Protein 3PGX (pdb70)

Sequence (1080 aa):
GSLQGRVAFITGAARGQGRSHAVRLAAEGADIIACDICAPVSASVTYAPASPEEDLDETARRLVEDQGRKALTRVLDVRDDAALRRELVADGMEQFGRLDVVVANAGVLSWGRVWELTDEQWDTVIGVNLTGTWRTLRATVPAMIEAGNGGSIVVVSSSAGLKATPGNGHYSASKHGLTALTNTLAIELGEYGIRVNSIHPYSVETPMIEPEAMMEIFARHPSFVHSFPPMPVQPNGFMTADEVADVVAWLAGDGSGTLTGTQIPVDKGALKYGSLQGRVAFITGAARGQGRSHAVRLAAEGADIIACDICAPVSASVTYAPASPEEDLDETARLVEDQGRKALTRVLDVRDDAALRELVADGMEQFGRLDVVVANAGVLSWGRVWELTDEQWDTTVIGVNLTGTWRTLRATVPAMIEAGNGGSIVVVSSSAGLKATPGNGHYSASKHGLTALTNTLAIELGEYGIRVNSIHPYSVETPMIEPEAMMEIFARHPSFVVHSFPPMPVQPNGFMTADEVADVVAWLAGDGSGTLTGTQIPVDKGALKYGSLQGRVAFITGAARGQGRSHAVRLAAEGADIIACDICAPVSASVTYAPASPEDLDETARLVEDQGRRKALTRVLDVRDDAALRELVADGMEQFGRLDVVVANAGVLSWGRVWELTDEQWDTTVIGVNLTGTWRTLRATVPAMIEAGNGGSIVVVSSSAGLKATPGNGHYSASKHGLTALTNTLAIELGEYGIRVNSIHPYSVETPMIEPEAMMMEIFARHPSFVHSFPPMPVQPNGFMTADEVADVVAWLAGDGSGTLTGTQIPVDKGALKYGSLQGRVAFITGAARGQGRSHAVRLAAEGADIIACDICAPVSASVTYAPASPEDLDETARLVEDQGRKALTRVLDVRDDAALRELVADGMEQFGRLDVVVANAGVLSWGRVWELTDEQWDTVIGVNLTGTWRTLRATVPAMIEAGNGGSIVVVSSSAGLKATPGNGHYSASKHGLTALTNTLAIELGEYGIRVNSIHPYSVETPMIEPEAMMEIFARHPSFVHSFPPMPVQPNGFMTADEVADVVAWLAGDGSGTLTGTQIPVDKGALKY

Foldseek 3Di:
DLQALAEEEFEQCLDFLNLLLLLVNLLVHYAYEYEYQQDDQDPQQPFDGHHVVSQVVSQVSSVVSVHHYHYYNDQLLDLVVLLVSLVVCCVVSVAYAEYEADDFTFGFDAPVGDDPRRLCSRLRRQAVSSVSNCVNNVVRNLVSLPAHEYEYEAALLLVPPAGGGNSSSVSRVSSLVVQQVVQVVCVVSNYAGEYEHEDFEDDRNDPVVRVCVVCVVPVVRCVVHAAQPQGRDHGHYSNLVSVVVSCRRGDVVSVDHSYYHYHYNHPVVD/DQQALAEEEFEPCLDFLNLLLLLLVLLVHYAYEYEYQQDDLDPQFPFDGHHVVSQVVSQVSSVVSVHHYHYDNDALLDLVVLLVSLVVVCVVRVAYAEYEYADATFGFAAPVGDDPRRLCSRLRRLAVSSVSNCVNNVVRNLVSQPAHEYEYEAALLLVPPAGGGNSNSVSRVSSLVVQQVVQVVCVVSNYAGEYEHEAFEPDRSPPPPRVVVCCVVPVVRVVVRAAQPQDRDHGDYSNLVSVVVSCRGGCVCSVDHSYYHYHYNCRVVD/DLQALAEEEFEPCLDFLNLLLLLVSLLVHYAYEYEYQQDDQAVQQPFDGHHPVSNVVSQVSSVVSVHHYHYDNDALLDLVVLLVSLVVVCVVRVAYAEYEYDDATFGFAAPVGDDPRRLCSRLRRLAVSSVSNCVNHVVRNLVSQPAHEYEYEAALLLVPPAGGGNSNSVSRVNSLVVQQVVQVVCVVSNYAGEYEHEDFEPDRNCPDPNVVVVCVVPVVRCVVHAAQPQPRDHGHYSNLVSVVVSCRGGCVCSVDHSYYHYHYNHPSVD/DQQALAAEEFEQCLDFLNLLQLLVLLLVHYAYEYEYQQDDLDPQQPFDGHHPVSNVVSQVSSVVSVHHYHYDNDALLDLVVLLVSLVVRCVVRVAYAEYEYADATFGFAAPVGDDPRRLCSRLSRLAVSSVSNCVNHVVRNLVSQPAHEYEYEAAVLLVPPAGGGNSSSVSRVNSLVVQQVVQVVCVVSNYAGEYEHEAFEPDSRDDVVNVCVVCVVPVVRCVVHAAQVQPRDHGHYSNLVSVVSSCRRGCVCSVDHSYYHYHYNHRSVD

CATH classification: 3.40.50.720

Radius of gyration: 28.28 Å; Cα contacts (8 Å, |Δi|>4): 2717; chains: 4; bounding box: 79×57×68 Å

Nearest PDB structures (foldseek):
  3pgx-assembly1_D  TM=1.003E+00  e=1.304E-55  Mycobacterium avium subsp. paratuberculosis
  3tsc-assembly1_D  TM=9.704E-01  e=2.117E-36  Mycobacterium avium subsp. paratuberculosis
  3oec-assembly1_C  TM=9.317E-01  e=1.515E-34  Mycolicibacterium thermoresistibile
  3oec-assembly1_D  TM=9.340E-01  e=5.799E-34  Mycolicibacterium thermoresistibile
  3t7c-assembly1_D  TM=9.273E-01  e=3.457E-32  Mycobacterium avium 104

Structure (mmCIF, N/CA/C/O backbone):
data_3PGX
#
_entry.id   3PGX
#
_cell.length_a   130.030
_cell.length_b   57.920
_cell.length_c   131.740
_cell.angle_alpha   90.000
_cell.angle_beta   91.350
_cell.angle_gamma   90.000
#
_symmetry.space_group_name_H-M   'C 1 2 1'
#
loop_
_entity.id
_entity.type
_entity.pdbx_description
1 polymer 'carveol dehydrogenase'
2 non-polymer NICOTINAMIDE-ADENINE-DINUCLEOTIDE
3 water water
#
loop_
_atom_site.group_PDB
_atom_site.id
_atom_site.type_symbol
_atom_site.label_atom_id
_atom_site.label_alt_id
_atom_site.label_comp_id
_atom_site.label_asym_id
_atom_site.label_entity_id
_atom_site.label_seq_id
_atom_site.pdbx_PDB_ins_code
_atom_site.Cartn_x
_atom_site.Cartn_y
_atom_site.Cartn_z
_atom_site.occupancy
_atom_site.B_iso_or_equiv
_atom_site.auth_seq_id
_atom_site.auth_comp_id
_atom_site.auth_asym_id
_atom_site.auth_atom_id
_atom_site.pdbx_PDB_model_num
ATOM 1 N N . GLY A 1 11 ? 60.489 26.131 28.088 1.00 24.82 7 GLY A N 1
ATOM 2 C CA . GLY A 1 11 ? 61.848 25.476 28.135 1.00 23.21 7 GLY A CA 1
ATOM 3 C C . GLY A 1 11 ? 62.941 26.516 28.349 1.00 21.73 7 GLY A C 1
ATOM 4 O O . GLY A 1 11 ? 62.698 27.711 28.157 1.00 22.33 7 GLY A O 1
ATOM 5 N N . SER A 1 12 ? 64.158 26.080 28.700 1.00 19.92 8 SER A N 1
ATOM 6 C CA . SER A 1 12 ? 65.279 27.032 28.889 1.00 19.09 8 SER A CA 1
ATOM 7 C C . SER A 1 12 ? 65.658 27.857 27.635 1.00 18.02 8 SER A C 1
ATOM 8 O O . SER A 1 12 ? 66.342 28.889 27.738 1.00 18.09 8 SER A O 1
ATOM 11 N N . LEU A 1 13 ? 65.258 27.387 26.460 1.00 16.03 9 LEU A N 1
ATOM 12 C CA . LEU A 1 13 ? 65.595 28.071 25.212 1.00 15.72 9 LEU A CA 1
ATOM 13 C C . LEU A 1 13 ? 64.392 28.499 24.361 1.00 16.33 9 LEU A C 1
ATOM 14 O O . LEU A 1 13 ? 64.501 28.612 23.114 1.00 15.03 9 LEU A O 1
ATOM 19 N N . GLN A 1 14 ? 63.271 28.793 25.020 1.00 16.03 10 GLN A N 1
ATOM 20 C CA . GLN A 1 14 ? 62.066 29.125 24.292 1.00 18.71 10 GLN A CA 1
ATOM 21 C C . GLN A 1 14 ? 62.299 30.358 23.461 1.00 18.43 10 GLN A C 1
ATOM 22 O O . GLN A 1 14 ? 62.810 31.371 23.974 1.00 18.79 10 GLN A O 1
ATOM 28 N N . GLY A 1 15 ? 61.933 30.250 22.187 1.00 17.85 11 GLY A N 1
ATOM 29 C CA . GLY A 1 15 ? 62.003 31.350 21.242 1.00 17.54 11 GLY A CA 1
ATOM 30 C C . GLY A 1 15 ? 63.399 31.688 20.755 1.00 17.36 11 GLY A C 1
ATOM 31 O O . GLY A 1 15 ? 63.582 32.691 20.061 1.00 18.15 11 GLY A O 1
ATOM 32 N N . ARG A 1 16 ? 64.386 30.881 21.152 1.00 14.07 12 ARG A N 1
ATOM 33 C CA . ARG A 1 16 ? 65.754 31.098 20.726 1.00 13.17 12 ARG A CA 1
ATOM 34 C C . ARG A 1 16 ? 66.047 30.296 19.463 1.00 12.29 12 ARG A C 1
ATOM 35 O O . ARG A 1 16 ? 65.223 29.490 19.032 1.00 13.17 12 ARG A O 1
ATOM 43 N N . VAL A 1 17 ? 67.236 30.493 18.889 1.00 11.55 13 VAL A N 1
ATOM 44 C CA . VAL A 1 17 ? 67.629 29.795 17.660 1.00 10.14 13 VAL A CA 1
ATOM 45 C C . VAL A 1 17 ? 69.063 29.288 17.822 1.00 10.16 13 VAL A C 1
ATOM 46 O O . VAL A 1 17 ? 69.954 30.039 18.284 1.00 8.75 13 VAL A O 1
ATOM 50 N N . ALA A 1 18 ? 69.285 28.038 17.428 1.00 9.89 14 ALA A N 1
ATOM 51 C CA . ALA A 1 18 ? 70.631 27.433 17.474 1.00 10.30 14 ALA A CA 1
ATOM 52 C C . ALA A 1 18 ? 71.065 26.980 16.098 1.00 9.99 14 ALA A C 1
ATOM 53 O O . ALA A 1 18 ? 70.235 26.497 15.311 1.00 12.18 14 ALA A O 1
ATOM 55 N N . PHE A 1 19 ? 72.362 27.108 15.816 1.00 10.01 15 PHE A N 1
ATOM 56 C CA . PHE A 1 19 ? 72.973 26.681 14.564 1.00 9.06 15 PHE A CA 1
ATOM 57 C C . PHE A 1 19 ? 73.938 25.547 14.929 1.00 9.15 15 PHE A C 1
ATOM 58 O O . PHE A 1 19 ? 74.858 25.754 15.725 1.00 8.09 15 PHE A O 1
ATOM 66 N N . ILE A 1 20 ? 73.763 24.381 14.303 1.00 8.71 16 ILE A N 1
ATOM 67 C CA . ILE A 1 20 ? 74.561 23.187 14.649 1.00 9.10 16 ILE A CA 1
ATOM 68 C C . ILE A 1 20 ? 75.172 22.512 13.437 1.00 9.04 16 ILE A C 1
ATOM 69 O O . ILE A 1 20 ? 74.445 22.171 12.513 1.00 8.71 16 ILE A O 1
ATOM 74 N N . THR A 1 21 ? 76.485 22.270 13.448 1.00 8.15 17 THR A N 1
ATOM 75 C CA . THR A 1 21 ? 77.114 21.580 12.323 1.00 8.33 17 THR A CA 1
ATOM 76 C C . THR A 1 21 ? 77.355 20.112 12.678 1.00 8.43 17 THR A C 1
ATOM 77 O O . THR A 1 21 ? 77.401 19.756 13.871 1.00 7.93 17 THR A O 1
ATOM 81 N N . GLY A 1 22 ? 77.500 19.277 11.646 1.00 7.68 18 GLY A N 1
ATOM 82 C CA . GLY A 1 22 ? 77.632 17.820 11.832 1.00 8.21 18 GLY A CA 1
ATOM 83 C C . GLY A 1 22 ? 76.384 17.228 12.486 1.00 9.03 18 GLY A C 1
ATOM 84 O O . GLY A 1 22 ? 76.494 16.325 13.317 1.00 8.75 18 GLY A O 1
ATOM 85 N N . ALA A 1 23 ? 75.212 17.789 12.142 1.00 8.05 19 ALA A N 1
ATOM 86 C CA . ALA A 1 23 ? 73.923 17.474 12.789 1.00 8.48 19 ALA A CA 1
ATOM 87 C C . ALA A 1 23 ? 73.151 16.261 12.173 1.00 8.83 19 ALA A C 1
ATOM 88 O O . ALA A 1 23 ? 72.036 15.917 12.612 1.00 8.94 19 ALA A O 1
ATOM 90 N N . ALA A 1 24 ? 73.750 15.606 11.178 1.00 8.12 20 ALA A N 1
ATOM 91 C CA . ALA A 1 24 ? 73.099 14.453 10.500 1.00 9.17 20 ALA A CA 1
ATOM 92 C C . ALA A 1 24 ? 72.881 13.251 11.411 1.00 8.95 20 ALA A C 1
ATOM 93 O O . ALA A 1 24 ? 71.913 12.529 11.250 1.00 9.68 20 ALA A O 1
ATOM 95 N N . ARG A 1 25 ? 73.793 13.021 12.354 1.00 9.27 21 ARG A N 1
ATOM 96 C CA . ARG A 1 25 ? 73.727 11.843 13.199 1.00 9.75 21 ARG A CA 1
ATOM 97 C C . ARG A 1 25 ? 74.557 12.090 14.459 1.00 10.13 21 ARG A C 1
ATOM 98 O O . ARG A 1 25 ? 75.141 13.186 14.655 1.00 10.86 21 ARG A O 1
ATOM 106 N N . GLY A 1 26 ? 74.657 11.056 15.292 1.00 9.43 22 GLY A N 1
ATOM 107 C CA . GLY A 1 26 ? 75.606 11.090 16.400 1.00 8.75 22 GLY A CA 1
ATOM 108 C C . GLY A 1 26 ? 75.348 12.252 17.347 1.00 8.49 22 GLY A C 1
ATOM 109 O O . GLY A 1 26 ? 74.186 12.609 17.610 1.00 7.71 22 GLY A O 1
ATOM 110 N N . GLN A 1 27 ? 76.423 12.858 17.852 1.00 7.74 23 GLN A N 1
ATOM 111 C CA . GLN A 1 27 ? 76.285 13.916 18.855 1.00 7.22 23 GLN A CA 1
ATOM 112 C C . GLN A 1 27 ? 75.525 15.121 18.295 1.00 7.64 23 GLN A C 1
ATOM 113 O O . GLN A 1 27 ? 74.657 15.724 18.991 1.00 6.53 23 GLN A O 1
ATOM 119 N N . GLY A 1 28 ? 75.862 15.481 17.057 1.00 7.19 24 GLY A N 1
ATOM 120 C CA . GLY A 1 28 ? 75.206 16.615 16.378 1.00 8.47 24 GLY A CA 1
ATOM 121 C C . GLY A 1 28 ? 73.695 16.497 16.351 1.00 9.60 24 GLY A C 1
ATOM 122 O O . GLY A 1 28 ? 72.987 17.452 16.706 1.00 8.68 24 GLY A O 1
ATOM 123 N N . ARG A 1 29 ? 73.195 15.333 15.923 1.00 9.61 25 ARG A N 1
ATOM 124 C CA . ARG A 1 29 ? 71.752 15.061 15.969 1.00 10.50 25 ARG A CA 1
ATOM 125 C C . ARG A 1 29 ? 71.223 15.200 17.397 1.00 10.52 25 ARG A C 1
ATOM 126 O O . ARG A 1 29 ? 70.180 15.838 17.619 1.00 10.60 25 ARG A O 1
ATOM 134 N N . SER A 1 30 ? 71.917 14.595 18.371 1.00 10.20 26 SER A N 1
ATOM 135 C CA . SER A 1 30 ? 71.470 14.694 19.753 1.00 10.31 26 SER A CA 1
ATOM 136 C C . SER A 1 30 ? 71.314 16.148 20.227 1.00 9.54 26 SER A C 1
ATOM 137 O O . SER A 1 30 ? 70.309 16.502 20.876 1.00 8.73 26 SER A O 1
ATOM 140 N N . HIS A 1 31 ? 72.279 16.999 19.888 1.00 9.12 27 HIS A N 1
ATOM 141 C CA . HIS A 1 31 ? 72.203 18.423 20.243 1.00 9.04 27 HIS A CA 1
ATOM 142 C C . HIS A 1 31 ? 71.033 19.088 19.550 1.00 9.79 27 HIS A C 1
ATOM 143 O O . HIS A 1 31 ? 70.311 19.836 20.183 1.00 9.96 27 HIS A O 1
ATOM 150 N N . ALA A 1 32 ? 70.818 18.788 18.271 1.00 8.52 28 ALA A N 1
ATOM 151 C CA . ALA A 1 32 ? 69.697 19.430 17.546 1.00 9.69 28 ALA A CA 1
ATOM 152 C C . ALA A 1 32 ? 68.371 19.072 18.202 1.00 11.52 28 ALA A C 1
ATOM 153 O O . ALA A 1 32 ? 67.538 19.962 18.452 1.00 11.00 28 ALA A O 1
ATOM 155 N N . VAL A 1 33 ? 68.171 17.787 18.487 1.00 10.89 29 VAL A N 1
ATOM 156 C CA . VAL A 1 33 ? 66.913 17.328 19.067 1.00 13.23 29 VAL A CA 1
ATOM 157 C C . VAL A 1 33 ? 66.705 17.896 20.487 1.00 13.34 29 VAL A C 1
ATOM 158 O O . VAL A 1 33 ? 65.600 18.353 20.835 1.00 13.33 29 VAL A O 1
ATOM 162 N N . ARG A 1 34 ? 67.770 17.864 21.283 1.00 12.61 30 ARG A N 1
ATOM 163 C CA . ARG A 1 34 ? 67.708 18.335 22.677 1.00 12.53 30 ARG A CA 1
ATOM 164 C C . ARG A 1 34 ? 67.453 19.847 22.747 1.00 12.63 30 ARG A C 1
ATOM 165 O O . ARG A 1 34 ? 66.568 20.309 23.492 1.00 13.50 30 ARG A O 1
ATOM 173 N N . LEU A 1 35 ? 68.208 20.619 21.965 1.00 11.65 31 LEU A N 1
ATOM 174 C CA . LEU A 1 35 ? 67.995 22.067 21.938 1.00 10.97 31 LEU A CA 1
ATOM 175 C C . LEU A 1 35 ? 66.578 22.448 21.452 1.00 10.75 31 LEU A C 1
ATOM 176 O O . LEU A 1 35 ? 65.970 23.352 22.006 1.00 12.21 31 LEU A O 1
ATOM 181 N N . ALA A 1 36 ? 66.049 21.707 20.474 1.00 10.32 32 ALA A N 1
ATOM 182 C CA . ALA A 1 36 ? 64.614 21.796 20.069 1.00 11.28 32 ALA A CA 1
ATOM 183 C C . ALA A 1 36 ? 63.693 21.484 21.223 1.00 11.42 32 ALA A C 1
ATOM 184 O O . ALA A 1 36 ? 62.677 22.185 21.455 1.00 11.57 32 ALA A O 1
ATOM 186 N N . ALA A 1 37 ? 64.009 20.412 21.951 1.00 12.23 33 ALA A N 1
ATOM 187 C CA . ALA A 1 37 ? 63.207 20.039 23.148 1.00 12.79 33 ALA A CA 1
ATOM 188 C C . ALA A 1 37 ? 63.188 21.161 24.189 1.00 13.18 33 ALA A C 1
ATOM 189 O O . ALA A 1 37 ? 62.175 21.355 24.894 1.00 12.10 33 ALA A O 1
ATOM 191 N N . GLU A 1 38 ? 64.286 21.913 24.266 1.00 12.53 34 GLU A N 1
ATOM 192 C CA . GLU A 1 38 ? 64.375 23.074 25.165 1.00 12.49 34 GLU A CA 1
ATOM 193 C C . GLU A 1 38 ? 63.676 24.313 24.623 1.00 12.42 34 GLU A C 1
ATOM 194 O O . GLU A 1 38 ? 63.656 25.373 25.293 1.00 12.78 34 GLU A O 1
ATOM 200 N N . GLY A 1 39 ? 63.109 24.217 23.416 1.00 12.31 35 GLY A N 1
ATOM 201 C CA . GLY A 1 39 ? 62.402 25.374 22.824 1.00 11.83 35 GLY A CA 1
ATOM 202 C C . GLY A 1 39 ? 63.015 26.123 21.660 1.00 12.41 35 GLY A C 1
ATOM 203 O O . GLY A 1 39 ? 62.390 27.054 21.131 1.00 13.12 35 GLY A O 1
ATOM 204 N N . ALA A 1 40 ? 64.236 25.756 21.263 1.00 11.84 36 ALA A N 1
ATOM 205 C CA . ALA A 1 40 ? 64.939 26.437 20.174 1.00 11.81 36 ALA A CA 1
ATOM 206 C C . ALA A 1 40 ? 64.544 25.919 18.794 1.00 11.84 36 ALA A C 1
ATOM 207 O O . ALA A 1 40 ? 64.403 24.704 18.594 1.00 11.27 36 ALA A O 1
ATOM 209 N N . ASP A 1 41 ? 64.340 26.843 17.851 1.00 11.78 37 ASP A N 1
ATOM 210 C CA . ASP A 1 41 ? 64.323 26.483 16.436 1.00 11.80 37 ASP A CA 1
ATOM 211 C C . ASP A 1 41 ? 65.754 26.246 15.957 1.00 10.92 37 ASP A C 1
ATOM 212 O O . ASP A 1 41 ? 66.700 26.785 16.530 1.00 10.78 37 ASP A O 1
ATOM 217 N N . ILE A 1 42 ? 65.901 25.436 14.912 1.00 11.00 38 ILE A N 1
ATOM 218 C CA . ILE A 1 42 ? 67.195 24.813 14.622 1.00 11.48 38 ILE A CA 1
ATOM 219 C C . ILE A 1 42 ? 67.621 25.073 13.186 1.00 10.90 38 ILE A C 1
ATOM 220 O O . ILE A 1 42 ? 66.843 24.815 12.258 1.00 11.03 38 ILE A O 1
ATOM 225 N N . ILE A 1 43 ? 68.855 25.579 13.013 1.00 9.65 39 ILE A N 1
ATOM 226 C CA . ILE A 1 43 ? 69.503 25.619 11.711 1.00 10.28 39 ILE A CA 1
ATOM 227 C C . ILE A 1 43 ? 70.582 24.536 11.771 1.00 10.42 39 ILE A C 1
ATOM 228 O O . ILE A 1 43 ? 71.471 24.575 12.606 1.00 11.05 39 ILE A O 1
ATOM 233 N N . ALA A 1 44 ? 70.500 23.553 10.904 1.00 10.65 40 ALA A N 1
ATOM 234 C CA . ALA A 1 44 ? 71.408 22.404 11.026 1.00 9.87 40 ALA A CA 1
ATOM 235 C C . ALA A 1 44 ? 72.010 22.031 9.676 1.00 10.91 40 ALA A C 1
ATOM 236 O O . ALA A 1 44 ? 71.315 22.041 8.665 1.00 12.04 40 ALA A O 1
ATOM 238 N N . CYS A 1 45 ? 73.292 21.670 9.665 1.00 8.72 41 CYS A N 1
ATOM 239 C CA . CYS A 1 45 ? 73.928 21.284 8.422 1.00 9.24 41 CYS A CA 1
ATOM 240 C C . CYS A 1 45 ? 74.919 20.129 8.615 1.00 8.88 41 CYS A C 1
ATOM 241 O O . CYS A 1 45 ? 75.368 19.858 9.712 1.00 6.82 41 CYS A O 1
ATOM 244 N N . ASP A 1 46 ? 75.239 19.440 7.526 1.00 8.93 42 ASP A N 1
ATOM 245 C CA . ASP A 1 46 ? 76.156 18.301 7.579 1.00 8.02 42 ASP A CA 1
ATOM 246 C C . ASP A 1 46 ? 76.580 18.051 6.157 1.00 8.31 42 ASP A C 1
ATOM 247 O O . ASP A 1 46 ? 75.817 18.361 5.242 1.00 9.60 42 ASP A O 1
ATOM 252 N N . ILE A 1 47 ? 77.763 17.477 5.963 1.00 7.27 43 ILE A N 1
ATOM 253 C CA . ILE A 1 47 ? 78.275 17.207 4.604 1.00 8.09 43 ILE A CA 1
ATOM 254 C C . ILE A 1 47 ? 77.565 15.985 3.971 1.00 8.52 43 ILE A C 1
ATOM 255 O O . ILE A 1 47 ? 77.488 15.877 2.748 1.00 9.13 43 ILE A O 1
ATOM 260 N N . CYS A 1 48 ? 76.997 15.115 4.806 1.00 9.85 44 CYS A N 1
ATOM 261 C CA . CYS A 1 48 ? 76.134 14.023 4.327 1.00 10.75 44 CYS A CA 1
ATOM 262 C C . CYS A 1 48 ? 76.784 13.197 3.205 1.00 11.74 44 CYS A C 1
ATOM 263 O O . CYS A 1 48 ? 76.108 12.831 2.242 1.00 10.65 44 CYS A O 1
ATOM 266 N N . ALA A 1 49 ? 78.077 12.906 3.372 1.00 11.69 45 ALA A N 1
ATOM 267 C CA . ALA A 1 49 ? 78.923 12.246 2.359 1.00 12.12 45 ALA A CA 1
ATOM 268 C C . ALA A 1 49 ? 80.252 11.822 2.977 1.00 12.18 45 ALA A C 1
ATOM 269 O O . ALA A 1 49 ? 80.693 12.448 3.945 1.00 11.65 45 ALA A O 1
ATOM 271 N N . PRO A 1 50 ? 80.930 10.787 2.392 1.00 13.34 46 PRO A N 1
ATOM 272 C CA . PRO A 1 50 ? 82.303 10.490 2.813 1.00 13.61 46 PRO A CA 1
ATOM 273 C C . PRO A 1 50 ? 83.185 11.681 2.524 1.00 13.77 46 PRO A C 1
ATOM 274 O O . PRO A 1 50 ? 83.039 12.340 1.500 1.00 14.76 46 PRO A O 1
ATOM 278 N N . VAL A 1 51 ? 84.057 12.003 3.465 1.00 13.61 47 VAL A N 1
ATOM 279 C CA . VAL A 1 51 ? 84.867 13.201 3.366 1.00 12.98 47 VAL A CA 1
ATOM 280 C C . VAL A 1 51 ? 86.164 12.894 2.647 1.00 13.42 47 VAL A C 1
ATOM 281 O O . VAL A 1 51 ? 86.700 13.735 1.929 1.00 13.09 47 VAL A O 1
ATOM 285 N N . SER A 1 52 ? 86.680 11.690 2.869 1.00 12.65 48 SER A N 1
ATOM 286 C CA . SER A 1 52 ? 87.999 11.367 2.379 1.00 13.68 48 SER A CA 1
ATOM 287 C C . SER A 1 52 ? 88.185 9.866 2.352 1.00 12.71 48 SER A C 1
ATOM 288 O O . SER A 1 52 ? 87.648 9.147 3.205 1.00 12.83 48 SER A O 1
ATOM 291 N N . ALA A 1 53 ? 88.989 9.389 1.406 1.00 12.93 49 ALA A N 1
ATOM 292 C CA . ALA A 1 53 ? 89.483 8.004 1.478 1.00 13.74 49 ALA A CA 1
ATOM 293 C C . ALA A 1 53 ? 90.179 7.683 2.800 1.00 14.03 49 ALA A C 1
ATOM 294 O O . ALA A 1 53 ? 90.238 6.510 3.181 1.00 14.11 49 ALA A O 1
ATOM 296 N N . SER A 1 54 ? 90.710 8.717 3.485 1.00 14.29 50 SER A N 1
ATOM 297 C CA . SER A 1 54 ? 91.514 8.540 4.724 1.00 14.37 50 SER A CA 1
ATOM 298 C C . SER A 1 54 ? 90.663 8.393 5.996 1.00 13.99 50 SER A C 1
ATOM 299 O O . SER A 1 54 ? 91.167 8.026 7.065 1.00 13.54 50 SER A O 1
ATOM 302 N N . VAL A 1 55 ? 89.371 8.661 5.843 1.00 13.36 51 VAL A N 1
ATOM 303 C CA . VAL A 1 55 ? 88.412 8.570 6.936 1.00 12.47 51 VAL A CA 1
ATOM 304 C C . VAL A 1 55 ? 87.595 7.324 6.635 1.00 12.74 51 VAL A C 1
ATOM 305 O O . VAL A 1 55 ? 86.754 7.324 5.755 1.00 12.59 51 VAL A O 1
ATOM 309 N N . THR A 1 56 ? 87.855 6.255 7.380 1.00 13.64 52 THR A N 1
ATOM 310 C CA . THR A 1 56 ? 87.467 4.913 6.928 1.00 14.57 52 THR A CA 1
ATOM 311 C C . THR A 1 56 ? 86.175 4.362 7.500 1.00 14.80 52 THR A C 1
ATOM 312 O O . THR A 1 56 ? 85.710 3.341 7.031 1.00 15.68 52 THR A O 1
ATOM 316 N N . TYR A 1 57 ? 85.608 4.994 8.525 1.00 14.53 53 TYR A N 1
ATOM 317 C CA . TYR A 1 57 ? 84.289 4.594 9.050 1.00 13.96 53 TYR A CA 1
ATOM 318 C C . TYR A 1 57 ? 83.115 5.043 8.160 1.00 13.54 53 TYR A C 1
ATOM 319 O O . TYR A 1 57 ? 83.287 5.798 7.200 1.00 12.51 53 TYR A O 1
ATOM 328 N N . ALA A 1 58 ? 81.912 4.584 8.494 1.00 13.91 54 ALA A N 1
ATOM 329 C CA . ALA A 1 58 ? 80.726 4.849 7.659 1.00 14.23 54 ALA A CA 1
ATOM 330 C C . ALA A 1 58 ? 80.416 6.339 7.597 1.00 13.42 54 ALA A C 1
ATOM 331 O O . ALA A 1 58 ? 80.434 7.000 8.624 1.00 13.00 54 ALA A O 1
ATOM 333 N N . PRO A 1 59 ? 80.104 6.857 6.395 1.00 13.66 55 PRO A N 1
ATOM 334 C CA . PRO A 1 59 ? 79.759 8.267 6.252 1.00 13.76 55 PRO A CA 1
ATOM 335 C C . PRO A 1 59 ? 78.300 8.558 6.665 1.00 13.54 55 PRO A C 1
ATOM 336 O O . PRO A 1 59 ? 77.471 7.646 6.697 1.00 12.81 55 PRO A O 1
ATOM 340 N N . ALA A 1 60 ? 77.997 9.802 7.030 1.00 12.70 56 ALA A N 1
ATOM 341 C CA . ALA A 1 60 ? 76.605 10.243 7.161 1.00 12.08 56 ALA A CA 1
ATOM 342 C C . ALA A 1 60 ? 75.986 10.359 5.773 1.00 13.03 56 ALA A C 1
ATOM 343 O O . ALA A 1 60 ? 76.711 10.522 4.790 1.00 12.25 56 ALA A O 1
ATOM 345 N N . SER A 1 61 ? 74.643 10.273 5.705 1.00 13.15 57 SER A N 1
ATOM 346 C CA . SER A 1 61 ? 73.904 10.391 4.447 1.00 14.57 57 SER A CA 1
ATOM 347 C C . SER A 1 61 ? 72.883 11.538 4.492 1.00 14.72 57 SER A C 1
ATOM 348 O O . SER A 1 61 ? 72.559 12.032 5.585 1.00 15.23 57 SER A O 1
ATOM 351 N N . PRO A 1 62 ? 72.329 11.942 3.326 1.00 15.41 58 PRO A N 1
ATOM 352 C CA . PRO A 1 62 ? 71.315 12.990 3.389 1.00 15.56 58 PRO A CA 1
ATOM 353 C C . PRO A 1 62 ? 70.071 12.531 4.108 1.00 16.46 58 PRO A C 1
ATOM 354 O O . PRO A 1 62 ? 69.397 13.362 4.725 1.00 15.00 58 PRO A O 1
ATOM 358 N N . GLU A 1 63 ? 69.762 11.232 4.014 1.00 16.43 59 GLU A N 1
ATOM 359 C CA A GLU A 1 63 ? 68.684 10.593 4.782 0.50 16.87 59 GLU A CA 1
ATOM 360 C CA B GLU A 1 63 ? 68.613 10.732 4.768 0.50 16.73 59 GLU A CA 1
ATOM 361 C C . GLU A 1 63 ? 68.836 10.883 6.279 1.00 15.67 59 GLU A C 1
ATOM 362 O O . GLU A 1 63 ? 67.868 11.175 6.990 1.00 14.95 59 GLU A O 1
ATOM 373 N N . ASP A 1 64 ? 70.076 10.740 6.767 1.00 14.92 60 ASP A N 1
ATOM 374 C CA . ASP A 1 64 ? 70.358 10.953 8.197 1.00 13.41 60 ASP A CA 1
ATOM 375 C C . ASP A 1 64 ? 69.967 12.383 8.572 1.00 13.13 60 ASP A C 1
ATOM 376 O O . ASP A 1 64 ? 69.294 12.594 9.579 1.00 13.21 60 ASP A O 1
ATOM 381 N N . LEU A 1 65 ? 70.365 13.366 7.759 1.00 12.94 61 LEU A N 1
ATOM 382 C CA . LEU A 1 65 ? 70.027 14.771 8.080 1.00 12.14 61 LEU A CA 1
ATOM 383 C C . LEU A 1 65 ? 68.496 15.031 8.052 1.00 13.10 61 LEU A C 1
ATOM 384 O O . LEU A 1 65 ? 67.965 15.764 8.886 1.00 12.52 61 LEU A O 1
ATOM 389 N N . ASP A 1 66 ? 67.795 14.412 7.109 1.00 13.80 62 ASP A N 1
ATOM 390 C CA . ASP A 1 66 ? 66.332 14.559 7.014 1.00 14.90 62 ASP A CA 1
ATOM 391 C C . ASP A 1 66 ? 65.652 14.055 8.272 1.00 14.64 62 ASP A C 1
ATOM 392 O O . ASP A 1 66 ? 64.624 14.594 8.708 1.00 14.90 62 ASP A O 1
ATOM 397 N N . GLU A 1 67 ? 66.226 13.002 8.827 1.00 14.35 63 GLU A N 1
ATOM 398 C CA . GLU A 1 67 ? 65.712 12.376 10.010 1.00 14.91 63 GLU A CA 1
ATOM 399 C C . GLU A 1 67 ? 65.980 13.290 11.233 1.00 14.37 63 GLU A C 1
ATOM 400 O O . GLU A 1 67 ? 65.090 13.475 12.050 1.00 12.97 63 GLU A O 1
ATOM 406 N N . THR A 1 68 ? 67.160 13.918 11.325 1.00 12.41 64 THR A N 1
ATOM 407 C CA . THR A 1 68 ? 67.354 14.929 12.380 1.00 11.16 64 THR A CA 1
ATOM 408 C C . THR A 1 68 ? 66.210 15.977 12.285 1.00 11.44 64 THR A C 1
ATOM 409 O O . THR A 1 68 ? 65.576 16.344 13.301 1.00 11.01 64 THR A O 1
ATOM 413 N N . ALA A 1 69 ? 65.955 16.458 11.068 1.00 10.85 65 ALA A N 1
ATOM 414 C CA . ALA A 1 69 ? 64.885 17.443 10.864 1.00 12.20 65 ALA A CA 1
ATOM 415 C C . ALA A 1 69 ? 63.515 16.905 11.351 1.00 13.04 65 ALA A C 1
ATOM 416 O O . ALA A 1 69 ? 62.775 17.657 12.005 1.00 12.54 65 ALA A O 1
ATOM 418 N N . ARG A 1 70 ? 63.189 15.622 11.083 1.00 13.10 66 ARG A N 1
ATOM 419 C CA A ARG A 1 70 ? 61.897 15.074 11.551 0.60 14.02 66 ARG A CA 1
ATOM 420 C CA B ARG A 1 70 ? 61.900 15.068 11.536 0.40 14.05 66 ARG A CA 1
ATOM 421 C C . ARG A 1 70 ? 61.898 15.048 13.062 1.00 14.05 66 ARG A C 1
ATOM 422 O O . ARG A 1 70 ? 60.895 15.351 13.695 1.00 14.02 66 ARG A O 1
ATOM 437 N N . LEU A 1 71 ? 63.046 14.710 13.656 1.00 13.84 67 LEU A N 1
ATOM 438 C CA . LEU A 1 71 ? 63.104 14.635 15.126 1.00 14.16 67 LEU A CA 1
ATOM 439 C C . LEU A 1 71 ? 62.960 15.990 15.817 1.00 13.43 67 LEU A C 1
ATOM 440 O O . LEU A 1 71 ? 62.317 16.102 16.893 1.00 14.58 67 LEU A O 1
ATOM 445 N N . VAL A 1 72 ? 63.556 17.013 15.221 1.00 12.85 68 VAL A N 1
ATOM 446 C CA . VAL A 1 72 ? 63.325 18.400 15.632 1.00 12.61 68 VAL A CA 1
ATOM 447 C C . VAL A 1 72 ? 61.844 18.793 15.491 1.00 13.45 68 VAL A C 1
ATOM 448 O O . VAL A 1 72 ? 61.259 19.382 16.407 1.00 14.57 68 VAL A O 1
ATOM 452 N N . GLU A 1 73 ? 61.233 18.468 14.368 1.00 14.12 69 GLU A N 1
ATOM 453 C CA . GLU A 1 73 ? 59.828 18.832 14.128 1.00 15.49 69 GLU A CA 1
ATOM 454 C C . GLU A 1 73 ? 58.898 18.148 15.111 1.00 15.75 69 GLU A C 1
ATOM 455 O O . GLU A 1 73 ? 57.934 18.753 15.552 1.00 16.75 69 GLU A O 1
ATOM 461 N N . ASP A 1 74 ? 59.215 16.909 15.479 1.00 16.68 70 ASP A N 1
ATOM 462 C CA . ASP A 1 74 ? 58.517 16.171 16.546 1.00 17.79 70 ASP A CA 1
ATOM 463 C C . ASP A 1 74 ? 58.491 16.877 17.901 1.00 18.28 70 ASP A C 1
ATOM 464 O O . ASP A 1 74 ? 57.635 16.587 18.740 1.00 18.31 70 ASP A O 1
ATOM 469 N N . GLN A 1 75 ? 59.457 17.756 18.139 1.00 18.19 71 GLN A N 1
ATOM 470 C CA . GLN A 1 75 ? 59.491 18.564 19.363 1.00 18.18 71 GLN A CA 1
ATOM 471 C C . GLN A 1 75 ? 58.625 19.815 19.259 1.00 18.58 71 GLN A C 1
ATOM 472 O O . GLN A 1 75 ? 58.571 20.615 20.203 1.00 19.39 71 GLN A O 1
ATOM 478 N N . GLY A 1 76 ? 57.985 20.001 18.108 1.00 17.32 72 GLY A N 1
ATOM 479 C CA . GLY A 1 76 ? 57.116 21.142 17.858 1.00 17.57 72 GLY A CA 1
ATOM 480 C C . GLY A 1 76 ? 57.855 22.376 17.401 1.00 17.74 72 GLY A C 1
ATOM 481 O O . GLY A 1 76 ? 57.322 23.511 17.463 1.00 17.52 72 GLY A O 1
ATOM 482 N N . ARG A 1 77 ? 59.094 22.166 16.942 1.00 17.04 73 ARG A N 1
ATOM 483 C CA . ARG A 1 77 ? 59.943 23.249 16.445 1.00 16.88 73 ARG A CA 1
ATOM 484 C C . ARG A 1 77 ? 60.138 23.188 14.930 1.00 16.87 73 ARG A C 1
ATOM 485 O O . ARG A 1 77 ? 59.761 22.209 14.273 1.00 17.32 73 ARG A O 1
ATOM 493 N N . LYS A 1 78 ? 60.775 24.221 14.392 1.00 16.36 74 LYS A N 1
ATOM 494 C CA . LYS A 1 78 ? 61.093 24.306 12.983 1.00 15.89 74 LYS A CA 1
ATOM 495 C C . LYS A 1 78 ? 62.572 23.950 12.781 1.00 15.64 74 LYS A C 1
ATOM 496 O O . LYS A 1 78 ? 63.392 24.203 13.660 1.00 14.72 74 LYS A O 1
ATOM 498 N N . ALA A 1 79 ? 62.890 23.306 11.656 1.00 13.79 75 ALA A N 1
ATOM 499 C CA . ALA A 1 79 ? 64.271 22.972 11.305 1.00 13.96 75 ALA A CA 1
ATOM 500 C C . ALA A 1 79 ? 64.535 23.447 9.890 1.00 13.95 75 ALA A C 1
ATOM 501 O O . ALA A 1 79 ? 63.774 23.124 8.963 1.00 13.31 75 ALA A O 1
ATOM 503 N N . LEU A 1 80 ? 65.582 24.247 9.733 1.00 12.86 76 LEU A N 1
ATOM 504 C CA . LEU A 1 80 ? 66.126 24.539 8.435 1.00 12.89 76 LEU A CA 1
ATOM 505 C C . LEU A 1 80 ? 67.386 23.695 8.310 1.00 13.30 76 LEU A C 1
ATOM 506 O O . LEU A 1 80 ? 68.343 23.874 9.081 1.00 11.73 76 LEU A O 1
ATOM 511 N N . THR A 1 81 ? 67.395 22.749 7.375 1.00 13.09 77 THR A N 1
ATOM 512 C CA . THR A 1 81 ? 68.593 21.900 7.245 1.00 14.30 77 THR A CA 1
ATOM 513 C C . THR A 1 81 ? 69.234 22.074 5.890 1.00 13.90 77 THR A C 1
ATOM 514 O O . THR A 1 81 ? 68.563 22.425 4.939 1.00 13.64 77 THR A O 1
ATOM 518 N N . ARG A 1 82 ? 70.543 21.813 5.801 1.00 13.34 78 ARG A N 1
ATOM 519 C CA . ARG A 1 82 ? 71.227 21.906 4.516 1.00 12.93 78 ARG A CA 1
ATOM 520 C C . ARG A 1 82 ? 72.453 21.031 4.455 1.00 12.29 78 ARG A C 1
ATOM 521 O O . ARG A 1 82 ? 73.191 20.933 5.430 1.00 10.56 78 ARG A O 1
ATOM 529 N N . VAL A 1 83 ? 72.650 20.396 3.294 1.00 11.35 79 VAL A N 1
ATOM 530 C CA . VAL A 1 83 ? 73.860 19.658 2.994 1.00 10.87 79 VAL A CA 1
ATOM 531 C C . VAL A 1 83 ? 74.957 20.658 2.598 1.00 11.28 79 VAL A C 1
ATOM 532 O O . VAL A 1 83 ? 74.815 21.406 1.598 1.00 10.80 79 VAL A O 1
ATOM 536 N N . LEU A 1 84 ? 76.030 20.700 3.389 1.00 11.05 80 LEU A N 1
ATOM 537 C CA . LEU A 1 84 ? 77.182 21.528 3.059 1.00 10.46 80 LEU A CA 1
ATOM 538 C C . LEU A 1 84 ? 78.425 21.051 3.795 1.00 10.48 80 LEU A C 1
ATOM 539 O O . LEU A 1 84 ? 78.332 20.338 4.783 1.00 9.17 80 LEU A O 1
ATOM 544 N N . ASP A 1 85 ? 79.573 21.504 3.297 1.00 9.25 81 ASP A N 1
ATOM 545 C CA . ASP A 1 85 ? 80.896 21.226 3.857 1.00 10.56 81 ASP A CA 1
ATOM 546 C C . ASP A 1 85 ? 81.296 22.481 4.680 1.00 9.63 81 ASP A C 1
ATOM 547 O O . ASP A 1 85 ? 81.277 23.619 4.157 1.00 10.20 81 ASP A O 1
ATOM 552 N N . VAL A 1 86 ? 81.654 22.310 5.951 1.00 8.58 82 VAL A N 1
ATOM 553 C CA . VAL A 1 86 ? 82.084 23.482 6.761 1.00 8.83 82 VAL A CA 1
ATOM 554 C C . VAL A 1 86 ? 83.393 24.096 6.238 1.00 8.98 82 VAL A C 1
ATOM 555 O O . VAL A 1 86 ? 83.847 25.154 6.740 1.00 9.37 82 VAL A O 1
ATOM 559 N N . ARG A 1 87 ? 84.018 23.456 5.244 1.00 9.46 83 ARG A N 1
ATOM 560 C CA . ARG A 1 87 ? 85.232 24.044 4.641 1.00 9.62 83 ARG A CA 1
ATOM 561 C C . ARG A 1 87 ? 84.861 25.014 3.501 1.00 10.95 83 ARG A C 1
ATOM 562 O O . ARG A 1 87 ? 85.741 25.666 2.918 1.00 10.61 83 ARG A O 1
ATOM 570 N N . ASP A 1 88 ? 83.558 25.081 3.193 1.00 10.57 84 ASP A N 1
ATOM 571 C CA . ASP A 1 88 ? 82.984 25.866 2.057 1.00 11.41 84 ASP A CA 1
ATOM 572 C C . ASP A 1 88 ? 82.398 27.168 2.615 1.00 11.87 84 ASP A C 1
ATOM 573 O O . ASP A 1 88 ? 81.244 27.231 3.077 1.00 11.11 84 ASP A O 1
ATOM 578 N N . ASP A 1 89 ? 83.221 28.210 2.594 1.00 12.17 85 ASP A N 1
ATOM 579 C CA . ASP A 1 89 ? 82.846 29.476 3.180 1.00 13.05 85 ASP A CA 1
ATOM 580 C C . ASP A 1 89 ? 81.570 30.090 2.623 1.00 13.95 85 ASP A C 1
ATOM 581 O O . ASP A 1 89 ? 80.710 30.546 3.380 1.00 13.64 85 ASP A O 1
ATOM 586 N N . ALA A 1 90 ? 81.453 30.105 1.292 1.00 13.86 86 ALA A N 1
ATOM 587 C CA . ALA A 1 90 ? 80.245 30.605 0.642 1.00 14.63 86 ALA A CA 1
ATOM 588 C C . ALA A 1 90 ? 78.979 29.868 1.108 1.00 15.14 86 ALA A C 1
ATOM 589 O O . ALA A 1 90 ? 77.945 30.508 1.375 1.00 14.96 86 ALA A O 1
ATOM 591 N N . ALA A 1 91 ? 79.045 28.530 1.163 1.00 13.48 87 ALA A N 1
ATOM 592 C CA . ALA A 1 91 ? 77.884 27.731 1.613 1.00 13.48 87 ALA A CA 1
ATOM 593 C C . ALA A 1 91 ? 77.486 28.060 3.054 1.00 13.65 87 ALA A C 1
ATOM 594 O O . ALA A 1 91 ? 76.281 28.231 3.351 1.00 13.08 87 ALA A O 1
ATOM 596 N N . LEU A 1 92 ? 78.477 28.176 3.948 1.00 13.22 88 LEU A N 1
ATOM 597 C CA . LEU A 1 92 ? 78.191 28.620 5.325 1.00 12.76 88 LEU A CA 1
ATOM 598 C C . LEU A 1 92 ? 77.535 30.009 5.406 1.00 13.98 88 LEU A C 1
ATOM 599 O O . LEU A 1 92 ? 76.513 30.168 6.099 1.00 11.65 88 LEU A O 1
ATOM 604 N N . ARG A 1 93 ? 78.102 31.005 4.699 1.00 14.43 89 ARG A N 1
ATOM 605 C CA A ARG A 1 93 ? 77.528 32.359 4.687 0.50 15.32 89 ARG A CA 1
ATOM 606 C CA B ARG A 1 93 ? 77.539 32.362 4.717 0.50 15.38 89 ARG A CA 1
ATOM 607 C C . ARG A 1 93 ? 76.077 32.347 4.253 1.00 15.52 89 ARG A C 1
ATOM 608 O O . ARG A 1 93 ? 75.217 33.011 4.840 1.00 15.67 89 ARG A O 1
ATOM 623 N N . GLU A 1 94 ? 75.814 31.590 3.205 1.00 15.49 90 GLU A N 1
ATOM 624 C CA . GLU A 1 94 ? 74.484 31.527 2.643 1.00 16.38 90 GLU A CA 1
ATOM 625 C C . GLU A 1 94 ? 73.503 30.860 3.589 1.00 14.72 90 GLU A C 1
ATOM 626 O O . GLU A 1 94 ? 72.370 31.298 3.726 1.00 14.54 90 GLU A O 1
ATOM 632 N N . LEU A 1 95 ? 73.923 29.790 4.250 1.00 13.64 91 LEU A N 1
ATOM 633 C CA . LEU A 1 95 ? 73.022 29.150 5.231 1.00 12.35 91 LEU A CA 1
ATOM 634 C C . LEU A 1 95 ? 72.726 30.085 6.415 1.00 12.83 91 LEU A C 1
ATOM 635 O O . LEU A 1 95 ? 71.564 30.190 6.848 1.00 11.36 91 LEU A O 1
ATOM 640 N N . VAL A 1 96 ? 73.766 30.737 6.947 1.00 12.37 92 VAL A N 1
ATOM 641 C CA . VAL A 1 96 ? 73.546 31.746 7.993 1.00 13.32 92 VAL A CA 1
ATOM 642 C C . VAL A 1 96 ? 72.541 32.834 7.511 1.00 14.71 92 VAL A C 1
ATOM 643 O O . VAL A 1 96 ? 71.542 33.111 8.198 1.00 15.85 92 VAL A O 1
ATOM 647 N N . ALA A 1 97 ? 72.776 33.404 6.328 1.00 14.96 93 ALA A N 1
ATOM 648 C CA . ALA A 1 97 ? 71.841 34.418 5.774 1.00 15.97 93 ALA A CA 1
ATOM 649 C C . ALA A 1 97 ? 70.393 33.892 5.669 1.00 15.61 93 ALA A C 1
ATOM 650 O O . ALA A 1 97 ? 69.421 34.579 6.078 1.00 15.23 93 ALA A O 1
ATOM 652 N N . ASP A 1 98 ? 70.246 32.672 5.140 1.00 15.75 94 ASP A N 1
ATOM 653 C CA . ASP A 1 98 ? 68.910 32.050 5.009 1.00 16.67 94 ASP A CA 1
ATOM 654 C C . ASP A 1 98 ? 68.242 31.830 6.362 1.00 16.47 94 ASP A C 1
ATOM 655 O O . ASP A 1 98 ? 67.016 32.050 6.530 1.00 15.88 94 ASP A O 1
ATOM 660 N N . GLY A 1 99 ? 69.055 31.410 7.333 1.00 14.84 95 GLY A N 1
ATOM 661 C CA . GLY A 1 99 ? 68.587 31.224 8.686 1.00 14.03 95 GLY A CA 1
ATOM 662 C C . GLY A 1 99 ? 68.129 32.503 9.356 1.00 14.52 95 GLY A C 1
ATOM 663 O O . GLY A 1 99 ? 67.095 32.512 10.045 1.00 13.63 95 GLY A O 1
ATOM 664 N N . MET A 1 100 ? 68.914 33.572 9.202 1.00 14.58 96 MET A N 1
ATOM 665 C CA . MET A 1 100 ? 68.530 34.863 9.764 1.00 15.83 96 MET A CA 1
ATOM 666 C C . MET A 1 100 ? 67.217 35.389 9.121 1.00 17.19 96 MET A C 1
ATOM 667 O O . MET A 1 100 ? 66.400 35.982 9.799 1.00 18.57 96 MET A O 1
ATOM 672 N N . GLU A 1 101 ? 67.030 35.155 7.837 1.00 18.48 97 GLU A N 1
ATOM 673 C CA . GLU A 1 101 ? 65.805 35.542 7.137 1.00 20.53 97 GLU A CA 1
ATOM 674 C C . GLU A 1 101 ? 64.603 34.757 7.658 1.00 20.74 97 GLU A C 1
ATOM 675 O O . GLU A 1 101 ? 63.519 35.322 7.866 1.00 20.30 97 GLU A O 1
ATOM 681 N N . GLN A 1 102 ? 64.803 33.458 7.874 1.00 19.88 98 GLN A N 1
ATOM 682 C CA . GLN A 1 102 ? 63.745 32.577 8.349 1.00 19.58 98 GLN A CA 1
ATOM 683 C C . GLN A 1 102 ? 63.429 32.753 9.834 1.00 18.80 98 GLN A C 1
ATOM 684 O O . GLN A 1 102 ? 62.258 32.859 10.216 1.00 17.72 98 GLN A O 1
ATOM 690 N N . PHE A 1 103 ? 64.468 32.826 10.664 1.00 16.26 99 PHE A N 1
ATOM 691 C CA . PHE A 1 103 ? 64.264 32.822 12.119 1.00 16.93 99 PHE A CA 1
ATOM 692 C C . PHE A 1 103 ? 64.539 34.160 12.813 1.00 16.67 99 PHE A C 1
ATOM 693 O O . PHE A 1 103 ? 64.057 34.408 13.931 1.00 16.70 99 PHE A O 1
ATOM 701 N N . GLY A 1 104 ? 65.322 35.013 12.162 1.00 16.84 100 GLY A N 1
ATOM 702 C CA . GLY A 1 104 ? 65.522 36.386 12.611 1.00 16.89 100 GLY A CA 1
ATOM 703 C C . GLY A 1 104 ? 66.424 36.686 13.792 1.00 17.08 100 GLY A C 1
ATOM 704 O O . GLY A 1 104 ? 66.508 37.843 14.194 1.00 16.83 100 GLY A O 1
ATOM 705 N N . ARG A 1 105 ? 67.089 35.662 14.348 1.00 14.85 101 ARG A N 1
ATOM 706 C CA . ARG A 1 105 ? 68.032 35.826 15.458 1.00 14.06 101 ARG A CA 1
ATOM 707 C C . ARG A 1 105 ? 68.944 34.574 15.498 1.00 12.65 101 ARG A C 1
ATOM 708 O O . ARG A 1 105 ? 68.722 33.633 14.755 1.00 11.45 101 ARG A O 1
ATOM 716 N N . LEU A 1 106 ? 69.947 34.583 16.359 1.00 12.07 102 LEU A N 1
ATOM 717 C CA . LEU A 1 106 ? 70.911 33.470 16.446 1.00 11.82 102 LEU A CA 1
ATOM 718 C C . LEU A 1 106 ? 71.508 33.490 17.846 1.00 11.16 102 LEU A C 1
ATOM 719 O O . LEU A 1 106 ? 72.315 34.370 18.187 1.00 9.95 102 LEU A O 1
ATOM 724 N N . ASP A 1 107 ? 71.076 32.548 18.676 1.00 10.56 103 ASP A N 1
ATOM 725 C CA . ASP A 1 107 ? 71.452 32.579 20.075 1.00 10.38 103 ASP A CA 1
ATOM 726 C C . ASP A 1 107 ? 72.516 31.565 20.471 1.00 10.02 103 ASP A C 1
ATOM 727 O O . ASP A 1 107 ? 73.272 31.819 21.400 1.00 9.21 103 ASP A O 1
ATOM 732 N N . VAL A 1 108 ? 72.546 30.424 19.777 1.00 8.99 104 VAL A N 1
ATOM 733 C CA . VAL A 1 108 ? 73.442 29.320 20.168 1.00 8.01 104 VAL A CA 1
ATOM 734 C C . VAL A 1 108 ? 74.131 28.840 18.907 1.00 8.24 104 VAL A C 1
ATOM 735 O O . VAL A 1 108 ? 73.484 28.690 17.851 1.00 7.72 104 VAL A O 1
ATOM 739 N N . VAL A 1 109 ? 75.435 28.589 19.018 1.00 7.27 105 VAL A N 1
ATOM 740 C CA . VAL A 1 109 ? 76.195 27.916 17.940 1.00 7.32 105 VAL A CA 1
ATOM 741 C C . VAL A 1 109 ? 76.852 26.678 18.532 1.00 6.83 105 VAL A C 1
ATOM 742 O O . VAL A 1 109 ? 77.460 26.738 19.595 1.00 7.50 105 VAL A O 1
ATOM 746 N N . VAL A 1 110 ? 76.647 25.536 17.892 1.00 6.81 106 VAL A N 1
ATOM 747 C CA . VAL A 1 110 ? 77.355 24.302 18.289 1.00 5.86 106 VAL A CA 1
ATOM 748 C C . VAL A 1 110 ? 78.222 23.883 17.124 1.00 5.95 106 VAL A C 1
ATOM 749 O O . VAL A 1 110 ? 77.719 23.375 16.095 1.00 7.11 106 VAL A O 1
ATOM 753 N N . ALA A 1 111 ? 79.529 24.109 17.284 1.00 6.48 107 ALA A N 1
ATOM 754 C CA . ALA A 1 111 ? 80.508 23.772 16.241 1.00 6.23 107 ALA A CA 1
ATOM 755 C C . ALA A 1 111 ? 81.020 22.336 16.484 1.00 6.10 107 ALA A C 1
ATOM 756 O O . ALA A 1 111 ? 81.935 22.083 17.289 1.00 5.75 107 ALA A O 1
ATOM 758 N N . ASN A 1 112 ? 80.369 21.387 15.794 1.00 7.39 108 ASN A N 1
ATOM 759 C CA . ASN A 1 112 ? 80.406 19.954 16.146 1.00 6.38 108 ASN A CA 1
ATOM 760 C C . ASN A 1 112 ? 80.965 19.079 15.014 1.00 7.30 108 ASN A C 1
ATOM 761 O O . ASN A 1 112 ? 81.546 18.023 15.275 1.00 7.39 108 ASN A O 1
ATOM 766 N N . ALA A 1 113 ? 80.866 19.521 13.755 1.00 5.94 109 ALA A N 1
ATOM 767 C CA . ALA A 1 113 ? 81.378 18.676 12.667 1.00 7.52 109 ALA A CA 1
ATOM 768 C C . ALA A 1 113 ? 82.853 18.330 12.891 1.00 7.38 109 ALA A C 1
ATOM 769 O O . ALA A 1 113 ? 83.648 19.190 13.299 1.00 6.43 109 ALA A O 1
ATOM 771 N N . GLY A 1 114 ? 83.214 17.063 12.663 1.00 7.87 110 GLY A N 1
ATOM 772 C CA . GLY A 1 114 ? 84.610 16.653 12.773 1.00 7.73 110 GLY A CA 1
ATOM 773 C C . GLY A 1 114 ? 84.771 15.294 12.109 1.00 8.60 110 GLY A C 1
ATOM 774 O O . GLY A 1 114 ? 83.770 14.598 11.821 1.00 8.66 110 GLY A O 1
ATOM 775 N N . VAL A 1 115 ? 86.030 14.956 11.861 1.00 8.58 111 VAL A N 1
ATOM 776 C CA . VAL A 1 115 ? 86.448 13.652 11.379 1.00 8.86 111 VAL A CA 1
ATOM 777 C C . VAL A 1 115 ? 87.683 13.180 12.119 1.00 8.01 111 VAL A C 1
ATOM 778 O O . VAL A 1 115 ? 88.427 13.965 12.749 1.00 8.17 111 VAL A O 1
ATOM 782 N N . LEU A 1 116 ? 87.925 11.885 12.006 1.00 8.49 112 LEU A N 1
ATOM 783 C CA . LEU A 1 116 ? 89.000 11.221 12.681 1.00 8.42 112 LEU A CA 1
ATOM 784 C C . LEU A 1 116 ? 89.679 10.194 11.761 1.00 8.26 112 LEU A C 1
ATOM 785 O O . LEU A 1 116 ? 89.009 9.488 10.995 1.00 8.47 112 LEU A O 1
ATOM 790 N N . SER A 1 117 ? 91.007 10.145 11.824 1.00 7.68 113 SER A N 1
ATOM 791 C CA . SER A 1 117 ? 91.787 9.067 11.189 1.00 9.22 113 SER A CA 1
ATOM 792 C C . SER A 1 117 ? 93.010 8.784 12.052 1.00 8.99 113 SER A C 1
ATOM 793 O O . SER A 1 117 ? 93.273 9.518 13.028 1.00 8.04 113 SER A O 1
ATOM 796 N N . TRP A 1 118 ? 93.763 7.736 11.699 1.00 10.12 114 TRP A N 1
ATOM 797 C CA . TRP A 1 118 ? 94.821 7.203 12.593 1.00 10.57 114 TRP A CA 1
ATOM 798 C C . TRP A 1 118 ? 96.153 6.943 11.891 1.00 11.32 114 TRP A C 1
ATOM 799 O O . TRP A 1 118 ? 96.183 6.447 10.776 1.00 10.33 114 TRP A O 1
ATOM 810 N N . GLY A 1 119 ? 97.252 7.287 12.553 1.00 11.14 115 GLY A N 1
ATOM 811 C CA . GLY A 1 119 ? 98.592 7.028 12.033 1.00 11.01 115 GLY A CA 1
ATOM 812 C C . GLY A 1 119 ? 99.581 7.769 12.911 1.00 11.35 115 GLY A C 1
ATOM 813 O O . GLY A 1 119 ? 99.277 8.893 13.369 1.00 10.58 115 GLY A O 1
ATOM 814 N N . ARG A 1 120 ? 100.769 7.180 13.109 1.00 11.16 116 ARG A N 1
ATOM 815 C CA . ARG A 1 120 ? 101.860 7.844 13.850 1.00 10.58 116 ARG A CA 1
ATOM 816 C C . ARG A 1 120 ? 102.302 9.114 13.133 1.00 10.32 116 ARG A C 1
ATOM 817 O O . ARG A 1 120 ? 102.158 9.207 11.914 1.00 10.51 116 ARG A O 1
ATOM 825 N N . VAL A 1 121 ? 102.822 10.096 13.881 1.00 9.38 117 VAL A N 1
ATOM 826 C CA . VAL A 1 121 ? 103.004 11.439 13.315 1.00 9.49 117 VAL A CA 1
ATOM 827 C C . VAL A 1 121 ? 103.813 11.427 12.014 1.00 9.32 117 VAL A C 1
ATOM 828 O O . VAL A 1 121 ? 103.439 12.098 11.060 1.00 9.28 117 VAL A O 1
ATOM 832 N N . TRP A 1 122 ? 104.945 10.715 12.004 1.00 9.96 118 TRP A N 1
ATOM 833 C CA . TRP A 1 122 ? 105.813 10.687 10.821 1.00 10.64 118 TRP A CA 1
ATOM 834 C C . TRP A 1 122 ? 105.304 9.723 9.734 1.00 10.12 118 TRP A C 1
ATOM 835 O O . TRP A 1 122 ? 105.884 9.641 8.667 1.00 10.81 118 TRP A O 1
ATOM 846 N N . GLU A 1 123 ? 104.225 9.001 10.013 1.00 9.89 119 GLU A N 1
ATOM 847 C CA . GLU A 1 123 ? 103.649 8.078 9.020 1.00 10.73 119 GLU A CA 1
ATOM 848 C C . GLU A 1 123 ? 102.341 8.608 8.405 1.00 10.15 119 GLU A C 1
ATOM 849 O O . GLU A 1 123 ? 101.790 8.025 7.447 1.00 10.03 119 GLU A O 1
ATOM 855 N N . LEU A 1 124 ? 101.829 9.702 8.962 1.00 9.49 120 LEU A N 1
ATOM 856 C CA . LEU A 1 124 ? 100.601 10.303 8.436 1.00 8.53 120 LEU A CA 1
ATOM 857 C C . LEU A 1 124 ? 100.817 10.789 7.006 1.00 9.46 120 LEU A C 1
ATOM 858 O O . LEU A 1 124 ? 101.888 11.288 6.674 1.00 8.84 120 LEU A O 1
ATOM 863 N N . THR A 1 125 ? 99.789 10.679 6.171 1.00 9.29 121 THR A N 1
ATOM 864 C CA . THR A 1 125 ? 99.905 11.134 4.774 1.00 9.08 121 THR A CA 1
ATOM 865 C C . THR A 1 125 ? 99.387 12.577 4.681 1.00 8.79 121 THR A C 1
ATOM 866 O O . THR A 1 125 ? 98.646 13.039 5.564 1.00 7.45 121 THR A O 1
ATOM 870 N N . ASP A 1 126 ? 99.756 13.289 3.615 1.00 9.26 122 ASP A N 1
ATOM 871 C CA . ASP A 1 126 ? 99.176 14.591 3.316 1.00 10.66 122 ASP A CA 1
ATOM 872 C C . ASP A 1 126 ? 97.636 14.628 3.438 1.00 10.23 122 ASP A C 1
ATOM 873 O O . ASP A 1 126 ? 97.077 15.533 4.058 1.00 10.18 122 ASP A O 1
ATOM 878 N N . GLU A 1 127 ? 96.975 13.637 2.846 1.00 9.89 123 GLU A N 1
ATOM 879 C CA . GLU A 1 127 ? 95.530 13.580 2.835 1.00 9.95 123 GLU A CA 1
ATOM 880 C C . GLU A 1 127 ? 95.007 13.395 4.271 1.00 9.39 123 GLU A C 1
ATOM 881 O O . GLU A 1 127 ? 94.074 14.066 4.662 1.00 10.20 123 GLU A O 1
ATOM 887 N N . GLN A 1 128 ? 95.614 12.504 5.051 1.00 8.70 124 GLN A N 1
ATOM 888 C CA . GLN A 1 128 ? 95.209 12.363 6.453 1.00 8.92 124 GLN A CA 1
ATOM 889 C C . GLN A 1 128 ? 95.310 13.690 7.185 1.00 8.28 124 GLN A C 1
ATOM 890 O O . GLN A 1 128 ? 94.326 14.114 7.832 1.00 8.65 124 GLN A O 1
ATOM 896 N N . TRP A 1 129 ? 96.480 14.315 7.091 1.00 7.95 125 TRP A N 1
ATOM 897 C CA . TRP A 1 129 ? 96.783 15.608 7.774 1.00 7.77 125 TRP A CA 1
ATOM 898 C C . TRP A 1 129 ? 95.795 16.709 7.349 1.00 8.22 125 TRP A C 1
ATOM 899 O O . TRP A 1 129 ? 95.040 17.268 8.180 1.00 6.49 125 TRP A O 1
ATOM 910 N N . ASP A 1 130 ? 95.782 16.991 6.045 1.00 9.29 126 ASP A N 1
ATOM 911 C CA . ASP A 1 130 ? 94.998 18.108 5.484 1.00 10.43 126 ASP A CA 1
ATOM 912 C C . ASP A 1 130 ? 93.513 17.940 5.791 1.00 9.22 126 ASP A C 1
ATOM 913 O O . ASP A 1 130 ? 92.818 18.930 6.062 1.00 8.83 126 ASP A O 1
ATOM 918 N N . THR A 1 131 ? 93.018 16.695 5.751 1.00 8.95 127 THR A N 1
ATOM 919 C CA . THR A 1 131 ? 91.589 16.432 5.968 1.00 8.39 127 THR A CA 1
ATOM 920 C C . THR A 1 131 ? 91.172 16.743 7.405 1.00 8.40 127 THR A C 1
ATOM 921 O O . THR A 1 131 ? 90.172 17.424 7.626 1.00 7.57 127 THR A O 1
ATOM 925 N N . VAL A 1 132 ? 91.952 16.263 8.374 1.00 6.49 128 VAL A N 1
ATOM 926 C CA . VAL A 1 132 ? 91.642 16.482 9.757 1.00 7.40 128 VAL A CA 1
ATOM 927 C C . VAL A 1 132 ? 91.838 17.970 10.156 1.00 7.74 128 VAL A C 1
ATOM 928 O O . VAL A 1 132 ? 90.971 18.584 10.819 1.00 8.16 128 VAL A O 1
ATOM 932 N N . ILE A 1 133 ? 92.972 18.557 9.793 1.00 7.45 129 ILE A N 1
ATOM 933 C CA . ILE A 1 133 ? 93.210 19.972 10.132 1.00 7.60 129 ILE A CA 1
ATOM 934 C C . ILE A 1 133 ? 92.148 20.828 9.429 1.00 7.77 129 ILE A C 1
ATOM 935 O O . ILE A 1 133 ? 91.565 21.746 10.021 1.00 7.69 129 ILE A O 1
ATOM 940 N N . GLY A 1 134 ? 91.873 20.482 8.162 1.00 7.63 130 GLY A N 1
ATOM 941 C CA . GLY A 1 134 ? 90.940 21.224 7.316 1.00 7.34 130 GLY A CA 1
ATOM 942 C C . GLY A 1 134 ? 89.513 21.191 7.801 1.00 7.69 130 GLY A C 1
ATOM 943 O O . GLY A 1 134 ? 88.881 22.242 7.869 1.00 8.57 130 GLY A O 1
ATOM 944 N N . VAL A 1 135 ? 88.986 20.010 8.129 1.00 5.26 131 VAL A N 1
ATOM 945 C CA . VAL A 1 135 ? 87.612 19.949 8.622 1.00 6.35 131 VAL A CA 1
ATOM 946 C C . VAL A 1 135 ? 87.580 20.458 10.076 1.00 5.90 131 VAL A C 1
ATOM 947 O O . VAL A 1 135 ? 86.745 21.338 10.430 1.00 6.52 131 VAL A O 1
ATOM 951 N N . ASN A 1 136 ? 88.462 19.900 10.921 1.00 5.70 132 ASN A N 1
ATOM 952 C CA . ASN A 1 136 ? 88.297 20.133 12.360 1.00 5.70 132 ASN A CA 1
ATOM 953 C C . ASN A 1 136 ? 88.701 21.530 12.816 1.00 5.99 132 ASN A C 1
ATOM 954 O O . ASN A 1 136 ? 88.005 22.165 13.617 1.00 6.12 132 ASN A O 1
ATOM 959 N N . LEU A 1 137 ? 89.828 22.028 12.323 1.00 5.01 133 LEU A N 1
ATOM 960 C CA . LEU A 1 137 ? 90.294 23.277 12.845 1.00 5.32 133 LEU A CA 1
ATOM 961 C C . LEU A 1 137 ? 89.853 24.445 11.921 1.00 7.22 133 LEU A C 1
ATOM 962 O O . LEU A 1 137 ? 89.118 25.336 12.358 1.00 7.61 133 LEU A O 1
ATOM 967 N N . THR A 1 138 ? 90.298 24.434 10.657 1.00 7.14 134 THR A N 1
ATOM 968 C CA . THR A 1 138 ? 89.869 25.464 9.692 1.00 7.96 134 THR A CA 1
ATOM 969 C C . THR A 1 138 ? 88.350 25.480 9.544 1.00 7.22 134 THR A C 1
ATOM 970 O O . THR A 1 138 ? 87.745 26.557 9.551 1.00 9.46 134 THR A O 1
ATOM 974 N N . GLY A 1 139 ? 87.713 24.310 9.430 1.00 7.64 135 GLY A N 1
ATOM 975 C CA . GLY A 1 139 ? 86.235 24.273 9.276 1.00 8.10 135 GLY A CA 1
ATOM 976 C C . GLY A 1 139 ? 85.462 24.880 10.446 1.00 8.39 135 GLY A C 1
ATOM 977 O O . GLY A 1 139 ? 84.425 25.569 10.255 1.00 8.07 135 GLY A O 1
ATOM 978 N N . THR A 1 140 ? 85.945 24.628 11.663 1.00 8.21 136 THR A N 1
ATOM 979 C CA . THR A 1 140 ? 85.394 25.281 12.862 1.00 7.99 136 THR A CA 1
ATOM 980 C C . THR A 1 140 ? 85.580 26.786 12.812 1.00 7.35 136 THR A C 1
ATOM 981 O O . THR A 1 140 ? 84.654 27.566 13.146 1.00 7.91 136 THR A O 1
ATOM 985 N N . TRP A 1 141 ? 86.781 27.217 12.409 1.00 6.98 137 TRP A N 1
ATOM 986 C CA . TRP A 1 141 ? 87.063 28.648 12.338 1.00 7.32 137 TRP A CA 1
ATOM 987 C C . TRP A 1 141 ? 86.085 29.258 11.331 1.00 6.54 137 TRP A C 1
ATOM 988 O O . TRP A 1 141 ? 85.489 30.312 11.602 1.00 6.60 137 TRP A O 1
ATOM 999 N N . ARG A 1 142 ? 85.913 28.622 10.179 1.00 6.24 138 ARG A N 1
ATOM 1000 C CA . ARG A 1 142 ? 84.993 29.203 9.163 1.00 7.94 138 ARG A CA 1
ATOM 1001 C C . ARG A 1 142 ? 83.570 29.289 9.700 1.00 8.04 138 ARG A C 1
ATOM 1002 O O . ARG A 1 142 ? 82.820 30.229 9.379 1.00 8.67 138 ARG A O 1
ATOM 1010 N N . THR A 1 143 ? 83.198 28.281 10.495 1.00 8.53 139 THR A N 1
ATOM 1011 C CA . THR A 1 143 ? 81.864 28.237 11.097 1.00 7.67 139 THR A CA 1
ATOM 1012 C C . THR A 1 143 ? 81.684 29.425 12.044 1.00 8.18 139 THR A C 1
ATOM 1013 O O . THR A 1 143 ? 80.631 30.104 12.040 1.00 8.41 139 THR A O 1
ATOM 1017 N N . LEU A 1 144 ? 82.688 29.634 12.881 1.00 7.31 140 LEU A N 1
ATOM 1018 C CA . LEU A 1 144 ? 82.675 30.740 13.834 1.00 8.16 140 LEU A CA 1
ATOM 1019 C C . LEU A 1 144 ? 82.677 32.092 13.114 1.00 8.77 140 LEU A C 1
ATOM 1020 O O . LEU A 1 144 ? 81.903 32.984 13.454 1.00 8.87 140 LEU A O 1
ATOM 1025 N N . ARG A 1 145 ? 83.536 32.232 12.118 1.00 8.87 141 ARG A N 1
ATOM 1026 C CA . ARG A 1 145 ? 83.586 33.503 11.361 1.00 9.20 141 ARG A CA 1
ATOM 1027 C C . ARG A 1 145 ? 82.233 33.810 10.667 1.00 9.75 141 ARG A C 1
ATOM 1028 O O . ARG A 1 145 ? 81.789 34.983 10.621 1.00 9.94 141 ARG A O 1
ATOM 1036 N N . ALA A 1 146 ? 81.565 32.774 10.152 1.00 9.70 142 ALA A N 1
ATOM 1037 C CA . ALA A 1 146 ? 80.249 32.951 9.522 1.00 8.97 142 ALA A CA 1
ATOM 1038 C C . ALA A 1 146 ? 79.115 33.264 10.487 1.00 9.61 142 ALA A C 1
ATOM 1039 O O . ALA A 1 146 ? 78.180 33.953 10.104 1.00 9.75 142 ALA A O 1
ATOM 1041 N N . THR A 1 147 ? 79.147 32.730 11.704 1.00 7.93 143 THR A N 1
ATOM 1042 C CA . THR A 1 147 ? 78.010 32.886 12.629 1.00 8.63 143 THR A CA 1
ATOM 1043 C C . THR A 1 147 ? 78.127 34.049 13.609 1.00 9.77 143 THR A C 1
ATOM 1044 O O . THR A 1 147 ? 77.128 34.638 13.969 1.00 9.44 143 THR A O 1
ATOM 1048 N N . VAL A 1 148 ? 79.349 34.354 14.055 1.00 9.01 144 VAL A N 1
ATOM 1049 C CA . VAL A 1 148 ? 79.570 35.378 15.062 1.00 9.88 144 VAL A CA 1
ATOM 1050 C C . VAL A 1 148 ? 78.988 36.752 14.664 1.00 11.05 144 VAL A C 1
ATOM 1051 O O . VAL A 1 148 ? 78.293 37.362 15.478 1.00 10.73 144 VAL A O 1
ATOM 1055 N N . PRO A 1 149 ? 79.198 37.202 13.411 1.00 11.64 145 PRO A N 1
ATOM 1056 C CA . PRO A 1 149 ? 78.634 38.538 13.110 1.00 13.07 145 PRO A CA 1
ATOM 1057 C C . PRO A 1 149 ? 77.094 38.580 13.220 1.00 13.21 145 PRO A C 1
ATOM 1058 O O . PRO A 1 149 ? 76.535 39.610 13.622 1.00 13.55 145 PRO A O 1
ATOM 1062 N N . ALA A 1 150 ? 76.425 37.481 12.874 1.00 12.50 146 ALA A N 1
ATOM 1063 C CA . ALA A 1 150 ? 74.958 37.446 12.958 1.00 13.08 146 ALA A CA 1
ATOM 1064 C C . ALA A 1 150 ? 74.482 37.456 14.409 1.00 13.14 146 ALA A C 1
ATOM 1065 O O . ALA A 1 150 ? 73.506 38.116 14.739 1.00 13.50 146 ALA A O 1
ATOM 1067 N N . MET A 1 151 ? 75.164 36.710 15.268 1.00 11.76 147 MET A N 1
ATOM 1068 C CA . MET A 1 151 ? 74.867 36.737 16.683 1.00 12.50 147 MET A CA 1
ATOM 1069 C C . MET A 1 151 ? 75.148 38.121 17.289 1.00 13.41 147 MET A C 1
ATOM 1070 O O . MET A 1 151 ? 74.412 38.581 18.145 1.00 14.36 147 MET A O 1
ATOM 1075 N N . ILE A 1 152 ? 76.210 38.790 16.849 1.00 13.51 148 ILE A N 1
ATOM 1076 C CA . ILE A 1 152 ? 76.450 40.144 17.388 1.00 14.53 148 ILE A CA 1
ATOM 1077 C C . ILE A 1 152 ? 75.342 41.112 16.931 1.00 15.44 148 ILE A C 1
ATOM 1078 O O . ILE A 1 152 ? 74.730 41.827 17.755 1.00 15.51 148 ILE A O 1
ATOM 1083 N N . GLU A 1 153 ? 75.078 41.108 15.624 1.00 16.12 149 GLU A N 1
ATOM 1084 C CA . GLU A 1 153 ? 74.028 41.942 15.038 1.00 16.54 149 GLU A CA 1
ATOM 1085 C C . GLU A 1 153 ? 72.651 41.696 15.678 1.00 17.13 149 GLU A C 1
ATOM 1086 O O . GLU A 1 153 ? 71.901 42.647 15.918 1.00 16.40 149 GLU A O 1
ATOM 1088 N N . ALA A 1 154 ? 72.299 40.448 15.971 1.00 16.79 150 ALA A N 1
ATOM 1089 C CA . ALA A 1 154 ? 71.008 40.194 16.637 1.00 17.13 150 ALA A CA 1
ATOM 1090 C C . ALA A 1 154 ? 70.837 40.892 17.985 1.00 17.72 150 ALA A C 1
ATOM 1091 O O . ALA A 1 154 ? 69.698 41.188 18.394 1.00 18.12 150 ALA A O 1
ATOM 1093 N N . GLY A 1 155 ? 71.942 41.122 18.695 1.00 17.12 151 GLY A N 1
ATOM 1094 C CA . GLY A 1 155 ? 71.929 41.931 19.934 1.00 17.09 151 GLY A CA 1
ATOM 1095 C C . GLY A 1 155 ? 71.360 41.278 21.189 1.00 16.33 151 GLY A C 1
ATOM 1096 O O . GLY A 1 155 ? 71.089 41.965 22.182 1.00 15.92 151 GLY A O 1
ATOM 1097 N N . ASN A 1 156 ? 71.177 39.959 21.155 1.00 14.94 152 ASN A N 1
ATOM 1098 C CA . ASN A 1 156 ? 70.641 39.228 22.294 1.00 15.15 152 ASN A CA 1
ATOM 1099 C C . ASN A 1 156 ? 71.718 38.532 23.141 1.00 14.28 152 ASN A C 1
ATOM 1100 O O . ASN A 1 156 ? 71.399 37.757 24.026 1.00 14.35 152 ASN A O 1
ATOM 1105 N N . GLY A 1 157 ? 72.985 38.798 22.855 1.00 13.52 153 GLY A N 1
ATOM 1106 C CA . GLY A 1 157 ? 74.063 37.943 23.379 1.00 13.04 153 GLY A CA 1
ATOM 1107 C C . GLY A 1 157 ? 73.940 36.524 22.826 1.00 11.64 153 GLY A C 1
ATOM 1108 O O . GLY A 1 157 ? 73.245 36.283 21.821 1.00 11.99 153 GLY A O 1
ATOM 1109 N N . GLY A 1 158 ? 74.556 35.561 23.507 1.00 10.45 154 GLY A N 1
ATOM 1110 C CA . GLY A 1 158 ? 74.524 34.202 23.003 1.00 9.68 154 GLY A CA 1
ATOM 1111 C C . GLY A 1 158 ? 75.526 33.308 23.696 1.00 8.39 154 GLY A C 1
ATOM 1112 O O . GLY A 1 158 ? 76.194 33.700 24.656 1.00 7.54 154 GLY A O 1
ATOM 1113 N N . SER A 1 159 ? 75.539 32.067 23.243 1.00 8.03 155 SER A N 1
ATOM 1114 C CA . SER A 1 159 ? 76.395 31.030 23.800 1.00 8.10 155 SER A CA 1
ATOM 1115 C C . SER A 1 159 ? 76.915 30.165 22.654 1.00 7.16 155 SER A C 1
ATOM 1116 O O . SER A 1 159 ? 76.141 29.651 21.841 1.00 9.39 155 SER A O 1
ATOM 1119 N N . ILE A 1 160 ? 78.232 29.986 22.595 1.00 6.32 156 ILE A N 1
ATOM 1120 C CA . ILE A 1 160 ? 78.848 29.208 21.541 1.00 5.60 156 ILE A CA 1
ATOM 1121 C C . ILE A 1 160 ? 79.546 28.028 22.206 1.00 6.17 156 ILE A C 1
ATOM 1122 O O . ILE A 1 160 ? 80.295 28.216 23.174 1.00 6.23 156 ILE A O 1
ATOM 1127 N N . VAL A 1 161 ? 79.316 26.833 21.676 1.00 5.81 157 VAL A N 1
ATOM 1128 C CA . VAL A 1 161 ? 79.914 25.620 22.183 1.00 6.45 157 VAL A CA 1
ATOM 1129 C C . VAL A 1 161 ? 80.770 25.043 21.084 1.00 6.92 157 VAL A C 1
ATOM 1130 O O . VAL A 1 161 ? 80.250 24.670 19.993 1.00 7.99 157 VAL A O 1
ATOM 1134 N N . VAL A 1 162 ? 82.068 24.944 21.363 1.00 6.34 158 VAL A N 1
ATOM 1135 C CA . VAL A 1 162 ? 83.004 24.329 20.408 1.00 7.16 158 VAL A CA 1
ATOM 1136 C C . VAL A 1 162 ? 83.248 22.885 20.832 1.00 6.56 158 VAL A C 1
ATOM 1137 O O . VAL A 1 162 ? 83.653 22.642 21.974 1.00 6.44 158 VAL A O 1
ATOM 1141 N N . VAL A 1 163 ? 83.027 21.920 19.933 1.00 6.10 159 VAL A N 1
ATOM 1142 C CA . VAL A 1 163 ? 83.297 20.525 20.297 1.00 6.17 159 VAL A CA 1
ATOM 1143 C C . VAL A 1 163 ? 84.736 20.137 20.005 1.00 7.45 159 VAL A C 1
ATOM 1144 O O . VAL A 1 163 ? 85.120 19.875 18.856 1.00 7.34 159 VAL A O 1
ATOM 1148 N N . SER A 1 164 ? 85.538 20.095 21.061 1.00 7.68 160 SER A N 1
ATOM 1149 C CA . SER A 1 164 ? 86.912 19.688 20.962 1.00 8.19 160 SER A CA 1
ATOM 1150 C C . SER A 1 164 ? 86.910 18.181 21.207 1.00 9.31 160 SER A C 1
ATOM 1151 O O . SER A 1 164 ? 86.150 17.453 20.542 1.00 10.99 160 SER A O 1
ATOM 1154 N N . SER A 1 165 ? 87.726 17.703 22.147 1.00 8.94 161 SER A N 1
ATOM 1155 C CA . SER A 1 165 ? 87.846 16.273 22.450 1.00 9.44 161 SER A CA 1
ATOM 1156 C C . SER A 1 165 ? 88.641 16.160 23.744 1.00 8.89 161 SER A C 1
ATOM 1157 O O . SER A 1 165 ? 89.329 17.123 24.123 1.00 8.76 161 SER A O 1
ATOM 1160 N N . SER A 1 166 ? 88.610 15.006 24.431 1.00 9.35 162 SER A N 1
ATOM 1161 C CA . SER A 1 166 ? 89.591 14.852 25.532 1.00 10.29 162 SER A CA 1
ATOM 1162 C C . SER A 1 166 ? 91.010 15.016 24.930 1.00 9.54 162 SER A C 1
ATOM 1163 O O . SER A 1 166 ? 91.938 15.486 25.603 1.00 10.36 162 SER A O 1
ATOM 1166 N N . ALA A 1 167 ? 91.153 14.631 23.660 1.00 9.78 163 ALA A N 1
ATOM 1167 C CA . ALA A 1 167 ? 92.442 14.752 22.931 1.00 9.74 163 ALA A CA 1
ATOM 1168 C C . ALA A 1 167 ? 92.839 16.205 22.648 1.00 9.90 163 ALA A C 1
ATOM 1169 O O . ALA A 1 167 ? 93.969 16.476 22.204 1.00 11.99 163 ALA A O 1
ATOM 1171 N N . GLY A 1 168 ? 91.896 17.115 22.844 1.00 10.14 164 GLY A N 1
ATOM 1172 C CA . GLY A 1 168 ? 92.150 18.546 22.831 1.00 10.42 164 GLY A CA 1
ATOM 1173 C C . GLY A 1 168 ? 92.683 19.126 24.132 1.00 11.65 164 GLY A C 1
ATOM 1174 O O . GLY A 1 168 ? 92.959 20.328 24.199 1.00 12.13 164 GLY A O 1
ATOM 1175 N N . LEU A 1 169 ? 92.798 18.292 25.172 1.00 10.88 165 LEU A N 1
ATOM 1176 C CA . LEU A 1 169 ? 93.410 18.683 26.452 1.00 11.77 165 LEU A CA 1
ATOM 1177 C C . LEU A 1 169 ? 94.614 17.805 26.759 1.00 11.06 165 LEU A C 1
ATOM 1178 O O . LEU A 1 169 ? 95.601 18.266 27.338 1.00 13.15 165 LEU A O 1
ATOM 1183 N N . LYS A 1 170 ? 94.515 16.530 26.408 1.00 10.26 166 LYS A N 1
ATOM 1184 C CA . LYS A 1 170 ? 95.625 15.591 26.575 1.00 10.64 166 LYS A CA 1
ATOM 1185 C C . LYS A 1 170 ? 95.830 14.851 25.245 1.00 9.74 166 LYS A C 1
ATOM 1186 O O . LYS A 1 170 ? 95.051 13.974 24.883 1.00 11.00 166 LYS A O 1
ATOM 1192 N N . ALA A 1 171 ? 96.868 15.216 24.509 1.00 9.09 167 ALA A N 1
ATOM 1193 C CA . ALA A 1 171 ? 97.163 14.565 23.244 1.00 9.47 167 ALA A CA 1
ATOM 1194 C C . ALA A 1 171 ? 97.377 13.037 23.369 1.00 9.55 167 ALA A C 1
ATOM 1195 O O . ALA A 1 171 ? 97.926 12.541 24.383 1.00 10.74 167 ALA A O 1
ATOM 1197 N N . THR A 1 172 ? 96.894 12.300 22.353 1.00 9.67 168 THR A N 1
ATOM 1198 C CA . THR A 1 172 ? 96.929 10.830 22.355 1.00 9.51 168 THR A CA 1
ATOM 1199 C C . THR A 1 172 ? 97.837 10.307 21.224 1.00 9.78 168 THR A C 1
ATOM 1200 O O . THR A 1 172 ? 97.955 10.972 20.165 1.00 8.90 168 THR A O 1
ATOM 1204 N N . PRO A 1 173 ? 98.485 9.131 21.419 1.00 10.19 169 PRO A N 1
ATOM 1205 C CA . PRO A 1 173 ? 99.266 8.551 20.337 1.00 10.31 169 PRO A CA 1
ATOM 1206 C C . PRO A 1 173 ? 98.392 7.951 19.233 1.00 11.38 169 PRO A C 1
ATOM 1207 O O . PRO A 1 173 ? 97.254 7.523 19.502 1.00 10.89 169 PRO A O 1
ATOM 1211 N N . GLY A 1 174 ? 98.924 7.913 18.015 1.00 10.45 170 GLY A N 1
ATOM 1212 C CA . GLY A 1 174 ? 98.203 7.369 16.885 1.00 11.20 170 GLY A CA 1
ATOM 1213 C C . GLY A 1 174 ? 97.316 8.372 16.132 1.00 10.94 170 GLY A C 1
ATOM 1214 O O . GLY A 1 174 ? 96.770 8.037 15.098 1.00 11.04 170 GLY A O 1
ATOM 1215 N N . ASN A 1 175 ? 97.146 9.577 16.675 1.00 10.70 171 ASN A N 1
ATOM 1216 C CA . ASN A 1 175 ? 96.342 10.629 16.047 1.00 9.89 171 ASN A CA 1
ATOM 1217 C C . ASN A 1 175 ? 96.780 12.043 16.429 1.00 10.05 171 ASN A C 1
ATOM 1218 O O . ASN A 1 175 ? 95.980 12.879 16.863 1.00 10.03 171 ASN A O 1
ATOM 1223 N N . GLY A 1 176 ? 98.054 12.324 16.234 1.00 9.79 172 GLY A N 1
ATOM 1224 C CA . GLY A 1 176 ? 98.583 13.652 16.567 1.00 8.28 172 GLY A CA 1
ATOM 1225 C C . GLY A 1 176 ? 97.951 14.758 15.755 1.00 7.86 172 GLY A C 1
ATOM 1226 O O . GLY A 1 176 ? 97.833 15.876 16.231 1.00 6.59 172 GLY A O 1
ATOM 1227 N N . HIS A 1 177 ? 97.587 14.463 14.507 1.00 7.63 173 HIS A N 1
ATOM 1228 C CA . HIS A 1 177 ? 96.875 15.434 13.690 1.00 6.83 173 HIS A CA 1
ATOM 1229 C C . HIS A 1 177 ? 95.477 15.770 14.299 1.00 6.25 173 HIS A C 1
ATOM 1230 O O . HIS A 1 177 ? 95.085 16.926 14.374 1.00 6.10 173 HIS A O 1
ATOM 1237 N N . TYR A 1 178 ? 94.754 14.747 14.738 1.00 6.36 174 TYR A N 1
ATOM 1238 C CA . TYR A 1 178 ? 93.454 14.959 15.395 1.00 6.01 174 TYR A CA 1
ATOM 1239 C C . TYR A 1 178 ? 93.649 15.676 16.747 1.00 5.32 174 TYR A C 1
ATOM 1240 O O . TYR A 1 178 ? 92.965 16.664 17.029 1.00 5.05 174 TYR A O 1
ATOM 1249 N N . SER A 1 179 ? 94.623 15.237 17.534 1.00 5.93 175 SER A N 1
ATOM 1250 C CA . SER A 1 179 ? 94.949 15.932 18.804 1.00 6.38 175 SER A CA 1
ATOM 1251 C C . SER A 1 179 ? 95.354 17.399 18.544 1.00 6.83 1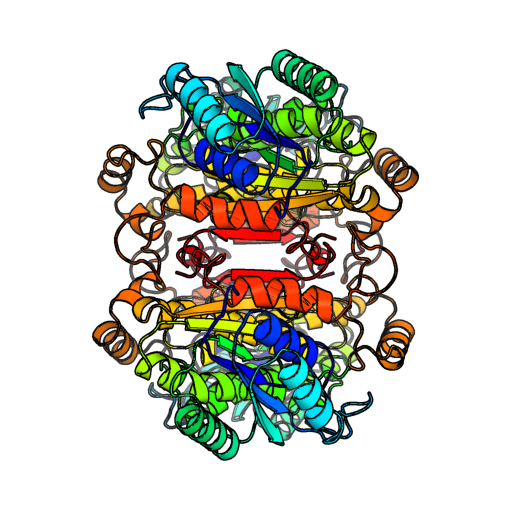75 SER A C 1
ATOM 1252 O O . SER A 1 179 ? 94.971 18.295 19.305 1.00 6.62 175 SER A O 1
ATOM 1255 N N . ALA A 1 180 ? 96.148 17.639 17.490 1.00 6.89 176 ALA A N 1
ATOM 1256 C CA . ALA A 1 180 ? 96.541 19.006 17.157 1.00 6.66 176 ALA A CA 1
ATOM 1257 C C . ALA A 1 180 ? 95.300 19.844 16.784 1.00 6.57 176 ALA A C 1
ATOM 1258 O O . ALA A 1 180 ? 95.152 20.963 17.266 1.00 5.77 176 ALA A O 1
ATOM 1260 N N . SER A 1 181 ? 94.430 19.293 15.940 1.00 6.14 177 SER A N 1
ATOM 1261 C CA . SER A 1 181 ? 93.231 20.005 15.506 1.00 5.48 177 SER A CA 1
ATOM 1262 C C . SER A 1 181 ? 92.389 20.361 16.722 1.00 6.18 177 SER A C 1
ATOM 1263 O O . SER A 1 181 ? 91.840 21.453 16.785 1.00 5.62 177 SER A O 1
ATOM 1266 N N . LYS A 1 182 ? 92.335 19.457 17.703 1.00 5.57 178 LYS A N 1
ATOM 1267 C CA . LYS A 1 182 ? 91.399 19.617 18.819 1.00 6.02 178 LYS A CA 1
ATOM 1268 C C . LYS A 1 182 ? 91.996 20.537 19.887 1.00 5.59 178 LYS A C 1
ATOM 1269 O O . LYS A 1 182 ? 91.255 21.253 20.574 1.00 5.95 178 LYS A O 1
ATOM 1275 N N . HIS A 1 183 ? 93.319 20.529 20.019 1.00 6.95 179 HIS A N 1
ATOM 1276 C CA . HIS A 1 183 ? 93.988 21.508 20.884 1.00 7.14 179 HIS A CA 1
ATOM 1277 C C . HIS A 1 183 ? 93.848 22.900 20.271 1.00 7.18 179 HIS A C 1
ATOM 1278 O O . HIS A 1 183 ? 93.735 23.907 20.999 1.00 7.41 179 HIS A O 1
ATOM 1285 N N . GLY A 1 184 ? 93.895 22.969 18.949 1.00 5.37 180 GLY A N 1
ATOM 1286 C CA . GLY A 1 184 ? 93.699 24.234 18.234 1.00 5.96 180 GLY A CA 1
ATOM 1287 C C . GLY A 1 184 ? 92.326 24.801 18.548 1.00 5.55 180 GLY A C 1
ATOM 1288 O O . GLY A 1 184 ? 92.181 26.017 18.684 1.00 5.65 180 GLY A O 1
ATOM 1289 N N . LEU A 1 185 ? 91.339 23.910 18.667 1.00 4.93 181 LEU A N 1
ATOM 1290 C CA . LEU A 1 185 ? 89.975 24.296 19.069 1.00 5.41 181 LEU A CA 1
ATOM 1291 C C . LEU A 1 185 ? 89.889 24.832 20.486 1.00 5.57 181 LEU A C 1
ATOM 1292 O O . LEU A 1 185 ? 89.145 25.782 20.734 1.00 7.08 181 LEU A O 1
ATOM 1297 N N . THR A 1 186 ? 90.575 24.200 21.435 1.00 6.63 182 THR A N 1
ATOM 1298 C CA . THR A 1 186 ? 90.704 24.802 22.778 1.00 7.11 182 THR A CA 1
ATOM 1299 C C . THR A 1 186 ? 91.169 26.258 22.691 1.00 7.25 182 THR A C 1
ATOM 1300 O O . THR A 1 186 ? 90.611 27.146 23.359 1.00 6.50 182 THR A O 1
ATOM 1304 N N . ALA A 1 187 ? 92.220 26.516 21.904 1.00 7.00 183 ALA A N 1
ATOM 1305 C CA . ALA A 1 187 ? 92.715 27.888 21.783 1.00 7.74 183 ALA A CA 1
ATOM 1306 C C . ALA A 1 187 ? 91.727 28.826 21.139 1.00 8.62 183 ALA A C 1
ATOM 1307 O O . ALA A 1 187 ? 91.576 29.954 21.616 1.00 8.40 183 ALA A O 1
ATOM 1309 N N . LEU A 1 188 ? 91.054 28.401 20.056 1.00 9.11 184 LEU A N 1
ATOM 1310 C CA . LEU A 1 188 ? 90.007 29.268 19.447 1.00 9.92 184 LEU A CA 1
ATOM 1311 C C . LEU A 1 188 ? 88.891 29.641 20.398 1.00 8.76 184 LEU A C 1
ATOM 1312 O O . LEU A 1 188 ? 88.450 30.771 20.394 1.00 8.91 184 LEU A O 1
ATOM 1317 N N . THR A 1 189 ? 88.441 28.665 21.175 1.00 7.58 185 THR A N 1
ATOM 1318 C CA . THR A 1 189 ? 87.430 28.846 22.208 1.00 6.10 185 THR A CA 1
ATOM 1319 C C . THR A 1 189 ? 87.853 29.946 23.161 1.00 7.30 185 THR A C 1
ATOM 1320 O O . THR A 1 189 ? 87.058 30.846 23.473 1.00 6.40 185 THR A O 1
ATOM 1324 N N . ASN A 1 190 ? 89.104 29.880 23.617 1.00 6.34 186 ASN A N 1
ATOM 1325 C CA . ASN A 1 190 ? 89.564 30.787 24.661 1.00 6.44 186 ASN A CA 1
ATOM 1326 C C . ASN A 1 190 ? 89.854 32.194 24.130 1.00 7.55 186 ASN A C 1
ATOM 1327 O O . ASN A 1 190 ? 89.520 33.184 24.790 1.00 7.36 186 ASN A O 1
ATOM 1332 N N . THR A 1 191 ? 90.452 32.280 22.945 1.00 6.93 187 THR A N 1
ATOM 1333 C CA . THR A 1 191 ? 90.629 33.597 22.294 1.00 7.82 187 THR A CA 1
ATOM 1334 C C . THR A 1 191 ? 89.262 34.219 22.075 1.00 7.79 187 THR A C 1
ATOM 1335 O O . THR A 1 191 ? 89.023 35.385 22.431 1.00 7.92 187 THR A O 1
ATOM 1339 N N . LEU A 1 192 ? 88.358 33.451 21.480 1.00 8.40 188 LEU A N 1
ATOM 1340 C CA . LEU A 1 192 ? 87.023 33.985 21.208 1.00 8.83 188 LEU A CA 1
ATOM 1341 C C . LEU A 1 192 ? 86.251 34.382 22.467 1.00 9.09 188 LEU A C 1
ATOM 1342 O O . LEU A 1 192 ? 85.481 35.336 22.425 1.00 9.70 188 LEU A O 1
ATOM 1347 N N . ALA A 1 193 ? 86.438 33.652 23.571 1.00 9.21 189 ALA A N 1
ATOM 1348 C CA . ALA A 1 193 ? 85.779 34.026 24.844 1.00 8.66 189 ALA A CA 1
ATOM 1349 C C . ALA A 1 193 ? 86.205 35.419 25.302 1.00 9.00 189 ALA A C 1
ATOM 1350 O O . ALA A 1 193 ? 85.352 36.219 25.737 1.00 8.26 189 ALA A O 1
ATOM 1352 N N . ILE A 1 194 ? 87.507 35.721 25.182 1.00 8.18 190 ILE A N 1
ATOM 1353 C CA . ILE A 1 194 ? 88.026 37.060 25.517 1.00 8.80 190 ILE A CA 1
ATOM 1354 C C . ILE A 1 194 ? 87.480 38.124 24.550 1.00 9.38 190 ILE A C 1
ATOM 1355 O O . ILE A 1 194 ? 86.992 39.188 24.971 1.00 9.66 190 ILE A O 1
ATOM 1360 N N . GLU A 1 195 ? 87.562 37.830 23.254 1.00 9.13 191 GLU A N 1
ATOM 1361 C CA . GLU A 1 195 ? 87.120 38.789 22.225 1.00 9.40 191 GLU A CA 1
ATOM 1362 C C . GLU A 1 195 ? 85.611 39.020 22.234 1.00 10.01 191 GLU A C 1
ATOM 1363 O O . GLU A 1 195 ? 85.158 40.100 21.815 1.00 10.75 191 GLU A O 1
ATOM 1369 N N . LEU A 1 196 ? 84.814 38.031 22.651 1.00 9.47 192 LEU A N 1
ATOM 1370 C CA . LEU A 1 196 ? 83.351 38.248 22.627 1.00 9.91 192 LEU A CA 1
ATOM 1371 C C . LEU A 1 196 ? 82.732 38.658 23.968 1.00 10.47 192 LEU A C 1
ATOM 1372 O O . LEU A 1 196 ? 81.516 38.942 24.028 1.00 10.37 192 LEU A O 1
ATOM 1377 N N . GLY A 1 197 ? 83.539 38.683 25.025 1.00 10.68 193 GLY A N 1
ATOM 1378 C CA . GLY A 1 197 ? 83.051 39.120 26.355 1.00 11.78 193 GLY A CA 1
ATOM 1379 C C . GLY A 1 197 ? 82.263 40.436 26.350 1.00 13.03 193 GLY A C 1
ATOM 1380 O O . GLY A 1 197 ? 81.160 40.541 26.956 1.00 12.05 193 GLY A O 1
ATOM 1381 N N . GLU A 1 198 ? 82.827 41.438 25.676 1.00 13.31 194 GLU A N 1
ATOM 1382 C CA . GLU A 1 198 ? 82.191 42.761 25.555 1.00 14.56 194 GLU A CA 1
ATOM 1383 C C . GLU A 1 198 ? 80.832 42.748 24.834 1.00 14.73 194 GLU A C 1
ATOM 1384 O O . GLU A 1 198 ? 80.039 43.682 25.013 1.00 16.04 194 GLU A O 1
ATOM 1390 N N . TYR A 1 199 ? 80.563 41.711 24.028 1.00 13.72 195 TYR A N 1
ATOM 1391 C CA . TYR A 1 199 ? 79.292 41.543 23.285 1.00 13.62 195 TYR A CA 1
ATOM 1392 C C . TYR A 1 199 ? 78.236 40.714 24.038 1.00 13.58 195 TYR A C 1
ATOM 1393 O O . TYR A 1 199 ? 77.163 40.441 23.498 1.00 12.94 195 TYR A O 1
ATOM 1402 N N . GLY A 1 200 ? 78.572 40.249 25.246 1.00 13.02 196 GLY A N 1
ATOM 1403 C CA . GLY A 1 200 ? 77.664 39.362 25.987 1.00 13.25 196 GLY A CA 1
ATOM 1404 C C . GLY A 1 200 ? 77.505 37.943 25.410 1.00 12.64 196 GLY A C 1
ATOM 1405 O O . GLY A 1 200 ? 76.465 37.290 25.585 1.00 12.73 196 GLY A O 1
ATOM 1406 N N . ILE A 1 201 ? 78.524 37.455 24.712 1.00 11.06 197 ILE A N 1
ATOM 1407 C CA . ILE A 1 201 ? 78.455 36.135 24.118 1.00 9.48 197 ILE A CA 1
ATOM 1408 C C . ILE A 1 201 ? 79.513 35.283 24.823 1.00 9.59 197 ILE A C 1
ATOM 1409 O O . ILE A 1 201 ? 80.691 35.680 24.903 1.00 9.45 197 ILE A O 1
ATOM 1414 N N . ARG A 1 202 ? 79.067 34.152 25.357 1.00 8.10 198 ARG A N 1
ATOM 1415 C CA . ARG A 1 202 ? 79.949 33.192 26.041 1.00 8.07 198 ARG A CA 1
ATOM 1416 C C . ARG A 1 202 ? 80.419 32.143 25.065 1.00 7.08 198 ARG A C 1
ATOM 1417 O O . ARG A 1 202 ? 79.724 31.816 24.110 1.00 8.39 198 ARG A O 1
ATOM 1425 N N . VAL A 1 203 ? 81.623 31.635 25.284 1.00 7.41 199 VAL A N 1
ATOM 1426 C CA . VAL A 1 203 ? 82.196 30.635 24.395 1.00 6.92 199 VAL A CA 1
ATOM 1427 C C . VAL A 1 203 ? 82.852 29.620 25.300 1.00 6.34 199 VAL A C 1
ATOM 1428 O O . VAL A 1 203 ? 83.740 29.977 26.125 1.00 7.21 199 VAL A O 1
ATOM 1432 N N . ASN A 1 204 ? 82.449 28.354 25.144 1.00 5.78 200 ASN A N 1
ATOM 1433 C CA . ASN A 1 204 ? 83.037 27.287 25.950 1.00 6.84 200 ASN A CA 1
ATOM 1434 C C . ASN A 1 204 ? 83.291 26.058 25.074 1.00 6.51 200 ASN A C 1
ATOM 1435 O O . ASN A 1 204 ? 82.737 25.947 23.971 1.00 7.23 200 ASN A O 1
ATOM 1440 N N . SER A 1 205 ? 84.146 25.148 25.534 1.00 6.48 201 SER A N 1
ATOM 1441 C CA . SER A 1 205 ? 84.399 23.952 24.723 1.00 6.96 201 SER A CA 1
ATOM 1442 C C . SER A 1 205 ? 84.089 22.699 25.527 1.00 6.62 201 SER A C 1
ATOM 1443 O O . SER A 1 205 ? 84.236 22.693 26.744 1.00 7.12 201 SER A O 1
ATOM 1446 N N . ILE A 1 206 ? 83.630 21.638 24.858 1.00 6.51 202 ILE A N 1
ATOM 1447 C CA . ILE A 1 206 ? 83.407 20.372 25.551 1.00 5.86 202 ILE A CA 1
ATOM 1448 C C . ILE A 1 206 ? 84.431 19.413 25.023 1.00 5.86 202 ILE A C 1
ATOM 1449 O O . ILE A 1 206 ? 84.865 19.520 23.860 1.00 5.92 202 ILE A O 1
ATOM 1454 N N . HIS A 1 207 ? 84.801 18.457 25.869 1.00 6.15 203 HIS A N 1
ATOM 1455 C CA . HIS A 1 207 ? 85.872 17.530 25.569 1.00 7.50 203 HIS A CA 1
ATOM 1456 C C . HIS A 1 207 ? 85.461 16.102 25.814 1.00 7.61 203 HIS A C 1
ATOM 1457 O O . HIS A 1 207 ? 85.757 15.516 26.864 1.00 7.93 203 HIS A O 1
ATOM 1464 N N . PRO A 1 208 ? 84.743 15.513 24.837 1.00 7.92 204 PRO A N 1
ATOM 1465 C CA . PRO A 1 208 ? 84.182 14.226 25.164 1.00 7.85 204 PRO A CA 1
ATOM 1466 C C . PRO A 1 208 ? 85.180 13.064 24.986 1.00 8.50 204 PRO A C 1
ATOM 1467 O O . PRO A 1 208 ? 86.321 13.248 24.487 1.00 6.93 204 PRO A O 1
ATOM 1471 N N . TYR A 1 209 ? 84.752 11.884 25.421 1.00 9.02 205 TYR A N 1
ATOM 1472 C CA . TYR A 1 209 ? 85.546 10.656 25.368 1.00 10.15 205 TYR A CA 1
ATOM 1473 C C . TYR A 1 209 ? 84.591 9.478 25.269 1.00 11.78 205 TYR A C 1
ATOM 1474 O O . TYR A 1 209 ? 83.565 9.438 25.986 1.00 12.71 205 TYR A O 1
ATOM 1483 N N . SER A 1 210 ? 84.916 8.540 24.391 1.00 12.82 206 SER A N 1
ATOM 1484 C CA . SER A 1 210 ? 84.211 7.247 24.313 1.00 14.76 206 SER A CA 1
ATOM 1485 C C . SER A 1 210 ? 82.698 7.419 24.142 1.00 14.40 206 SER A C 1
ATOM 1486 O O . SER A 1 210 ? 81.919 6.840 24.896 1.00 15.95 206 SER A O 1
ATOM 1489 N N . VAL A 1 211 ? 82.289 8.208 23.149 1.00 13.65 207 VAL A N 1
ATOM 1490 C CA . VAL A 1 211 ? 80.882 8.404 22.838 1.00 11.96 207 VAL A CA 1
ATOM 1491 C C . VAL A 1 211 ? 80.555 7.444 21.704 1.00 12.23 207 VAL A C 1
ATOM 1492 O O . VAL A 1 211 ? 81.299 7.383 20.702 1.00 11.62 207 VAL A O 1
ATOM 1496 N N . GLU A 1 212 ? 79.445 6.722 21.848 1.00 12.67 208 GLU A N 1
ATOM 1497 C CA . GLU A 1 212 ? 79.105 5.651 20.908 1.00 13.92 208 GLU A CA 1
ATOM 1498 C C . GLU A 1 212 ? 78.487 6.245 19.638 1.00 13.03 208 GLU A C 1
ATOM 1499 O O . GLU A 1 212 ? 77.276 6.501 19.565 1.00 12.16 208 GLU A O 1
ATOM 1505 N N . THR A 1 213 ? 79.359 6.503 18.671 1.00 13.01 209 THR A N 1
ATOM 1506 C CA . THR A 1 213 ? 78.969 6.946 17.327 1.00 12.70 209 THR A CA 1
ATOM 1507 C C . THR A 1 213 ? 79.835 6.202 16.302 1.00 12.63 209 THR A C 1
ATOM 1508 O O . THR A 1 213 ? 80.801 5.537 16.670 1.00 13.24 209 THR A O 1
ATOM 1512 N N . PRO A 1 214 ? 79.504 6.304 15.004 1.00 13.25 210 PRO A N 1
ATOM 1513 C CA . PRO A 1 214 ? 80.311 5.598 13.996 1.00 14.41 210 PRO A CA 1
ATOM 1514 C C . PRO A 1 214 ? 81.765 6.061 13.902 1.00 15.17 210 PRO A C 1
ATOM 1515 O O . PRO A 1 214 ? 82.604 5.340 13.340 1.00 15.92 210 PRO A O 1
ATOM 1519 N N . MET A 1 215 ? 82.092 7.237 14.457 1.00 14.31 211 MET A N 1
ATOM 1520 C CA . MET A 1 215 ? 83.496 7.732 14.455 1.00 15.07 211 MET A CA 1
ATOM 1521 C C . MET A 1 215 ? 84.500 6.788 15.164 1.00 17.07 211 MET A C 1
ATOM 1522 O O . MET A 1 215 ? 85.714 6.772 14.852 1.00 16.29 211 MET A O 1
ATOM 1527 N N . ILE A 1 216 ? 83.996 6.033 16.128 1.00 19.61 212 ILE A N 1
ATOM 1528 C CA . ILE A 1 216 ? 84.797 5.064 16.849 1.00 22.99 212 ILE A CA 1
ATOM 1529 C C . ILE A 1 216 ? 84.741 3.795 16.008 1.00 24.47 212 ILE A C 1
ATOM 1530 O O . ILE A 1 216 ? 83.715 3.118 15.954 1.00 25.38 212 ILE A O 1
ATOM 1535 N N . GLU A 1 217 ? 85.826 3.510 15.304 1.00 25.55 213 GLU A N 1
ATOM 1536 C CA . GLU A 1 217 ? 85.871 2.321 14.470 1.00 27.20 213 GLU A CA 1
ATOM 1537 C C . GLU A 1 217 ? 86.683 1.292 15.225 1.00 27.14 213 GLU A C 1
ATOM 1538 O O . GLU A 1 217 ? 87.912 1.386 15.230 1.00 26.43 213 GLU A O 1
ATOM 1544 N N . PRO A 1 218 ? 86.000 0.319 15.888 1.00 27.98 214 PRO A N 1
ATOM 1545 C CA . PRO A 1 218 ? 86.717 -0.699 16.656 1.00 28.84 214 PRO A CA 1
ATOM 1546 C C . PRO A 1 218 ? 87.869 -1.321 15.855 1.00 29.42 214 PRO A C 1
ATOM 1547 O O . PRO A 1 218 ? 88.933 -1.546 16.414 1.00 29.56 214 PRO A O 1
ATOM 1551 N N . GLU A 1 219 ? 87.677 -1.520 14.550 1.00 30.25 215 GLU A N 1
ATOM 1552 C CA . GLU A 1 219 ? 88.723 -2.080 13.682 1.00 31.88 215 GLU A CA 1
ATOM 1553 C C . GLU A 1 219 ? 90.012 -1.252 13.716 1.00 31.16 215 GLU A C 1
ATOM 1554 O O . GLU A 1 219 ? 91.098 -1.786 13.942 1.00 31.50 215 GLU A O 1
ATOM 1560 N N . ALA A 1 220 ? 89.879 0.058 13.505 1.00 30.98 216 ALA A N 1
ATOM 1561 C CA . ALA A 1 220 ? 91.027 0.974 13.528 1.00 29.99 216 ALA A CA 1
ATOM 1562 C C . ALA A 1 220 ? 91.793 0.927 14.851 1.00 29.58 216 ALA A C 1
ATOM 1563 O O . ALA A 1 220 ? 93.021 0.939 14.851 1.00 29.03 216 ALA A O 1
ATOM 1565 N N . MET A 1 221 ? 91.064 0.889 15.965 1.00 29.03 217 MET A N 1
ATOM 1566 C CA . MET A 1 221 ? 91.676 0.855 17.307 1.00 29.37 217 MET A CA 1
ATOM 1567 C C . MET A 1 221 ? 92.466 -0.430 17.563 1.00 28.94 217 MET A C 1
ATOM 1568 O O . MET A 1 221 ? 93.621 -0.389 18.024 1.00 28.26 217 MET A O 1
ATOM 1573 N N . MET A 1 222 ? 91.836 -1.567 17.265 1.00 29.04 218 MET A N 1
ATOM 1574 C CA . MET A 1 222 ? 92.492 -2.869 17.382 1.00 28.78 218 MET A CA 1
ATOM 1575 C C . MET A 1 222 ? 93.777 -2.921 16.564 1.00 28.44 218 MET A C 1
ATOM 1576 O O . MET A 1 222 ? 94.781 -3.419 17.057 1.00 28.57 218 MET A O 1
ATOM 1581 N N . GLU A 1 223 ? 93.749 -2.397 15.336 1.00 28.50 219 GLU A N 1
ATOM 1582 C CA . GLU A 1 223 ? 94.961 -2.331 14.488 1.00 28.96 219 GLU A CA 1
ATOM 1583 C C . GLU A 1 223 ? 96.064 -1.493 15.126 1.00 27.68 219 GLU A C 1
ATOM 1584 O O . GLU A 1 223 ? 97.232 -1.873 15.119 1.00 27.51 219 GLU A O 1
ATOM 1590 N N . ILE A 1 224 ? 95.692 -0.330 15.658 1.00 26.49 220 ILE A N 1
ATOM 1591 C CA . ILE A 1 224 ? 96.670 0.534 16.343 1.00 26.18 220 ILE A CA 1
ATOM 1592 C C . ILE A 1 224 ? 97.319 -0.154 17.558 1.00 25.23 220 ILE A C 1
ATOM 1593 O O . ILE A 1 224 ? 98.544 -0.176 17.678 1.00 25.14 220 ILE A O 1
ATOM 1598 N N . PHE A 1 225 ? 96.489 -0.702 18.445 1.00 25.18 221 PHE A N 1
ATOM 1599 C CA . PHE A 1 225 ? 96.980 -1.388 19.651 1.00 24.98 221 PHE A CA 1
ATOM 1600 C C . PHE A 1 225 ? 97.732 -2.674 19.304 1.00 24.83 221 PHE A C 1
ATOM 1601 O O . PHE A 1 225 ? 98.668 -3.053 20.003 1.00 24.82 221 PHE A O 1
ATOM 1609 N N . ALA A 1 226 ? 97.319 -3.336 18.225 1.00 24.41 222 ALA A N 1
ATOM 1610 C CA . ALA A 1 226 ? 98.081 -4.483 17.712 1.00 25.11 222 ALA A CA 1
ATOM 1611 C C . ALA A 1 226 ? 99.532 -4.095 17.386 1.00 24.72 222 ALA A C 1
ATOM 1612 O O . ALA A 1 226 ? 100.478 -4.758 17.828 1.00 26.06 222 ALA A O 1
ATOM 1614 N N . ARG A 1 227 ? 99.714 -3.011 16.627 1.00 23.02 223 ARG A N 1
ATOM 1615 C CA . ARG A 1 227 ? 101.051 -2.608 16.185 1.00 21.83 223 ARG A CA 1
ATOM 1616 C C . ARG A 1 227 ? 101.851 -1.885 17.272 1.00 21.06 223 ARG A C 1
ATOM 1617 O O . ARG A 1 227 ? 103.064 -1.995 17.324 1.00 21.50 223 ARG A O 1
ATOM 1619 N N . HIS A 1 228 ? 101.168 -1.147 18.140 1.00 20.90 224 HIS A N 1
ATOM 1620 C CA . HIS A 1 228 ? 101.851 -0.368 19.174 1.00 20.30 224 HIS A CA 1
ATOM 1621 C C . HIS A 1 228 ? 101.158 -0.568 20.518 1.00 20.74 224 HIS A C 1
ATOM 1622 O O . HIS A 1 228 ? 100.359 0.271 20.951 1.00 20.02 224 HIS A O 1
ATOM 1629 N N . PRO A 1 229 ? 101.440 -1.712 21.178 1.00 21.20 225 PRO A N 1
ATOM 1630 C CA . PRO A 1 229 ? 100.715 -2.078 22.393 1.00 21.19 225 PRO A CA 1
ATOM 1631 C C . PRO A 1 229 ? 100.834 -1.061 23.523 1.00 20.32 225 PRO A C 1
ATOM 1632 O O . PRO A 1 229 ? 99.946 -0.974 24.345 1.00 21.18 225 PRO A O 1
ATOM 1636 N N . SER A 1 230 ? 101.920 -0.302 23.556 1.00 20.03 226 SER A N 1
ATOM 1637 C CA . SER A 1 230 ? 102.109 0.692 24.612 1.00 19.29 226 SER A CA 1
ATOM 1638 C C . SER A 1 230 ? 101.070 1.830 24.569 1.00 18.12 226 SER A C 1
ATOM 1639 O O . SER A 1 230 ? 100.863 2.536 25.576 1.00 18.19 226 SER A O 1
ATOM 1642 N N . PHE A 1 231 ? 100.430 2.013 23.410 1.00 15.74 227 PHE A N 1
ATOM 1643 C CA . PHE A 1 231 ? 99.464 3.108 23.235 1.00 14.22 227 PHE A CA 1
ATOM 1644 C C . PHE A 1 231 ? 98.217 2.941 24.124 1.00 14.53 227 PHE A C 1
ATOM 1645 O O . PHE A 1 231 ? 97.534 3.926 24.410 1.00 14.93 227 PHE A O 1
ATOM 1653 N N . VAL A 1 232 ? 97.918 1.717 24.570 1.00 14.37 228 VAL A N 1
ATOM 1654 C CA . VAL A 1 232 ? 96.732 1.475 25.397 1.00 15.73 228 VAL A CA 1
ATOM 1655 C C . VAL A 1 232 ? 96.710 2.326 26.658 1.00 14.34 228 VAL A C 1
ATOM 1656 O O . VAL A 1 232 ? 95.635 2.660 27.166 1.00 14.11 228 VAL A O 1
ATOM 1660 N N . HIS A 1 233 ? 97.891 2.693 27.149 1.00 13.97 229 HIS A N 1
ATOM 1661 C CA . HIS A 1 233 ? 97.969 3.439 28.400 1.00 14.15 229 HIS A CA 1
ATOM 1662 C C . HIS A 1 233 ? 97.317 4.832 28.259 1.00 13.55 229 HIS A C 1
ATOM 1663 O O . HIS A 1 233 ? 96.923 5.436 29.253 1.00 14.66 229 HIS A O 1
ATOM 1670 N N . SER A 1 234 ? 97.144 5.318 27.027 1.00 13.16 230 SER A N 1
ATOM 1671 C CA . SER A 1 234 ? 96.485 6.625 26.811 1.00 12.98 230 SER A CA 1
ATOM 1672 C C . SER A 1 234 ? 94.955 6.562 26.773 1.00 11.95 230 SER A C 1
ATOM 1673 O O . SER A 1 234 ? 94.275 7.603 26.696 1.00 12.06 230 SER A O 1
ATOM 1676 N N . PHE A 1 235 ? 94.411 5.350 26.810 1.00 12.37 231 PHE A N 1
ATOM 1677 C CA . PHE A 1 235 ? 92.964 5.122 26.667 1.00 12.22 231 PHE A CA 1
ATOM 1678 C C . PHE A 1 235 ? 92.333 4.330 27.816 1.00 13.11 231 PHE A C 1
ATOM 1679 O O . PHE A 1 235 ? 91.885 3.192 27.626 1.00 12.70 231 PHE A O 1
ATOM 1687 N N . PRO A 1 236 ? 92.255 4.944 29.000 1.00 12.92 232 PRO A N 1
ATOM 1688 C CA . PRO A 1 236 ? 91.822 4.185 30.166 1.00 13.84 232 PRO A CA 1
ATOM 1689 C C . PRO A 1 236 ? 90.300 4.108 30.251 1.00 14.78 232 PRO A C 1
ATOM 1690 O O . PRO A 1 236 ? 89.589 4.799 29.481 1.00 15.77 232 PRO A O 1
ATOM 1694 N N . PRO A 1 237 ? 89.790 3.277 31.177 1.00 15.93 233 PRO A N 1
ATOM 1695 C CA . PRO A 1 237 ? 88.359 3.244 31.407 1.00 15.68 233 PRO A CA 1
ATOM 1696 C C . PRO A 1 237 ? 87.872 4.541 32.078 1.00 15.75 233 PRO A C 1
ATOM 1697 O O . PRO A 1 237 ? 88.669 5.320 32.611 1.00 16.18 233 PRO A O 1
ATOM 1701 N N . MET A 1 238 ? 86.566 4.754 32.041 1.00 15.42 234 MET A N 1
ATOM 1702 C CA . MET A 1 238 ? 85.930 5.890 32.720 1.00 16.13 234 MET A CA 1
ATOM 1703 C C . MET A 1 238 ? 85.581 5.448 34.135 1.00 15.97 234 MET A C 1
ATOM 1704 O O . MET A 1 238 ? 84.808 4.516 34.309 1.00 15.88 234 MET A O 1
ATOM 1709 N N . PRO A 1 239 ? 86.137 6.127 35.148 1.00 17.33 235 PRO A N 1
ATOM 1710 C CA . PRO A 1 239 ? 85.900 5.741 36.542 1.00 17.78 235 PRO A CA 1
ATOM 1711 C C . PRO A 1 239 ? 84.418 5.546 36.937 1.00 18.91 235 PRO A C 1
ATOM 1712 O O . PRO A 1 239 ? 84.115 4.587 37.686 1.00 18.03 235 PRO A O 1
ATOM 1716 N N . VAL A 1 240 ? 83.512 6.430 36.489 1.00 18.95 236 VAL A N 1
ATOM 1717 C CA . VAL A 1 240 ? 82.073 6.232 36.816 1.00 20.07 236 VAL A CA 1
ATOM 1718 C C . VAL A 1 240 ? 81.264 5.457 35.790 1.00 20.97 236 VAL A C 1
ATOM 1719 O O . VAL A 1 240 ? 80.048 5.336 35.946 1.00 22.16 236 VAL A O 1
ATOM 1723 N N . GLN A 1 241 ? 81.914 4.965 34.734 1.00 20.93 237 GLN A N 1
ATOM 1724 C CA . GLN A 1 241 ? 81.297 3.997 33.822 1.00 21.74 237 GLN A CA 1
ATOM 1725 C C . GLN A 1 241 ? 82.416 3.156 33.216 1.00 21.98 237 GLN A C 1
ATOM 1726 O O . GLN A 1 241 ? 82.761 3.355 32.052 1.00 21.76 237 GLN A O 1
ATOM 1732 N N . PRO A 1 242 ? 83.024 2.253 34.027 1.00 23.07 238 PRO A N 1
ATOM 1733 C CA . PRO A 1 242 ? 84.217 1.482 33.621 1.00 24.26 238 PRO A CA 1
ATOM 1734 C C . PRO A 1 242 ? 84.043 0.486 32.469 1.00 25.54 238 PRO A C 1
ATOM 1735 O O . PRO A 1 242 ? 85.043 -0.016 31.949 1.00 26.25 238 PRO A O 1
ATOM 1739 N N . ASN A 1 243 ? 82.808 0.206 32.062 1.00 26.95 239 ASN A N 1
ATOM 1740 C CA . ASN A 1 243 ? 82.571 -0.633 30.876 1.00 28.81 239 ASN A CA 1
ATOM 1741 C C . ASN A 1 243 ? 81.754 0.094 29.811 1.00 28.18 239 ASN A C 1
ATOM 1742 O O . ASN A 1 243 ? 80.866 0.881 30.142 1.00 29.10 239 ASN A O 1
ATOM 1747 N N . GLY A 1 244 ? 82.065 -0.155 28.545 1.00 28.25 240 GLY A N 1
ATOM 1748 C CA . GLY A 1 244 ? 81.295 0.398 27.424 1.00 27.49 240 GLY A CA 1
ATOM 1749 C C . GLY A 1 244 ? 81.435 1.902 27.203 1.00 27.25 240 GLY A C 1
ATOM 1750 O O . GLY A 1 244 ? 82.440 2.519 27.599 1.00 27.78 240 GLY A O 1
ATOM 1751 N N . PHE A 1 245 ? 80.418 2.498 26.579 1.00 25.90 241 PHE A N 1
ATOM 1752 C CA . PHE A 1 245 ? 80.535 3.854 26.045 1.00 24.89 241 PHE A CA 1
ATOM 1753 C C . PHE A 1 245 ? 79.385 4.707 26.553 1.00 23.35 241 PHE A C 1
ATOM 1754 O O . PHE A 1 245 ? 78.317 4.190 26.873 1.00 23.80 241 PHE A O 1
ATOM 1762 N N . MET A 1 246 ? 79.617 6.009 26.630 1.00 19.95 242 MET A N 1
ATOM 1763 C CA . MET A 1 246 ? 78.533 6.953 26.864 1.00 18.42 242 MET A CA 1
ATOM 1764 C C . MET A 1 246 ? 77.733 7.220 25.575 1.00 16.90 242 MET A C 1
ATOM 1765 O O . MET A 1 246 ? 78.213 6.963 24.467 1.00 16.10 242 MET A O 1
ATOM 1770 N N . THR A 1 247 ? 76.513 7.733 25.731 1.00 15.85 243 THR A N 1
ATOM 1771 C CA . THR A 1 247 ? 75.658 7.980 24.573 1.00 15.09 243 THR A CA 1
ATOM 1772 C C . THR A 1 247 ? 75.746 9.430 24.095 1.00 13.64 243 THR A C 1
ATOM 1773 O O . THR A 1 247 ? 76.106 10.331 24.856 1.00 13.32 243 THR A O 1
ATOM 1777 N N . ALA A 1 248 ? 75.390 9.647 22.835 1.00 12.35 244 ALA A N 1
ATOM 1778 C CA . ALA A 1 248 ? 75.361 10.979 22.251 1.00 11.37 244 ALA A CA 1
ATOM 1779 C C . ALA A 1 248 ? 74.372 11.853 23.033 1.00 12.06 244 ALA A C 1
ATOM 1780 O O . ALA A 1 248 ? 74.641 13.036 23.279 1.00 9.98 244 ALA A O 1
ATOM 1782 N N . ASP A 1 249 ? 73.228 11.272 23.429 1.00 12.46 245 ASP A N 1
ATOM 1783 C CA . ASP A 1 249 ? 72.240 12.014 24.232 1.00 13.01 245 ASP A CA 1
ATOM 1784 C C . ASP A 1 249 ? 72.811 12.494 25.575 1.00 11.93 245 ASP A C 1
ATOM 1785 O O . ASP A 1 249 ? 72.417 13.543 26.066 1.00 11.92 245 ASP A O 1
ATOM 1790 N N . GLU A 1 250 ? 73.717 11.726 26.171 1.00 11.07 246 GLU A N 1
ATOM 1791 C CA . GLU A 1 250 ? 74.334 12.138 27.440 1.00 10.79 246 GLU A CA 1
ATOM 1792 C C . GLU A 1 250 ? 75.218 13.365 27.212 1.00 10.55 246 GLU A C 1
ATOM 1793 O O . GLU A 1 250 ? 75.256 14.301 28.029 1.00 10.07 246 GLU A O 1
ATOM 1799 N N . VAL A 1 251 ? 75.905 13.393 26.074 1.00 9.46 247 VAL A N 1
ATOM 1800 C CA . VAL A 1 251 ? 76.741 14.570 25.763 1.00 9.61 247 VAL A CA 1
ATOM 1801 C C . VAL A 1 251 ? 75.820 15.793 25.616 1.00 9.44 247 VAL A C 1
ATOM 1802 O O . VAL A 1 251 ? 76.134 16.908 26.044 1.00 8.44 247 VAL A O 1
ATOM 1806 N N . ALA A 1 252 ? 74.667 15.574 24.997 1.00 9.38 248 ALA A N 1
ATOM 1807 C CA . ALA A 1 252 ? 73.701 16.661 24.797 1.00 8.87 248 ALA A CA 1
ATOM 1808 C C . ALA A 1 252 ? 73.191 17.286 26.102 1.00 9.10 248 ALA A C 1
ATOM 1809 O O . ALA A 1 252 ? 72.774 18.429 26.081 1.00 8.02 248 ALA A O 1
ATOM 1811 N N . ASP A 1 253 ? 73.226 16.561 27.221 1.00 8.74 249 ASP A N 1
ATOM 1812 C CA . ASP A 1 253 ? 72.876 17.189 28.516 1.00 9.53 249 ASP A CA 1
ATOM 1813 C C . ASP A 1 253 ? 73.809 18.357 28.804 1.00 8.76 249 ASP A C 1
ATOM 1814 O O . ASP A 1 253 ? 73.354 19.375 29.288 1.00 8.03 249 ASP A O 1
ATOM 1819 N N . VAL A 1 254 ? 75.106 18.189 28.517 1.00 7.65 250 VAL A N 1
ATOM 1820 C CA . VAL A 1 254 ? 76.118 19.220 28.785 1.00 7.22 250 VAL A CA 1
ATOM 1821 C C . VAL A 1 254 ? 75.915 20.420 27.848 1.00 7.69 250 VAL A C 1
ATOM 1822 O O . VAL A 1 254 ? 75.881 21.557 28.290 1.00 7.05 250 VAL A O 1
ATOM 1826 N N . VAL A 1 255 ? 75.774 20.144 26.550 1.00 7.02 251 VAL A N 1
ATOM 1827 C CA . VAL A 1 255 ? 75.523 21.186 25.572 1.00 7.31 251 VAL A CA 1
ATOM 1828 C C . VAL A 1 255 ? 74.267 21.992 25.877 1.00 8.01 251 VAL A C 1
ATOM 1829 O O . VAL A 1 255 ? 74.308 23.210 25.796 1.00 8.60 251 VAL A O 1
ATOM 1833 N N . ALA A 1 256 ? 73.176 21.322 26.241 1.00 7.52 252 ALA A N 1
ATOM 1834 C CA . ALA A 1 256 ? 71.932 22.042 26.596 1.00 7.34 252 ALA A CA 1
ATOM 1835 C C . ALA A 1 256 ? 72.173 23.014 27.736 1.00 7.12 252 ALA A C 1
ATOM 1836 O O . ALA A 1 256 ? 71.656 24.125 27.709 1.00 6.04 252 ALA A O 1
ATOM 1838 N N . TRP A 1 257 ? 72.922 22.579 28.755 1.00 6.43 253 TRP A N 1
ATOM 1839 C CA . TRP A 1 257 ? 73.187 23.450 29.925 1.00 7.47 253 TRP A CA 1
ATOM 1840 C C . TRP A 1 257 ? 74.077 24.650 29.553 1.00 8.01 253 TRP A C 1
ATOM 1841 O O . TRP A 1 257 ? 73.809 25.811 29.950 1.00 8.61 253 TRP A O 1
ATOM 1852 N N . LEU A 1 258 ? 75.130 24.372 28.790 1.00 7.76 254 LEU A N 1
ATOM 1853 C CA . LEU A 1 258 ? 75.979 25.445 28.249 1.00 7.80 254 LEU A CA 1
ATOM 1854 C C . LEU A 1 258 ? 75.225 26.421 27.351 1.00 8.18 254 LEU A C 1
ATOM 1855 O O . LEU A 1 258 ? 75.523 27.637 27.355 1.00 8.48 254 LEU A O 1
ATOM 1860 N N . ALA A 1 259 ? 74.282 25.905 26.558 1.00 8.21 255 ALA A N 1
ATOM 1861 C CA . ALA A 1 259 ? 73.538 26.752 25.617 1.00 9.28 255 ALA A CA 1
ATOM 1862 C C . ALA A 1 259 ? 72.646 27.782 26.336 1.00 10.83 255 ALA A C 1
ATOM 1863 O O . ALA A 1 259 ? 72.389 28.875 25.795 1.00 11.18 255 ALA A O 1
ATOM 1865 N N . GLY A 1 260 ? 72.193 27.427 27.545 1.00 10.90 256 GLY A N 1
ATOM 1866 C CA . GLY A 1 260 ? 71.254 28.241 28.311 1.00 11.49 256 GLY A CA 1
ATOM 1867 C C . GLY A 1 260 ? 71.825 29.062 29.458 1.00 11.49 256 GLY A C 1
ATOM 1868 O O . GLY A 1 260 ? 73.019 29.024 29.754 1.00 10.14 256 GLY A O 1
ATOM 1869 N N . ASP A 1 261 ? 70.934 29.787 30.127 1.00 11.55 257 ASP A N 1
ATOM 1870 C CA . ASP A 1 261 ? 71.349 30.805 31.114 1.00 12.71 257 ASP A CA 1
ATOM 1871 C C . ASP A 1 261 ? 71.878 30.226 32.431 1.00 11.92 257 ASP A C 1
ATOM 1872 O O . ASP A 1 26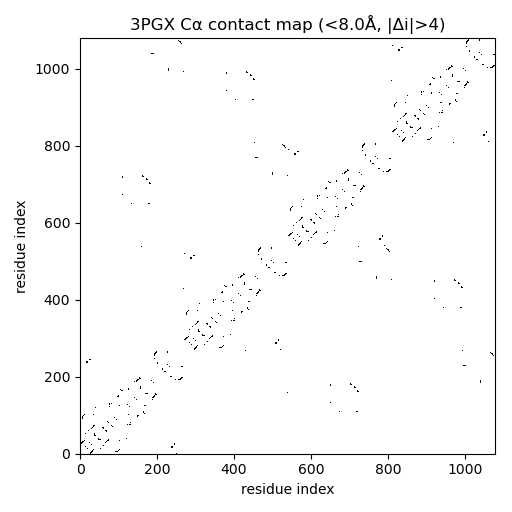1 ? 72.531 30.947 33.201 1.00 12.87 257 ASP A O 1
ATOM 1877 N N . GLY A 1 262 ? 71.634 28.932 32.664 1.00 11.27 258 GLY A N 1
ATOM 1878 C CA . GLY A 1 262 ? 72.108 28.247 33.868 1.00 9.46 258 GLY A CA 1
ATOM 1879 C C . GLY A 1 262 ? 73.632 28.274 33.944 1.00 10.52 258 GLY A C 1
ATOM 1880 O O . GLY A 1 262 ? 74.235 28.142 35.042 1.00 9.73 258 GLY A O 1
ATOM 1881 N N . SER A 1 263 ? 74.269 28.471 32.785 1.00 8.73 259 SER A N 1
ATOM 1882 C CA . SER A 1 263 ? 75.744 28.481 32.714 1.00 9.22 259 SER A CA 1
ATOM 1883 C C . SER A 1 263 ? 76.304 29.884 32.456 1.00 9.42 259 SER A C 1
ATOM 1884 O O . SER A 1 263 ? 77.458 30.036 32.005 1.00 9.33 259 SER A O 1
ATOM 1887 N N . GLY A 1 264 ? 75.521 30.909 32.818 1.00 9.74 260 GLY A N 1
ATOM 1888 C CA . GLY A 1 264 ? 75.893 32.323 32.552 1.00 9.66 260 GLY A CA 1
ATOM 1889 C C . GLY A 1 264 ? 77.204 32.778 33.183 1.00 10.55 260 GLY A C 1
ATOM 1890 O O . GLY A 1 264 ? 77.761 33.805 32.785 1.00 9.84 260 GLY A O 1
ATOM 1891 N N . THR A 1 265 ? 77.686 32.023 34.182 1.00 10.06 261 THR A N 1
ATOM 1892 C CA . THR A 1 265 ? 78.983 32.298 34.810 1.00 9.11 261 THR A CA 1
ATOM 1893 C C . THR A 1 265 ? 80.205 31.680 34.074 1.00 9.61 261 THR A C 1
ATOM 1894 O O . THR A 1 265 ? 81.350 31.963 34.451 1.00 10.07 261 THR A O 1
ATOM 1898 N N . LEU A 1 266 ? 79.966 30.850 33.053 1.00 9.04 262 LEU A N 1
ATOM 1899 C CA . LEU A 1 266 ? 81.060 30.178 32.315 1.00 8.85 262 LEU A CA 1
ATOM 1900 C C . LEU A 1 266 ? 81.334 30.794 30.962 1.00 7.94 262 LEU A C 1
ATOM 1901 O O . LEU A 1 266 ? 80.480 30.805 30.109 1.00 7.82 262 LEU A O 1
ATOM 1906 N N . THR A 1 267 ? 82.564 31.255 30.764 1.00 8.51 263 THR A N 1
ATOM 1907 C CA . THR A 1 267 ? 83.067 31.517 29.416 1.00 7.23 263 THR A CA 1
ATOM 1908 C C . THR A 1 267 ? 84.556 31.226 29.480 1.00 7.98 263 THR A C 1
ATOM 1909 O O . THR A 1 267 ? 85.195 31.426 30.535 1.00 7.62 263 THR A O 1
ATOM 1913 N N . GLY A 1 268 ? 85.080 30.697 28.387 1.00 8.02 264 GLY A N 1
ATOM 1914 C CA . GLY A 1 268 ? 86.472 30.231 28.337 1.00 8.49 264 GLY A CA 1
ATOM 1915 C C . GLY A 1 268 ? 86.699 28.923 29.069 1.00 8.38 264 GLY A C 1
ATOM 1916 O O . GLY A 1 268 ? 87.856 28.575 29.375 1.00 8.96 264 GLY A O 1
ATOM 1917 N N . THR A 1 269 ? 85.642 28.155 29.375 1.00 7.85 265 THR A N 1
ATOM 1918 C CA . THR A 1 269 ? 85.914 26.895 30.100 1.00 7.98 265 THR A CA 1
ATOM 1919 C C . THR A 1 269 ? 86.045 25.677 29.191 1.00 7.45 265 THR A C 1
ATOM 1920 O O . THR A 1 269 ? 85.412 25.609 28.138 1.00 7.30 265 THR A O 1
ATOM 1924 N N . GLN A 1 270 ? 86.903 24.753 29.606 1.00 7.35 266 GLN A N 1
ATOM 1925 C CA . GLN A 1 270 ? 87.136 23.500 28.898 1.00 6.69 266 GLN A CA 1
ATOM 1926 C C . GLN A 1 270 ? 86.422 22.457 29.774 1.00 8.55 266 GLN A C 1
ATOM 1927 O O . GLN A 1 270 ? 86.876 22.174 30.888 1.00 8.58 266 GLN A O 1
ATOM 1933 N N . ILE A 1 271 ? 85.301 21.927 29.297 1.00 7.86 267 ILE A N 1
ATOM 1934 C CA . ILE A 1 271 ? 84.544 20.943 30.088 1.00 8.99 267 ILE A CA 1
ATOM 1935 C C . ILE A 1 271 ? 84.758 19.528 29.608 1.00 8.21 267 ILE A C 1
ATOM 1936 O O . ILE A 1 271 ? 84.328 19.174 28.523 1.00 6.70 267 ILE A O 1
ATOM 1941 N N . PRO A 1 272 ? 85.429 18.694 30.418 1.00 9.00 268 PRO A N 1
ATOM 1942 C CA . PRO A 1 272 ? 85.624 17.308 30.035 1.00 9.26 268 PRO A CA 1
ATOM 1943 C C . PRO A 1 272 ? 84.329 16.549 30.187 1.00 9.78 268 PRO A C 1
ATOM 1944 O O . PRO A 1 272 ? 83.700 16.632 31.220 1.00 10.37 268 PRO A O 1
ATOM 1948 N N . VAL A 1 273 ? 83.947 15.826 29.140 1.00 8.94 269 VAL A N 1
ATOM 1949 C CA . VAL A 1 273 ? 82.717 15.038 29.139 1.00 9.33 269 VAL A CA 1
ATOM 1950 C C . VAL A 1 273 ? 83.232 13.610 28.970 1.00 9.80 269 VAL A C 1
ATOM 1951 O O . VAL A 1 273 ? 83.215 13.030 27.879 1.00 9.40 269 VAL A O 1
ATOM 1955 N N . ASP A 1 274 ? 83.722 13.045 30.067 1.00 9.63 270 ASP A N 1
ATOM 1956 C CA . ASP A 1 274 ? 84.526 11.838 29.975 1.00 10.97 270 ASP A CA 1
ATOM 1957 C C . ASP A 1 274 ? 84.279 10.876 31.131 1.00 10.22 270 ASP A C 1
ATOM 1958 O O . ASP A 1 274 ? 84.984 9.884 31.256 1.00 10.42 270 ASP A O 1
ATOM 1963 N N . LYS A 1 275 ? 83.286 11.174 31.978 1.00 10.32 271 LYS A N 1
ATOM 1964 C CA . LYS A 1 275 ? 83.009 10.362 33.176 1.00 11.10 271 LYS A CA 1
ATOM 1965 C C . LYS A 1 275 ? 84.279 10.015 33.989 1.00 10.65 271 LYS A C 1
ATOM 1966 O O . LYS A 1 275 ? 84.377 8.939 34.612 1.00 10.51 271 LYS A O 1
ATOM 1972 N N . GLY A 1 276 ? 85.229 10.955 33.999 1.00 9.99 272 GLY A N 1
ATOM 1973 C CA . GLY A 1 276 ? 86.396 10.836 34.875 1.00 10.11 272 GLY A CA 1
ATOM 1974 C C . GLY A 1 276 ? 87.677 10.352 34.195 1.00 11.72 272 GLY A C 1
ATOM 1975 O O . GLY A 1 276 ? 88.730 10.353 34.838 1.00 11.45 272 GLY A O 1
ATOM 1976 N N . ALA A 1 277 ? 87.614 9.934 32.921 1.00 11.20 273 ALA A N 1
ATOM 1977 C CA . ALA A 1 277 ? 88.800 9.279 32.301 1.00 12.47 273 ALA A CA 1
ATOM 1978 C C . ALA A 1 277 ? 90.082 10.114 32.343 1.00 12.85 273 ALA A C 1
ATOM 1979 O O . ALA A 1 277 ? 91.170 9.550 32.568 1.00 12.25 273 ALA A O 1
ATOM 1981 N N . LEU A 1 278 ? 89.959 11.433 32.108 1.00 12.20 274 LEU A N 1
ATOM 1982 C CA . LEU A 1 278 ? 91.149 12.312 32.146 1.00 12.52 274 LEU A CA 1
ATOM 1983 C C . LEU A 1 278 ? 91.811 12.346 33.534 1.00 12.45 274 LEU A C 1
ATOM 1984 O O . LEU A 1 278 ? 92.961 12.781 33.642 1.00 12.78 274 LEU A O 1
ATOM 1989 N N . LYS A 1 279 ? 91.129 11.839 34.579 1.00 11.66 275 LYS A N 1
ATOM 1990 C CA . LYS A 1 279 ? 91.757 11.804 35.927 1.00 11.99 275 LYS A CA 1
ATOM 1991 C C . LYS A 1 279 ? 92.877 10.751 36.077 1.00 12.29 275 LYS A C 1
ATOM 1992 O O . LYS A 1 279 ? 93.771 10.915 36.896 1.00 12.86 275 LYS A O 1
ATOM 1998 N N . TYR A 1 280 ? 92.821 9.681 35.296 1.00 12.81 276 TYR A N 1
ATOM 1999 C CA . TYR A 1 280 ? 93.858 8.628 35.371 1.00 13.35 276 TYR A CA 1
ATOM 2000 C C . TYR A 1 280 ? 95.183 9.095 34.769 1.00 14.20 276 TYR A C 1
ATOM 2001 O O . TYR A 1 280 ? 95.209 9.910 33.835 1.00 13.97 276 TYR A O 1
ATOM 2011 N N . GLY B 1 11 ? 133.058 26.045 37.791 1.00 23.92 7 GLY B N 1
ATOM 2012 C CA . GLY B 1 11 ? 131.717 25.366 37.983 1.00 22.91 7 GLY B CA 1
ATOM 2013 C C . GLY B 1 11 ? 130.581 26.374 37.866 1.00 21.61 7 GLY B C 1
ATOM 2014 O O . GLY B 1 11 ? 130.783 27.570 38.119 1.00 21.90 7 GLY B O 1
ATOM 2015 N N . SER B 1 12 ? 129.389 25.911 37.492 1.00 21.01 8 SER B N 1
ATOM 2016 C CA . SER B 1 12 ? 128.236 26.823 37.295 1.00 20.16 8 SER B CA 1
ATOM 2017 C C . SER B 1 12 ? 127.763 27.516 38.581 1.00 19.25 8 SER B C 1
ATOM 2018 O O . SER B 1 12 ? 127.074 28.546 38.528 1.00 19.29 8 SER B O 1
ATOM 2021 N N . LEU B 1 13 ? 128.121 26.948 39.737 1.00 18.53 9 LEU B N 1
ATOM 2022 C CA . LEU B 1 13 ? 127.714 27.487 41.048 1.00 17.18 9 LEU B CA 1
ATOM 2023 C C . LEU B 1 13 ? 128.914 27.860 41.947 1.00 17.28 9 LEU B C 1
ATOM 2024 O O . LEU B 1 13 ? 128.830 27.893 43.179 1.00 14.49 9 LEU B O 1
ATOM 2029 N N . GLN B 1 14 ? 130.047 28.145 41.316 1.00 16.96 10 GLN B N 1
ATOM 2030 C CA . GLN B 1 14 ? 131.283 28.374 42.048 1.00 18.76 10 GLN B CA 1
ATOM 2031 C C . GLN B 1 14 ? 131.112 29.535 43.026 1.00 17.87 10 GLN B C 1
ATOM 2032 O O . GLN B 1 14 ? 130.631 30.610 42.647 1.00 17.59 10 GLN B O 1
ATOM 2038 N N . GLY B 1 15 ? 131.465 29.282 44.278 1.00 17.65 11 GLY B N 1
ATOM 2039 C CA . GLY B 1 15 ? 131.420 30.289 45.319 1.00 17.76 11 GLY B CA 1
ATOM 2040 C C . GLY B 1 15 ? 130.049 30.513 45.913 1.00 17.80 11 GLY B C 1
ATOM 2041 O O . GLY B 1 15 ? 129.916 31.284 46.850 1.00 19.40 11 GLY B O 1
ATOM 2042 N N . ARG B 1 16 ? 129.032 29.857 45.371 1.00 16.63 12 ARG B N 1
ATOM 2043 C CA . ARG B 1 16 ? 127.634 30.045 45.823 1.00 14.87 12 ARG B CA 1
ATOM 2044 C C . ARG B 1 16 ? 127.302 29.148 47.002 1.00 14.47 12 ARG B C 1
ATOM 2045 O O . ARG B 1 16 ? 128.100 28.306 47.381 1.00 15.10 12 ARG B O 1
ATOM 2053 N N . VAL B 1 17 ? 126.102 29.318 47.576 1.00 14.27 13 VAL B N 1
ATOM 2054 C CA . VAL B 1 17 ? 125.701 28.541 48.748 1.00 12.76 13 VAL B CA 1
ATOM 2055 C C . VAL B 1 17 ? 124.276 28.013 48.560 1.00 12.37 13 VAL B C 1
ATOM 2056 O O . VAL B 1 17 ? 123.372 28.750 48.131 1.00 11.55 13 VAL B O 1
ATOM 2060 N N . ALA B 1 18 ? 124.093 26.720 48.832 1.00 11.84 14 ALA B N 1
ATOM 2061 C CA . ALA B 1 18 ? 122.788 26.101 48.675 1.00 10.42 14 ALA B CA 1
ATOM 2062 C C . ALA B 1 18 ? 122.335 25.497 49.995 1.00 11.36 14 ALA B C 1
ATOM 2063 O O . ALA B 1 18 ? 123.148 24.965 50.737 1.00 11.40 14 ALA B O 1
ATOM 2065 N N . PHE B 1 19 ? 121.030 25.590 50.261 1.00 10.76 15 PHE B N 1
ATOM 2066 C CA . PHE B 1 19 ? 120.417 25.127 51.503 1.00 11.00 15 PHE B CA 1
ATOM 2067 C C . PHE B 1 19 ? 119.462 24.032 51.078 1.00 10.78 15 PHE B C 1
ATOM 2068 O O . PHE B 1 19 ? 118.556 24.294 50.277 1.00 10.85 15 PHE B O 1
ATOM 2076 N N . ILE B 1 20 ? 119.662 22.807 51.577 1.00 10.52 16 ILE B N 1
ATOM 2077 C CA . ILE B 1 20 ? 118.868 21.659 51.087 1.00 9.80 16 ILE B CA 1
ATOM 2078 C C . ILE B 1 20 ? 118.220 20.931 52.255 1.00 9.10 16 ILE B C 1
ATOM 2079 O O . ILE B 1 20 ? 118.911 20.582 53.220 1.00 9.42 16 ILE B O 1
ATOM 2084 N N . THR B 1 21 ? 116.909 20.715 52.191 1.00 8.65 17 THR B N 1
ATOM 2085 C CA . THR B 1 21 ? 116.231 19.900 53.250 1.00 9.33 17 THR B CA 1
ATOM 2086 C C . THR B 1 21 ? 115.988 18.468 52.804 1.00 9.61 17 THR B C 1
ATOM 2087 O O . THR B 1 21 ? 115.888 18.171 51.604 1.00 9.56 17 THR B O 1
ATOM 2091 N N . GLY B 1 22 ? 115.860 17.562 53.773 1.00 9.43 18 GLY B N 1
ATOM 2092 C CA . GLY B 1 22 ? 115.781 16.152 53.452 1.00 9.85 18 GLY B CA 1
ATOM 2093 C C . GLY B 1 22 ? 117.032 15.629 52.753 1.00 9.86 18 GLY B C 1
ATOM 2094 O O . GLY B 1 22 ? 116.947 14.790 51.828 1.00 10.18 18 GLY B O 1
ATOM 2095 N N . ALA B 1 23 ? 118.194 16.150 53.151 1.00 9.92 19 ALA B N 1
ATOM 2096 C CA . ALA B 1 23 ? 119.478 15.822 52.507 1.00 10.69 19 ALA B CA 1
ATOM 2097 C C . ALA B 1 23 ? 120.195 14.556 53.022 1.00 11.68 19 ALA B C 1
ATOM 2098 O O . ALA B 1 23 ? 121.306 14.237 52.570 1.00 11.26 19 ALA B O 1
ATOM 2100 N N . ALA B 1 24 ? 119.576 13.826 53.958 1.00 12.11 20 ALA B N 1
ATOM 2101 C CA . ALA B 1 24 ? 120.231 12.625 54.515 1.00 12.53 20 ALA B CA 1
ATOM 2102 C C . ALA B 1 24 ? 120.479 11.506 53.510 1.00 12.45 20 ALA B C 1
ATOM 2103 O O . ALA B 1 24 ? 121.433 10.752 53.661 1.00 12.25 20 ALA B O 1
ATOM 2105 N N . ARG B 1 25 ? 119.599 11.365 52.518 1.00 11.02 21 ARG B N 1
ATOM 2106 C CA . ARG B 1 25 ? 119.664 10.252 51.564 1.00 10.79 21 ARG B CA 1
ATOM 2107 C C . ARG B 1 25 ? 118.847 10.608 50.322 1.00 11.40 21 ARG B C 1
ATOM 2108 O O . ARG B 1 25 ? 118.328 11.712 50.207 1.00 11.09 21 ARG B O 1
ATOM 2116 N N . GLY B 1 26 ? 118.733 9.647 49.408 1.00 12.40 22 GLY B N 1
ATOM 2117 C CA . GLY B 1 26 ? 117.808 9.742 48.276 1.00 12.43 22 GLY B CA 1
ATOM 2118 C C . GLY B 1 26 ? 118.077 10.989 47.441 1.00 12.22 22 GLY B C 1
ATOM 2119 O O . GLY B 1 26 ? 119.241 11.352 47.186 1.00 12.39 22 GLY B O 1
ATOM 2120 N N . GLN B 1 27 ? 116.989 11.638 47.033 1.00 11.53 23 GLN B N 1
ATOM 2121 C CA . GLN B 1 27 ? 117.070 12.818 46.160 1.00 10.65 23 GLN B CA 1
ATOM 2122 C C . GLN B 1 27 ? 117.827 13.973 46.806 1.00 10.15 23 GLN B C 1
ATOM 2123 O O . GLN B 1 27 ? 118.683 14.599 46.160 1.00 10.87 23 GLN B O 1
ATOM 2129 N N . GLY B 1 28 ? 117.520 14.253 48.062 1.00 9.82 24 GLY B N 1
ATOM 2130 C CA . GLY B 1 28 ? 118.180 15.356 48.763 1.00 9.46 24 GLY B CA 1
ATOM 2131 C C . GLY B 1 28 ? 119.689 15.160 48.855 1.00 9.95 24 GLY B C 1
ATOM 2132 O O . GLY B 1 28 ? 120.465 16.102 48.678 1.00 10.23 24 GLY B O 1
ATOM 2133 N N . ARG B 1 29 ? 120.134 13.958 49.195 1.00 10.05 25 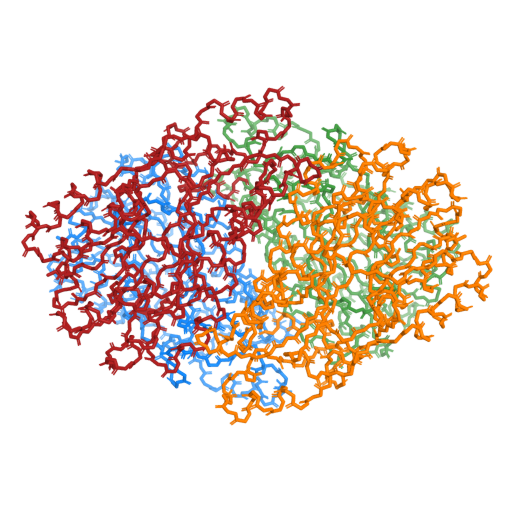ARG B N 1
ATOM 2134 C CA . ARG B 1 29 ? 121.586 13.688 49.114 1.00 9.78 25 ARG B CA 1
ATOM 2135 C C . ARG B 1 29 ? 122.157 13.975 47.710 1.00 10.19 25 ARG B C 1
ATOM 2136 O O . ARG B 1 29 ? 123.208 14.580 47.564 1.00 10.69 25 ARG B O 1
ATOM 2144 N N . SER B 1 30 ? 121.489 13.476 46.674 1.00 10.72 26 SER B N 1
ATOM 2145 C CA . SER B 1 30 ? 121.963 13.662 45.311 1.00 11.11 26 SER B CA 1
ATOM 2146 C C . SER B 1 30 ? 122.047 15.153 44.943 1.00 10.93 26 SER B C 1
ATOM 2147 O O . SER B 1 30 ? 122.995 15.563 44.271 1.00 11.27 26 SER B O 1
ATOM 2150 N N . HIS B 1 31 ? 121.072 15.965 45.361 1.00 11.17 27 HIS B N 1
ATOM 2151 C CA . HIS B 1 31 ? 121.211 17.420 45.159 1.00 11.47 27 HIS B CA 1
ATOM 2152 C C . HIS B 1 31 ? 122.389 18.022 45.902 1.00 11.57 27 HIS B C 1
ATOM 2153 O O . HIS B 1 31 ? 123.129 18.842 45.339 1.00 11.98 27 HIS B O 1
ATOM 2160 N N . ALA B 1 32 ? 122.580 17.610 47.153 1.00 11.18 28 ALA B N 1
ATOM 2161 C CA . ALA B 1 32 ? 123.699 18.130 47.944 1.00 11.68 28 ALA B CA 1
ATOM 2162 C C . ALA B 1 32 ? 125.031 17.887 47.238 1.00 11.77 28 ALA B C 1
ATOM 2163 O O . ALA B 1 32 ? 125.870 18.810 47.106 1.00 12.53 28 ALA B O 1
ATOM 2165 N N . VAL B 1 33 ? 125.246 16.643 46.817 1.00 12.60 29 VAL B N 1
ATOM 2166 C CA . VAL B 1 33 ? 126.516 16.250 46.204 1.00 13.21 29 VAL B CA 1
ATOM 2167 C C . VAL B 1 33 ? 126.633 16.920 44.837 1.00 13.53 29 VAL B C 1
ATOM 2168 O O . VAL B 1 33 ? 127.711 17.397 44.475 1.00 13.35 29 VAL B O 1
ATOM 2172 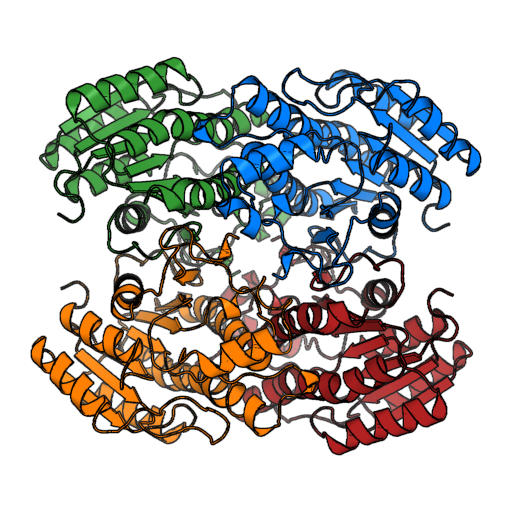N N . ARG B 1 34 ? 125.532 16.936 44.075 1.00 12.01 30 ARG B N 1
ATOM 2173 C CA . ARG B 1 34 ? 125.591 17.540 42.735 1.00 12.94 30 ARG B CA 1
ATOM 2174 C C . ARG B 1 34 ? 125.884 19.047 42.794 1.00 13.21 30 ARG B C 1
ATOM 2175 O O . ARG B 1 34 ? 126.757 19.550 42.063 1.00 14.10 30 ARG B O 1
ATOM 2183 N N . LEU B 1 35 ? 125.152 19.776 43.628 1.00 12.50 31 LEU B N 1
ATOM 2184 C CA . LEU B 1 35 ? 125.399 21.223 43.743 1.00 12.62 31 LEU B CA 1
ATOM 2185 C C . LEU B 1 35 ? 126.822 21.527 44.279 1.00 13.28 31 LEU B C 1
ATOM 2186 O O . LEU B 1 35 ? 127.424 22.527 43.913 1.00 13.61 31 LEU B O 1
ATOM 2191 N N . ALA B 1 36 ? 127.362 20.638 45.108 1.00 12.85 32 ALA B N 1
ATOM 2192 C CA . ALA B 1 36 ? 128.737 20.770 45.557 1.00 14.45 32 ALA B CA 1
ATOM 2193 C C . ALA B 1 36 ? 129.718 20.583 44.375 1.00 13.88 32 ALA B C 1
ATOM 2194 O O . ALA B 1 36 ? 130.694 21.343 44.220 1.00 13.34 32 ALA B O 1
ATOM 2196 N N . ALA B 1 37 ? 129.440 19.587 43.527 1.00 14.65 33 ALA B N 1
ATOM 2197 C CA . ALA B 1 37 ? 130.263 19.343 42.338 1.00 15.71 33 ALA B CA 1
ATOM 2198 C C . ALA B 1 37 ? 130.240 20.569 41.413 1.00 16.11 33 ALA B C 1
ATOM 2199 O O . ALA B 1 37 ? 131.235 20.866 40.743 1.00 16.39 33 ALA B O 1
ATOM 2201 N N . GLU B 1 38 ? 129.112 21.285 41.395 1.00 16.30 34 GLU B N 1
ATOM 2202 C CA . GLU B 1 38 ? 128.965 22.534 40.635 1.00 16.34 34 GLU B CA 1
ATOM 2203 C C . GLU B 1 38 ? 129.652 23.720 41.296 1.00 16.26 34 GLU B C 1
ATOM 2204 O O . GLU B 1 38 ? 129.701 24.793 40.710 1.00 15.76 34 GLU B O 1
ATOM 2210 N N . GLY B 1 39 ? 130.196 23.542 42.501 1.00 16.78 35 GLY B N 1
ATOM 2211 C CA . GLY B 1 39 ? 130.981 24.617 43.137 1.00 16.06 35 GLY B CA 1
ATOM 2212 C C . GLY B 1 39 ? 130.358 25.265 44.364 1.00 15.25 35 GLY B C 1
ATOM 2213 O O . GLY B 1 39 ? 130.972 26.135 44.982 1.00 15.19 35 GLY B O 1
ATOM 2214 N N . ALA B 1 40 ? 129.161 24.828 44.749 1.00 13.83 36 ALA B N 1
ATOM 2215 C CA . ALA B 1 40 ? 128.466 25.470 45.854 1.00 13.59 36 ALA B CA 1
ATOM 2216 C C . ALA B 1 40 ? 128.860 24.856 47.184 1.00 14.33 36 ALA B C 1
ATOM 2217 O O . ALA B 1 40 ? 129.067 23.635 47.278 1.00 13.98 36 ALA B O 1
ATOM 2219 N N . ASP B 1 41 ? 128.940 25.689 48.218 1.00 13.50 37 ASP B N 1
ATOM 2220 C CA . ASP B 1 41 ? 128.955 25.146 49.577 1.00 14.44 37 ASP B CA 1
ATOM 2221 C C . ASP B 1 41 ? 127.520 24.782 50.045 1.00 14.10 37 ASP B C 1
ATOM 2222 O O . ASP B 1 41 ? 126.512 25.343 49.575 1.00 13.88 37 ASP B O 1
ATOM 2227 N N . ILE B 1 42 ? 127.437 23.826 50.956 1.00 14.71 38 ILE B N 1
ATOM 2228 C CA . ILE B 1 42 ? 126.157 23.189 51.260 1.00 14.31 38 ILE B CA 1
ATOM 2229 C C . ILE B 1 42 ? 125.735 23.303 52.720 1.00 13.93 38 ILE B C 1
ATOM 2230 O O . ILE B 1 42 ? 126.472 22.904 53.622 1.00 14.40 38 ILE B O 1
ATOM 2235 N N . ILE B 1 43 ? 124.530 23.838 52.926 1.00 13.36 39 ILE B N 1
ATOM 2236 C CA . ILE B 1 43 ? 123.850 23.763 54.206 1.00 12.45 39 ILE B CA 1
ATOM 2237 C C . ILE B 1 43 ? 122.800 22.665 54.054 1.00 13.22 39 ILE B C 1
ATOM 2238 O O . ILE B 1 43 ? 121.908 22.782 53.210 1.00 13.47 39 ILE B O 1
ATOM 2243 N N . ALA B 1 44 ? 122.898 21.592 54.840 1.00 12.68 40 ALA B N 1
ATOM 2244 C CA . ALA B 1 44 ? 122.047 20.413 54.610 1.00 13.19 40 ALA B CA 1
ATOM 2245 C C . ALA B 1 44 ? 121.405 19.948 55.908 1.00 13.24 40 ALA B C 1
ATOM 2246 O O . ALA B 1 44 ? 122.083 19.843 56.939 1.00 14.69 40 ALA B O 1
ATOM 2248 N N . CYS B 1 45 ? 120.116 19.637 55.861 1.00 13.03 41 CYS B N 1
ATOM 2249 C CA . CYS B 1 45 ? 119.432 19.210 57.075 1.00 12.58 41 CYS B CA 1
ATOM 2250 C C . CYS B 1 45 ? 118.429 18.102 56.809 1.00 13.13 41 CYS B C 1
ATOM 2251 O O . CYS B 1 45 ? 117.997 17.906 55.671 1.00 12.22 41 CYS B O 1
ATOM 2254 N N . ASP B 1 46 ? 118.090 17.353 57.854 1.00 12.05 42 ASP B N 1
ATOM 2255 C CA . ASP B 1 46 ? 117.190 16.219 57.714 1.00 12.61 42 ASP B CA 1
ATOM 2256 C C . ASP B 1 46 ? 116.764 15.799 59.115 1.00 13.21 42 ASP B C 1
ATOM 2257 O O . ASP B 1 46 ? 117.515 15.967 60.078 1.00 13.63 42 ASP B O 1
ATOM 2262 N N . ILE B 1 47 ? 115.579 15.215 59.227 1.00 12.22 43 ILE B N 1
ATOM 2263 C CA . ILE B 1 47 ? 115.094 14.808 60.539 1.00 12.40 43 ILE B CA 1
ATOM 2264 C C . ILE B 1 47 ? 115.837 13.551 61.066 1.00 13.10 43 ILE B C 1
ATOM 2265 O O . ILE B 1 47 ? 115.888 13.321 62.284 1.00 14.32 43 ILE B O 1
ATOM 2270 N N . CYS B 1 48 ? 116.447 12.770 60.165 1.00 12.48 44 CYS B N 1
ATOM 2271 C CA . CYS B 1 48 ? 117.230 11.579 60.525 1.00 13.24 44 CYS B CA 1
ATOM 2272 C C . CYS B 1 48 ? 116.539 10.691 61.566 1.00 13.72 44 CYS B C 1
ATOM 2273 O O . CYS B 1 48 ? 117.176 10.218 62.542 1.00 13.26 44 CYS B O 1
ATOM 2276 N N . ALA B 1 49 ? 115.249 10.480 61.360 1.00 14.03 45 ALA B N 1
ATOM 2277 C CA . ALA B 1 49 ? 114.400 9.779 62.334 1.00 15.13 45 ALA B CA 1
ATOM 2278 C C . ALA B 1 49 ? 113.089 9.390 61.660 1.00 16.63 45 ALA B C 1
ATOM 2279 O O . ALA B 1 49 ? 112.670 10.022 60.688 1.00 15.95 45 ALA B O 1
ATOM 2281 N N . PRO B 1 50 ? 112.431 8.344 62.170 1.00 18.37 46 PRO B N 1
ATOM 2282 C CA . PRO B 1 50 ? 111.086 8.063 61.671 1.00 19.14 46 PRO B CA 1
ATOM 2283 C C . PRO B 1 50 ? 110.156 9.231 62.017 1.00 19.25 46 PRO B C 1
ATOM 2284 O O . PRO B 1 50 ? 110.227 9.785 63.110 1.00 20.58 46 PRO B O 1
ATOM 2288 N N . VAL B 1 51 ? 109.306 9.626 61.084 1.00 19.41 47 VAL B N 1
ATOM 2289 C CA . VAL B 1 51 ? 108.445 10.777 61.293 1.00 19.34 47 VAL B CA 1
ATOM 2290 C C . VAL B 1 51 ? 107.191 10.362 62.080 1.00 18.73 47 VAL B C 1
ATOM 2291 O O . VAL B 1 51 ? 106.637 11.129 62.862 1.00 18.65 47 VAL B O 1
ATOM 2295 N N . SER B 1 52 ? 106.767 9.128 61.877 1.00 18.09 48 SER B N 1
ATOM 2296 C CA . SER B 1 52 ? 105.467 8.708 62.355 1.00 17.80 48 SER B CA 1
ATOM 2297 C C . SER B 1 52 ? 105.322 7.214 62.191 1.00 17.75 48 SER B C 1
ATOM 2298 O O . SER B 1 52 ? 105.858 6.634 61.247 1.00 16.84 48 SER B O 1
ATOM 2301 N N . ALA B 1 53 ? 104.533 6.587 63.060 1.00 18.08 49 ALA B N 1
ATOM 2302 C CA . ALA B 1 53 ? 104.239 5.169 62.897 1.00 18.06 49 ALA B CA 1
ATOM 2303 C C . ALA B 1 53 ? 103.448 4.928 61.618 1.00 17.73 49 ALA B C 1
ATOM 2304 O O . ALA B 1 53 ? 103.419 3.820 61.107 1.00 18.27 49 ALA B O 1
ATOM 2306 N N . SER B 1 54 ? 102.822 5.979 61.099 1.00 17.56 50 SER B N 1
ATOM 2307 C CA . SER B 1 54 ? 102.016 5.893 59.876 1.00 17.67 50 SER B CA 1
ATOM 2308 C C . SER B 1 54 ? 102.847 5.837 58.572 1.00 18.13 50 SER B C 1
ATOM 2309 O O . SER B 1 54 ? 102.298 5.556 57.490 1.00 18.83 50 SER B O 1
ATOM 2312 N N . VAL B 1 55 ? 104.149 6.125 58.674 1.00 17.47 51 VAL B N 1
ATOM 2313 C CA . VAL B 1 55 ? 105.056 6.116 57.527 1.00 16.78 51 VAL B CA 1
ATOM 2314 C C . VAL B 1 55 ? 105.816 4.812 57.631 1.00 17.88 51 VAL B C 1
ATOM 2315 O O . VAL B 1 55 ? 106.647 4.659 58.525 1.00 18.47 51 VAL B O 1
ATOM 2319 N N . THR B 1 56 ? 105.509 3.871 56.742 1.00 17.98 52 THR B N 1
ATOM 2320 C CA . THR B 1 56 ? 105.914 2.462 56.926 1.00 19.48 52 THR B CA 1
ATOM 2321 C C . THR B 1 56 ? 107.204 1.993 56.237 1.00 19.29 52 THR B C 1
ATOM 2322 O O . THR B 1 56 ? 107.598 0.839 56.395 1.00 19.70 52 THR B O 1
ATOM 2326 N N . TYR B 1 57 ? 107.864 2.871 55.484 1.00 18.15 53 TYR B N 1
ATOM 2327 C CA . TYR B 1 57 ? 109.159 2.535 54.885 1.00 17.40 53 TYR B CA 1
ATOM 2328 C C . TYR B 1 57 ? 110.285 2.970 55.827 1.00 17.40 53 TYR B C 1
ATOM 2329 O O . TYR B 1 57 ? 110.039 3.678 56.811 1.00 17.20 53 TYR B O 1
ATOM 2338 N N . ALA B 1 58 ? 111.503 2.524 55.552 1.00 17.48 54 ALA B N 1
ATOM 2339 C CA . ALA B 1 58 ? 112.633 2.749 56.468 1.00 18.28 54 ALA B CA 1
ATOM 2340 C C . ALA B 1 58 ? 112.913 4.236 56.642 1.00 18.04 54 ALA B C 1
ATOM 2341 O O . ALA B 1 58 ? 112.945 4.973 55.649 1.00 18.30 54 ALA B O 1
ATOM 2343 N N . PRO B 1 59 ? 113.159 4.665 57.892 1.00 17.74 55 PRO B N 1
ATOM 2344 C CA . PRO B 1 59 ? 113.524 6.052 58.139 1.00 17.24 55 PRO B CA 1
ATOM 2345 C C . PRO B 1 59 ? 114.994 6.290 57.829 1.00 16.79 55 PRO B C 1
ATOM 2346 O O . PRO B 1 59 ? 115.762 5.343 57.756 1.00 16.35 55 PRO B O 1
ATOM 2350 N N . ALA B 1 60 ? 115.351 7.562 57.642 1.00 16.97 56 ALA B N 1
ATOM 2351 C CA . ALA B 1 60 ? 116.738 7.996 57.535 1.00 16.81 56 ALA B CA 1
ATOM 2352 C C . ALA B 1 60 ? 117.381 8.020 58.924 1.00 17.46 56 ALA B C 1
ATOM 2353 O O . ALA B 1 60 ? 116.688 8.114 59.918 1.00 17.78 56 ALA B O 1
ATOM 2355 N N . SER B 1 61 ? 118.713 7.970 58.964 1.00 17.33 57 SER B N 1
ATOM 2356 C CA . SER B 1 61 ? 119.460 7.976 60.226 1.00 17.70 57 SER B CA 1
ATOM 2357 C C . SER B 1 61 ? 120.461 9.136 60.269 1.00 16.89 57 SER B C 1
ATOM 2358 O O . SER B 1 61 ? 120.787 9.689 59.232 1.00 16.44 57 SER B O 1
ATOM 2361 N N . PRO B 1 62 ? 120.972 9.494 61.472 1.00 17.47 58 PRO B N 1
ATOM 2362 C CA . PRO B 1 62 ? 122.027 10.522 61.507 1.00 16.96 58 PRO B CA 1
ATOM 2363 C C . PRO B 1 62 ? 123.258 10.103 60.706 1.00 16.81 58 PRO B C 1
ATOM 2364 O O . PRO B 1 62 ? 123.880 10.956 60.082 1.00 17.52 58 PRO B O 1
ATOM 2368 N N . GLU B 1 63 ? 123.609 8.813 60.748 1.00 16.91 59 GLU B N 1
ATOM 2369 C CA A GLU B 1 63 ? 124.710 8.281 59.946 0.60 17.11 59 GLU B CA 1
ATOM 2370 C CA B GLU B 1 63 ? 124.697 8.243 59.931 0.40 16.79 59 GLU B CA 1
ATOM 2371 C C . GLU B 1 63 ? 124.534 8.623 58.463 1.00 16.40 59 GLU B C 1
ATOM 2372 O O . GLU B 1 63 ? 125.532 8.933 57.772 1.00 15.15 59 GLU B O 1
ATOM 2383 N N . ASP B 1 64 ? 123.278 8.579 57.981 1.00 15.25 60 ASP B N 1
ATOM 2384 C CA . ASP B 1 64 ? 122.968 8.933 56.583 1.00 14.66 60 ASP B CA 1
ATOM 2385 C C . ASP B 1 64 ? 123.380 10.367 56.308 1.00 14.70 60 ASP B C 1
ATOM 2386 O O . ASP B 1 64 ? 124.057 10.632 55.313 1.00 15.11 60 ASP B O 1
ATOM 2391 N N . LEU B 1 65 ? 122.968 11.297 57.169 1.00 13.94 61 LEU B N 1
ATOM 2392 C CA . LEU B 1 65 ? 123.347 12.719 56.967 1.00 14.71 61 LEU B CA 1
ATOM 2393 C C . LEU B 1 65 ? 124.878 12.937 57.012 1.00 15.10 61 LEU B C 1
ATOM 2394 O O . LEU B 1 65 ? 125.424 13.711 56.215 1.00 15.06 61 LEU B O 1
ATOM 2399 N N . ASP B 1 66 ? 125.571 12.270 57.935 1.00 15.60 62 ASP B N 1
ATOM 2400 C CA . ASP B 1 66 ? 127.059 12.381 58.003 1.00 16.44 62 ASP B CA 1
ATOM 2401 C C . ASP B 1 66 ? 127.652 11.900 56.696 1.00 15.78 62 ASP B C 1
ATOM 2402 O O . ASP B 1 66 ? 128.671 12.405 56.252 1.00 16.46 62 ASP B O 1
ATOM 2407 N N . GLU B 1 67 ? 127.014 10.897 56.087 1.00 15.85 63 GLU B N 1
ATOM 2408 C CA . GLU B 1 67 ? 127.498 10.350 54.818 1.00 16.27 63 GLU B CA 1
ATOM 2409 C C . GLU B 1 67 ? 127.320 11.390 53.694 1.00 15.28 63 GLU B C 1
ATOM 2410 O O . GLU B 1 67 ? 128.212 11.634 52.884 1.00 13.69 63 GLU B O 1
ATOM 2416 N N . THR B 1 68 ? 126.158 12.027 53.669 1.00 15.12 64 THR B N 1
ATOM 2417 C CA . THR B 1 68 ? 125.967 13.141 52.719 1.00 14.04 64 THR B CA 1
ATOM 2418 C C . THR B 1 68 ? 127.067 14.192 52.881 1.00 14.43 64 THR B C 1
ATOM 2419 O O . THR B 1 68 ? 127.664 14.639 51.882 1.00 14.58 64 THR B O 1
ATOM 2423 N N . ALA B 1 69 ? 127.370 14.546 54.126 1.00 15.39 65 ALA B N 1
ATOM 2424 C CA . ALA B 1 69 ? 128.450 15.508 54.422 1.00 15.96 65 ALA B CA 1
ATOM 2425 C C . ALA B 1 69 ? 129.828 15.057 53.898 1.00 16.71 65 ALA B C 1
ATOM 2426 O O . ALA B 1 69 ? 130.546 15.860 53.283 1.00 15.22 65 ALA B O 1
ATOM 2428 N N . ARG B 1 70 ? 130.189 13.784 54.126 1.00 17.48 66 ARG B N 1
ATOM 2429 C CA . ARG B 1 70 ? 131.446 13.232 53.588 1.00 18.86 66 ARG B CA 1
ATOM 2430 C C . ARG B 1 70 ? 131.476 13.324 52.058 1.00 18.87 66 ARG B C 1
ATOM 2431 O O . ARG B 1 70 ? 132.510 13.686 51.459 1.00 19.19 66 ARG B O 1
ATOM 2439 N N . LEU B 1 71 ? 130.341 13.026 51.418 1.00 17.77 67 LEU B N 1
ATOM 2440 C CA . LEU B 1 71 ? 130.261 13.115 49.943 1.00 17.32 67 LEU B CA 1
ATOM 2441 C C . LEU B 1 71 ? 130.427 14.545 49.403 1.00 16.51 67 LEU B C 1
ATOM 2442 O O . LEU B 1 71 ? 131.019 14.751 48.351 1.00 15.93 67 LEU B O 1
ATOM 2447 N N . VAL B 1 72 ? 129.922 15.520 50.147 1.00 16.29 68 VAL B N 1
ATOM 2448 C CA . VAL B 1 72 ? 130.058 16.926 49.771 1.00 16.33 68 VAL B CA 1
ATOM 2449 C C . VAL B 1 72 ? 131.519 17.347 49.892 1.00 17.61 68 VAL B C 1
ATOM 2450 O O . VAL B 1 72 ? 132.081 17.989 48.996 1.00 16.67 68 VAL B O 1
ATOM 2454 N N . GLU B 1 73 ? 132.134 16.933 50.994 1.00 18.46 69 GLU B N 1
ATOM 2455 C CA . GLU B 1 73 ? 133.524 17.287 51.282 1.00 20.63 69 GLU B CA 1
ATOM 2456 C C . GLU B 1 73 ? 134.479 16.651 50.287 1.00 21.23 69 GLU B C 1
ATOM 2457 O O . GLU B 1 73 ? 135.496 17.238 49.968 1.00 21.82 69 GLU B O 1
ATOM 2463 N N . ASP B 1 74 ? 134.128 15.479 49.764 1.00 22.05 70 ASP B N 1
ATOM 2464 C CA . ASP B 1 74 ? 134.902 14.870 48.680 1.00 23.44 70 ASP B CA 1
ATOM 2465 C C . ASP B 1 74 ? 134.837 15.647 47.368 1.00 22.97 70 ASP B C 1
ATOM 2466 O O . ASP B 1 74 ? 135.656 15.426 46.483 1.00 23.07 70 ASP B O 1
ATOM 2471 N N . GLN B 1 75 ? 133.848 16.535 47.228 1.00 22.67 71 GLN B N 1
ATOM 2472 C CA . GLN B 1 75 ? 133.750 17.389 46.048 1.00 21.58 71 GLN B CA 1
ATOM 2473 C C . GLN B 1 75 ? 134.585 18.659 46.237 1.00 21.82 71 GLN B C 1
ATOM 2474 O O . GLN B 1 75 ? 134.600 19.540 45.383 1.00 20.98 71 GLN B O 1
ATOM 2480 N N . GLY B 1 76 ? 135.280 18.743 47.366 1.00 22.10 72 GLY B N 1
ATOM 2481 C CA . GLY B 1 76 ? 136.161 19.875 47.643 1.00 22.53 72 GLY B CA 1
ATOM 2482 C C . GLY B 1 76 ? 135.437 21.031 48.301 1.00 22.46 72 GLY B C 1
ATOM 2483 O O . GLY B 1 76 ? 135.998 22.118 48.461 1.00 22.67 72 GLY B O 1
ATOM 2484 N N . ARG B 1 77 ? 134.180 20.796 48.681 1.00 22.28 73 ARG B N 1
ATOM 2485 C CA . ARG B 1 77 ? 133.337 21.833 49.253 1.00 22.16 73 ARG B CA 1
ATOM 2486 C C . ARG B 1 77 ? 133.107 21.646 50.753 1.00 22.01 73 ARG B C 1
ATOM 2487 O O . ARG B 1 77 ? 133.474 20.618 51.342 1.00 23.57 73 ARG B O 1
ATOM 2495 N N . LYS B 1 78 ? 132.530 22.660 51.383 1.00 21.62 74 LYS B N 1
ATOM 2496 C CA . LYS B 1 78 ? 132.251 22.608 52.806 1.00 21.14 74 LYS B CA 1
ATOM 2497 C C . LYS B 1 78 ? 130.790 22.207 53.004 1.00 20.45 74 LYS B C 1
ATOM 2498 O O . LYS B 1 78 ? 129.924 22.579 52.190 1.00 20.57 74 LYS B O 1
ATOM 2500 N N . ALA B 1 79 ? 130.518 21.434 54.055 1.00 18.86 75 ALA B N 1
ATOM 2501 C CA . ALA B 1 79 ? 129.153 21.151 54.422 1.00 18.19 75 ALA B CA 1
ATOM 2502 C C . ALA B 1 79 ? 128.842 21.504 55.876 1.00 17.76 75 ALA B C 1
ATOM 2503 O O . ALA B 1 79 ? 129.525 21.047 56.803 1.00 18.11 75 ALA B O 1
ATOM 2505 N N . LEU B 1 80 ? 127.795 22.301 56.072 1.00 16.62 76 LEU B N 1
ATOM 2506 C CA . LEU B 1 80 ? 127.195 22.460 57.385 1.00 16.27 76 LEU B CA 1
ATOM 2507 C C . LEU B 1 80 ? 125.944 21.569 57.420 1.00 16.69 76 LEU B C 1
ATOM 2508 O O . LEU B 1 80 ? 125.005 21.784 56.652 1.00 15.35 76 LEU B O 1
ATOM 2513 N N . THR B 1 81 ? 125.922 20.571 58.290 1.00 16.55 77 THR B N 1
ATOM 2514 C CA . THR B 1 81 ? 124.760 19.681 58.342 1.00 16.96 77 THR B CA 1
ATOM 2515 C C . THR B 1 81 ? 124.140 19.778 59.707 1.00 16.70 77 THR B C 1
ATOM 2516 O O . THR B 1 81 ? 124.816 20.131 60.671 1.00 17.37 77 THR B O 1
ATOM 2520 N N . ARG B 1 82 ? 122.845 19.480 59.791 1.00 16.11 78 ARG B N 1
ATOM 2521 C CA . ARG B 1 82 ? 122.135 19.607 61.060 1.00 16.49 78 ARG B CA 1
ATOM 2522 C C . ARG B 1 82 ? 120.916 18.700 61.052 1.00 16.05 78 ARG B C 1
ATOM 2523 O O . ARG B 1 82 ? 120.183 18.643 60.068 1.00 13.85 78 ARG B O 1
ATOM 2531 N N . VAL B 1 83 ? 120.738 17.978 62.152 1.00 16.19 79 VAL B N 1
ATOM 2532 C CA . VAL B 1 83 ? 119.553 17.150 62.345 1.00 17.10 79 VAL B CA 1
ATOM 2533 C C . VAL B 1 83 ? 118.462 18.070 62.846 1.00 17.16 79 VAL B C 1
ATOM 2534 O O . VAL B 1 83 ? 118.564 18.639 63.938 1.00 17.57 79 VAL B O 1
ATOM 2538 N N . LEU B 1 84 ? 117.425 18.246 62.037 1.00 16.85 80 LEU B N 1
ATOM 2539 C CA . LEU B 1 84 ? 116.257 19.021 62.468 1.00 16.21 80 LEU B CA 1
ATOM 2540 C C . LEU B 1 84 ? 114.990 18.598 61.734 1.00 15.39 80 LEU B C 1
ATOM 2541 O O . LEU B 1 84 ? 115.047 17.902 60.726 1.00 15.05 80 LEU B O 1
ATOM 2546 N N . ASP B 1 85 ? 113.848 19.046 62.252 1.00 15.37 81 ASP B N 1
ATOM 2547 C CA . ASP B 1 85 ? 112.541 18.781 61.667 1.00 14.49 81 ASP B CA 1
ATOM 2548 C C . ASP B 1 85 ? 112.083 20.069 60.928 1.00 13.13 81 ASP B C 1
ATOM 2549 O O . ASP B 1 85 ? 112.056 21.137 61.529 1.00 12.07 81 ASP B O 1
ATOM 2554 N N . VAL B 1 86 ? 111.691 19.981 59.661 1.00 12.27 82 VAL B N 1
ATOM 2555 C CA . VAL B 1 86 ? 111.211 21.199 58.954 1.00 12.50 82 VAL B CA 1
ATOM 2556 C C . VAL B 1 86 ? 109.930 21.793 59.562 1.00 13.37 82 VAL B C 1
ATOM 2557 O O . VAL B 1 86 ? 109.523 22.902 59.212 1.00 14.17 82 VAL B O 1
ATOM 2561 N N . ARG B 1 87 ? 109.286 21.063 60.471 1.00 14.85 83 ARG B N 1
ATOM 2562 C CA . ARG B 1 87 ? 108.067 21.595 61.151 1.00 15.60 83 ARG B CA 1
ATOM 2563 C C . ARG B 1 87 ? 108.441 22.445 62.381 1.00 16.80 83 ARG B C 1
ATOM 2564 O O . ARG B 1 87 ? 107.567 23.032 63.030 1.00 16.96 83 ARG B O 1
ATOM 2572 N N . ASP B 1 88 ? 109.737 22.505 62.669 1.00 16.78 84 ASP B N 1
ATOM 2573 C CA . ASP B 1 88 ? 110.302 23.178 63.865 1.00 17.45 84 ASP B CA 1
ATOM 2574 C C . ASP B 1 88 ? 110.905 24.517 63.440 1.00 17.72 84 ASP B C 1
ATOM 2575 O O . ASP B 1 88 ? 112.038 24.603 62.952 1.00 17.73 84 ASP B O 1
ATOM 2580 N N . ASP B 1 89 ? 110.109 25.566 63.598 1.00 18.62 85 ASP B N 1
ATOM 2581 C CA . ASP B 1 89 ? 110.481 26.887 63.120 1.00 19.21 85 ASP B CA 1
ATOM 2582 C C . ASP B 1 89 ? 111.776 27.444 63.708 1.00 19.05 85 ASP B C 1
ATOM 2583 O O . ASP B 1 89 ? 112.594 28.000 62.982 1.00 18.40 85 ASP B O 1
ATOM 2588 N N . ALA B 1 90 ? 111.946 27.301 65.025 1.00 18.64 86 ALA B N 1
ATOM 2589 C CA . ALA B 1 90 ? 113.128 27.817 65.716 1.00 19.16 86 ALA B CA 1
ATOM 2590 C C . ALA B 1 90 ? 114.393 27.136 65.204 1.00 18.19 86 ALA B C 1
ATOM 2591 O O . ALA B 1 90 ? 115.399 27.792 64.979 1.00 18.97 86 ALA B O 1
ATOM 2593 N N . ALA B 1 91 ? 114.327 25.822 64.995 1.00 18.21 87 ALA B N 1
ATOM 2594 C CA . ALA B 1 91 ? 115.473 25.058 64.501 1.00 17.05 87 ALA B CA 1
ATOM 2595 C C . ALA B 1 91 ? 115.850 25.496 63.091 1.00 16.74 87 ALA B C 1
ATOM 2596 O O . ALA B 1 91 ? 117.048 25.699 62.784 1.00 16.16 87 ALA B O 1
ATOM 2598 N N . LEU B 1 92 ? 114.845 25.685 62.240 1.00 15.84 88 LEU B N 1
ATOM 2599 C CA . LEU B 1 92 ? 115.092 26.242 60.895 1.00 15.75 88 LEU B CA 1
ATOM 2600 C C . LEU B 1 92 ? 115.739 27.630 60.916 1.00 16.37 88 LEU B C 1
ATOM 2601 O O . LEU B 1 92 ? 116.753 27.852 60.237 1.00 16.65 88 LEU B O 1
ATOM 2606 N N . ARG B 1 93 ? 115.159 28.554 61.696 1.00 17.82 89 ARG B N 1
ATOM 2607 C CA . ARG B 1 93 ? 115.713 29.914 61.809 1.00 18.53 89 ARG B CA 1
ATOM 2608 C C . ARG B 1 93 ? 117.184 29.875 62.272 1.00 19.15 89 ARG B C 1
ATOM 2609 O O . ARG B 1 93 ? 118.040 30.615 61.753 1.00 19.75 89 ARG B O 1
ATOM 2611 N N . GLU B 1 94 ? 117.471 29.002 63.236 1.00 19.64 90 GLU B N 1
ATOM 2612 C CA . GLU B 1 94 ? 118.819 28.879 63.822 1.00 20.52 90 GLU B CA 1
ATOM 2613 C C . GLU B 1 94 ? 119.836 28.314 62.829 1.00 19.17 90 GLU B C 1
ATOM 2614 O O . GLU B 1 94 ? 121.005 28.740 62.791 1.00 18.08 90 GLU B O 1
ATOM 2620 N N . LEU B 1 95 ? 119.391 27.358 62.016 1.00 17.90 91 LEU B N 1
ATOM 2621 C CA . LEU B 1 95 ? 120.270 26.831 60.984 1.00 17.35 91 LEU B CA 1
ATOM 2622 C C . LEU B 1 95 ? 120.513 27.841 59.861 1.00 16.52 91 LEU B C 1
ATOM 2623 O O . LEU B 1 95 ? 121.634 27.936 59.341 1.00 17.35 91 LEU B O 1
ATOM 2628 N N . VAL B 1 96 ? 119.489 28.596 59.476 1.00 16.33 92 VAL B N 1
ATOM 2629 C CA . VAL B 1 96 ? 119.702 29.637 58.457 1.00 15.87 92 VAL B CA 1
ATOM 2630 C C . VAL B 1 96 ? 120.716 30.663 58.993 1.00 16.28 92 VAL B C 1
ATOM 2631 O O . VAL B 1 96 ? 121.661 31.010 58.301 1.00 16.49 92 VAL B O 1
ATOM 2635 N N . ALA B 1 97 ? 120.536 31.082 60.240 1.00 16.90 93 ALA B N 1
ATOM 2636 C CA . ALA B 1 97 ? 121.460 32.039 60.888 1.00 17.58 93 ALA B CA 1
ATOM 2637 C C . ALA B 1 97 ? 122.913 31.510 60.977 1.00 17.60 93 ALA B C 1
ATOM 2638 O O . ALA B 1 97 ? 123.868 32.233 60.657 1.00 17.45 93 ALA B O 1
ATOM 2640 N N . ASP B 1 98 ? 123.082 30.251 61.384 1.00 18.07 94 ASP B N 1
ATOM 2641 C CA . ASP B 1 98 ? 124.418 29.646 61.469 1.00 19.17 94 ASP B CA 1
ATOM 2642 C C . ASP B 1 98 ? 125.029 29.563 60.067 1.00 18.82 94 ASP B C 1
ATOM 2643 O O . ASP B 1 98 ? 126.220 29.813 59.869 1.00 19.57 94 ASP B O 1
ATOM 2648 N N . GLY B 1 99 ? 124.200 29.210 59.086 1.00 18.57 95 GLY B N 1
ATOM 2649 C CA . GLY B 1 99 ? 124.642 29.165 57.686 1.00 18.18 95 GLY B CA 1
ATOM 2650 C C . GLY B 1 99 ? 125.092 30.516 57.144 1.00 18.02 95 GLY B C 1
ATOM 2651 O O . GLY B 1 99 ? 126.074 30.597 56.383 1.00 18.30 95 GLY B O 1
ATOM 2652 N N . MET B 1 100 ? 124.390 31.574 57.535 1.00 18.56 96 MET B N 1
ATOM 2653 C CA . MET B 1 100 ? 124.765 32.917 57.090 1.00 19.26 96 MET B CA 1
ATOM 2654 C C . MET B 1 100 ? 126.044 33.370 57.797 1.00 19.65 96 MET B C 1
ATOM 2655 O O . MET B 1 100 ? 126.904 34.008 57.175 1.00 19.80 96 MET B O 1
ATOM 2660 N N . GLU B 1 101 ? 126.184 33.016 59.080 1.00 20.23 97 GLU B N 1
ATOM 2661 C CA . GLU B 1 101 ? 127.420 33.300 59.826 1.00 20.58 97 GLU B CA 1
ATOM 2662 C C . GLU B 1 101 ? 128.607 32.560 59.197 1.00 21.05 97 GLU B C 1
ATOM 2663 O O . GLU B 1 101 ? 129.709 33.107 59.087 1.00 21.03 97 GLU B O 1
ATOM 2665 N N . GLN B 1 102 ? 128.395 31.318 58.764 1.00 20.28 98 GLN B N 1
ATOM 2666 C CA . GLN B 1 102 ? 129.500 30.555 58.184 1.00 20.64 98 GLN B CA 1
ATOM 2667 C C . GLN B 1 102 ? 129.884 30.973 56.771 1.00 19.89 98 GLN B C 1
ATOM 2668 O O . GLN B 1 102 ? 131.080 31.073 56.460 1.00 20.77 98 GLN B O 1
ATOM 2674 N N . PHE B 1 103 ? 128.892 31.236 55.925 1.00 18.11 99 PHE B N 1
ATOM 2675 C CA . PHE B 1 103 ? 129.118 31.371 54.486 1.00 18.29 99 PHE B CA 1
ATOM 2676 C C . PHE B 1 103 ? 128.853 32.760 53.913 1.00 18.00 99 PHE B C 1
ATOM 2677 O O . PHE B 1 103 ? 129.268 33.065 52.783 1.00 18.63 99 PHE B O 1
ATOM 2685 N N . GLY B 1 104 ? 128.137 33.584 54.671 1.00 17.96 100 GLY B N 1
ATOM 2686 C CA . GLY B 1 104 ? 127.863 34.967 54.276 1.00 18.31 100 GLY B CA 1
ATOM 2687 C C . GLY B 1 104 ? 126.981 35.230 53.062 1.00 18.08 100 GLY B C 1
ATOM 2688 O O . GLY B 1 104 ? 126.944 36.355 52.564 1.00 18.30 100 GLY B O 1
ATOM 2689 N N . ARG B 1 105 ? 126.256 34.217 52.585 1.00 16.92 101 ARG B N 1
ATOM 2690 C CA . ARG B 1 105 ? 125.389 34.384 51.415 1.00 16.43 101 ARG B CA 1
ATOM 2691 C C . ARG B 1 105 ? 124.467 33.168 51.293 1.00 15.20 101 ARG B C 1
ATOM 2692 O O . ARG B 1 105 ? 124.668 32.171 51.969 1.00 15.92 101 ARG B O 1
ATOM 2700 N N . LEU B 1 106 ? 123.453 33.276 50.451 1.00 15.05 102 LEU B N 1
ATOM 2701 C CA . LEU B 1 106 ? 122.488 32.191 50.255 1.00 13.93 102 LEU B CA 1
ATOM 2702 C C . LEU B 1 106 ? 121.854 32.334 48.880 1.00 12.81 102 LEU B C 1
ATOM 2703 O O . LEU B 1 106 ? 121.056 33.246 48.632 1.00 13.30 102 LEU B O 1
ATOM 2708 N N . ASP B 1 107 ? 122.223 31.423 47.994 1.00 11.93 103 ASP B N 1
ATOM 2709 C CA . ASP B 1 107 ? 121.878 31.509 46.587 1.00 11.59 103 ASP B CA 1
ATOM 2710 C C . ASP B 1 107 ? 120.825 30.543 46.101 1.00 11.21 103 ASP B C 1
ATOM 2711 O O . ASP B 1 107 ? 120.063 30.885 45.186 1.00 10.80 103 ASP B O 1
ATOM 2716 N N . VAL B 1 108 ? 120.806 29.338 46.673 1.00 10.94 104 VAL B N 1
ATOM 2717 C CA . VAL B 1 108 ? 119.904 28.286 46.194 1.00 10.27 104 VAL B CA 1
ATOM 2718 C C . VAL B 1 108 ? 119.191 27.694 47.402 1.00 10.37 104 VAL B C 1
ATOM 2719 O O . VAL B 1 108 ? 119.818 27.475 48.454 1.00 10.80 104 VAL B O 1
ATOM 2723 N N . VAL B 1 109 ? 117.898 27.409 47.243 1.00 10.26 105 VAL B N 1
ATOM 2724 C CA . VAL B 1 109 ? 117.176 26.643 48.256 1.00 9.89 105 VAL B CA 1
ATOM 2725 C C . VAL B 1 109 ? 116.514 25.488 47.516 1.00 9.61 105 VAL B C 1
ATOM 2726 O O . VAL B 1 109 ? 115.829 25.703 46.499 1.00 10.63 105 VAL B O 1
ATOM 2730 N N . VAL B 1 110 ? 116.701 24.282 48.045 1.00 8.73 106 VAL B N 1
ATOM 2731 C CA . VAL B 1 110 ? 116.011 23.091 47.568 1.00 8.37 106 VAL B CA 1
ATOM 2732 C C . VAL B 1 110 ? 115.127 22.518 48.691 1.00 8.50 106 VAL B C 1
ATOM 2733 O O . VAL B 1 110 ? 115.622 21.866 49.628 1.00 8.63 106 VAL B O 1
ATOM 2737 N N . ALA B 1 111 ? 113.816 22.802 48.618 1.00 8.95 107 ALA B N 1
ATOM 2738 C CA . ALA B 1 111 ? 112.870 22.337 49.659 1.00 9.08 107 ALA B CA 1
ATOM 2739 C C . ALA B 1 111 ? 112.399 20.931 49.266 1.00 9.69 107 ALA B C 1
ATOM 2740 O O . ALA B 1 111 ? 111.462 20.771 48.474 1.00 8.05 107 ALA B O 1
ATOM 2742 N N . ASN B 1 112 ? 113.102 19.930 49.793 1.00 9.69 108 ASN B N 1
ATOM 2743 C CA . ASN B 1 112 ? 113.020 18.556 49.325 1.00 10.03 108 ASN B CA 1
ATOM 2744 C C . ASN B 1 112 ? 112.430 17.562 50.338 1.00 10.29 108 ASN B C 1
ATOM 2745 O O . ASN B 1 112 ? 111.907 16.526 49.930 1.00 10.22 108 ASN B O 1
ATOM 2750 N N . ALA B 1 113 ? 112.535 17.867 51.635 1.00 9.96 109 ALA B N 1
ATOM 2751 C CA . ALA B 1 113 ? 112.005 16.998 52.705 1.00 10.55 109 ALA B CA 1
ATOM 2752 C C . ALA B 1 113 ? 110.531 16.623 52.429 1.00 10.24 109 ALA B C 1
ATOM 2753 O O . ALA B 1 113 ? 109.738 17.478 52.054 1.00 9.60 109 ALA B O 1
ATOM 2755 N N . GLY B 1 114 ? 110.171 15.359 52.638 1.00 10.90 110 GLY B N 1
ATOM 2756 C CA . GLY B 1 114 ? 108.832 14.888 52.287 1.00 10.73 110 GLY B CA 1
ATOM 2757 C C . GLY B 1 114 ? 108.607 13.521 52.887 1.00 11.56 110 GLY B C 1
ATOM 2758 O O . GLY B 1 114 ? 109.561 12.796 53.168 1.00 12.73 110 GLY B O 1
ATOM 2759 N N . VAL B 1 115 ? 107.345 13.183 53.113 1.00 11.32 111 VAL B N 1
ATOM 2760 C CA . VAL B 1 115 ? 106.931 11.834 53.581 1.00 10.91 111 VAL B CA 1
ATOM 2761 C C . VAL B 1 115 ? 105.670 11.426 52.809 1.00 10.69 111 VAL B C 1
ATOM 2762 O O . VAL B 1 115 ? 104.974 12.291 52.265 1.00 11.43 111 VAL B O 1
ATOM 2766 N N . LEU B 1 116 ? 105.412 10.124 52.768 1.00 10.55 112 LEU B N 1
ATOM 2767 C CA . LEU B 1 116 ? 104.310 9.500 52.018 1.00 10.88 112 LEU B CA 1
ATOM 2768 C C . LEU B 1 116 ? 103.653 8.395 52.840 1.00 11.70 112 LEU B C 1
ATOM 2769 O O . LEU B 1 116 ? 104.337 7.596 53.484 1.00 11.87 112 LEU B O 1
ATOM 2774 N N . SER B 1 117 ? 102.324 8.331 52.785 1.00 11.77 113 SER B N 1
ATOM 2775 C CA . SER B 1 117 ? 101.587 7.164 53.268 1.00 12.01 113 SER B CA 1
ATOM 2776 C C . SER B 1 117 ? 100.356 6.988 52.387 1.00 12.98 113 SER B C 1
ATOM 2777 O O . SER B 1 117 ? 100.071 7.839 51.529 1.00 11.93 113 SER B O 1
ATOM 2780 N N . TRP B 1 118 ? 99.633 5.889 52.605 1.00 12.42 114 TRP B N 1
ATOM 2781 C CA . TRP B 1 118 ? 98.617 5.436 51.667 1.00 12.86 114 TRP B CA 1
ATOM 2782 C C . TRP B 1 118 ? 97.306 5.146 52.377 1.00 12.77 114 TRP B C 1
ATOM 2783 O O . TRP B 1 118 ? 97.290 4.596 53.481 1.00 12.05 114 TRP B O 1
ATOM 2794 N N . GLY B 1 119 ? 96.215 5.578 51.775 1.00 12.23 115 GLY B N 1
ATOM 2795 C CA . GLY B 1 119 ? 94.870 5.229 52.279 1.00 12.76 115 GLY B CA 1
ATOM 2796 C C . GLY B 1 119 ? 93.841 5.993 51.488 1.00 12.96 115 GLY B C 1
ATOM 2797 O O . GLY B 1 119 ? 94.117 7.122 51.065 1.00 12.10 115 GLY B O 1
ATOM 2798 N N . ARG B 1 120 ? 92.651 5.412 51.278 1.00 12.36 116 ARG B N 1
ATOM 2799 C CA . ARG B 1 120 ? 91.582 6.160 50.594 1.00 12.10 116 ARG B CA 1
ATOM 2800 C C . ARG B 1 120 ? 91.140 7.370 51.439 1.00 12.52 116 ARG B C 1
ATOM 2801 O O . ARG B 1 120 ? 91.300 7.376 52.669 1.00 12.98 116 ARG B O 1
ATOM 2809 N N . VAL B 1 121 ? 90.622 8.401 50.769 1.00 12.09 117 VAL B N 1
ATOM 2810 C CA . VAL B 1 121 ? 90.331 9.686 51.421 1.00 11.28 117 VAL B CA 1
ATOM 2811 C C . VAL B 1 121 ? 89.525 9.557 52.726 1.00 10.35 117 VAL B C 1
ATOM 2812 O O . VAL B 1 121 ? 89.884 10.139 53.782 1.00 9.81 117 VAL B O 1
ATOM 2816 N N . TRP B 1 122 ? 88.454 8.780 52.658 1.00 10.83 118 TRP B N 1
ATOM 2817 C CA . TRP B 1 122 ? 87.592 8.618 53.829 1.00 11.48 118 TRP B CA 1
ATOM 2818 C C . TRP B 1 122 ? 88.076 7.571 54.812 1.00 12.28 118 TRP B C 1
ATOM 2819 O O . TRP B 1 122 ? 87.443 7.383 55.840 1.00 11.94 118 TRP B O 1
ATOM 2830 N N . GLU B 1 123 ? 89.218 6.943 54.525 1.00 12.11 119 GLU B N 1
ATOM 2831 C CA . GLU B 1 123 ? 89.808 5.948 55.412 1.00 12.12 119 GLU B CA 1
ATOM 2832 C C . GLU B 1 123 ? 91.117 6.406 56.075 1.00 13.09 119 GLU B C 1
ATOM 2833 O O . GLU B 1 123 ? 91.655 5.730 56.954 1.00 13.04 119 GLU B O 1
ATOM 2839 N N . LEU B 1 124 ? 91.641 7.549 55.630 1.00 11.83 120 LEU B N 1
ATOM 2840 C CA . LEU B 1 124 ? 92.815 8.130 56.236 1.00 12.58 120 LEU B CA 1
ATOM 2841 C C . LEU B 1 124 ? 92.554 8.479 57.709 1.00 12.70 120 LEU B C 1
ATOM 2842 O O . LEU B 1 124 ? 91.486 8.979 58.061 1.00 12.86 120 LEU B O 1
ATOM 2847 N N . THR B 1 125 ? 93.544 8.220 58.546 1.00 14.00 121 THR B N 1
ATOM 2848 C CA . THR B 1 125 ? 93.521 8.631 59.945 1.00 13.86 121 THR B CA 1
ATOM 2849 C C . THR B 1 125 ? 93.979 10.079 60.110 1.00 14.36 121 THR B C 1
ATOM 2850 O O . THR B 1 125 ? 94.679 10.619 59.230 1.00 14.58 121 THR B O 1
ATOM 2854 N N . ASP B 1 126 ? 93.628 10.697 61.250 1.00 14.54 122 ASP B N 1
ATOM 2855 C CA . ASP B 1 126 ? 94.171 12.013 61.620 1.00 14.61 122 ASP B CA 1
ATOM 2856 C C . ASP B 1 126 ? 95.691 12.026 61.540 1.00 14.65 122 ASP B C 1
ATOM 2857 O O . ASP B 1 126 ? 96.274 13.000 61.048 1.00 14.25 122 ASP B O 1
ATOM 2862 N N . GLU B 1 127 ? 96.333 10.946 61.987 1.00 14.08 123 GLU B N 1
ATOM 2863 C CA . GLU B 1 127 ? 97.796 10.888 61.971 1.00 13.55 123 GLU B CA 1
ATOM 2864 C C . GLU B 1 127 ? 98.340 10.924 60.540 1.00 13.22 123 GLU B C 1
ATOM 2865 O O . GLU B 1 127 ? 99.302 11.665 60.253 1.00 12.89 123 GLU B O 1
ATOM 2871 N N . GLN B 1 128 ? 97.751 10.108 59.660 1.00 12.94 124 GLN B N 1
ATOM 2872 C CA . GLN B 1 128 ? 98.164 10.066 58.259 1.00 12.76 124 GLN B CA 1
ATOM 2873 C C . GLN B 1 128 ? 98.057 11.436 57.606 1.00 12.74 124 GLN B C 1
ATOM 2874 O O . GLN B 1 128 ? 98.999 11.906 56.937 1.00 12.31 124 GLN B O 1
ATOM 2880 N N . TRP B 1 129 ? 96.898 12.053 57.780 1.00 12.51 125 TRP B N 1
ATOM 2881 C CA . TRP B 1 129 ? 96.621 13.375 57.238 1.00 12.50 125 TRP B CA 1
ATOM 2882 C C . TRP B 1 129 ? 97.562 14.439 57.811 1.00 13.69 125 TRP B C 1
ATOM 2883 O O . TRP B 1 129 ? 98.243 15.130 57.049 1.00 13.17 125 TRP B O 1
ATOM 2894 N N . ASP B 1 130 ? 97.629 14.538 59.139 1.00 13.56 126 ASP B N 1
ATOM 2895 C CA . ASP B 1 130 ? 98.412 15.583 59.796 1.00 14.17 126 ASP B CA 1
ATOM 2896 C C . ASP B 1 130 ? 99.905 15.505 59.471 1.00 13.79 126 ASP B C 1
ATOM 2897 O O . ASP B 1 130 ? 100.593 16.533 59.340 1.00 13.29 126 ASP B O 1
ATOM 2902 N N . THR B 1 131 ? 100.422 14.286 59.383 1.00 13.68 127 THR B N 1
ATOM 2903 C CA A THR B 1 131 ? 101.829 14.072 59.114 0.60 13.01 127 THR B CA 1
ATOM 2904 C CA B THR B 1 131 ? 101.840 14.114 59.123 0.40 13.06 127 THR B CA 1
ATOM 2905 C C . THR B 1 131 ? 102.207 14.529 57.696 1.00 12.41 127 THR B C 1
ATOM 2906 O O . THR B 1 131 ? 103.164 15.251 57.506 1.00 12.10 127 THR B O 1
ATOM 2913 N N . VAL B 1 132 ? 101.445 14.071 56.712 1.00 12.31 128 VAL B N 1
ATOM 2914 C CA . VAL B 1 132 ? 101.714 14.393 55.317 1.00 11.27 128 VAL B CA 1
ATOM 2915 C C . VAL B 1 132 ? 101.515 15.898 55.028 1.00 11.98 128 VAL B C 1
ATOM 2916 O O . VAL B 1 132 ? 102.418 16.552 54.452 1.00 11.09 128 VAL B O 1
ATOM 2920 N N . ILE B 1 133 ? 100.369 16.463 55.442 1.00 10.54 129 ILE B N 1
ATOM 2921 C CA . ILE B 1 133 ? 100.137 17.923 55.293 1.00 11.56 129 ILE B CA 1
ATOM 2922 C C . ILE B 1 133 ? 101.192 18.693 56.079 1.00 11.49 129 ILE B C 1
ATOM 2923 O O . ILE B 1 133 ? 101.814 19.625 55.557 1.00 10.27 129 ILE B O 1
ATOM 2928 N N . GLY B 1 134 ? 101.427 18.273 57.325 1.00 11.68 130 GLY B N 1
ATOM 2929 C CA . GLY B 1 134 ? 102.358 18.995 58.188 1.00 11.98 130 GLY B CA 1
ATOM 2930 C C . GLY B 1 134 ? 103.806 19.037 57.706 1.00 12.33 130 GLY B C 1
ATOM 2931 O O . GLY B 1 134 ? 104.458 20.091 57.766 1.00 12.85 130 GLY B O 1
ATOM 2932 N N . VAL B 1 135 ? 104.345 17.891 57.278 1.00 10.74 131 VAL B N 1
ATOM 2933 C CA . VAL B 1 135 ? 105.725 17.882 56.761 1.00 10.05 131 VAL B CA 1
ATOM 2934 C C . VAL B 1 135 ? 105.777 18.531 55.365 1.00 9.66 131 VAL B C 1
ATOM 2935 O O . VAL B 1 135 ? 106.596 19.445 55.103 1.00 10.82 131 VAL B O 1
ATOM 2939 N N . ASN B 1 136 ? 104.920 18.051 54.475 1.00 8.20 132 ASN B N 1
ATOM 2940 C CA . ASN B 1 136 ? 105.070 18.391 53.068 1.00 8.89 132 ASN B CA 1
ATOM 2941 C C . ASN B 1 136 ? 104.662 19.802 52.744 1.00 9.75 132 ASN B C 1
ATOM 2942 O O . ASN B 1 136 ? 105.346 20.507 52.005 1.00 10.20 132 ASN B O 1
ATOM 2947 N N . LEU B 1 137 ? 103.518 20.208 53.289 1.00 9.82 133 LEU B N 1
ATOM 2948 C CA . LEU B 1 137 ? 102.990 21.509 52.919 1.00 10.01 133 LEU B CA 1
ATOM 2949 C C . LEU B 1 137 ? 103.471 22.555 53.943 1.00 10.54 133 LEU B C 1
ATOM 2950 O O . LEU B 1 137 ? 104.238 23.483 53.590 1.00 10.55 133 LEU B O 1
ATOM 2955 N N . THR B 1 138 ? 103.093 22.379 55.211 1.00 10.92 134 THR B N 1
ATOM 2956 C CA . THR B 1 138 ? 103.512 23.345 56.222 1.00 11.02 134 THR B CA 1
ATOM 2957 C C . THR B 1 138 ? 105.039 23.424 56.374 1.00 9.97 134 THR B C 1
ATOM 2958 O O . THR B 1 138 ? 105.585 24.527 56.447 1.00 9.18 134 THR B O 1
ATOM 2962 N N . GLY B 1 139 ? 105.707 22.269 56.395 1.00 9.86 135 GLY B N 1
ATOM 2963 C CA . GLY B 1 139 ? 107.183 22.202 56.555 1.00 11.12 135 GLY B CA 1
ATOM 2964 C C . GLY B 1 139 ? 107.936 22.915 55.449 1.00 11.07 135 GLY B C 1
ATOM 2965 O O . GLY B 1 139 ? 108.910 23.615 55.691 1.00 12.12 135 GLY B O 1
ATOM 2966 N N . THR B 1 140 ? 107.502 22.714 54.211 1.00 11.41 136 THR B N 1
ATOM 2967 C CA . THR B 1 140 ? 108.046 23.477 53.064 1.00 10.87 136 THR B CA 1
ATOM 2968 C C . THR B 1 140 ? 107.797 24.981 53.225 1.00 10.14 136 THR B C 1
ATOM 2969 O O . THR B 1 140 ? 108.702 25.794 53.016 1.00 9.68 136 THR B O 1
ATOM 2973 N N . TRP B 1 141 ? 106.591 25.364 53.655 1.00 9.71 137 TRP B N 1
ATOM 2974 C CA . TRP B 1 141 ? 106.304 26.790 53.880 1.00 10.17 137 TRP B CA 1
ATOM 2975 C C . TRP B 1 141 ? 107.253 27.388 54.933 1.00 10.11 137 TRP B C 1
ATOM 2976 O O . TRP B 1 141 ? 107.797 28.480 54.753 1.00 10.33 137 TRP B O 1
ATOM 2987 N N . ARG B 1 142 ? 107.452 26.674 56.033 1.00 10.72 138 ARG B N 1
ATOM 2988 C CA . ARG B 1 142 ? 108.363 27.151 57.071 1.00 9.67 138 ARG B CA 1
ATOM 2989 C C . ARG B 1 142 ? 109.786 27.293 56.547 1.00 10.32 138 ARG B C 1
ATOM 2990 O O . ARG B 1 142 ? 110.481 28.252 56.904 1.00 10.13 138 ARG B O 1
ATOM 2998 N N . THR B 1 143 ? 110.205 26.327 55.717 1.00 9.86 139 THR B N 1
ATOM 2999 C CA . THR B 1 143 ? 111.520 26.363 55.051 1.00 10.09 139 THR B CA 1
ATOM 3000 C C . THR B 1 143 ? 111.656 27.624 54.205 1.00 10.45 139 THR B C 1
ATOM 3001 O O . THR B 1 143 ? 112.681 28.313 54.274 1.00 10.46 139 THR B O 1
ATOM 3005 N N . LEU B 1 144 ? 110.647 27.926 53.385 1.00 9.32 140 LEU B N 1
ATOM 3006 C CA . LEU B 1 144 ? 110.704 29.148 52.572 1.00 11.04 140 LEU B CA 1
ATOM 3007 C C . LEU B 1 144 ? 110.679 30.407 53.436 1.00 11.51 140 LEU B C 1
ATOM 3008 O O . LEU B 1 144 ? 111.470 31.335 53.236 1.00 11.13 140 LEU B O 1
ATOM 3013 N N . ARG B 1 145 ? 109.803 30.438 54.427 1.00 11.93 141 ARG B N 1
ATOM 3014 C CA . ARG B 1 145 ? 109.786 31.629 55.310 1.00 12.22 141 ARG B CA 1
ATOM 3015 C C . ARG B 1 145 ? 111.114 31.890 56.016 1.00 13.07 141 ARG B C 1
ATOM 3016 O O . ARG B 1 145 ? 111.512 33.054 56.190 1.00 11.64 141 ARG B O 1
ATOM 3024 N N . ALA B 1 146 ? 111.782 30.813 56.428 1.00 12.15 142 ALA B N 1
ATOM 3025 C CA . ALA B 1 146 ? 113.045 30.941 57.113 1.00 13.88 142 ALA B CA 1
ATOM 3026 C C . ALA B 1 146 ? 114.205 31.321 56.187 1.00 13.58 142 ALA B C 1
ATOM 3027 O O . ALA B 1 146 ? 115.158 31.978 56.641 1.00 14.90 142 ALA B O 1
ATOM 3029 N N . THR B 1 147 ? 114.143 30.945 54.911 1.00 12.96 143 THR B N 1
ATOM 3030 C CA . THR B 1 147 ? 115.295 31.144 53.995 1.00 12.35 143 THR B CA 1
ATOM 3031 C C . THR B 1 147 ? 115.191 32.392 53.108 1.00 13.17 143 THR B C 1
ATOM 3032 O O . THR B 1 147 ? 116.219 33.044 52.795 1.00 12.37 143 THR B O 1
ATOM 3036 N N . VAL B 1 148 ? 113.963 32.737 52.721 1.00 12.28 144 VAL B N 1
ATOM 3037 C CA . VAL B 1 148 ? 113.724 33.838 51.774 1.00 13.59 144 VAL B CA 1
ATOM 3038 C C . VAL B 1 148 ? 114.307 35.184 52.284 1.00 14.62 144 VAL B C 1
ATOM 3039 O O . VAL B 1 148 ? 115.044 35.852 51.540 1.00 14.65 144 VAL B O 1
ATOM 3043 N N . PRO B 1 149 ? 114.036 35.565 53.553 1.00 15.83 145 PRO B N 1
ATOM 3044 C CA . PRO B 1 149 ? 114.653 36.821 54.037 1.00 16.06 145 PRO B CA 1
ATOM 3045 C C . PRO B 1 149 ? 116.182 36.900 53.929 1.00 16.39 145 PRO B C 1
ATOM 3046 O O . PRO B 1 149 ? 116.721 37.957 53.552 1.00 15.61 145 PRO B O 1
ATOM 3050 N N . ALA B 1 150 ? 116.854 35.790 54.205 1.00 15.25 146 ALA B N 1
ATOM 3051 C CA . ALA B 1 150 ? 118.312 35.735 54.111 1.00 15.65 146 ALA B CA 1
ATOM 3052 C C . ALA B 1 150 ? 118.771 35.903 52.668 1.00 15.20 146 ALA B C 1
ATOM 3053 O O . ALA B 1 150 ? 119.716 36.648 52.374 1.00 15.38 146 ALA B O 1
ATOM 3055 N N . MET B 1 151 ? 118.064 35.257 51.744 1.00 14.92 147 MET B N 1
ATOM 3056 C CA . MET B 1 151 ? 118.373 35.406 50.333 1.00 14.92 147 MET B CA 1
ATOM 3057 C C . MET B 1 151 ? 118.167 36.845 49.852 1.00 15.82 147 MET B C 1
ATOM 3058 O O . MET B 1 151 ? 119.004 37.401 49.099 1.00 16.39 147 MET B O 1
ATOM 3063 N N . ILE B 1 152 ? 117.065 37.456 50.266 1.00 15.38 148 ILE B N 1
ATOM 3064 C CA . ILE B 1 152 ? 116.805 38.846 49.917 1.00 16.89 148 ILE B CA 1
ATOM 3065 C C . ILE B 1 152 ? 117.926 39.751 50.473 1.00 17.98 148 ILE B C 1
ATOM 3066 O O . ILE B 1 152 ? 118.534 40.548 49.732 1.00 17.80 148 ILE B O 1
ATOM 3071 N N . GLU B 1 153 ? 118.208 39.587 51.764 1.00 18.98 149 GLU B N 1
ATOM 3072 C CA . GLU B 1 153 ? 119.206 40.409 52.466 1.00 19.74 149 GLU B CA 1
ATOM 3073 C C . GLU B 1 153 ? 120.592 40.308 51.828 1.00 20.70 149 GLU B C 1
ATOM 3074 O O . GLU B 1 153 ? 121.276 41.328 51.665 1.00 21.01 149 GLU B O 1
ATOM 3076 N N . ALA B 1 154 ? 120.994 39.091 51.451 1.00 20.25 150 ALA B N 1
ATOM 3077 C CA . ALA B 1 154 ? 122.287 38.861 50.803 1.00 20.46 150 ALA B CA 1
ATOM 3078 C C . ALA B 1 154 ? 122.408 39.628 49.483 1.00 20.78 150 ALA B C 1
ATOM 3079 O O . ALA B 1 154 ? 123.509 39.989 49.078 1.00 22.26 150 ALA B O 1
ATOM 3081 N N . GLY B 1 155 ? 121.279 39.883 48.816 1.00 20.07 151 GLY B N 1
ATOM 3082 C CA . GLY B 1 155 ? 121.250 40.795 47.667 1.00 20.39 151 GLY B CA 1
ATOM 3083 C C . GLY B 1 155 ? 121.814 40.324 46.321 1.00 19.65 151 GLY B C 1
ATOM 3084 O O . GLY B 1 155 ? 121.977 41.141 45.399 1.00 20.09 151 GLY B O 1
ATOM 3085 N N . ASN B 1 156 ? 122.097 39.032 46.189 1.00 17.91 152 ASN B N 1
ATOM 3086 C CA . ASN B 1 156 ? 122.622 38.468 44.930 1.00 17.73 152 ASN B CA 1
ATOM 3087 C C . ASN B 1 156 ? 121.559 37.785 44.058 1.00 16.66 152 ASN B C 1
ATOM 3088 O O . ASN B 1 156 ? 121.891 37.146 43.073 1.00 16.78 152 ASN B O 1
ATOM 3093 N N . GLY B 1 157 ? 120.287 37.915 44.419 1.00 15.68 153 GLY B N 1
ATOM 3094 C CA . GLY B 1 157 ? 119.234 37.161 43.733 1.00 13.13 153 GLY B CA 1
ATOM 3095 C C . GLY B 1 157 ? 119.332 35.713 44.159 1.00 12.49 153 GLY B C 1
ATOM 3096 O O . GLY B 1 157 ? 119.984 35.413 45.154 1.00 12.24 153 GLY B O 1
ATOM 3097 N N . GLY B 1 158 ? 118.726 34.796 43.401 1.00 11.23 154 GLY B N 1
ATOM 3098 C CA . GLY B 1 158 ? 118.743 33.423 43.844 1.00 11.15 154 GLY B CA 1
ATOM 3099 C C . GLY B 1 158 ? 117.809 32.544 43.035 1.00 10.72 154 GLY B C 1
ATOM 3100 O O . GLY B 1 158 ? 117.119 33.007 42.121 1.00 9.53 154 GLY B O 1
ATOM 3101 N N . SER B 1 159 ? 117.832 31.263 43.368 1.00 10.59 155 SER B N 1
ATOM 3102 C CA . SER B 1 159 ? 116.974 30.286 42.706 1.00 10.00 155 SER B CA 1
ATOM 3103 C C . SER B 1 159 ? 116.465 29.329 43.765 1.00 10.45 155 SER B C 1
ATOM 3104 O O . SER B 1 159 ? 117.269 28.729 44.497 1.00 10.19 155 SER B O 1
ATOM 3107 N N . ILE B 1 160 ? 115.141 29.170 43.823 1.00 9.52 156 ILE B N 1
ATOM 3108 C CA . ILE B 1 160 ? 114.520 28.270 44.782 1.00 9.13 156 ILE B CA 1
ATOM 3109 C C . ILE B 1 160 ? 113.819 27.167 44.023 1.00 8.63 156 ILE B C 1
ATOM 3110 O O . ILE B 1 160 ? 113.074 27.445 43.082 1.00 9.08 156 ILE B O 1
ATOM 3115 N N . VAL B 1 161 ? 114.064 25.924 44.443 1.00 8.14 157 VAL B N 1
ATOM 3116 C CA . VAL B 1 161 ? 113.495 24.747 43.811 1.00 7.73 157 VAL B CA 1
ATOM 3117 C C . VAL B 1 161 ? 112.619 24.070 44.852 1.00 7.80 157 VAL B C 1
ATOM 3118 O O . VAL B 1 161 ? 113.098 23.669 45.941 1.00 9.68 157 VAL B O 1
ATOM 3122 N N . VAL B 1 162 ? 111.332 23.951 44.536 1.00 7.53 158 VAL B N 1
ATOM 3123 C CA . VAL B 1 162 ? 110.389 23.279 45.432 1.00 7.01 158 VAL B CA 1
ATOM 3124 C C . VAL B 1 162 ? 110.117 21.889 44.872 1.00 6.88 158 VAL B C 1
ATOM 3125 O O . VAL B 1 162 ? 109.741 21.759 43.705 1.00 6.47 158 VAL B O 1
ATOM 3129 N N . VAL B 1 163 ? 110.323 20.858 45.689 1.00 6.81 159 VAL B N 1
ATOM 3130 C CA . VAL B 1 163 ? 110.085 19.493 45.248 1.00 7.83 159 VAL B CA 1
ATOM 3131 C C . VAL B 1 163 ? 108.627 19.090 45.512 1.00 8.16 159 VAL B C 1
ATOM 3132 O O . VAL B 1 163 ? 108.248 18.718 46.635 1.00 8.93 159 VAL B O 1
ATOM 3136 N N . SER B 1 164 ? 107.821 19.137 44.451 1.00 7.53 160 SER B N 1
ATOM 3137 C CA . SER B 1 164 ? 106.447 18.643 44.505 1.00 8.38 160 SER B CA 1
ATOM 3138 C C . SER B 1 164 ? 106.482 17.163 44.114 1.00 9.54 160 SER B C 1
ATOM 3139 O O . SER B 1 164 ? 107.290 16.389 44.681 1.00 10.25 160 SER B O 1
ATOM 3142 N N . SER B 1 165 ? 105.627 16.766 43.164 1.00 10.13 161 SER B N 1
ATOM 3143 C CA . SER B 1 165 ? 105.557 15.401 42.672 1.00 10.63 161 SER B CA 1
ATOM 3144 C C . SER B 1 165 ? 104.723 15.448 41.419 1.00 10.53 161 SER B C 1
ATOM 3145 O O . SER B 1 165 ? 103.991 16.427 41.229 1.00 10.27 161 SER B O 1
ATOM 3148 N N . SER B 1 166 ? 104.751 14.402 40.583 1.00 10.93 162 SER B N 1
ATOM 3149 C CA . SER B 1 166 ? 103.716 14.299 39.528 1.00 11.88 162 SER B CA 1
ATOM 3150 C C . SER B 1 166 ? 102.313 14.339 40.162 1.00 11.76 162 SER B C 1
ATOM 3151 O O . SER B 1 166 ? 101.391 14.870 39.557 1.00 11.14 162 SER B O 1
ATOM 3154 N N . ALA B 1 167 ? 102.158 13.790 41.386 1.00 11.71 163 ALA B N 1
ATOM 3155 C CA . ALA B 1 167 ? 100.872 13.865 42.110 1.00 12.05 163 ALA B CA 1
ATOM 3156 C C . ALA B 1 167 ? 100.535 15.299 42.554 1.00 12.89 163 ALA B C 1
ATOM 3157 O O . ALA B 1 167 ? 99.446 15.566 43.069 1.00 13.26 163 ALA B O 1
ATOM 3159 N N . GLY B 1 168 ? 101.483 16.211 42.390 1.00 12.16 164 GLY B N 1
ATOM 3160 C CA . GLY B 1 168 ? 101.203 17.632 42.561 1.00 12.35 164 GLY B CA 1
ATOM 3161 C C . GLY B 1 168 ? 100.648 18.315 41.315 1.00 12.70 164 GLY B C 1
ATOM 3162 O O . GLY B 1 168 ? 100.318 19.513 41.348 1.00 13.02 164 GLY B O 1
ATOM 3163 N N . LEU B 1 169 ? 100.588 17.581 40.203 1.00 12.57 165 LEU B N 1
ATOM 3164 C CA . LEU B 1 169 ? 99.976 18.091 38.971 1.00 12.61 165 LEU B CA 1
ATOM 3165 C C . LEU B 1 169 ? 98.765 17.250 38.601 1.00 12.21 165 LEU B C 1
ATOM 3166 O O . LEU B 1 169 ? 97.764 17.767 38.082 1.00 12.47 165 LEU B O 1
ATOM 3171 N N . LYS B 1 170 ? 98.864 15.954 38.853 1.00 11.27 166 LYS B N 1
ATOM 3172 C CA . LYS B 1 170 ? 97.775 15.025 38.563 1.00 11.59 166 LYS B CA 1
ATOM 3173 C C . LYS B 1 170 ? 97.584 14.128 39.789 1.00 10.64 166 LYS B C 1
ATOM 3174 O O . LYS B 1 170 ? 98.390 13.209 40.056 1.00 10.28 166 LYS B O 1
ATOM 3180 N N . ALA B 1 171 ? 96.532 14.424 40.547 1.00 9.77 167 ALA B N 1
ATOM 3181 C CA . ALA B 1 171 ? 96.268 13.737 41.817 1.00 9.31 167 ALA B CA 1
ATOM 3182 C C . ALA B 1 171 ? 96.043 12.263 41.531 1.00 9.26 167 ALA B C 1
ATOM 3183 O O . ALA B 1 171 ? 95.472 11.906 40.485 1.00 9.04 167 ALA B O 1
ATOM 3185 N N . THR B 1 172 ? 96.501 11.421 42.463 1.00 10.27 168 THR B N 1
ATOM 3186 C CA . THR B 1 172 ? 96.407 9.979 42.338 1.00 10.59 168 THR B CA 1
ATOM 3187 C C . THR B 1 172 ? 95.498 9.347 43.431 1.00 11.10 168 THR B C 1
ATOM 3188 O O . THR B 1 172 ? 95.373 9.904 44.524 1.00 9.17 168 THR B O 1
ATOM 3192 N N . PRO B 1 173 ? 94.927 8.150 43.148 1.00 11.04 169 PRO B N 1
ATOM 3193 C CA . PRO B 1 173 ? 94.130 7.474 44.139 1.00 11.94 169 PRO B CA 1
ATOM 3194 C C . PRO B 1 173 ? 94.987 6.765 45.203 1.00 12.59 169 PRO B C 1
ATOM 3195 O O . PRO B 1 173 ? 96.142 6.327 44.945 1.00 12.98 169 PRO B O 1
ATOM 3199 N N . GLY B 1 174 ? 94.425 6.658 46.397 1.00 12.50 170 GLY B N 1
ATOM 3200 C CA . GLY B 1 174 ? 95.107 5.997 47.507 1.00 13.37 170 GLY B CA 1
ATOM 3201 C C . GLY B 1 174 ? 96.007 6.920 48.312 1.00 12.73 170 GLY B C 1
ATOM 3202 O O . GLY B 1 174 ? 96.517 6.515 49.362 1.00 13.43 170 GLY B O 1
ATOM 3203 N N . ASN B 1 175 ? 96.235 8.137 47.823 1.00 11.85 171 ASN B N 1
ATOM 3204 C CA . ASN B 1 175 ? 97.029 9.131 48.580 1.00 11.63 171 ASN B CA 1
ATOM 3205 C C . ASN B 1 175 ? 96.554 10.558 48.369 1.00 10.56 171 ASN B C 1
ATOM 3206 O O . ASN B 1 175 ? 97.335 11.443 47.982 1.00 11.55 171 ASN B O 1
ATOM 3211 N N . GLY B 1 176 ? 95.266 10.806 48.621 1.00 9.69 172 GLY B N 1
ATOM 3212 C CA . GLY B 1 176 ? 94.708 12.148 48.443 1.00 8.55 172 GLY B CA 1
ATOM 3213 C C . GLY B 1 176 ? 95.394 13.206 49.328 1.00 8.44 172 GLY B C 1
ATOM 3214 O O . GLY B 1 176 ? 95.491 14.384 48.949 1.00 8.26 172 GLY B O 1
ATOM 3215 N N . HIS B 1 177 ? 95.826 12.801 50.527 1.00 8.99 173 HIS B N 1
ATOM 3216 C CA . HIS B 1 177 ? 96.542 13.730 51.418 1.00 8.90 173 HIS B CA 1
ATOM 3217 C C . HIS B 1 177 ? 97.891 14.160 50.818 1.00 9.34 173 HIS B C 1
ATOM 3218 O O . HIS B 1 177 ? 98.256 15.330 50.870 1.00 10.03 173 HIS B O 1
ATOM 3225 N N . TYR B 1 178 ? 98.629 13.203 50.273 1.00 8.48 174 TYR B N 1
ATOM 3226 C CA . TYR B 1 178 ? 99.930 13.492 49.684 1.00 9.01 174 TYR B CA 1
ATOM 3227 C C . TYR B 1 178 ? 99.735 14.323 48.410 1.00 8.36 174 TYR B C 1
ATOM 3228 O O . TYR B 1 178 ? 100.378 15.345 48.251 1.00 9.61 174 TYR B O 1
ATOM 3237 N N . SER B 1 179 ? 98.834 13.880 47.535 1.00 8.82 175 SER B N 1
ATOM 3238 C CA . SER B 1 179 ? 98.443 14.658 46.334 1.00 8.81 175 SER B CA 1
ATOM 3239 C C . SER B 1 179 ? 98.033 16.092 46.708 1.00 8.89 175 SER B C 1
ATOM 3240 O O . SER B 1 179 ? 98.477 17.022 46.088 1.00 8.47 175 SER B O 1
ATOM 3243 N N . ALA B 1 180 ? 97.186 16.260 47.722 1.00 8.36 176 ALA B N 1
ATOM 3244 C CA . ALA B 1 180 ? 96.800 17.627 48.153 1.00 7.61 176 ALA B CA 1
ATOM 3245 C C . ALA B 1 180 ? 98.040 18.402 48.652 1.00 8.17 176 ALA B C 1
ATOM 3246 O O . ALA B 1 180 ? 98.219 19.586 48.318 1.00 6.76 176 ALA B O 1
ATOM 3248 N N . SER B 1 181 ? 98.883 17.757 49.458 1.00 7.12 177 SER B N 1
ATOM 3249 C CA . SER B 1 181 ? 100.092 18.449 49.935 1.00 7.38 177 SER B CA 1
ATOM 3250 C C . SER B 1 181 ? 100.939 18.924 48.751 1.00 6.66 177 SER B C 1
ATOM 3251 O O . SER B 1 181 ? 101.482 20.030 48.779 1.00 6.40 177 SER B O 1
ATOM 3254 N N . LYS B 1 182 ? 101.065 18.075 47.733 1.00 6.02 178 LYS B N 1
ATOM 3255 C CA . LYS B 1 182 ? 101.942 18.372 46.598 1.00 6.05 178 LYS B CA 1
ATOM 3256 C C . LYS B 1 182 ? 101.326 19.382 45.631 1.00 6.85 178 LYS B C 1
ATOM 3257 O O . LYS B 1 182 ? 102.051 20.150 45.024 1.00 7.26 178 LYS B O 1
ATOM 3263 N N . HIS B 1 183 ? 99.994 19.393 45.507 1.00 7.20 179 HIS B N 1
ATOM 3264 C CA . HIS B 1 183 ? 99.304 20.454 44.747 1.00 7.74 179 HIS B CA 1
ATOM 3265 C C . HIS B 1 183 ? 99.454 21.797 45.476 1.00 7.99 179 HIS B C 1
ATOM 3266 O O . HIS B 1 183 ? 99.629 22.845 44.853 1.00 7.88 179 HIS B O 1
ATOM 3273 N N . GLY B 1 184 ? 99.373 21.752 46.797 1.00 8.19 180 GLY B N 1
ATOM 3274 C CA . GLY B 1 184 ? 99.664 22.936 47.612 1.00 8.87 180 GLY B CA 1
ATOM 3275 C C . GLY B 1 184 ? 101.038 23.521 47.321 1.00 9.51 180 GLY B C 1
ATOM 3276 O O . GLY B 1 184 ? 101.192 24.720 47.334 1.00 10.06 180 GLY B O 1
ATOM 3277 N N . LEU B 1 185 ? 102.033 22.666 47.105 1.00 8.94 181 LEU B N 1
ATOM 3278 C CA . LEU B 1 185 ? 103.374 23.114 46.786 1.00 9.44 181 LEU B CA 1
ATOM 3279 C C . LEU B 1 185 ? 103.487 23.769 45.428 1.00 9.30 181 LEU B C 1
ATOM 3280 O O . LEU B 1 185 ? 104.269 24.698 45.267 1.00 9.86 181 LEU B O 1
ATOM 3285 N N . THR B 1 186 ? 102.737 23.263 44.451 1.00 9.09 182 THR B N 1
ATOM 3286 C CA . THR B 1 186 ? 102.667 23.906 43.149 1.00 8.91 182 THR B CA 1
ATOM 3287 C C . THR B 1 186 ? 102.181 25.359 43.338 1.00 9.37 182 THR B C 1
ATOM 3288 O O . THR B 1 186 ? 102.728 26.283 42.764 1.00 8.54 182 THR B O 1
ATOM 3292 N N . ALA B 1 187 ? 101.136 25.550 44.134 1.00 9.59 183 ALA B N 1
ATOM 3293 C CA . ALA B 1 187 ? 100.611 26.908 44.389 1.00 9.67 183 ALA B CA 1
ATOM 3294 C C . ALA B 1 187 ? 101.602 27.797 45.093 1.00 8.87 183 ALA B C 1
ATOM 3295 O O . ALA B 1 187 ? 101.780 28.963 44.739 1.00 8.38 183 ALA B O 1
ATOM 3297 N N . LEU B 1 188 ? 102.218 27.282 46.145 1.00 9.64 184 LEU B N 1
ATOM 3298 C CA . LEU B 1 188 ? 103.244 28.035 46.862 1.00 9.25 184 LEU B CA 1
ATOM 3299 C C . LEU B 1 188 ? 104.373 28.471 45.948 1.00 9.86 184 LEU B C 1
ATOM 3300 O O . LEU B 1 188 ? 104.842 29.600 46.044 1.00 10.70 184 LEU B O 1
ATOM 3305 N N . THR B 1 189 ? 104.812 27.565 45.081 1.00 8.74 185 THR B N 1
ATOM 3306 C CA . THR B 1 189 ? 105.835 27.881 44.072 1.00 9.28 185 THR B CA 1
ATOM 3307 C C . THR B 1 189 ? 105.393 29.084 43.263 1.00 8.12 185 THR B C 1
ATOM 3308 O O . THR B 1 189 ? 106.172 30.025 43.058 1.00 7.26 185 THR B O 1
ATOM 3312 N N . ASN B 1 190 ? 104.145 29.053 42.803 1.00 8.11 186 ASN B N 1
ATOM 3313 C CA . ASN B 1 190 ? 103.710 30.064 41.841 1.00 8.55 186 ASN B CA 1
ATOM 3314 C C . ASN B 1 190 ? 103.416 31.427 42.459 1.00 8.91 186 ASN B C 1
ATOM 3315 O O . ASN B 1 190 ? 103.830 32.472 41.928 1.00 9.57 186 ASN B O 1
ATOM 3320 N N . THR B 1 191 ? 102.732 31.420 43.593 1.00 9.08 187 THR B N 1
ATOM 3321 C CA . THR B 1 191 ? 102.580 32.634 44.406 1.00 8.86 187 THR B CA 1
ATOM 3322 C C . THR B 1 191 ? 103.957 33.239 44.715 1.00 9.43 187 THR B C 1
ATOM 3323 O O . THR B 1 191 ? 104.179 34.434 44.514 1.00 9.72 187 THR B O 1
ATOM 3327 N N . LEU B 1 192 ? 104.885 32.424 45.209 1.00 8.51 188 LEU B N 1
ATOM 3328 C CA . LEU B 1 192 ? 106.224 32.943 45.567 1.00 9.60 188 LEU B CA 1
ATOM 3329 C C . LEU B 1 192 ? 106.994 33.474 44.380 1.00 9.60 188 LEU B C 1
ATOM 3330 O O . LEU B 1 192 ? 107.739 34.462 44.514 1.00 10.19 188 LEU B O 1
ATOM 3335 N N . ALA B 1 193 ? 106.816 32.840 43.214 1.00 9.08 189 ALA B N 1
ATOM 3336 C CA . ALA B 1 193 ? 107.487 33.325 42.002 1.00 9.50 189 ALA B CA 1
ATOM 3337 C C . ALA B 1 193 ? 107.026 34.745 41.673 1.00 9.03 189 ALA B C 1
ATOM 3338 O O . ALA B 1 193 ? 107.849 35.576 41.261 1.00 9.54 189 ALA B O 1
ATOM 3340 N N . ILE B 1 194 ? 105.722 35.017 41.812 1.00 9.04 190 ILE B N 1
ATOM 3341 C CA . ILE B 1 194 ? 105.205 36.372 41.540 1.00 8.81 190 ILE B CA 1
ATOM 3342 C C . ILE B 1 194 ? 105.764 37.348 42.591 1.00 9.81 190 ILE B C 1
ATOM 3343 O O . ILE B 1 194 ? 106.205 38.463 42.266 1.00 10.84 190 ILE B O 1
ATOM 3348 N N . GLU B 1 195 ? 105.779 36.916 43.844 1.00 8.98 191 GLU B N 1
ATOM 3349 C CA . GLU B 1 195 ? 106.160 37.833 44.946 1.00 10.31 191 GLU B CA 1
ATOM 3350 C C . GLU B 1 195 ? 107.648 38.113 44.946 1.00 11.22 191 GLU B C 1
ATOM 3351 O O . GLU B 1 195 ? 108.070 39.189 45.366 1.00 12.47 191 GLU B O 1
ATOM 3357 N N . LEU B 1 196 ? 108.440 37.157 44.470 1.00 11.51 192 LEU B N 1
ATOM 3358 C CA . LEU B 1 196 ? 109.894 37.325 44.493 1.00 11.75 192 LEU B CA 1
ATOM 3359 C C . LEU B 1 196 ? 110.518 37.871 43.234 1.00 12.80 192 LEU B C 1
ATOM 3360 O O . LEU B 1 196 ? 111.714 38.209 43.254 1.00 13.66 192 LEU B O 1
ATOM 3365 N N . GLY B 1 197 ? 109.740 37.950 42.152 1.00 13.18 193 GLY B N 1
ATOM 3366 C CA . GLY B 1 197 ? 110.216 38.527 40.892 1.00 14.62 193 GLY B CA 1
ATOM 3367 C C . GLY B 1 197 ? 111.004 39.817 41.077 1.00 15.61 193 GLY B C 1
ATOM 3368 O O . GLY B 1 197 ? 112.096 39.996 40.491 1.00 15.47 193 GLY B O 1
ATOM 3369 N N . GLU B 1 198 ? 110.461 40.716 41.885 1.00 16.36 194 GLU B N 1
ATOM 3370 C CA . GLU B 1 198 ? 111.051 42.051 42.022 1.00 17.91 194 GLU B CA 1
ATOM 3371 C C . GLU B 1 198 ? 112.429 42.008 42.728 1.00 17.94 194 GLU B C 1
ATOM 3372 O O . GLU B 1 198 ? 113.197 42.986 42.645 1.00 18.02 194 GLU B O 1
ATOM 3378 N N . TYR B 1 199 ? 112.718 40.890 43.413 1.00 17.03 195 TYR B N 1
ATOM 3379 C CA . TYR B 1 199 ? 113.974 40.680 44.163 1.00 16.71 195 TYR B CA 1
ATOM 3380 C C . TYR B 1 199 ? 115.028 39.910 43.359 1.00 16.45 195 TYR B C 1
ATOM 3381 O O . TYR B 1 199 ? 116.137 39.678 43.843 1.00 15.73 195 TYR B O 1
ATOM 3390 N N . GLY B 1 200 ? 114.678 39.518 42.138 1.00 16.82 196 GLY B N 1
ATOM 3391 C CA . GLY B 1 200 ? 115.602 38.761 41.285 1.00 15.65 196 GLY B CA 1
ATOM 3392 C C . GLY B 1 200 ? 115.740 37.329 41.774 1.00 14.61 196 GLY B C 1
ATOM 3393 O O . GLY B 1 200 ? 116.778 36.685 41.556 1.00 13.78 196 GLY B O 1
ATOM 3394 N N . ILE B 1 201 ? 114.702 36.828 42.458 1.00 13.23 197 ILE B N 1
ATOM 3395 C CA . ILE B 1 201 ? 114.723 35.442 42.906 1.00 11.94 197 ILE B CA 1
ATOM 3396 C C . ILE B 1 201 ? 113.712 34.605 42.106 1.00 11.41 197 ILE B C 1
ATOM 3397 O O . ILE B 1 201 ? 112.511 34.939 42.062 1.00 10.59 197 ILE B O 1
ATOM 3402 N N . ARG B 1 202 ? 114.218 33.544 41.474 1.00 9.60 198 ARG B N 1
ATOM 3403 C CA . ARG B 1 202 ? 113.383 32.621 40.694 1.00 9.71 198 ARG B CA 1
ATOM 3404 C C . ARG B 1 202 ? 112.909 31.491 41.572 1.00 8.77 198 ARG B C 1
ATOM 3405 O O . ARG B 1 202 ? 113.648 31.041 42.464 1.00 10.27 198 ARG B O 1
ATOM 3413 N N . VAL B 1 203 ? 111.671 31.036 41.326 1.00 9.08 199 VAL B N 1
ATOM 3414 C CA . VAL B 1 203 ? 111.083 29.945 42.114 1.00 8.00 199 VAL B CA 1
ATOM 3415 C C . VAL B 1 203 ? 110.438 28.986 41.108 1.00 7.87 199 VAL B C 1
ATOM 3416 O O . VAL B 1 203 ? 109.559 29.414 40.342 1.00 6.83 199 VAL B O 1
ATOM 3420 N N . ASN B 1 204 ? 110.850 27.714 41.150 1.00 7.32 200 ASN B N 1
ATOM 3421 C CA . ASN B 1 204 ? 110.324 26.687 40.242 1.00 7.99 200 ASN B CA 1
ATOM 3422 C C . ASN B 1 204 ? 110.097 25.412 41.034 1.00 8.63 200 ASN B C 1
ATOM 3423 O O . ASN B 1 204 ? 110.656 25.255 42.129 1.00 9.95 200 ASN B O 1
ATOM 3428 N N . SER B 1 205 ? 109.266 24.516 40.494 1.00 7.98 201 SER B N 1
ATOM 3429 C CA . SER B 1 205 ? 108.972 23.259 41.150 1.00 8.74 201 SER B CA 1
ATOM 3430 C C . SER B 1 205 ? 109.285 22.092 40.218 1.00 7.74 201 SER B C 1
ATOM 3431 O O . SER B 1 205 ? 109.156 22.208 38.983 1.00 8.41 201 SER B O 1
ATOM 3434 N N . ILE B 1 206 ? 109.719 20.976 40.804 1.00 7.82 202 ILE B N 1
ATOM 3435 C CA . ILE B 1 206 ? 109.941 19.745 40.049 1.00 7.33 202 ILE B CA 1
ATOM 3436 C C . ILE B 1 206 ? 108.919 18.733 40.512 1.00 7.32 202 ILE B C 1
ATOM 3437 O O . ILE B 1 206 ? 108.421 18.779 41.671 1.00 6.18 202 ILE B O 1
ATOM 3442 N N . HIS B 1 207 ? 108.548 17.870 39.576 1.00 6.82 203 HIS B N 1
ATOM 3443 C CA . HIS B 1 207 ? 107.457 16.931 39.767 1.00 7.75 203 HIS B CA 1
ATOM 3444 C C . HIS B 1 207 ? 107.903 15.541 39.359 1.00 8.21 203 HIS B C 1
ATOM 3445 O O . HIS B 1 207 ? 107.595 15.067 38.256 1.00 7.71 203 HIS B O 1
ATOM 3452 N N . PRO B 1 208 ? 108.689 14.885 40.237 1.00 8.30 204 PRO B N 1
ATOM 3453 C CA . PRO B 1 208 ? 109.235 13.596 39.821 1.00 9.43 204 PRO B CA 1
ATOM 3454 C C . PRO B 1 208 ? 108.208 12.453 39.882 1.00 9.34 204 PRO B C 1
ATOM 3455 O O . PRO B 1 208 ? 107.092 12.610 40.415 1.00 9.85 204 PRO B O 1
ATOM 3459 N N . TYR B 1 209 ? 108.614 11.310 39.343 1.00 11.10 205 TYR B N 1
ATOM 3460 C CA . TYR B 1 209 ? 107.809 10.080 39.333 1.00 11.50 205 TYR B CA 1
ATOM 3461 C C . TYR B 1 209 ? 108.783 8.922 39.320 1.00 12.74 205 TYR B C 1
ATOM 3462 O O . TYR B 1 209 ? 109.771 8.968 38.562 1.00 12.89 205 TYR B O 1
ATOM 3471 N N . SER B 1 210 ? 108.519 7.900 40.131 1.00 12.81 206 SER B N 1
ATOM 3472 C CA . SER B 1 210 ? 109.214 6.601 40.024 1.00 14.49 206 SER B CA 1
ATOM 3473 C C . SER B 1 210 ? 110.707 6.802 40.274 1.00 14.05 206 SER B C 1
ATOM 3474 O O . SER B 1 210 ? 111.541 6.302 39.494 1.00 14.61 206 SER B O 1
ATOM 3477 N N . VAL B 1 211 ? 111.047 7.539 41.347 1.00 12.59 207 VAL B N 1
ATOM 3478 C CA . VAL B 1 211 ? 112.450 7.673 41.727 1.00 12.08 207 VAL B CA 1
ATOM 3479 C C . VAL B 1 211 ? 112.829 6.614 42.762 1.00 13.58 207 VAL B C 1
ATOM 3480 O O . VAL B 1 211 ? 112.139 6.433 43.784 1.00 12.75 207 VAL B O 1
ATOM 3484 N N . GLU B 1 212 ? 113.941 5.942 42.490 1.00 14.65 208 GLU B N 1
ATOM 3485 C CA . GLU B 1 212 ? 114.375 4.793 43.277 1.00 16.72 208 GLU B CA 1
ATOM 3486 C C . GLU B 1 212 ? 114.992 5.233 44.599 1.00 15.90 208 GLU B C 1
ATOM 3487 O O . GLU B 1 212 ? 116.205 5.482 44.693 1.00 16.51 208 GLU B O 1
ATOM 3493 N N . THR B 1 213 ? 114.130 5.370 45.606 1.00 15.74 209 THR B N 1
ATOM 3494 C CA . THR B 1 213 ? 114.524 5.748 46.960 1.00 15.31 209 THR B CA 1
ATOM 3495 C C . THR B 1 213 ? 113.674 4.880 47.895 1.00 15.47 209 THR B C 1
ATOM 3496 O O . THR B 1 213 ? 112.726 4.224 47.432 1.00 15.06 209 THR B O 1
ATOM 3500 N N . PRO B 1 214 ? 113.976 4.893 49.212 1.00 15.62 210 PRO B N 1
ATOM 3501 C CA . PRO B 1 214 ? 113.155 4.085 50.152 1.00 16.14 210 PRO B CA 1
ATOM 3502 C C . PRO B 1 214 ? 111.671 4.509 50.247 1.00 16.79 210 PRO B C 1
ATOM 3503 O O . PRO B 1 214 ? 110.821 3.713 50.671 1.00 17.56 210 PRO B O 1
ATOM 3507 N N . MET B 1 215 ? 111.352 5.735 49.824 1.00 16.68 211 MET B N 1
ATOM 3508 C CA . MET B 1 215 ? 109.971 6.224 49.853 1.00 16.25 211 MET B CA 1
ATOM 3509 C C . MET B 1 215 ? 109.076 5.316 48.988 1.00 18.53 211 MET B C 1
ATOM 3510 O O . MET B 1 215 ? 107.890 5.189 49.267 1.00 18.66 211 MET B O 1
ATOM 3515 N N . ILE B 1 216 ? 109.646 4.699 47.950 1.00 19.93 212 ILE B N 1
ATOM 3516 C CA . ILE B 1 216 ? 108.879 3.823 47.058 1.00 22.89 212 ILE B CA 1
ATOM 3517 C C . ILE B 1 216 ? 109.064 2.302 47.289 1.00 25.02 212 ILE B C 1
ATOM 3518 O O . ILE B 1 216 ? 108.801 1.501 46.372 1.00 26.41 212 ILE B O 1
ATOM 3523 N N . GLU B 1 217 ? 109.531 1.897 48.470 1.00 25.42 213 GLU B N 1
ATOM 3524 C CA . GLU B 1 217 ? 109.416 0.474 48.856 1.00 26.78 213 GLU B CA 1
ATOM 3525 C C . GLU B 1 217 ? 107.994 -0.018 48.452 1.00 27.20 213 GLU B C 1
ATOM 3526 O O . GLU B 1 217 ? 106.988 0.638 48.784 1.00 25.79 213 GLU B O 1
ATOM 3532 N N . PRO B 1 218 ? 107.920 -1.144 47.708 1.00 27.40 214 PRO B N 1
ATOM 3533 C CA . PRO B 1 218 ? 106.713 -1.499 46.936 1.00 27.73 214 PRO B CA 1
ATOM 3534 C C . PRO B 1 218 ? 105.549 -2.184 47.659 1.00 27.74 214 PRO B C 1
ATOM 3535 O O . PRO B 1 218 ? 104.501 -2.396 47.028 1.00 27.80 214 PRO B O 1
ATOM 3539 N N . GLU B 1 219 ? 105.701 -2.508 48.944 1.00 27.34 215 GLU B N 1
ATOM 3540 C CA . GLU B 1 219 ? 104.651 -3.247 49.661 1.00 27.24 215 GLU B CA 1
ATOM 3541 C C . GLU B 1 219 ? 103.329 -2.470 49.750 1.00 27.14 215 GLU B C 1
ATOM 3542 O O . GLU B 1 219 ? 102.242 -3.037 49.540 1.00 26.50 215 GLU B O 1
ATOM 3544 N N . ALA B 1 220 ? 103.414 -1.178 50.064 1.00 26.38 216 ALA B N 1
ATOM 3545 C CA . ALA B 1 220 ? 102.205 -0.398 50.228 1.00 26.28 216 ALA B CA 1
ATOM 3546 C C . ALA B 1 220 ? 101.448 -0.346 48.897 1.00 26.27 216 ALA B C 1
ATOM 3547 O O . ALA B 1 220 ? 100.246 -0.612 48.859 1.00 25.25 216 ALA B O 1
ATOM 3549 N N . MET B 1 221 ? 102.164 -0.020 47.817 1.00 26.37 217 MET B N 1
ATOM 3550 C CA . MET B 1 221 ? 101.543 0.062 46.500 1.00 27.03 217 MET B CA 1
ATOM 3551 C C . MET B 1 221 ? 100.963 -1.286 46.082 1.00 26.66 217 MET B C 1
ATOM 3552 O O . MET B 1 221 ? 99.854 -1.340 45.551 1.00 26.47 217 MET B O 1
ATOM 3557 N N . MET B 1 222 ? 101.703 -2.370 46.322 1.00 25.80 218 MET B N 1
ATOM 3558 C CA . MET B 1 222 ? 101.183 -3.707 46.015 1.00 25.72 218 MET B CA 1
ATOM 3559 C C . MET B 1 222 ? 99.845 -3.964 46.747 1.00 24.37 218 MET B C 1
ATOM 3560 O O . MET B 1 222 ? 98.938 -4.563 46.180 1.00 23.29 218 MET B O 1
ATOM 3565 N N . GLU B 1 223 ? 99.731 -3.506 47.994 1.00 23.09 219 GLU B N 1
ATOM 3566 C CA . GLU B 1 223 ? 98.503 -3.706 48.750 1.00 23.71 219 GLU B CA 1
ATOM 3567 C C . GLU B 1 223 ? 97.341 -2.862 48.203 1.00 22.70 219 GLU B C 1
ATOM 3568 O O . GLU B 1 223 ? 96.225 -3.356 48.036 1.00 22.52 219 GLU B O 1
ATOM 3574 N N . ILE B 1 224 ? 97.623 -1.593 47.912 1.00 21.62 220 ILE B N 1
ATOM 3575 C CA . ILE B 1 224 ? 96.638 -0.707 47.298 1.00 20.03 220 ILE B CA 1
ATOM 3576 C C . ILE B 1 224 ? 96.064 -1.314 46.025 1.00 19.84 220 ILE B C 1
ATOM 3577 O O . ILE B 1 224 ? 94.827 -1.360 45.855 1.00 19.59 220 ILE B O 1
ATOM 3582 N N . PHE B 1 225 ? 96.938 -1.782 45.135 1.00 18.69 221 PHE B N 1
ATOM 3583 C CA . PHE B 1 225 ? 96.484 -2.363 43.887 1.00 19.30 221 PHE B CA 1
ATOM 3584 C C . PHE B 1 225 ? 95.662 -3.649 44.100 1.00 19.34 221 PHE B C 1
ATOM 3585 O O . PHE B 1 225 ? 94.718 -3.904 43.357 1.00 19.43 221 PHE B O 1
ATOM 3593 N N . ALA B 1 226 ? 96.033 -4.465 45.089 1.00 18.87 222 ALA B N 1
ATOM 3594 C CA . ALA B 1 226 ? 95.301 -5.719 45.342 1.00 18.32 222 ALA B CA 1
ATOM 3595 C C . ALA B 1 226 ? 93.896 -5.439 45.852 1.00 18.65 222 ALA B C 1
ATOM 3596 O O . ALA B 1 226 ? 92.949 -6.158 45.524 1.00 18.47 222 ALA B O 1
ATOM 3598 N N . ARG B 1 227 ? 93.755 -4.383 46.655 1.00 18.46 223 ARG B N 1
ATOM 3599 C CA . ARG B 1 227 ? 92.457 -4.031 47.215 1.00 18.79 223 ARG B CA 1
ATOM 3600 C C . ARG B 1 227 ? 91.632 -3.192 46.244 1.00 18.90 223 ARG B C 1
ATOM 3601 O O . ARG B 1 227 ? 90.402 -3.233 46.274 1.00 18.27 223 ARG B O 1
ATOM 3609 N N . HIS B 1 228 ? 92.304 -2.437 45.378 1.00 18.38 224 HIS B N 1
ATOM 3610 C CA . HIS B 1 228 ? 91.602 -1.494 44.508 1.00 19.65 224 HIS B CA 1
ATOM 3611 C C . HIS B 1 228 ? 92.209 -1.548 43.109 1.00 19.57 224 HIS B C 1
ATOM 3612 O O . HIS B 1 228 ? 92.921 -0.638 42.692 1.00 19.41 224 HIS B O 1
ATOM 3619 N N . PRO B 1 229 ? 91.943 -2.644 42.372 1.00 20.37 225 PRO B N 1
ATOM 3620 C CA . PRO B 1 229 ? 92.700 -2.908 41.125 1.00 20.21 225 PRO B CA 1
ATOM 3621 C C . PRO B 1 229 ? 92.598 -1.817 40.036 1.00 19.18 225 PRO B C 1
ATOM 3622 O O . PRO B 1 229 ? 93.537 -1.652 39.243 1.00 18.40 225 PRO B O 1
ATOM 3626 N N . SER B 1 230 ? 91.482 -1.087 39.996 1.00 17.89 226 SER B N 1
ATOM 3627 C CA . SER B 1 230 ? 91.311 -0.010 39.011 1.00 17.26 226 SER B CA 1
ATOM 3628 C C . SER B 1 230 ? 92.286 1.168 39.223 1.00 15.95 226 SER B C 1
ATOM 3629 O O . SER B 1 230 ? 92.461 2.003 38.337 1.00 16.12 226 SER B O 1
ATOM 3632 N N . PHE B 1 231 ? 92.924 1.236 40.381 1.00 15.17 227 PHE B N 1
ATOM 3633 C CA . PHE B 1 231 ? 93.871 2.327 40.652 1.00 14.75 227 PHE B CA 1
ATOM 3634 C C . PHE B 1 231 ? 95.135 2.224 39.801 1.00 15.27 227 PHE B C 1
ATOM 3635 O O . PHE B 1 231 ? 95.879 3.188 39.685 1.00 14.03 227 PHE B O 1
ATOM 3643 N N . VAL B 1 232 ? 95.379 1.045 39.216 1.00 16.12 228 VAL B N 1
ATOM 3644 C CA A VAL B 1 232 ? 96.583 0.826 38.403 0.50 15.45 228 VAL B CA 1
ATOM 3645 C CA B VAL B 1 232 ? 96.587 0.833 38.411 0.50 15.33 228 VAL B CA 1
ATOM 3646 C C . VAL B 1 232 ? 96.667 1.782 37.223 1.00 14.93 228 VAL B C 1
ATOM 3647 O O . VAL B 1 232 ? 97.765 2.070 36.741 1.00 14.46 228 VAL B O 1
ATOM 3654 N N . HIS B 1 233 ? 95.513 2.277 36.777 1.00 13.96 229 HIS B N 1
ATOM 3655 C CA . HIS B 1 233 ? 95.462 3.160 35.595 1.00 15.16 229 HIS B CA 1
ATOM 3656 C C . HIS B 1 233 ? 96.103 4.536 35.845 1.00 13.98 229 HIS B C 1
ATOM 3657 O O . HIS B 1 233 ? 96.501 5.235 34.907 1.00 13.58 229 HIS B O 1
ATOM 3664 N N . SER B 1 234 ? 96.269 4.882 37.115 1.00 13.49 230 SER B N 1
ATOM 3665 C CA . SER B 1 234 ? 96.919 6.141 37.461 1.00 12.64 230 SER B CA 1
ATOM 3666 C C . SER B 1 234 ? 98.456 6.085 37.486 1.00 12.58 230 SER B C 1
ATOM 3667 O O . SER B 1 234 ? 99.124 7.097 37.712 1.00 12.49 230 SER B O 1
ATOM 3670 N N . PHE B 1 235 ? 99.021 4.911 37.279 1.00 13.17 231 PHE B N 1
ATOM 3671 C CA . PHE B 1 235 ? 100.461 4.722 37.488 1.00 12.73 231 PHE B CA 1
ATOM 3672 C C . PHE B 1 235 ? 101.073 4.043 36.264 1.00 12.78 231 PHE B C 1
ATOM 3673 O O . PHE B 1 235 ? 101.512 2.898 36.332 1.00 12.53 231 PHE B O 1
ATOM 3681 N N . PRO B 1 236 ? 101.095 4.764 35.123 1.00 13.33 232 PRO B N 1
ATOM 3682 C CA . PRO B 1 236 ? 101.547 4.168 33.869 1.00 14.01 232 PRO B CA 1
ATOM 3683 C C . PRO B 1 236 ? 103.078 4.041 33.809 1.00 15.00 232 PRO B C 1
ATOM 3684 O O . PRO B 1 236 ? 103.792 4.567 34.679 1.00 13.44 232 PRO B O 1
ATOM 3688 N N . PRO B 1 237 ? 103.579 3.332 32.793 1.00 16.25 233 PRO B N 1
ATOM 3689 C CA . PRO B 1 237 ? 105.033 3.293 32.553 1.00 16.28 233 PRO B CA 1
ATOM 3690 C C . PRO B 1 237 ? 105.583 4.637 32.052 1.00 15.85 233 PRO B C 1
ATOM 3691 O O . PRO B 1 237 ? 104.819 5.500 31.605 1.00 15.33 233 PRO B O 1
ATOM 3695 N N . MET B 1 238 ? 106.901 4.826 32.146 1.00 15.13 234 MET B N 1
ATOM 3696 C CA . MET B 1 238 ? 107.546 6.006 31.557 1.00 14.61 234 MET B CA 1
ATOM 3697 C C . MET B 1 238 ? 107.887 5.704 30.099 1.00 14.08 234 MET B C 1
ATOM 3698 O O . MET B 1 238 ? 108.679 4.805 29.848 1.00 14.13 234 MET B O 1
ATOM 3703 N N . PRO B 1 239 ? 107.301 6.447 29.139 1.00 13.97 235 PRO B N 1
ATOM 3704 C CA . PRO B 1 239 ? 107.548 6.281 27.692 1.00 14.66 235 PRO B CA 1
ATOM 3705 C C . PRO B 1 239 ? 109.026 6.133 27.245 1.00 15.72 235 PRO B C 1
ATOM 3706 O O . PRO B 1 239 ? 109.300 5.283 26.410 1.00 15.82 235 PRO B O 1
ATOM 3710 N N . VAL B 1 240 ? 109.941 6.967 27.752 1.00 17.89 236 VAL B N 1
ATOM 3711 C CA . VAL B 1 240 ? 111.374 6.811 27.406 1.00 19.80 236 VAL B CA 1
ATOM 3712 C C . VAL B 1 240 ? 112.160 5.941 28.376 1.00 20.30 236 VAL B C 1
ATOM 3713 O O . VAL B 1 240 ? 113.363 5.778 28.188 1.00 21.76 236 VAL B O 1
ATOM 3717 N N . GLN B 1 241 ? 111.500 5.381 29.392 1.00 20.42 237 GLN B N 1
ATOM 3718 C CA . GLN B 1 241 ? 112.109 4.327 30.217 1.00 21.65 237 GLN B CA 1
ATOM 3719 C C . GLN B 1 241 ? 111.018 3.382 30.726 1.00 22.01 237 GLN B C 1
ATOM 3720 O O . GLN B 1 241 ? 110.668 3.424 31.910 1.00 21.61 237 GLN B O 1
ATOM 3726 N N . PRO B 1 242 ? 110.469 2.536 29.823 1.00 23.02 238 PRO B N 1
ATOM 3727 C CA . PRO B 1 242 ? 109.272 1.722 30.133 1.00 24.13 238 PRO B CA 1
ATOM 3728 C C . PRO B 1 242 ? 109.494 0.597 31.163 1.00 25.74 238 PRO B C 1
ATOM 3729 O O . PRO B 1 242 ? 108.520 -0.019 31.626 1.00 25.36 238 PRO B O 1
ATOM 3733 N N . ASN B 1 243 ? 110.751 0.359 31.524 1.00 27.02 239 ASN B N 1
ATOM 3734 C CA . ASN B 1 243 ? 111.088 -0.548 32.625 1.00 29.18 239 ASN B CA 1
ATOM 3735 C C . ASN B 1 243 ? 111.871 0.132 33.778 1.00 29.03 239 ASN B C 1
ATOM 3736 O O . ASN B 1 243 ? 112.842 0.886 33.555 1.00 29.90 239 ASN B O 1
ATOM 3741 N N . GLY B 1 244 ? 111.437 -0.148 35.004 1.00 28.41 240 GLY B N 1
ATOM 3742 C CA . GLY B 1 244 ? 112.180 0.217 36.198 1.00 27.54 240 GLY B CA 1
ATOM 3743 C C . GLY B 1 244 ? 112.009 1.652 36.637 1.00 26.97 240 GLY B C 1
ATOM 3744 O O . GLY B 1 244 ? 110.972 2.282 36.365 1.00 27.17 240 GLY B O 1
ATOM 3745 N N . PHE B 1 245 ? 113.041 2.173 37.310 1.00 25.81 241 PHE B N 1
ATOM 3746 C CA . PHE B 1 245 ? 112.950 3.452 37.974 1.00 24.69 241 PHE B CA 1
ATOM 3747 C C . PHE B 1 245 ? 114.067 4.364 37.520 1.00 23.30 241 PHE B C 1
ATOM 3748 O O . PHE B 1 245 ? 115.157 3.899 37.131 1.00 23.55 241 PHE B O 1
ATOM 3756 N N . MET B 1 246 ? 113.809 5.663 37.586 1.00 20.61 242 MET B N 1
ATOM 3757 C CA . MET B 1 246 ? 114.900 6.627 37.442 1.00 17.96 242 MET B CA 1
ATOM 3758 C C . MET B 1 246 ? 115.646 6.769 38.765 1.00 16.75 242 MET B C 1
ATOM 3759 O O . MET B 1 246 ? 115.119 6.391 39.810 1.00 16.34 242 MET B O 1
ATOM 3764 N N . THR B 1 247 ? 116.872 7.298 38.708 1.00 15.27 243 THR B N 1
ATOM 3765 C CA . THR B 1 247 ? 117.736 7.377 39.894 1.00 14.56 243 THR B CA 1
ATOM 3766 C C . THR B 1 247 ? 117.642 8.777 40.492 1.00 13.27 243 THR B C 1
ATOM 3767 O O . THR B 1 247 ? 117.268 9.727 39.793 1.00 11.53 243 THR B O 1
ATOM 3771 N N . ALA B 1 248 ? 118.001 8.895 41.769 1.00 12.58 244 ALA B N 1
ATOM 3772 C CA . ALA B 1 248 ? 118.097 10.186 42.420 1.00 12.25 244 ALA B CA 1
ATOM 3773 C C . ALA B 1 248 ? 119.115 11.122 41.740 1.00 12.28 244 ALA B C 1
ATOM 3774 O O . ALA B 1 248 ? 118.909 12.347 41.691 1.00 10.68 244 ALA B O 1
ATOM 3776 N N . ASP B 1 249 ? 120.213 10.558 41.238 1.00 11.91 245 ASP B N 1
ATOM 3777 C CA . ASP B 1 249 ? 121.203 11.373 40.555 1.00 12.28 245 ASP B CA 1
ATOM 3778 C C . ASP B 1 249 ? 120.624 11.979 39.278 1.00 11.63 245 ASP B C 1
ATOM 3779 O O . ASP B 1 249 ? 121.019 13.085 38.888 1.00 11.03 245 ASP B O 1
ATOM 3784 N N . GLU B 1 250 ? 119.670 11.285 38.647 1.00 10.63 246 GLU B N 1
ATOM 3785 C CA . GLU B 1 250 ? 119.067 11.799 37.419 1.00 11.13 246 GLU B CA 1
ATOM 3786 C C . GLU B 1 250 ? 118.177 12.994 37.755 1.00 11.04 246 GLU B C 1
ATOM 3787 O O . GLU B 1 250 ? 118.088 13.962 36.973 1.00 11.14 246 GLU B O 1
ATOM 3793 N N . VAL B 1 251 ? 117.519 12.945 38.920 1.00 10.02 247 VAL B N 1
ATOM 3794 C CA . VAL B 1 251 ? 116.716 14.094 39.329 1.00 9.07 247 VAL B CA 1
ATOM 3795 C C . VAL B 1 251 ? 117.626 15.313 39.595 1.00 9.13 247 VAL B C 1
ATOM 3796 O O . VAL B 1 251 ? 117.269 16.451 39.289 1.00 8.46 247 VAL B O 1
ATOM 3800 N N . ALA B 1 252 ? 118.808 15.056 40.138 1.00 9.19 248 ALA B N 1
ATOM 3801 C CA . ALA B 1 252 ? 119.775 16.106 40.461 1.00 10.60 248 ALA B CA 1
ATOM 3802 C C . ALA B 1 252 ? 120.263 16.858 39.219 1.00 10.75 248 ALA B C 1
ATOM 3803 O O . ALA B 1 252 ? 120.667 18.006 39.345 1.00 10.61 248 ALA B O 1
ATOM 3805 N N . ASP B 1 253 ? 120.212 16.227 38.031 1.00 10.08 249 ASP B N 1
ATOM 3806 C CA . ASP B 1 253 ? 120.557 16.958 36.766 1.00 10.50 249 ASP B CA 1
ATOM 3807 C C . ASP B 1 253 ? 119.629 18.157 36.574 1.00 9.44 249 ASP B C 1
ATOM 3808 O O . ASP B 1 253 ? 120.07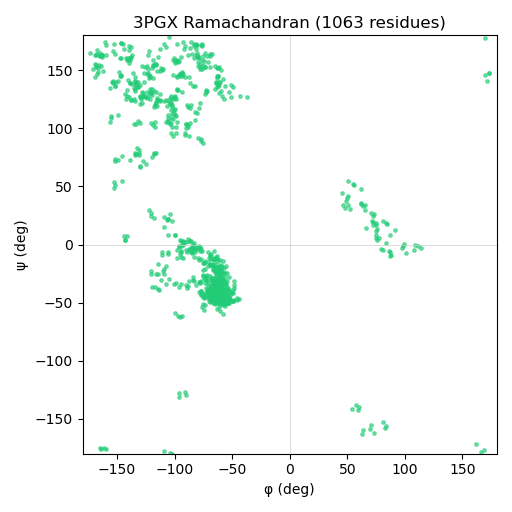4 19.246 36.202 1.00 9.56 249 ASP B O 1
ATOM 3813 N N . VAL B 1 254 ? 118.345 17.964 36.865 1.00 9.26 250 VAL B N 1
ATOM 3814 C CA . VAL B 1 254 ? 117.353 19.026 36.650 1.00 8.63 250 VAL B CA 1
ATOM 3815 C C . VAL B 1 254 ? 117.502 20.106 37.716 1.00 9.14 250 VAL B C 1
ATOM 3816 O O . VAL B 1 254 ? 117.470 21.298 37.435 1.00 9.16 250 VAL B O 1
ATOM 3820 N N . VAL B 1 255 ? 117.634 19.670 38.961 1.00 8.78 251 VAL B N 1
ATOM 3821 C CA . VAL B 1 255 ? 117.889 20.628 40.032 1.00 8.36 251 VAL B CA 1
ATOM 3822 C C . VAL B 1 255 ? 119.151 21.481 39.779 1.00 8.22 251 VAL B C 1
ATOM 3823 O O . VAL B 1 255 ? 119.151 22.697 40.003 1.00 8.04 251 VAL B O 1
ATOM 3827 N N . ALA B 1 256 ? 120.237 20.852 39.338 1.00 9.19 252 ALA B N 1
ATOM 3828 C CA . ALA B 1 256 ? 121.443 21.608 39.073 1.00 9.39 252 ALA B CA 1
ATOM 3829 C C . ALA B 1 256 ? 121.216 22.713 38.035 1.00 9.61 252 ALA B C 1
ATOM 3830 O O . ALA B 1 256 ? 121.758 23.818 38.177 1.00 9.46 252 ALA B O 1
ATOM 3832 N N . TRP B 1 257 ? 120.461 22.404 36.984 1.00 8.77 253 TRP B N 1
ATOM 3833 C CA . TRP B 1 257 ? 120.164 23.385 35.924 1.00 9.40 253 TRP B CA 1
ATOM 3834 C C . TRP B 1 257 ? 119.269 24.517 36.443 1.00 8.76 253 TRP B C 1
ATOM 3835 O O . TRP B 1 257 ? 119.504 25.702 36.173 1.00 9.07 253 TRP B O 1
ATOM 3846 N N . LEU B 1 258 ? 118.235 24.158 37.206 1.00 9.22 254 LEU B N 1
ATOM 3847 C CA . LEU B 1 258 ? 117.362 25.164 37.772 1.00 8.13 254 LEU B CA 1
ATOM 3848 C C . LEU B 1 258 ? 118.105 26.073 38.761 1.00 8.66 254 LEU B C 1
ATOM 3849 O O . LEU B 1 258 ? 117.804 27.269 38.898 1.00 8.72 254 LEU B O 1
ATOM 3854 N N . ALA B 1 259 ? 119.042 25.489 39.487 1.00 9.33 255 ALA B N 1
ATOM 3855 C CA . ALA B 1 259 ? 119.814 26.210 40.499 1.00 10.67 255 ALA B CA 1
ATOM 3856 C C . ALA B 1 259 ? 120.682 27.307 39.890 1.00 10.95 255 ALA B C 1
ATOM 3857 O O . ALA B 1 259 ? 120.924 28.355 40.530 1.00 12.37 255 ALA B O 1
ATOM 3859 N N . GLY B 1 260 ? 121.130 27.083 38.650 1.00 12.11 256 GLY B N 1
ATOM 3860 C CA . GLY B 1 260 ? 122.108 27.958 37.998 1.00 10.85 256 GLY B CA 1
ATOM 3861 C C . GLY B 1 260 ? 121.536 28.899 36.939 1.00 12.01 256 GLY B C 1
ATOM 3862 O O . GLY B 1 260 ? 120.329 28.904 36.668 1.00 11.37 256 GLY B O 1
ATOM 3863 N N . ASP B 1 261 ? 122.413 29.696 36.325 1.00 11.84 257 ASP B N 1
ATOM 3864 C CA . ASP B 1 261 ? 121.974 30.788 35.446 1.00 12.35 257 ASP B CA 1
ATOM 3865 C C . ASP B 1 261 ? 121.452 30.313 34.071 1.00 12.15 257 ASP B C 1
ATOM 3866 O O . ASP B 1 261 ? 120.834 31.074 33.322 1.00 12.38 257 ASP B O 1
ATOM 3871 N N . GLY B 1 262 ? 121.744 29.073 33.716 1.00 12.52 258 GLY B N 1
ATOM 3872 C CA . GLY B 1 262 ? 121.237 28.494 32.459 1.00 12.61 258 GLY B CA 1
ATOM 3873 C C . GLY B 1 262 ? 119.714 28.482 32.385 1.00 12.24 258 GLY B C 1
ATOM 3874 O O . GLY B 1 262 ? 119.145 28.461 31.281 1.00 12.09 258 GLY B O 1
ATOM 3875 N N . SER B 1 263 ? 119.053 28.509 33.544 1.00 11.25 259 SER B N 1
ATOM 3876 C CA . SER B 1 263 ? 117.581 28.543 33.613 1.00 10.90 259 SER B CA 1
ATOM 3877 C C . SER B 1 263 ? 117.034 29.935 34.004 1.00 11.07 259 SER B C 1
ATOM 3878 O O . SER B 1 263 ? 115.891 30.063 34.461 1.00 11.23 259 SER B O 1
ATOM 3881 N N . GLY B 1 264 ? 117.840 30.971 33.786 1.00 11.74 260 GLY B N 1
ATOM 3882 C CA . GLY B 1 264 ? 117.465 32.350 34.154 1.00 12.21 260 GLY B CA 1
ATOM 3883 C C . GLY B 1 264 ? 116.173 32.854 33.519 1.00 11.46 260 GLY B C 1
ATOM 3884 O O . GLY B 1 264 ? 115.646 33.849 33.956 1.00 12.14 260 GLY B O 1
ATOM 3885 N N . THR B 1 265 ? 115.656 32.175 32.494 1.00 11.04 261 THR B N 1
ATOM 3886 C CA . THR B 1 265 ? 114.401 32.605 31.885 1.00 10.38 261 THR B CA 1
ATOM 3887 C C . THR B 1 265 ? 113.160 31.954 32.530 1.00 10.26 261 THR B C 1
ATOM 3888 O O . THR B 1 265 ? 112.033 32.302 32.188 1.00 10.80 261 THR B O 1
ATOM 3892 N N . LEU B 1 266 ? 113.380 31.038 33.463 1.00 9.38 262 LEU B N 1
ATOM 3893 C CA . LEU B 1 266 ? 112.308 30.272 34.108 1.00 9.04 262 LEU B CA 1
ATOM 3894 C C . LEU B 1 266 ? 112.060 30.748 35.517 1.00 9.02 262 LEU B C 1
ATOM 3895 O O . LEU B 1 266 ? 112.987 30.767 36.347 1.00 8.90 262 LEU B O 1
ATOM 3900 N N . THR B 1 267 ? 110.811 31.132 35.781 1.00 8.86 263 THR B N 1
ATOM 3901 C CA . THR B 1 267 ? 110.310 31.252 37.127 1.00 8.92 263 THR B CA 1
ATOM 3902 C C . THR B 1 267 ? 108.823 30.919 37.049 1.00 8.95 263 THR B C 1
ATOM 3903 O O . THR B 1 267 ? 108.161 31.168 36.040 1.00 9.10 263 THR B O 1
ATOM 3907 N N . GLY B 1 268 ? 108.305 30.338 38.115 1.00 9.69 264 GLY B N 1
ATOM 3908 C CA . GLY B 1 268 ? 106.920 29.910 38.134 1.00 9.52 264 GLY B CA 1
ATOM 3909 C C . GLY B 1 268 ? 106.676 28.693 37.273 1.00 9.62 264 GLY B C 1
ATOM 3910 O O . GLY B 1 268 ? 105.511 28.393 36.976 1.00 9.91 264 GLY B O 1
ATOM 3911 N N . THR B 1 269 ? 107.723 27.959 36.890 1.00 8.40 265 THR B N 1
ATOM 3912 C CA . THR B 1 269 ? 107.495 26.755 36.050 1.00 8.47 265 THR B CA 1
ATOM 3913 C C . THR B 1 269 ? 107.367 25.471 36.882 1.00 7.42 265 THR B C 1
ATOM 3914 O O . THR B 1 269 ? 108.027 25.318 37.938 1.00 7.54 265 THR B O 1
ATOM 3918 N N . GLN B 1 270 ? 106.502 24.578 36.398 1.00 7.42 266 GLN B N 1
ATOM 3919 C CA . GLN B 1 270 ? 106.300 23.232 36.958 1.00 6.59 266 GLN B CA 1
ATOM 3920 C C . GLN B 1 270 ? 106.976 22.252 35.990 1.00 7.60 266 GLN B C 1
ATOM 3921 O O . GLN B 1 270 ? 106.448 22.007 34.891 1.00 7.06 266 GLN B O 1
ATOM 3927 N N . ILE B 1 271 ? 108.142 21.718 36.368 1.00 7.70 267 ILE B N 1
ATOM 3928 C CA . ILE B 1 271 ? 108.883 20.810 35.496 1.00 8.65 267 ILE B CA 1
ATOM 3929 C C . ILE B 1 271 ? 108.651 19.334 35.891 1.00 8.73 267 ILE B C 1
ATOM 3930 O O . ILE B 1 271 ? 109.112 18.877 36.940 1.00 9.07 267 ILE B O 1
ATOM 3935 N N . PRO B 1 272 ? 107.945 18.577 35.036 1.00 9.48 268 PRO B N 1
ATOM 3936 C CA . PRO B 1 272 ? 107.776 17.159 35.327 1.00 9.33 268 PRO B CA 1
ATOM 3937 C C . PRO B 1 272 ? 109.085 16.419 35.099 1.00 10.39 268 PRO B C 1
ATOM 3938 O O . PRO B 1 272 ? 109.730 16.570 34.038 1.00 11.19 268 PRO B O 1
ATOM 3942 N N . VAL B 1 273 ? 109.471 15.608 36.073 1.00 9.26 269 VAL B N 1
ATOM 3943 C CA . VAL B 1 273 ? 110.690 14.824 35.955 1.00 9.93 269 VAL B CA 1
ATOM 3944 C C . VAL B 1 273 ? 110.222 13.374 35.953 1.00 10.63 269 VAL B C 1
ATOM 3945 O O . VAL B 1 273 ? 110.251 12.653 37.006 1.00 9.08 269 VAL B O 1
ATOM 3949 N N . ASP B 1 274 ? 109.734 12.942 34.787 1.00 10.42 270 ASP B N 1
ATOM 3950 C CA . ASP B 1 274 ? 108.913 11.721 34.793 1.00 10.87 270 ASP B CA 1
ATOM 3951 C C . ASP B 1 274 ? 109.136 10.846 33.570 1.00 10.31 270 ASP B C 1
ATOM 3952 O O . ASP B 1 274 ? 108.434 9.837 33.385 1.00 11.69 270 ASP B O 1
ATOM 3957 N N . LYS B 1 275 ? 110.077 11.251 32.714 1.00 10.17 271 LYS B N 1
ATOM 3958 C CA . LYS B 1 275 ? 110.377 10.516 31.491 1.00 10.42 271 LYS B CA 1
ATOM 3959 C C . LYS B 1 275 ? 109.101 10.266 30.666 1.00 10.34 271 LYS B C 1
ATOM 3960 O O . LYS B 1 275 ? 108.982 9.290 29.933 1.00 11.16 271 LYS B O 1
ATOM 3966 N N . GLY B 1 276 ? 108.155 11.193 30.781 1.00 10.85 272 GLY B N 1
ATOM 3967 C CA . GLY B 1 276 ? 106.978 11.218 29.906 1.00 10.35 272 GLY B CA 1
ATOM 3968 C C . GLY B 1 276 ? 105.725 10.611 30.486 1.00 11.16 272 GLY B C 1
ATOM 3969 O O . GLY B 1 276 ? 104.678 10.669 29.888 1.00 9.61 272 GLY B O 1
ATOM 3970 N N . ALA B 1 277 ? 105.800 10.098 31.696 1.00 11.58 273 ALA B N 1
ATOM 3971 C CA . ALA B 1 277 ? 104.656 9.364 32.255 1.00 11.68 273 ALA B CA 1
ATOM 3972 C C . ALA B 1 277 ? 103.344 10.165 32.331 1.00 12.03 273 ALA B C 1
ATOM 3973 O O . ALA B 1 277 ? 102.273 9.613 32.072 1.00 12.10 273 ALA B O 1
ATOM 3975 N N . LEU B 1 278 ? 103.421 11.462 32.626 1.00 11.91 274 LEU B N 1
ATOM 3976 C CA . LEU B 1 278 ? 102.212 12.302 32.688 1.00 12.16 274 LEU B CA 1
ATOM 3977 C C . LEU B 1 278 ? 101.534 12.467 31.325 1.00 11.56 274 LEU B C 1
ATOM 3978 O O . LEU B 1 278 ? 100.379 12.914 31.234 1.00 9.95 274 LEU B O 1
ATOM 3983 N N . LYS B 1 279 ? 102.227 12.078 30.256 1.00 10.50 275 LYS B N 1
ATOM 3984 C CA . LYS B 1 279 ? 101.624 12.193 28.920 1.00 11.59 275 LYS B CA 1
ATOM 3985 C C . LYS B 1 279 ? 100.520 11.158 28.684 1.00 11.11 275 LYS B C 1
ATOM 3986 O O . LYS B 1 279 ? 99.609 11.392 27.898 1.00 11.40 275 LYS B O 1
ATOM 3992 N N . TYR B 1 280 ? 100.614 10.023 29.359 1.00 11.57 276 TYR B N 1
ATOM 3993 C CA . TYR B 1 280 ? 99.634 8.947 29.160 1.00 12.72 276 TYR B CA 1
ATOM 3994 C C . TYR B 1 280 ? 98.304 9.273 29.795 1.00 13.71 276 TYR B C 1
ATOM 3995 O O . TYR B 1 280 ? 97.246 8.835 29.311 1.00 15.43 276 TYR B O 1
ATOM 4005 N N . GLY C 1 11 ? 131.614 21.206 25.567 1.00 26.70 7 GLY C N 1
ATOM 4006 C CA . GLY C 1 11 ? 131.170 20.253 24.496 1.00 24.17 7 GLY C CA 1
ATOM 4007 C C . GLY C 1 11 ? 130.065 19.278 24.871 1.00 22.86 7 GLY C C 1
ATOM 4008 O O . GLY C 1 11 ? 130.203 18.070 24.613 1.00 23.13 7 GLY C O 1
ATOM 4009 N N . SER C 1 12 ? 128.943 19.776 25.400 1.00 21.25 8 SER C N 1
ATOM 4010 C CA . SER C 1 12 ? 127.782 18.900 25.701 1.00 19.97 8 SER C CA 1
ATOM 4011 C C . SER C 1 12 ? 127.188 18.192 24.470 1.00 18.95 8 SER C C 1
ATOM 4012 O O . SER C 1 12 ? 126.547 17.129 24.593 1.00 19.46 8 SER C O 1
ATOM 4015 N N . LEU C 1 13 ? 127.410 18.758 23.282 1.00 16.90 9 LEU C N 1
ATOM 4016 C CA . LEU C 1 13 ? 126.911 18.160 22.056 1.00 16.44 9 LEU C CA 1
ATOM 4017 C C . LEU C 1 13 ? 128.057 17.812 21.069 1.00 17.25 9 LEU C C 1
ATOM 4018 O O . LEU C 1 13 ? 127.849 17.743 19.854 1.00 15.06 9 LEU C O 1
ATOM 4023 N N . GLN C 1 14 ? 129.257 17.553 21.601 1.00 18.62 10 GLN C N 1
ATOM 4024 C CA . GLN C 1 14 ? 130.413 17.277 20.743 1.00 20.63 10 GLN C CA 1
ATOM 4025 C C . GLN C 1 14 ? 130.114 16.099 19.835 1.00 20.37 10 GLN C C 1
ATOM 4026 O O . GLN C 1 14 ? 129.717 15.036 20.305 1.00 20.07 10 GLN C O 1
ATOM 4032 N N . GLY C 1 15 ? 130.275 16.329 18.532 1.00 20.80 11 GLY C N 1
ATOM 4033 C CA . GLY C 1 15 ? 130.133 15.288 17.522 1.00 20.03 11 GLY C CA 1
ATOM 4034 C C . GLY C 1 15 ? 128.703 15.036 17.097 1.00 19.79 11 GLY C C 1
ATOM 4035 O O . GLY C 1 15 ? 128.461 14.176 16.251 1.00 20.70 11 GLY C O 1
ATOM 4036 N N . ARG C 1 16 ? 127.752 15.796 17.655 1.00 17.64 12 ARG C N 1
ATOM 4037 C CA . ARG C 1 16 ? 126.356 15.625 17.301 1.00 15.83 12 ARG C CA 1
ATOM 4038 C C . ARG C 1 16 ? 125.968 16.532 16.143 1.00 15.08 12 ARG C C 1
ATOM 4039 O O . ARG C 1 16 ? 126.757 17.389 15.729 1.00 14.38 12 ARG C O 1
ATOM 4047 N N . VAL C 1 17 ? 124.756 16.318 15.614 1.00 14.11 13 VAL C N 1
ATOM 4048 C CA . VAL C 1 17 ? 124.212 17.097 14.493 1.00 13.24 13 VAL C CA 1
ATOM 4049 C C . VAL C 1 17 ? 122.815 17.631 14.838 1.00 13.29 13 VAL C C 1
ATOM 4050 O O . VAL C 1 17 ? 121.956 16.866 15.299 1.00 12.45 13 VAL C O 1
ATOM 4054 N N . ALA C 1 18 ? 122.593 18.933 14.603 1.00 13.16 14 ALA C N 1
ATOM 4055 C CA . ALA C 1 18 ? 121.288 19.541 14.862 1.00 12.36 14 ALA C CA 1
ATOM 4056 C C . ALA C 1 18 ? 120.718 20.095 13.571 1.00 13.07 14 ALA C C 1
ATOM 4057 O O . ALA C 1 18 ? 121.449 20.660 12.748 1.00 13.14 14 ALA C O 1
ATOM 4059 N N . PHE C 1 19 ? 119.397 19.963 13.431 1.00 11.55 15 PHE C N 1
ATOM 4060 C CA . PHE C 1 19 ? 118.682 20.439 12.264 1.00 11.10 15 PHE C CA 1
ATOM 4061 C C . PHE C 1 19 ? 117.748 21.533 12.802 1.00 10.20 15 PHE C C 1
ATOM 4062 O O . PHE C 1 19 ? 116.936 21.272 13.709 1.00 9.23 15 PHE C O 1
ATOM 4070 N N . ILE C 1 20 ? 117.895 22.743 12.259 1.00 9.78 16 ILE C N 1
ATOM 4071 C CA . ILE C 1 20 ? 117.136 23.911 12.760 1.00 10.40 16 ILE C CA 1
ATOM 4072 C C . ILE C 1 20 ? 116.420 24.669 11.666 1.00 9.91 16 ILE C C 1
ATOM 4073 O O . ILE C 1 20 ? 117.039 25.083 10.710 1.00 9.10 16 ILE C O 1
ATOM 4078 N N . THR C 1 21 ? 115.114 24.884 11.840 1.00 9.05 17 THR C N 1
ATOM 4079 C CA . THR C 1 21 ? 114.333 25.700 10.885 1.00 8.95 17 THR C CA 1
ATOM 4080 C C . THR C 1 21 ? 114.188 27.138 11.373 1.00 9.18 17 THR C C 1
ATOM 4081 O O . THR C 1 21 ? 114.286 27.412 12.569 1.00 9.06 17 THR C O 1
ATOM 4085 N N . GLY C 1 22 ? 113.938 28.063 10.446 1.00 7.56 18 GLY C N 1
ATOM 4086 C CA . GLY C 1 22 ? 113.848 29.471 10.812 1.00 8.33 18 GLY C CA 1
ATOM 4087 C C . GLY C 1 22 ? 115.169 30.019 11.366 1.00 8.23 18 GLY C C 1
ATOM 4088 O O . GLY C 1 22 ? 115.162 30.885 12.240 1.00 7.43 18 GLY C O 1
ATOM 4089 N N . ALA C 1 23 ? 116.300 29.509 10.859 1.00 8.80 19 ALA C N 1
ATOM 4090 C CA . ALA C 1 23 ? 117.610 29.870 11.406 1.00 8.76 19 ALA C CA 1
ATOM 4091 C C . ALA C 1 23 ? 118.289 31.116 10.821 1.00 10.11 19 ALA C C 1
ATOM 4092 O O . ALA C 1 23 ? 119.431 31.423 11.201 1.00 10.06 19 ALA C O 1
ATOM 4094 N N . ALA C 1 24 ? 117.613 31.845 9.924 1.00 10.10 20 ALA C N 1
ATOM 4095 C CA . ALA C 1 24 ? 118.198 33.070 9.354 1.00 11.66 20 ALA C CA 1
ATOM 4096 C C . ALA C 1 24 ? 118.546 34.142 10.390 1.00 12.20 20 ALA C C 1
ATOM 4097 O O . ALA C 1 24 ? 119.526 34.892 10.226 1.00 12.62 20 ALA C O 1
ATOM 4099 N N . ARG C 1 25 ? 117.737 34.239 11.446 1.00 11.72 21 ARG C N 1
ATOM 4100 C CA . ARG C 1 25 ? 117.865 35.352 12.383 1.00 11.77 21 ARG C CA 1
ATOM 4101 C C . ARG C 1 25 ? 117.119 35.012 13.681 1.00 11.99 21 ARG C C 1
ATOM 4102 O O . ARG C 1 25 ? 116.586 33.894 13.833 1.00 12.09 21 ARG C O 1
ATOM 4110 N N . GLY C 1 26 ? 117.076 35.977 14.601 1.00 11.89 22 GLY C N 1
ATOM 4111 C CA . GLY C 1 26 ? 116.197 35.893 15.786 1.00 11.38 22 GLY C CA 1
ATOM 4112 C C . GLY C 1 26 ? 116.544 34.675 16.623 1.00 12.16 22 GLY C C 1
ATOM 4113 O O . GLY C 1 26 ? 117.726 34.320 16.771 1.00 10.58 22 GLY C O 1
ATOM 4114 N N . GLN C 1 27 ? 115.518 34.000 17.142 1.00 10.70 23 GLN C N 1
ATOM 4115 C CA . GLN C 1 27 ? 115.784 32.828 17.982 1.00 10.61 23 GLN C CA 1
ATOM 4116 C C . GLN C 1 27 ? 116.478 31.680 17.236 1.00 10.44 23 GLN C C 1
ATOM 4117 O O . GLN C 1 27 ? 117.381 31.060 17.787 1.00 9.57 23 GLN C O 1
ATOM 4123 N N . GLY C 1 28 ? 116.059 31.400 15.997 1.00 9.58 24 GLY C N 1
ATOM 4124 C CA . GLY C 1 28 ? 116.649 30.296 15.237 1.00 10.01 24 GLY C CA 1
ATOM 4125 C C . GLY C 1 28 ? 118.154 30.462 15.051 1.00 10.50 24 GLY C C 1
ATOM 4126 O O . GLY C 1 28 ? 118.922 29.509 15.183 1.00 10.30 24 GLY C O 1
ATOM 4127 N N . ARG C 1 29 ? 118.568 31.682 14.744 1.00 10.89 25 ARG C N 1
ATOM 4128 C CA . ARG C 1 29 ? 119.979 31.993 14.655 1.00 11.04 25 ARG C CA 1
ATOM 4129 C C . ARG C 1 29 ? 120.686 31.709 15.982 1.00 11.24 25 ARG C C 1
ATOM 4130 O O . ARG C 1 29 ? 121.770 31.102 15.996 1.00 10.51 25 ARG C O 1
ATOM 4138 N N . SER C 1 30 ? 120.092 32.161 17.080 1.00 10.46 26 SER C N 1
ATOM 4139 C CA . SER C 1 30 ? 120.709 31.972 18.386 1.00 10.93 26 SER C CA 1
ATOM 4140 C C . SER C 1 30 ? 120.880 30.487 18.745 1.00 11.02 26 SER C C 1
ATOM 4141 O O . SER C 1 30 ? 121.912 30.091 19.301 1.00 10.86 26 SER C O 1
ATOM 4144 N N . HIS C 1 31 ? 119.879 29.663 18.408 1.00 10.42 27 HIS C N 1
ATOM 4145 C CA . HIS C 1 31 ? 120.006 28.203 18.585 1.00 9.91 27 HIS C CA 1
ATOM 4146 C C . HIS C 1 31 ? 121.115 27.629 17.699 1.00 11.20 27 HIS C C 1
ATOM 4147 O O . HIS C 1 31 ? 121.918 26.828 18.154 1.00 11.07 27 HIS C O 1
ATOM 4154 N N . ALA C 1 32 ? 121.171 28.039 16.437 1.00 11.35 28 ALA C N 1
ATOM 4155 C CA . ALA C 1 32 ? 122.198 27.488 15.557 1.00 12.49 28 ALA C CA 1
ATOM 4156 C C . ALA C 1 32 ? 123.589 27.728 16.166 1.00 12.46 28 ALA C C 1
ATOM 4157 O O . ALA C 1 32 ? 124.393 26.790 16.322 1.00 12.95 28 ALA C O 1
ATOM 4159 N N . VAL C 1 33 ? 123.849 28.972 16.557 1.00 12.29 29 VAL C N 1
ATOM 4160 C CA . VAL C 1 33 ? 125.181 29.340 17.036 1.00 13.42 29 VAL C CA 1
ATOM 4161 C C . VAL C 1 33 ? 125.487 28.703 18.372 1.00 13.83 29 VAL C C 1
ATOM 4162 O O . VAL C 1 33 ? 126.619 28.283 18.610 1.00 12.55 29 VAL C O 1
ATOM 4166 N N . ARG C 1 34 ? 124.489 28.616 19.245 1.00 11.81 30 ARG C N 1
ATOM 4167 C CA . ARG C 1 34 ? 124.722 28.007 20.556 1.00 12.22 30 ARG C CA 1
ATOM 4168 C C . ARG C 1 34 ? 125.003 26.498 20.493 1.00 12.36 30 ARG C C 1
ATOM 4169 O O . ARG C 1 34 ? 125.930 25.971 21.173 1.00 12.92 30 ARG C O 1
ATOM 4177 N N . LEU C 1 35 ? 124.184 25.791 19.730 1.00 11.92 31 LEU C N 1
ATOM 4178 C CA . LEU C 1 35 ? 124.342 24.354 19.590 1.00 12.96 31 LEU C CA 1
ATOM 4179 C C . LEU C 1 35 ? 125.688 24.056 18.916 1.00 13.31 31 LEU C C 1
ATOM 4180 O O . LEU C 1 35 ? 126.351 23.061 19.239 1.00 13.94 31 LEU C O 1
ATOM 4185 N N . ALA C 1 36 ? 126.087 24.944 18.006 1.00 13.99 32 ALA C N 1
ATOM 4186 C CA . ALA C 1 36 ? 127.413 24.875 17.404 1.00 15.27 32 ALA C CA 1
ATOM 4187 C C . ALA C 1 36 ? 128.495 25.028 18.463 1.00 16.00 32 ALA C C 1
ATOM 4188 O O . ALA C 1 36 ? 129.438 24.220 18.500 1.00 16.18 32 ALA C O 1
ATOM 4190 N N . ALA C 1 37 ? 128.372 26.041 19.325 1.00 16.01 33 ALA C N 1
ATOM 4191 C CA . ALA C 1 37 ? 129.361 26.239 20.406 1.00 15.92 33 ALA C CA 1
ATOM 4192 C C . ALA C 1 37 ? 129.363 25.081 21.414 1.00 15.77 33 ALA C C 1
ATOM 4193 O O . ALA C 1 37 ? 130.393 24.841 22.077 1.00 14.29 33 ALA C O 1
ATOM 4195 N N . GLU C 1 38 ? 128.240 24.363 21.532 1.00 14.94 34 GLU C N 1
ATOM 4196 C CA . GLU C 1 38 ? 128.203 23.141 22.368 1.00 15.65 34 GLU C CA 1
ATOM 4197 C C . GLU C 1 38 ? 128.841 21.939 21.658 1.00 15.48 34 GLU C C 1
ATOM 4198 O O . GLU C 1 38 ? 128.939 20.864 22.239 1.00 15.20 34 GLU C O 1
ATOM 4204 N N . GLY C 1 39 ? 129.217 22.109 20.388 1.00 15.53 35 GLY C N 1
ATOM 4205 C CA . GLY C 1 39 ? 129.883 21.040 19.643 1.00 14.94 35 GLY C CA 1
ATOM 4206 C C . GLY C 1 39 ? 129.179 20.409 18.451 1.00 15.45 35 GLY C C 1
ATOM 4207 O O . GLY C 1 39 ? 129.769 19.546 17.773 1.00 15.67 35 GLY C O 1
ATOM 4208 N N . ALA C 1 40 ? 127.939 20.825 18.171 1.00 14.06 36 ALA C N 1
ATOM 4209 C CA . ALA C 1 40 ? 127.169 20.203 17.099 1.00 14.34 36 ALA C CA 1
ATOM 4210 C C . ALA C 1 40 ? 127.440 20.822 15.738 1.00 14.64 36 ALA C C 1
ATOM 4211 O O . ALA C 1 40 ? 127.551 22.036 15.624 1.00 15.27 36 ALA C O 1
ATOM 4213 N N . ASP C 1 41 ? 127.547 20.001 14.696 1.00 14.26 37 ASP C N 1
ATOM 4214 C CA . ASP C 1 41 ? 127.465 20.566 13.347 1.00 14.85 37 ASP C CA 1
ATOM 4215 C C . ASP C 1 41 ? 125.990 20.829 13.043 1.00 13.78 37 ASP C C 1
ATOM 4216 O O . ASP C 1 41 ? 125.094 20.199 13.648 1.00 14.61 37 ASP C O 1
ATOM 4221 N N . ILE C 1 42 ? 125.739 21.775 12.131 1.00 14.51 38 ILE C N 1
ATOM 4222 C CA . ILE C 1 42 ? 124.414 22.379 11.940 1.00 12.89 38 ILE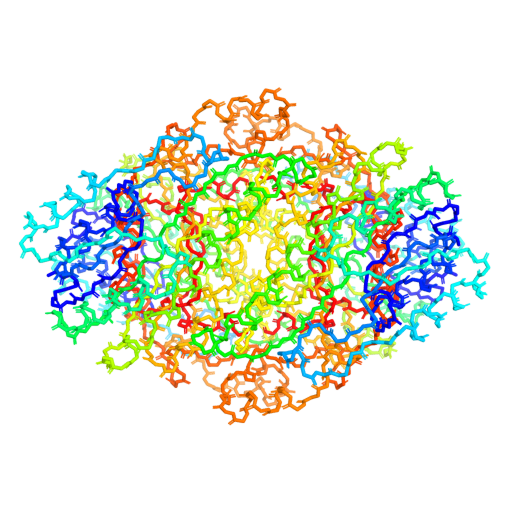 C CA 1
ATOM 4223 C C . ILE C 1 42 ? 123.886 22.255 10.520 1.00 13.31 38 ILE C C 1
ATOM 4224 O O . ILE C 1 42 ? 124.579 22.662 9.567 1.00 14.31 38 ILE C O 1
ATOM 4229 N N . ILE C 1 43 ? 122.673 21.700 10.390 1.00 12.48 39 ILE C N 1
ATOM 4230 C CA . ILE C 1 43 ? 121.863 21.811 9.174 1.00 12.95 39 ILE C CA 1
ATOM 4231 C C . ILE C 1 43 ? 120.807 22.881 9.484 1.00 12.97 39 ILE C C 1
ATOM 4232 O O . ILE C 1 43 ? 120.028 22.731 10.442 1.00 12.16 39 ILE C O 1
ATOM 4237 N N . ALA C 1 44 ? 120.784 23.965 8.714 1.00 13.21 40 ALA C N 1
ATOM 4238 C CA . ALA C 1 44 ? 119.868 25.066 9.048 1.00 13.71 40 ALA C CA 1
ATOM 4239 C C . ALA C 1 44 ? 119.180 25.581 7.795 1.00 13.76 40 ALA C C 1
ATOM 4240 O O . ALA C 1 44 ? 119.791 25.590 6.707 1.00 14.48 40 ALA C O 1
ATOM 4242 N N . CYS C 1 45 ? 117.935 26.034 7.939 1.00 12.46 41 CYS C N 1
ATOM 4243 C CA . CYS C 1 45 ? 117.184 26.492 6.766 1.00 12.17 41 CYS C CA 1
ATOM 4244 C C . CYS C 1 45 ? 116.240 27.615 7.153 1.00 11.73 41 CYS C C 1
ATOM 4245 O O . CYS C 1 45 ? 115.903 27.781 8.317 1.00 9.96 41 CYS C O 1
ATOM 4248 N N . ASP C 1 46 ? 115.810 28.370 6.147 1.00 11.88 42 ASP C N 1
ATOM 4249 C CA . ASP C 1 46 ? 114.901 29.474 6.353 1.00 11.47 42 ASP C CA 1
ATOM 4250 C C . ASP C 1 46 ? 114.385 29.921 4.985 1.00 11.93 42 ASP C C 1
ATOM 4251 O O . ASP C 1 46 ? 115.077 29.769 3.960 1.00 11.99 42 ASP C O 1
ATOM 4256 N N . ILE C 1 47 ? 113.191 30.493 4.975 1.00 10.82 43 ILE C N 1
ATOM 4257 C CA . ILE C 1 47 ? 112.585 30.987 3.725 1.00 10.73 43 ILE C CA 1
ATOM 4258 C C . ILE C 1 47 ? 113.304 32.220 3.156 1.00 11.32 43 ILE C C 1
ATOM 4259 O O . ILE C 1 47 ? 113.264 32.468 1.925 1.00 12.18 43 ILE C O 1
ATOM 4264 N N . CYS C 1 48 ? 113.941 32.998 4.031 1.00 11.87 44 CYS C N 1
ATOM 4265 C CA . CYS C 1 48 ? 114.770 34.147 3.600 1.00 11.56 44 CYS C CA 1
ATOM 4266 C C . CYS C 1 48 ? 113.993 35.021 2.606 1.00 11.76 44 CYS C C 1
ATOM 4267 O O . CYS C 1 48 ? 114.529 35.487 1.582 1.00 10.40 44 CYS C O 1
ATOM 4270 N N . ALA C 1 49 ? 112.697 35.197 2.882 1.00 11.68 45 ALA C N 1
ATOM 4271 C CA . ALA C 1 49 ? 111.855 35.983 1.981 1.00 11.77 45 ALA C CA 1
ATOM 4272 C C . ALA C 1 49 ? 110.553 36.335 2.698 1.00 11.70 45 ALA C C 1
ATOM 4273 O O . ALA C 1 49 ? 110.195 35.683 3.692 1.00 11.75 45 ALA C O 1
ATOM 4275 N N . PRO C 1 50 ? 109.817 37.333 2.184 1.00 12.69 46 PRO C N 1
ATOM 4276 C CA . PRO C 1 50 ? 108.508 37.554 2.835 1.00 11.76 46 PRO C CA 1
ATOM 4277 C C . PRO C 1 50 ? 107.605 36.329 2.677 1.00 12.37 46 PRO C C 1
ATOM 4278 O O . PRO C 1 50 ? 107.652 35.632 1.644 1.00 13.12 46 PRO C O 1
ATOM 4282 N N . VAL C 1 51 ? 106.821 36.038 3.708 1.00 11.59 47 VAL C N 1
ATOM 4283 C CA . VAL C 1 51 ? 105.956 34.881 3.690 1.00 12.56 47 VAL C CA 1
ATOM 4284 C C . VAL C 1 51 ? 104.582 35.200 3.108 1.00 11.76 47 VAL C C 1
ATOM 4285 O O . VAL C 1 51 ? 104.007 34.381 2.393 1.00 12.91 47 VAL C O 1
ATOM 4289 N N . SER C 1 52 ? 104.079 36.385 3.414 1.00 11.57 48 SER C N 1
ATOM 4290 C CA . SER C 1 52 ? 102.733 36.795 3.051 1.00 11.17 48 SER C CA 1
ATOM 4291 C C . SER C 1 52 ? 102.641 38.282 3.276 1.00 12.09 48 SER C C 1
ATOM 4292 O O . SER C 1 52 ? 103.274 38.791 4.197 1.00 11.33 48 SER C O 1
ATOM 4295 N N . ALA C 1 53 ? 101.857 38.983 2.448 1.00 12.33 49 ALA C N 1
ATOM 4296 C CA . ALA C 1 53 ? 101.459 40.375 2.732 1.00 13.29 49 ALA C CA 1
ATOM 4297 C C . ALA C 1 53 ? 100.834 40.523 4.124 1.00 13.37 49 ALA C C 1
ATOM 4298 O O . ALA C 1 53 ? 100.927 41.602 4.752 1.00 13.16 49 ALA C O 1
ATOM 4300 N N . SER C 1 54 ? 100.220 39.441 4.608 1.00 12.65 50 SER C N 1
ATOM 4301 C CA . SER C 1 54 ? 99.579 39.432 5.927 1.00 13.50 50 SER C CA 1
ATOM 4302 C C . SER C 1 54 ? 100.564 39.461 7.121 1.00 12.95 50 SER C C 1
ATOM 4303 O O . SER C 1 54 ? 100.177 39.757 8.258 1.00 13.42 50 SER C O 1
ATOM 4306 N N . VAL C 1 55 ? 101.831 39.191 6.858 1.00 13.10 51 VAL C N 1
ATOM 4307 C CA . VAL C 1 55 ? 102.858 39.220 7.897 1.00 12.47 51 VAL C CA 1
ATOM 4308 C C . VAL C 1 55 ? 103.603 40.530 7.658 1.00 13.40 51 VAL C C 1
ATOM 4309 O O . VAL C 1 55 ? 104.407 40.634 6.725 1.00 12.39 51 VAL C O 1
ATOM 4313 N N . THR C 1 56 ? 103.332 41.513 8.515 1.00 14.15 52 THR C N 1
ATOM 4314 C CA . THR C 1 56 ? 103.646 42.911 8.212 1.00 15.53 52 THR C CA 1
ATOM 4315 C C . THR C 1 56 ? 105.014 43.400 8.706 1.00 15.37 52 THR C C 1
ATOM 4316 O O . THR C 1 56 ? 105.460 44.480 8.290 1.00 14.98 52 THR C O 1
ATOM 4320 N N . TYR C 1 57 ? 105.696 42.617 9.550 1.00 13.80 53 TYR C N 1
ATOM 4321 C CA . TYR C 1 57 ? 107.035 43.004 10.008 1.00 12.84 53 TYR C CA 1
ATOM 4322 C C . TYR C 1 57 ? 108.075 42.634 8.940 1.00 13.00 53 TYR C C 1
ATOM 4323 O O . TYR C 1 57 ? 107.755 41.959 7.980 1.00 12.23 53 TYR C O 1
ATOM 4332 N N . ALA C 1 58 ? 109.309 43.079 9.133 1.00 11.98 54 ALA C N 1
ATOM 4333 C CA . ALA C 1 58 ? 110.380 42.894 8.137 1.00 13.37 54 ALA C CA 1
ATOM 4334 C C . ALA C 1 58 ? 110.715 41.406 7.944 1.00 12.92 54 ALA C C 1
ATOM 4335 O O . ALA C 1 58 ? 110.842 40.656 8.929 1.00 11.75 54 ALA C O 1
ATOM 4337 N N . PRO C 1 59 ? 110.836 40.968 6.679 1.00 13.25 55 PRO C N 1
ATOM 4338 C CA . PRO C 1 59 ? 111.174 39.558 6.440 1.00 12.61 55 PRO C CA 1
ATOM 4339 C C . PRO C 1 59 ? 112.659 39.330 6.592 1.00 13.37 55 PRO C C 1
ATOM 4340 O O . PRO C 1 59 ? 113.440 40.312 6.604 1.00 11.74 55 PRO C O 1
ATOM 4344 N N . ALA C 1 60 ? 113.055 38.059 6.706 1.00 12.57 56 ALA C N 1
ATOM 4345 C CA . ALA C 1 60 ? 114.473 37.702 6.777 1.00 13.73 56 ALA C CA 1
ATOM 4346 C C . ALA C 1 60 ? 115.030 37.724 5.354 1.00 14.24 56 ALA C C 1
ATOM 4347 O O . ALA C 1 60 ? 114.274 37.671 4.391 1.00 14.60 56 ALA C O 1
ATOM 4349 N N . SER C 1 61 ? 116.348 37.784 5.240 1.00 15.21 57 SER C N 1
ATOM 4350 C CA . SER C 1 61 ? 117.015 37.872 3.947 1.00 15.76 57 SER C CA 1
ATOM 4351 C C . SER C 1 61 ? 117.931 36.642 3.760 1.00 16.54 57 SER C C 1
ATOM 4352 O O . SER C 1 61 ? 118.311 35.990 4.745 1.00 16.13 57 SER C O 1
ATOM 4355 N N . PRO C 1 62 ? 118.291 36.310 2.504 1.00 16.85 58 PRO C N 1
ATOM 4356 C CA . PRO C 1 62 ? 119.341 35.291 2.317 1.00 17.41 58 PRO C CA 1
ATOM 4357 C C . PRO C 1 62 ? 120.666 35.673 2.978 1.00 17.28 58 PRO C C 1
ATOM 4358 O O . PRO C 1 62 ? 121.359 34.787 3.473 1.00 18.06 58 PRO C O 1
ATOM 4362 N N . GLU C 1 63 ? 121.010 36.965 3.009 1.00 16.48 59 GLU C N 1
ATOM 4363 C CA . GLU C 1 63 ? 122.206 37.435 3.719 1.00 15.83 59 GLU C CA 1
ATOM 4364 C C . GLU C 1 63 ? 122.187 37.047 5.203 1.00 15.85 59 GLU C C 1
ATOM 4365 O O . GLU C 1 63 ? 123.221 36.645 5.766 1.00 14.87 59 GLU C O 1
ATOM 4367 N N . ASP C 1 64 ? 121.014 37.196 5.839 1.00 14.91 60 ASP C N 1
ATOM 4368 C CA . ASP C 1 64 ? 120.832 36.738 7.231 1.00 14.31 60 ASP C CA 1
ATOM 4369 C C . ASP C 1 64 ? 121.257 35.269 7.383 1.00 13.92 60 ASP C C 1
ATOM 4370 O O . ASP C 1 64 ? 121.980 34.925 8.301 1.00 14.53 60 ASP C O 1
ATOM 4375 N N . LEU C 1 65 ? 120.789 34.389 6.505 1.00 14.71 61 LEU C N 1
ATOM 4376 C CA . LEU C 1 65 ? 121.106 32.974 6.693 1.00 14.41 61 LEU C CA 1
ATOM 4377 C C . LEU C 1 65 ? 122.612 32.706 6.458 1.00 15.32 61 LEU C C 1
ATOM 4378 O O . LEU C 1 65 ? 123.226 31.894 7.172 1.00 15.02 61 LEU C O 1
ATOM 4383 N N . ASP C 1 66 ? 123.219 33.397 5.483 1.00 15.47 62 ASP C N 1
ATOM 4384 C CA . ASP C 1 66 ? 124.682 33.287 5.290 1.00 17.06 62 ASP C CA 1
ATOM 4385 C C . ASP C 1 66 ? 125.394 33.739 6.544 1.00 17.50 62 ASP C C 1
ATOM 4386 O O . ASP C 1 66 ? 126.432 33.181 6.930 1.00 17.81 62 ASP C O 1
ATOM 4391 N N . GLU C 1 67 ? 124.832 34.771 7.176 1.00 16.70 63 GLU C N 1
ATOM 4392 C CA . GLU C 1 67 ? 125.399 35.291 8.392 1.00 16.87 63 GLU C CA 1
ATOM 4393 C C . GLU C 1 67 ? 125.378 34.235 9.504 1.00 15.81 63 GLU C C 1
ATOM 4394 O O . GLU C 1 67 ? 126.408 33.964 10.139 1.00 15.25 63 GLU C O 1
ATOM 4400 N N . THR C 1 68 ? 124.221 33.597 9.708 1.00 14.66 64 THR C N 1
ATOM 4401 C CA . THR C 1 68 ? 124.148 32.442 10.636 1.00 13.72 64 THR C CA 1
ATOM 4402 C C . THR C 1 68 ? 125.218 31.365 10.322 1.00 14.25 64 THR C C 1
ATOM 4403 O O . THR C 1 68 ? 125.910 30.878 11.223 1.00 14.53 64 THR C O 1
ATOM 4407 N N . ALA C 1 69 ? 125.344 31.005 9.046 1.00 15.07 65 ALA C N 1
ATOM 4408 C CA . ALA C 1 69 ? 126.343 30.025 8.611 1.00 16.76 65 ALA C CA 1
ATOM 4409 C C . ALA C 1 69 ? 127.754 30.419 9.021 1.00 18.03 65 ALA C C 1
ATOM 4410 O O . ALA C 1 69 ? 128.499 29.574 9.535 1.00 18.89 65 ALA C O 1
ATOM 4412 N N . ARG C 1 70 ? 128.120 31.686 8.800 1.00 19.21 66 ARG C N 1
ATOM 4413 C CA . ARG C 1 70 ? 129.465 32.155 9.158 1.00 20.41 66 ARG C CA 1
ATOM 4414 C C . ARG C 1 70 ? 129.683 32.101 10.668 1.00 20.24 66 ARG C C 1
ATOM 4415 O O . ARG C 1 70 ? 130.772 31.712 11.127 1.00 20.58 66 ARG C O 1
ATOM 4423 N N . LEU C 1 71 ? 128.641 32.441 11.436 1.00 18.12 67 LEU C N 1
ATOM 4424 C CA . LEU C 1 71 ? 128.730 32.411 12.908 1.00 18.09 67 LEU C CA 1
ATOM 4425 C C . LEU C 1 71 ? 128.946 31.007 13.449 1.00 17.49 67 LEU C C 1
ATOM 4426 O O . LEU C 1 71 ? 129.684 30.827 14.444 1.00 18.39 67 LEU C O 1
ATOM 4431 N N . VAL C 1 72 ? 128.314 30.031 12.794 1.00 16.48 68 VAL C N 1
ATOM 4432 C CA . VAL C 1 72 ? 128.425 28.616 13.143 1.00 16.90 68 VAL C CA 1
ATOM 4433 C C . VAL C 1 72 ? 129.839 28.141 12.820 1.00 17.99 68 VAL C C 1
ATOM 4434 O O . VAL C 1 72 ? 130.477 27.477 13.639 1.00 17.82 68 VAL C O 1
ATOM 4438 N N . GLU C 1 73 ? 130.331 28.534 11.648 1.00 19.05 69 GLU C N 1
ATOM 4439 C CA . GLU C 1 73 ? 131.695 28.215 11.240 1.00 20.12 69 GLU C CA 1
ATOM 4440 C C . GLU C 1 73 ? 132.729 28.807 12.188 1.00 20.83 69 GLU C C 1
ATOM 4441 O O . GLU C 1 73 ? 133.747 28.167 12.465 1.00 20.45 69 GLU C O 1
ATOM 4447 N N . ASP C 1 74 ? 132.452 29.989 12.733 1.00 21.29 70 ASP C N 1
ATOM 4448 C CA . ASP C 1 74 ? 133.373 30.593 13.687 1.00 22.15 70 ASP C CA 1
ATOM 4449 C C . ASP C 1 74 ? 133.465 29.810 14.983 1.00 21.92 70 ASP C C 1
ATOM 4450 O O . ASP C 1 74 ? 134.448 29.936 15.696 1.00 21.09 70 ASP C O 1
ATOM 4455 N N . GLN C 1 75 ? 132.445 28.996 15.284 1.00 21.31 71 GLN C N 1
ATOM 4456 C CA . GLN C 1 75 ? 132.491 28.121 16.459 1.00 20.95 71 GLN C CA 1
ATOM 4457 C C . GLN C 1 75 ? 133.329 26.864 16.198 1.00 21.51 71 GLN C C 1
ATOM 4458 O O . GLN C 1 75 ? 133.500 26.038 17.091 1.00 21.46 71 GLN C O 1
ATOM 4464 N N . GLY C 1 76 ? 133.835 26.719 14.979 1.00 21.99 72 GLY C N 1
ATOM 4465 C CA . GLY C 1 76 ? 134.703 25.604 14.615 1.00 21.53 72 GLY C CA 1
ATOM 4466 C C . GLY C 1 76 ? 133.928 24.430 14.054 1.00 21.60 72 GLY C C 1
ATOM 4467 O O . GLY C 1 76 ? 134.468 23.318 13.909 1.00 21.30 72 GLY C O 1
ATOM 4468 N N . ARG C 1 77 ? 132.656 24.671 13.734 1.00 20.32 73 ARG C N 1
ATOM 4469 C CA A ARG C 1 77 ? 131.762 23.619 13.262 0.50 20.27 73 ARG C CA 1
ATOM 4470 C CA B ARG C 1 77 ? 131.778 23.615 13.277 0.50 20.43 73 ARG C CA 1
ATOM 4471 C C . ARG C 1 77 ? 131.423 23.805 11.805 1.00 20.22 73 ARG C C 1
ATOM 4472 O O . ARG C 1 77 ? 131.712 24.848 11.229 1.00 22.14 73 ARG C O 1
ATOM 4487 N N . LYS C 1 78 ? 130.780 22.793 11.224 1.00 20.59 74 LYS C N 1
ATOM 4488 C CA . LYS C 1 78 ? 130.294 22.846 9.854 1.00 20.11 74 LYS C CA 1
ATOM 4489 C C . LYS C 1 78 ? 128.821 23.278 9.836 1.00 20.40 74 LYS C C 1
ATOM 4490 O O . LYS C 1 78 ? 128.045 22.949 10.771 1.00 19.79 74 LYS C O 1
ATOM 4492 N N . ALA C 1 79 ? 128.460 24.039 8.796 1.00 19.46 75 ALA C N 1
ATOM 4493 C CA . ALA C 1 79 ? 127.100 24.513 8.580 1.00 19.39 75 ALA C CA 1
ATOM 4494 C C . ALA C 1 79 ? 126.687 24.170 7.170 1.00 19.55 75 ALA C C 1
ATOM 4495 O O . ALA C 1 79 ? 127.350 24.577 6.225 1.00 19.62 75 ALA C O 1
ATOM 4497 N N . LEU C 1 80 ? 125.600 23.407 7.042 1.00 18.39 76 LEU C N 1
ATOM 4498 C CA . LEU C 1 80 ? 124.922 23.211 5.776 1.00 18.24 76 LEU C CA 1
ATOM 4499 C C . LEU C 1 80 ? 123.636 24.029 5.837 1.00 17.69 76 LEU C C 1
ATOM 4500 O O . LEU C 1 80 ? 122.731 23.716 6.619 1.00 17.14 76 LEU C O 1
ATOM 4505 N N . THR C 1 81 ? 123.560 25.082 5.037 1.00 17.14 77 THR C N 1
ATOM 4506 C CA . THR C 1 81 ? 122.349 25.900 5.035 1.00 16.97 77 THR C CA 1
ATOM 4507 C C . THR C 1 81 ? 121.646 25.886 3.683 1.00 16.86 77 THR C C 1
ATOM 4508 O O . THR C 1 81 ? 122.249 25.591 2.638 1.00 15.21 77 THR C O 1
ATOM 4512 N N . ARG C 1 82 ? 120.343 26.145 3.718 1.00 15.91 78 ARG C N 1
ATOM 4513 C CA . ARG C 1 82 ? 119.562 26.203 2.488 1.00 16.26 78 ARG C CA 1
ATOM 4514 C C . ARG C 1 82 ? 118.338 27.098 2.640 1.00 15.96 78 ARG C C 1
ATOM 4515 O O . ARG C 1 82 ? 117.675 27.102 3.682 1.00 14.57 78 ARG C O 1
ATOM 4523 N N . VAL C 1 83 ? 118.052 27.865 1.583 1.00 15.20 79 VAL C N 1
ATOM 4524 C CA . VAL C 1 83 ? 116.815 28.639 1.523 1.00 14.39 79 VAL C CA 1
ATOM 4525 C C . VAL C 1 83 ? 115.672 27.709 1.091 1.00 14.54 79 VAL C C 1
ATOM 4526 O O . VAL C 1 83 ? 115.660 27.198 -0.034 1.00 14.62 79 VAL C O 1
ATOM 4530 N N . LEU C 1 84 ? 114.718 27.460 1.987 1.00 13.53 80 LEU C N 1
ATOM 4531 C CA . LEU C 1 84 ? 113.528 26.707 1.620 1.00 13.02 80 LEU C CA 1
ATOM 4532 C C . LEU C 1 84 ? 112.364 27.140 2.505 1.00 12.06 80 LEU C C 1
ATOM 4533 O O . LEU C 1 84 ? 112.552 27.766 3.530 1.00 11.81 80 LEU C O 1
ATOM 4538 N N . ASP C 1 85 ? 111.166 26.787 2.078 1.00 12.96 81 ASP C N 1
ATOM 4539 C CA . ASP C 1 85 ? 109.936 27.018 2.834 1.00 11.97 81 ASP C CA 1
ATOM 4540 C C . ASP C 1 85 ? 109.572 25.686 3.540 1.00 12.12 81 ASP C C 1
ATOM 4541 O O . ASP C 1 85 ? 109.502 24.639 2.888 1.00 11.43 81 ASP C O 1
ATOM 4546 N N . VAL C 1 86 ? 109.338 25.718 4.857 1.00 11.39 82 VAL C N 1
ATOM 4547 C CA . VAL C 1 86 ? 108.925 24.493 5.599 1.00 10.45 82 VAL C CA 1
ATOM 4548 C C . VAL C 1 86 ? 107.555 23.937 5.119 1.00 9.86 82 VAL C C 1
ATOM 4549 O O . VAL C 1 86 ? 107.150 22.821 5.486 1.00 8.90 82 VAL C O 1
ATOM 4553 N N . ARG C 1 87 ? 106.830 24.683 4.280 1.00 10.00 83 ARG C N 1
ATOM 4554 C CA . ARG C 1 87 ? 105.593 24.111 3.706 1.00 10.33 83 ARG C CA 1
ATOM 4555 C C . ARG C 1 87 ? 105.871 23.281 2.441 1.00 11.58 83 ARG C C 1
ATOM 4556 O O . ARG C 1 87 ? 104.951 22.661 1.886 1.00 11.78 83 ARG C O 1
ATOM 4564 N N . ASP C 1 88 ? 107.135 23.278 2.011 1.00 12.83 84 ASP C N 1
ATOM 4565 C CA . ASP C 1 88 ? 107.588 22.574 0.786 1.00 13.13 84 ASP C CA 1
ATOM 4566 C C . ASP C 1 88 ? 108.213 21.219 1.173 1.00 13.29 84 ASP C C 1
ATOM 4567 O O . ASP C 1 88 ? 109.385 21.119 1.530 1.00 13.06 84 ASP C O 1
ATOM 4572 N N . ASP C 1 89 ? 107.400 20.167 1.104 1.00 13.37 85 ASP C N 1
ATOM 4573 C CA . ASP C 1 89 ? 107.805 18.868 1.596 1.00 14.07 85 ASP C CA 1
ATOM 4574 C C . ASP C 1 89 ? 109.059 18.338 0.877 1.00 14.22 85 ASP C C 1
ATOM 4575 O O . ASP C 1 89 ? 110.000 17.838 1.514 1.00 13.39 85 ASP C O 1
ATOM 4580 N N . ALA C 1 90 ? 109.069 18.464 -0.455 1.00 14.18 86 ALA C N 1
ATOM 4581 C CA . ALA C 1 90 ? 110.203 17.966 -1.261 1.00 15.77 86 ALA C CA 1
ATOM 4582 C C . ALA C 1 90 ? 111.516 18.663 -0.873 1.00 15.87 86 ALA C C 1
ATOM 4583 O O . ALA C 1 90 ? 112.604 18.026 -0.794 1.00 15.51 86 ALA C O 1
ATOM 4585 N N . ALA C 1 91 ? 111.416 19.965 -0.588 1.00 15.43 87 ALA C N 1
ATOM 4586 C CA . ALA C 1 91 ? 112.608 20.730 -0.223 1.00 16.23 87 ALA C CA 1
ATOM 4587 C C . ALA C 1 91 ? 113.162 20.224 1.084 1.00 15.54 87 ALA C C 1
ATOM 4588 O O . ALA C 1 91 ? 114.387 20.039 1.211 1.00 16.55 87 ALA C O 1
ATOM 4590 N N . LEU C 1 92 ? 112.261 19.991 2.045 1.00 15.11 88 LEU C N 1
ATOM 4591 C CA . LEU C 1 92 ? 112.627 19.445 3.355 1.00 14.25 88 LEU C CA 1
ATOM 4592 C C . LEU C 1 92 ? 113.288 18.079 3.235 1.00 15.26 88 LEU C C 1
ATOM 4593 O O . LEU C 1 92 ? 114.347 17.847 3.838 1.00 14.98 88 LEU C O 1
ATOM 4598 N N . ARG C 1 93 ? 112.668 17.186 2.458 1.00 15.28 89 ARG C N 1
ATOM 4599 C CA . ARG C 1 93 ? 113.178 15.827 2.294 1.00 17.28 89 ARG C CA 1
ATOM 4600 C C . ARG C 1 93 ? 114.591 15.847 1.672 1.00 17.29 89 ARG C C 1
ATOM 4601 O O . ARG C 1 93 ? 115.512 15.128 2.132 1.00 16.75 89 ARG C O 1
ATOM 4609 N N . GLU C 1 94 ? 114.769 16.709 0.670 1.00 17.37 90 GLU C N 1
ATOM 4610 C CA . GLU C 1 94 ? 116.049 16.844 -0.019 1.00 18.89 90 GLU C CA 1
ATOM 4611 C C . GLU C 1 94 ? 117.118 17.392 0.927 1.00 17.83 90 GLU C C 1
ATOM 4612 O O . GLU C 1 94 ? 118.265 16.953 0.880 1.00 18.23 90 GLU C O 1
ATOM 4618 N N . LEU C 1 95 ? 116.753 18.367 1.771 1.00 16.27 91 LEU C N 1
ATOM 4619 C CA . LEU C 1 95 ? 117.730 18.900 2.711 1.00 15.58 91 LEU C CA 1
ATOM 4620 C C . LEU C 1 95 ? 118.124 17.869 3.765 1.00 15.09 91 LEU C C 1
ATOM 4621 O O . LEU C 1 95 ? 119.309 17.763 4.105 1.00 15.84 91 LEU C O 1
ATOM 4626 N N . VAL C 1 96 ? 117.147 17.104 4.257 1.00 14.54 92 VAL C N 1
ATOM 4627 C CA . VAL C 1 96 ? 117.441 16.062 5.222 1.00 15.05 92 VAL C CA 1
ATOM 4628 C C . VAL C 1 96 ? 118.365 15.010 4.564 1.00 16.58 92 VAL C C 1
ATOM 4629 O O . VAL C 1 96 ? 119.371 14.620 5.155 1.00 16.93 92 VAL C O 1
ATOM 4633 N N . ALA C 1 97 ? 118.054 14.624 3.331 1.00 16.45 93 ALA C N 1
ATOM 4634 C CA . ALA C 1 97 ? 118.902 13.647 2.624 1.00 18.23 93 ALA C CA 1
ATOM 4635 C C . ALA C 1 97 ? 120.346 14.152 2.435 1.00 18.06 93 ALA C C 1
ATOM 4636 O O . ALA C 1 97 ? 121.296 13.422 2.720 1.00 18.91 93 ALA C O 1
ATOM 4638 N N . ASP C 1 98 ? 120.515 15.395 1.971 1.00 18.49 94 ASP C N 1
ATOM 4639 C CA . ASP C 1 98 ? 121.848 15.969 1.776 1.00 18.48 94 ASP C CA 1
ATOM 4640 C C . ASP C 1 98 ? 122.607 16.071 3.094 1.00 18.91 94 ASP C C 1
ATOM 4641 O O . ASP C 1 98 ? 123.837 15.819 3.152 1.00 18.40 94 ASP C O 1
ATOM 4646 N N . GLY C 1 99 ? 121.880 16.471 4.145 1.00 17.44 95 GLY C N 1
ATOM 4647 C CA . GLY C 1 99 ? 122.417 16.535 5.497 1.00 16.64 95 GLY C CA 1
ATOM 4648 C C . GLY C 1 99 ? 122.875 15.188 6.022 1.00 16.84 95 GLY C C 1
ATOM 4649 O O . GLY C 1 99 ? 123.897 15.116 6.706 1.00 16.32 95 GLY C O 1
ATOM 4650 N N . MET C 1 100 ? 122.108 14.128 5.753 1.00 17.30 96 MET C N 1
ATOM 4651 C CA . MET C 1 100 ? 122.484 12.800 6.249 1.00 18.21 96 MET C CA 1
ATOM 4652 C C . MET C 1 100 ? 123.693 12.302 5.472 1.00 19.58 96 MET C C 1
ATOM 4653 O O . MET C 1 100 ? 124.587 11.678 6.056 1.00 19.65 96 MET C O 1
ATOM 4658 N N . GLU C 1 101 ? 123.708 12.576 4.168 1.00 19.84 97 GLU C N 1
ATOM 4659 C CA . GLU C 1 101 ? 124.856 12.228 3.322 1.00 22.13 97 GLU C CA 1
ATOM 4660 C C . GLU C 1 101 ? 126.144 12.870 3.827 1.00 21.54 97 GLU C C 1
ATOM 4661 O O . GLU C 1 101 ? 127.188 12.207 3.844 1.00 21.94 97 GLU C O 1
ATOM 4667 N N . GLN C 1 102 ? 126.069 14.138 4.241 1.00 20.40 98 GLN C N 1
ATOM 4668 C CA . GLN C 1 102 ? 127.233 14.885 4.717 1.00 20.67 98 GLN C CA 1
ATOM 4669 C C . GLN C 1 102 ? 127.616 14.491 6.144 1.00 20.39 98 GLN C C 1
ATOM 4670 O O . GLN C 1 102 ? 128.791 14.316 6.449 1.00 20.02 98 GLN C O 1
ATOM 4676 N N . PHE C 1 103 ? 126.634 14.337 7.025 1.00 19.79 99 PHE C N 1
ATOM 4677 C CA . PHE C 1 103 ? 126.964 14.141 8.450 1.00 19.44 99 PHE C CA 1
ATOM 4678 C C . PHE C 1 103 ? 126.702 12.746 9.029 1.00 19.44 99 PHE C C 1
ATOM 4679 O O . PHE C 1 103 ? 127.263 12.386 10.079 1.00 18.49 99 PHE C O 1
ATOM 4687 N N . GLY C 1 104 ? 125.811 11.986 8.396 1.00 18.71 100 GLY C N 1
ATOM 4688 C CA . GLY C 1 104 ? 125.584 10.597 8.779 1.00 19.01 100 GLY C CA 1
ATOM 4689 C C . GLY C 1 104 ? 124.798 10.352 10.052 1.00 18.46 100 GLY C C 1
ATOM 4690 O O . GLY C 1 104 ? 124.720 9.208 10.515 1.00 19.06 100 GLY C O 1
ATOM 4691 N N . ARG C 1 105 ? 124.233 11.412 10.629 1.00 16.97 101 ARG C N 1
ATOM 4692 C CA . ARG C 1 105 ? 123.500 11.308 11.892 1.00 16.95 101 ARG C CA 1
ATOM 4693 C C . ARG C 1 105 ? 122.619 12.556 12.080 1.00 15.50 101 ARG C C 1
ATOM 4694 O O . ARG C 1 105 ? 122.819 13.571 11.413 1.00 15.32 101 ARG C O 1
ATOM 4702 N N . LEU C 1 106 ? 121.651 12.440 12.978 1.00 14.96 102 LEU C N 1
ATOM 4703 C CA . LEU C 1 106 ? 120.755 13.536 13.324 1.00 13.49 102 LEU C CA 1
ATOM 4704 C C . LEU C 1 106 ? 120.344 13.365 14.780 1.00 12.89 102 LEU C C 1
ATOM 4705 O O . LEU C 1 106 ? 119.587 12.435 15.103 1.00 12.89 102 LEU C O 1
ATOM 4710 N N . ASP C 1 107 ? 120.805 14.278 15.649 1.00 12.01 103 ASP C N 1
ATOM 4711 C CA . ASP C 1 107 ? 120.627 14.115 17.094 1.00 11.34 103 ASP C CA 1
ATOM 4712 C C . ASP C 1 107 ? 119.623 15.080 17.700 1.00 11.30 103 ASP C C 1
ATOM 4713 O O . ASP C 1 107 ? 119.025 14.765 18.726 1.00 9.46 103 ASP C O 1
ATOM 4718 N N . VAL C 1 108 ? 119.439 16.235 17.037 1.00 10.45 104 VAL C N 1
ATOM 4719 C CA . VAL C 1 108 ? 118.605 17.323 17.579 1.00 9.69 104 VAL C CA 1
ATOM 4720 C C . VAL C 1 108 ? 117.839 17.949 16.451 1.00 9.17 104 VAL C C 1
ATOM 4721 O O . VAL C 1 108 ? 118.417 18.262 15.388 1.00 8.60 104 VAL C O 1
ATOM 4725 N N . VAL C 1 109 ? 116.541 18.147 16.686 1.00 9.47 105 VAL C N 1
ATOM 4726 C CA . VAL C 1 109 ? 115.715 18.953 15.753 1.00 9.62 105 VAL C CA 1
ATOM 4727 C C . VAL C 1 109 ? 115.141 20.132 16.540 1.00 8.83 105 VAL C C 1
ATOM 4728 O O . VAL C 1 109 ? 114.636 19.948 17.644 1.00 9.45 105 VAL C O 1
ATOM 4732 N N . VAL C 1 110 ? 115.283 21.348 16.018 1.00 9.46 106 VAL C N 1
ATOM 4733 C CA . VAL C 1 110 ? 114.672 22.526 16.639 1.00 9.21 106 VAL C CA 1
ATOM 4734 C C . VAL C 1 110 ? 113.720 23.076 15.602 1.00 9.30 106 VAL C C 1
ATOM 4735 O O . VAL C 1 110 ? 114.157 23.703 14.628 1.00 9.70 106 VAL C O 1
ATOM 4739 N N . ALA C 1 111 ? 112.429 22.821 15.803 1.00 8.70 107 ALA C N 1
ATOM 4740 C CA . ALA C 1 111 ? 111.417 23.250 14.830 1.00 8.77 107 ALA C CA 1
ATOM 4741 C C . ALA C 1 111 ? 110.955 24.625 15.269 1.00 8.51 107 ALA C C 1
ATOM 4742 O O . ALA C 1 111 ? 110.061 24.785 16.123 1.00 6.79 107 ALA C O 1
ATOM 4744 N N . ASN C 1 112 ? 111.586 25.626 14.651 1.00 8.47 108 ASN C N 1
ATOM 4745 C CA . ASN C 1 112 ? 111.524 27.001 15.109 1.00 7.79 108 ASN C CA 1
ATOM 4746 C C . ASN C 1 112 ? 110.838 27.987 14.109 1.00 7.98 108 ASN C C 1
ATOM 4747 O O . ASN C 1 112 ? 110.267 29.007 14.536 1.00 8.16 108 ASN C O 1
ATOM 4752 N N . ALA C 1 113 ? 110.837 27.677 12.811 1.00 8.49 109 ALA C N 1
ATOM 4753 C CA . ALA C 1 113 ? 110.186 28.577 11.805 1.00 7.71 109 ALA C CA 1
ATOM 4754 C C . ALA C 1 113 ? 108.769 28.970 12.254 1.00 8.80 109 ALA C C 1
ATOM 4755 O O . ALA C 1 113 ? 107.971 28.131 12.666 1.00 7.59 109 ALA C O 1
ATOM 4757 N N . GLY C 1 114 ? 108.428 30.235 12.122 1.00 8.71 110 GLY C N 1
ATOM 4758 C CA . GLY C 1 114 ? 107.088 30.627 12.455 1.00 8.18 110 GLY C CA 1
ATOM 4759 C C . GLY C 1 114 ? 106.820 32.041 11.994 1.00 8.36 110 GLY C C 1
ATOM 4760 O O . GLY C 1 114 ? 107.752 32.832 11.736 1.00 8.85 110 GLY C O 1
ATOM 4761 N N . VAL C 1 115 ? 105.536 32.357 11.929 1.00 8.53 111 VAL C N 1
ATOM 4762 C CA . VAL C 1 115 ? 105.061 33.693 11.539 1.00 8.27 111 VAL C CA 1
ATOM 4763 C C . VAL C 1 115 ? 103.872 34.113 12.421 1.00 8.08 111 VAL C C 1
ATOM 4764 O O . VAL C 1 115 ? 103.189 33.256 13.027 1.00 7.09 111 VAL C O 1
ATOM 4768 N N . LEU C 1 116 ? 103.671 35.431 12.527 1.00 9.25 112 LEU C N 1
ATOM 4769 C CA . LEU C 1 116 ? 102.584 36.034 13.344 1.00 8.68 112 LEU C CA 1
ATOM 4770 C C . LEU C 1 116 ? 101.859 37.139 12.561 1.00 9.24 112 LEU C C 1
ATOM 4771 O O . LEU C 1 116 ? 102.472 37.857 11.780 1.00 9.59 112 LEU C O 1
ATOM 4776 N N . SER C 1 117 ? 100.552 37.246 12.774 1.00 8.44 113 SER C N 1
ATOM 4777 C CA . SER C 1 117 ? 99.749 38.368 12.303 1.00 9.79 113 SER C CA 1
ATOM 4778 C C . SER C 1 117 ? 98.575 38.496 13.268 1.00 10.02 113 SER C C 1
ATOM 4779 O O . SER C 1 117 ? 98.403 37.640 14.142 1.00 9.22 113 SER C O 1
ATOM 4782 N N . TRP C 1 118 ? 97.784 39.562 13.111 1.00 10.51 114 TRP C N 1
ATOM 4783 C CA . TRP C 1 118 ? 96.844 39.972 14.147 1.00 10.09 114 TRP C CA 1
ATOM 4784 C C . TRP C 1 118 ? 95.485 40.280 13.541 1.00 10.58 114 TRP C C 1
ATOM 4785 O O . TRP C 1 118 ? 95.396 40.882 12.476 1.00 10.32 114 TRP C O 1
ATOM 4796 N N . GLY C 1 119 ? 94.431 39.881 14.234 1.00 9.21 115 GLY C N 1
ATOM 4797 C CA . GLY C 1 119 ? 93.062 40.156 13.792 1.00 9.26 115 GLY C CA 1
ATOM 4798 C C . GLY C 1 119 ? 92.139 39.359 14.703 1.00 9.48 115 GLY C C 1
ATOM 4799 O O . GLY C 1 119 ? 92.441 38.229 15.041 1.00 8.47 115 GLY C O 1
ATOM 4800 N N . ARG C 1 120 ? 91.002 39.935 15.093 1.00 9.05 116 ARG C N 1
ATOM 4801 C CA . ARG C 1 120 ? 89.976 39.165 15.821 1.00 8.21 116 ARG C CA 1
ATOM 4802 C C . ARG C 1 120 ? 89.431 37.992 15.003 1.00 8.37 116 ARG C C 1
ATOM 4803 O O . ARG C 1 120 ? 89.428 38.030 13.790 1.00 8.15 116 ARG C O 1
ATOM 4811 N N . VAL C 1 121 ? 88.965 36.965 15.697 1.00 8.20 117 VAL C N 1
ATOM 4812 C CA . VAL C 1 121 ? 88.723 35.653 15.050 1.00 8.27 117 VAL C CA 1
ATOM 4813 C C . VAL C 1 121 ? 87.809 35.780 13.818 1.00 8.95 117 VAL C C 1
ATOM 4814 O O . VAL C 1 121 ? 88.105 35.221 12.719 1.00 9.78 117 VAL C O 1
ATOM 4818 N N . TRP C 1 122 ? 86.729 36.535 13.989 1.00 8.40 118 TRP C N 1
ATOM 4819 C CA . TRP C 1 122 ? 85.741 36.670 12.913 1.00 8.99 118 TRP C CA 1
ATOM 4820 C C . TRP C 1 122 ? 86.097 37.712 11.872 1.00 9.78 118 TRP C C 1
ATOM 4821 O O . TRP C 1 122 ? 85.344 37.868 10.898 1.00 8.69 118 TRP C O 1
ATOM 4832 N N . GLU C 1 123 ? 87.239 38.396 12.063 1.00 9.70 119 GLU C N 1
ATOM 4833 C CA . GLU C 1 123 ? 87.705 39.422 11.141 1.00 9.71 119 GLU C CA 1
ATOM 4834 C C . GLU C 1 123 ? 88.965 38.979 10.399 1.00 10.65 119 GLU C C 1
ATOM 4835 O O . GLU C 1 123 ? 89.424 39.688 9.512 1.00 10.34 119 GLU C O 1
ATOM 4841 N N . LEU C 1 124 ? 89.531 37.825 10.775 1.00 8.84 120 LEU C N 1
ATOM 4842 C CA . LEU C 1 124 ? 90.663 37.230 10.068 1.00 10.38 120 LEU C CA 1
ATOM 4843 C C . LEU C 1 124 ? 90.312 36.919 8.623 1.00 9.98 120 LEU C C 1
ATOM 4844 O O . LEU C 1 124 ? 89.222 36.465 8.330 1.00 9.61 120 LEU C O 1
ATOM 4849 N N . THR C 1 125 ? 91.248 37.177 7.725 1.00 10.89 121 THR C N 1
ATOM 4850 C CA . THR C 1 125 ? 91.063 36.820 6.320 1.00 10.44 121 THR C CA 1
ATOM 4851 C C . THR C 1 125 ? 91.564 35.386 6.092 1.00 10.63 121 THR C C 1
ATOM 4852 O O . THR C 1 125 ? 92.365 34.856 6.894 1.00 9.35 121 THR C O 1
ATOM 4856 N N . ASP C 1 126 ? 91.138 34.796 4.965 1.00 9.64 122 ASP C N 1
ATOM 4857 C CA . ASP C 1 126 ? 91.639 33.499 4.536 1.00 11.35 122 ASP C CA 1
ATOM 4858 C C . ASP C 1 126 ? 93.169 33.518 4.460 1.00 11.24 122 ASP C C 1
ATOM 4859 O O . ASP C 1 126 ? 93.819 32.566 4.897 1.00 10.04 122 ASP C O 1
ATOM 4864 N N . GLU C 1 127 ? 93.745 34.612 3.943 1.00 10.61 123 GLU C N 1
ATOM 4865 C CA . GLU C 1 127 ? 95.209 34.681 3.825 1.00 10.62 123 GLU C CA 1
ATOM 4866 C C . GLU C 1 127 ? 95.892 34.720 5.198 1.00 9.97 123 GLU C C 1
ATOM 4867 O O . GLU C 1 127 ? 96.923 34.060 5.391 1.00 9.79 123 GLU C O 1
ATOM 4873 N N . GLN C 1 128 ? 95.329 35.463 6.145 1.00 9.41 124 GLN C N 1
ATOM 4874 C CA . GLN C 1 128 ? 95.901 35.505 7.492 1.00 9.28 124 GLN C CA 1
ATOM 4875 C C . GLN C 1 128 ? 95.867 34.136 8.131 1.00 8.97 124 GLN C C 1
ATOM 4876 O O . GLN C 1 128 ? 96.885 33.668 8.600 1.00 9.19 124 GLN C O 1
ATOM 4882 N N . TRP C 1 129 ? 94.707 33.500 8.100 1.00 8.45 125 TRP C N 1
ATOM 4883 C CA . TRP C 1 129 ? 94.516 32.157 8.665 1.00 8.48 125 TRP C CA 1
ATOM 4884 C C . TRP C 1 129 ? 95.425 31.121 7.990 1.00 8.61 125 TRP C C 1
ATOM 4885 O O . TRP C 1 129 ? 96.234 30.413 8.657 1.00 6.82 125 TRP C O 1
ATOM 4896 N N . ASP C 1 130 ? 95.301 31.009 6.663 1.00 8.88 126 ASP C N 1
ATOM 4897 C CA . ASP C 1 130 ? 95.997 29.953 5.933 1.00 9.85 126 ASP C CA 1
ATOM 4898 C C . ASP C 1 130 ? 97.502 30.080 6.104 1.00 9.19 126 ASP C C 1
ATOM 4899 O O . ASP C 1 130 ? 98.213 29.076 6.166 1.00 8.87 126 ASP C O 1
ATOM 4904 N N . THR C 1 131 ? 98.011 31.302 6.162 1.00 9.27 127 THR C N 1
ATOM 4905 C CA A THR C 1 131 ? 99.439 31.522 6.332 0.60 7.98 127 THR C CA 1
ATOM 4906 C CA B THR C 1 131 ? 99.451 31.462 6.319 0.40 8.60 127 THR C CA 1
ATOM 4907 C C . THR C 1 131 ? 99.923 31.032 7.701 1.00 8.14 127 THR C C 1
ATOM 4908 O O . THR C 1 131 ? 100.925 30.351 7.814 1.00 7.73 127 THR C O 1
ATOM 4915 N N . VAL C 1 132 ? 99.215 31.424 8.744 1.00 7.43 128 VAL C N 1
ATOM 4916 C CA . VAL C 1 132 ? 99.636 31.068 10.101 1.00 8.11 128 VAL C CA 1
ATOM 4917 C C . VAL C 1 132 ? 99.465 29.562 10.370 1.00 8.53 128 VAL C C 1
ATOM 4918 O O . VAL C 1 132 ? 100.390 28.901 10.909 1.00 8.12 128 VAL C O 1
ATOM 4922 N N . ILE C 1 133 ? 98.312 29.000 9.992 1.00 8.13 129 ILE C N 1
ATOM 4923 C CA . ILE C 1 133 ? 98.103 27.550 10.190 1.00 8.15 129 ILE C CA 1
ATOM 4924 C C . ILE C 1 133 ? 99.127 26.770 9.325 1.00 7.74 129 ILE C C 1
ATOM 4925 O O . ILE C 1 133 ? 99.778 25.844 9.788 1.00 8.07 129 ILE C O 1
ATOM 4930 N N . GLY C 1 134 ? 99.300 27.173 8.072 1.00 8.32 130 GLY C N 1
ATOM 4931 C CA . GLY C 1 134 ? 100.183 26.436 7.162 1.00 8.03 130 GLY C CA 1
ATOM 4932 C C . GLY C 1 134 ? 101.644 26.479 7.540 1.00 7.40 130 GLY C C 1
ATOM 4933 O O . GLY C 1 134 ? 102.327 25.461 7.457 1.00 8.37 130 GLY C O 1
ATOM 4934 N N . VAL C 1 135 ? 102.160 27.634 7.952 1.00 7.33 131 VAL C N 1
ATOM 4935 C CA . VAL C 1 135 ? 103.594 27.682 8.343 1.00 6.79 131 VAL C CA 1
ATOM 4936 C C . VAL C 1 135 ? 103.817 27.019 9.715 1.00 6.92 131 VAL C C 1
ATOM 4937 O O . VAL C 1 135 ? 104.690 26.139 9.854 1.00 8.77 131 VAL C O 1
ATOM 4941 N N . ASN C 1 136 ? 103.096 27.513 10.717 1.00 6.18 132 ASN C N 1
ATOM 4942 C CA . ASN C 1 136 ? 103.338 27.160 12.104 1.00 6.18 132 ASN C CA 1
ATOM 4943 C C . ASN C 1 136 ? 102.924 25.749 12.453 1.00 6.36 132 ASN C C 1
ATOM 4944 O O . ASN C 1 136 ? 103.629 25.081 13.175 1.00 7.50 132 ASN C O 1
ATOM 4949 N N . LEU C 1 137 ? 101.760 25.318 11.987 1.00 6.84 133 LEU C N 1
ATOM 4950 C CA . LEU C 1 137 ? 101.274 24.001 12.371 1.00 6.64 133 LEU C CA 1
ATOM 4951 C C . LEU C 1 137 ? 101.650 22.956 11.316 1.00 7.48 133 LEU C C 1
ATOM 4952 O O . LEU C 1 137 ? 102.425 22.035 11.620 1.00 6.99 133 LEU C O 1
ATOM 4957 N N . THR C 1 138 ? 101.150 23.109 10.087 1.00 7.44 134 THR C N 1
ATOM 4958 C CA . THR C 1 138 ? 101.463 22.155 9.027 1.00 8.16 134 THR C CA 1
ATOM 4959 C C . THR C 1 138 ? 102.970 22.119 8.758 1.00 8.51 134 THR C C 1
ATOM 4960 O O . THR C 1 138 ? 103.549 21.027 8.603 1.00 9.16 134 THR C O 1
ATOM 4964 N N . GLY C 1 139 ? 103.598 23.297 8.695 1.00 9.11 135 GLY C N 1
ATOM 4965 C CA . GLY C 1 139 ? 105.053 23.385 8.385 1.00 8.85 135 GLY C CA 1
ATOM 4966 C C . GLY C 1 139 ? 105.887 22.665 9.445 1.00 9.25 135 GLY C C 1
ATOM 4967 O O . GLY C 1 139 ? 106.891 21.991 9.141 1.00 9.77 135 GLY C O 1
ATOM 4968 N N . THR C 1 140 ? 105.504 22.827 10.706 1.00 8.39 136 THR C N 1
ATOM 4969 C CA . THR C 1 140 ? 106.203 22.113 11.798 1.00 9.08 136 THR C CA 1
ATOM 4970 C C . THR C 1 140 ? 106.017 20.602 11.680 1.00 8.48 136 THR C C 1
ATOM 4971 O O . THR C 1 140 ? 106.971 19.822 11.890 1.00 9.22 136 THR C O 1
ATOM 4975 N N . TRP C 1 141 ? 104.787 20.191 11.381 1.00 8.35 137 TRP C N 1
ATOM 4976 C CA . TRP C 1 141 ? 104.489 18.755 11.124 1.00 7.75 137 TRP C CA 1
ATOM 4977 C C . TRP C 1 141 ? 105.358 18.219 9.981 1.00 7.69 137 TRP C C 1
ATOM 4978 O O . TRP C 1 141 ? 105.985 17.172 10.136 1.00 7.63 137 TRP C O 1
ATOM 4989 N N . ARG C 1 142 ? 105.448 18.963 8.862 1.00 7.58 138 ARG C N 1
ATOM 4990 C CA . ARG C 1 142 ? 106.279 18.526 7.722 1.00 7.45 138 ARG C CA 1
ATOM 4991 C C . ARG C 1 142 ? 107.757 18.407 8.129 1.00 8.12 138 ARG C C 1
ATOM 4992 O O . ARG C 1 142 ? 108.458 17.466 7.706 1.00 7.03 138 ARG C O 1
ATOM 5000 N N . THR C 1 143 ? 108.209 19.341 8.974 1.00 8.62 139 THR C N 1
ATOM 5001 C CA . THR C 1 143 ? 109.583 19.308 9.496 1.00 8.62 139 THR C CA 1
ATOM 5002 C C . THR C 1 143 ? 109.816 18.038 10.323 1.00 8.66 139 THR C C 1
ATOM 5003 O O . THR C 1 143 ? 110.827 17.347 10.145 1.00 9.28 139 THR C O 1
ATOM 5007 N N . LEU C 1 144 ? 108.869 17.722 11.212 1.00 8.34 140 LEU C N 1
ATOM 5008 C CA . LEU C 1 144 ? 108.959 16.522 12.051 1.00 8.92 140 LEU C CA 1
ATOM 5009 C C . LEU C 1 144 ? 108.890 15.255 11.198 1.00 8.95 140 LEU C C 1
ATOM 5010 O O . LEU C 1 144 ? 109.662 14.306 11.417 1.00 8.67 140 LEU C O 1
ATOM 5015 N N . ARG C 1 145 ? 107.942 15.208 10.258 1.00 8.39 141 ARG C N 1
ATOM 5016 C CA . ARG C 1 145 ? 107.836 14.034 9.374 1.00 10.09 141 ARG C CA 1
ATOM 5017 C C . ARG C 1 145 ? 109.092 13.791 8.519 1.00 10.59 141 ARG C C 1
ATOM 5018 O O . ARG C 1 145 ? 109.499 12.623 8.293 1.00 10.66 141 ARG C O 1
ATOM 5026 N N . ALA C 1 146 ? 109.724 14.879 8.086 1.00 10.25 142 ALA C N 1
ATOM 5027 C CA . ALA C 1 146 ? 110.954 14.791 7.285 1.00 11.33 142 ALA C CA 1
ATOM 5028 C C . ALA C 1 146 ? 112.201 14.369 8.063 1.00 11.43 142 ALA C C 1
ATOM 5029 O O . ALA C 1 146 ? 113.091 13.744 7.481 1.00 12.15 142 ALA C O 1
ATOM 5031 N N . THR C 1 147 ? 112.264 14.708 9.356 1.00 11.25 143 THR C N 1
ATOM 5032 C CA . THR C 1 147 ? 113.466 14.466 10.179 1.00 11.79 143 THR C CA 1
ATOM 5033 C C . THR C 1 147 ? 113.428 13.244 11.098 1.00 11.60 143 THR C C 1
ATOM 5034 O O . THR C 1 147 ? 114.461 12.655 11.372 1.00 11.67 143 THR C O 1
ATOM 5038 N N . VAL C 1 148 ? 112.252 12.921 11.633 1.00 12.35 144 VAL C N 1
ATOM 5039 C CA . VAL C 1 148 ? 112.118 11.806 12.585 1.00 11.80 144 VAL C CA 1
ATOM 5040 C C . VAL C 1 148 ? 112.645 10.461 12.031 1.00 12.97 144 VAL C C 1
ATOM 5041 O O . VAL C 1 148 ? 113.403 9.779 12.720 1.00 13.40 144 VAL C O 1
ATOM 5045 N N . PRO C 1 149 ? 112.282 10.081 10.790 1.00 13.75 145 PRO C N 1
ATOM 5046 C CA . PRO C 1 149 ? 112.848 8.801 10.331 1.00 14.83 145 PRO C CA 1
ATOM 5047 C C . PRO C 1 149 ? 114.388 8.770 10.242 1.00 15.50 145 PRO C C 1
ATOM 5048 O O . PRO C 1 149 ? 114.977 7.736 10.570 1.00 15.20 145 PRO C O 1
ATOM 5052 N N . ALA C 1 150 ? 115.032 9.874 9.863 1.00 15.78 146 ALA C N 1
ATOM 5053 C CA . ALA C 1 150 ? 116.517 9.922 9.870 1.00 15.90 146 ALA C CA 1
ATOM 5054 C C . ALA C 1 150 ? 117.064 9.732 11.285 1.00 16.46 146 ALA C C 1
ATOM 5055 O O . ALA C 1 150 ? 118.085 9.031 11.508 1.00 15.61 146 ALA C O 1
ATOM 5057 N N . MET C 1 151 ? 116.396 10.352 12.255 1.00 15.35 147 MET C N 1
ATOM 5058 C CA . MET C 1 151 ? 116.837 10.244 13.642 1.00 15.21 147 MET C CA 1
ATOM 5059 C C . MET C 1 151 ? 116.702 8.808 14.160 1.00 16.06 147 MET C C 1
ATOM 5060 O O . MET C 1 151 ? 117.586 8.298 14.866 1.00 15.68 147 MET C O 1
ATOM 5065 N N . ILE C 1 152 ? 115.622 8.140 13.768 1.00 16.14 148 ILE C N 1
ATOM 5066 C CA . ILE C 1 152 ? 115.426 6.739 14.116 1.00 16.23 148 ILE C CA 1
ATOM 5067 C C . ILE C 1 152 ? 116.491 5.858 13.462 1.00 17.82 148 ILE C C 1
ATOM 5068 O O . ILE C 1 152 ? 117.082 5.008 14.127 1.00 17.28 148 ILE C O 1
ATOM 5073 N N . GLU C 1 153 ? 116.716 6.081 12.165 1.00 19.17 149 GLU C N 1
ATOM 5074 C CA . GLU C 1 153 ? 117.676 5.292 11.379 1.00 19.88 149 GLU C CA 1
ATOM 5075 C C . GLU C 1 153 ? 119.106 5.426 11.912 1.00 20.93 149 GLU C C 1
ATOM 5076 O O . GLU C 1 153 ? 119.824 4.426 11.990 1.00 20.99 149 GLU C O 1
ATOM 5078 N N . ALA C 1 154 ? 119.503 6.639 12.302 1.00 20.29 150 ALA C N 1
ATOM 5079 C CA . ALA C 1 154 ? 120.820 6.870 12.888 1.00 20.82 150 ALA C CA 1
ATOM 5080 C C . ALA C 1 154 ? 121.053 6.026 14.154 1.00 20.95 150 ALA C C 1
ATOM 5081 O O . ALA C 1 154 ? 122.183 5.630 14.426 1.00 20.99 150 ALA C O 1
ATOM 5083 N N . GLY C 1 155 ? 119.994 5.752 14.915 1.00 20.10 151 GLY C N 1
ATOM 5084 C CA . GLY C 1 155 ? 120.098 4.838 16.056 1.00 19.05 151 GLY C CA 1
ATOM 5085 C C . GLY C 1 155 ? 120.797 5.353 17.313 1.00 19.16 151 GLY C C 1
ATOM 5086 O O . GLY C 1 155 ? 121.221 4.558 18.165 1.00 19.75 151 GLY C O 1
ATOM 5087 N N . ASN C 1 156 ? 120.922 6.664 17.441 1.00 17.50 152 ASN C N 1
ATOM 5088 C CA . ASN C 1 156 ? 121.540 7.260 18.620 1.00 17.15 152 ASN C CA 1
ATOM 5089 C C . ASN C 1 156 ? 120.547 7.921 19.567 1.00 16.53 152 ASN C C 1
ATOM 5090 O O . ASN C 1 156 ? 120.956 8.583 20.549 1.00 16.05 152 ASN C O 1
ATOM 5095 N N . GLY C 1 157 ? 119.250 7.728 19.312 1.00 15.23 153 GLY C N 1
ATOM 5096 C CA . GLY C 1 157 ? 118.238 8.428 20.080 1.00 15.22 153 GLY C CA 1
ATOM 5097 C C . GLY C 1 157 ? 118.303 9.910 19.688 1.00 14.62 153 GLY C C 1
ATOM 5098 O O . GLY C 1 157 ? 118.830 10.262 18.617 1.00 13.67 153 GLY C O 1
ATOM 5099 N N . GLY C 1 158 ? 117.791 10.781 20.546 1.00 13.66 154 GLY C N 1
ATOM 5100 C CA . GLY C 1 158 ? 117.904 12.220 20.252 1.00 13.28 154 GLY C CA 1
ATOM 5101 C C . GLY C 1 158 ? 116.948 13.085 21.023 1.00 11.70 154 GLY C C 1
ATOM 5102 O O . GLY C 1 158 ? 116.240 12.594 21.931 1.00 11.66 154 GLY C O 1
ATOM 5103 N N . SER C 1 159 ? 116.900 14.369 20.648 1.00 11.21 155 SER C N 1
ATOM 5104 C CA . SER C 1 159 ? 116.082 15.328 21.349 1.00 9.89 155 SER C CA 1
ATOM 5105 C C . SER C 1 159 ? 115.463 16.298 20.349 1.00 9.92 155 SER C C 1
ATOM 5106 O O . SER C 1 159 ? 116.194 16.920 19.551 1.00 9.58 155 SER C O 1
ATOM 5109 N N . ILE C 1 160 ? 114.131 16.401 20.396 1.00 7.54 156 ILE C N 1
ATOM 5110 C CA . ILE C 1 160 ? 113.403 17.314 19.507 1.00 7.61 156 ILE C CA 1
ATOM 5111 C C . ILE C 1 160 ? 112.776 18.440 20.340 1.00 7.84 156 ILE C C 1
ATOM 5112 O O . ILE C 1 160 ? 112.139 18.178 21.367 1.00 8.68 156 ILE C O 1
ATOM 5117 N N . VAL C 1 161 ? 113.005 19.689 19.909 1.00 7.68 157 VAL C N 1
ATOM 5118 C CA . VAL C 1 161 ? 112.462 20.861 20.562 1.00 7.86 157 VAL C CA 1
ATOM 5119 C C . VAL C 1 161 ? 111.491 21.529 19.591 1.00 7.18 157 VAL C C 1
ATOM 5120 O O . VAL C 1 161 ? 111.872 21.940 18.484 1.00 7.07 157 VAL C O 1
ATOM 5124 N N . VAL C 1 162 ? 110.235 21.615 19.998 1.00 6.44 158 VAL C N 1
ATOM 5125 C CA . VAL C 1 162 ? 109.215 22.285 19.176 1.00 6.87 158 VAL C CA 1
ATOM 5126 C C . VAL C 1 162 ? 109.033 23.678 19.783 1.00 7.56 158 VAL C C 1
ATOM 5127 O O . VAL C 1 162 ? 108.812 23.801 21.002 1.00 7.34 158 VAL C O 1
ATOM 5131 N N . VAL C 1 163 ? 109.151 24.728 18.953 1.00 6.96 159 VAL C N 1
ATOM 5132 C CA . VAL C 1 163 ? 108.960 26.094 19.432 1.00 6.62 159 VAL C CA 1
ATOM 5133 C C . VAL C 1 163 ? 107.498 26.495 19.284 1.00 7.38 159 VAL C C 1
ATOM 5134 O O . VAL C 1 163 ? 107.006 26.788 18.183 1.00 7.99 159 VAL C O 1
ATOM 5138 N N . SER C 1 164 ? 106.803 26.495 20.415 1.00 6.49 160 SER C N 1
ATOM 5139 C CA . SER C 1 164 ? 105.402 26.866 20.485 1.00 7.79 160 SER C CA 1
ATOM 5140 C C . SER C 1 164 ? 105.405 28.342 20.904 1.00 7.80 160 SER C C 1
ATOM 5141 O O . SER C 1 164 ? 106.130 29.135 20.299 1.00 9.36 160 SER C O 1
ATOM 5144 N N . SER C 1 165 ? 104.621 28.721 21.893 1.00 7.61 161 SER C N 1
ATOM 5145 C CA . SER C 1 165 ? 104.621 30.103 22.408 1.00 8.81 161 SER C CA 1
ATOM 5146 C C . SER C 1 165 ? 103.905 30.041 23.731 1.00 7.91 161 SER C C 1
ATOM 5147 O O . SER C 1 165 ? 103.160 29.089 23.994 1.00 8.14 161 SER C O 1
ATOM 5150 N N . SER C 1 166 ? 104.072 31.050 24.582 1.00 8.58 162 SER C N 1
ATOM 5151 C CA . SER C 1 166 ? 103.111 31.225 25.667 1.00 8.80 162 SER C CA 1
ATOM 5152 C C . SER C 1 166 ? 101.642 31.162 25.168 1.00 8.81 162 SER C C 1
ATOM 5153 O O . SER C 1 166 ? 100.777 30.607 25.860 1.00 9.04 162 SER C O 1
ATOM 5156 N N . ALA C 1 167 ? 101.366 31.668 23.952 1.00 9.13 163 ALA C N 1
ATOM 5157 C CA . ALA C 1 167 ? 100.012 31.548 23.382 1.00 10.26 163 ALA C CA 1
ATOM 5158 C C . ALA C 1 167 ? 99.607 30.121 22.954 1.00 11.01 163 ALA C C 1
ATOM 5159 O O . ALA C 1 167 ? 98.465 29.912 22.529 1.00 11.04 163 ALA C O 1
ATOM 5161 N N . GLY C 1 168 ? 100.543 29.173 23.019 1.00 10.32 164 GLY C N 1
ATOM 5162 C CA . GLY C 1 168 ? 100.220 27.746 22.850 1.00 10.65 164 GLY C CA 1
ATOM 5163 C C . GLY C 1 168 ? 99.819 27.071 24.170 1.00 10.89 164 GLY C C 1
ATOM 5164 O O . GLY C 1 168 ? 99.479 25.889 24.183 1.00 11.14 164 GLY C O 1
ATOM 5165 N N . LEU C 1 169 ? 99.889 27.803 25.281 1.00 10.01 165 LEU C N 1
ATOM 5166 C CA . LEU C 1 169 ? 99.407 27.340 26.598 1.00 10.11 165 LEU C CA 1
ATOM 5167 C C . LEU C 1 169 ? 98.217 28.167 27.092 1.00 10.56 165 LEU C C 1
ATOM 5168 O O . LEU C 1 169 ? 97.296 27.624 27.719 1.00 10.77 165 LEU C O 1
ATOM 5173 N N . LYS C 1 170 ? 98.248 29.479 26.849 1.00 10.18 166 LYS C N 1
ATOM 5174 C CA . LYS C 1 170 ? 97.131 30.348 27.239 1.00 9.83 166 LYS C CA 1
ATOM 5175 C C . LYS C 1 170 ? 96.819 31.205 26.014 1.00 9.21 166 LYS C C 1
ATOM 5176 O O . LYS C 1 170 ? 97.593 32.109 25.677 1.00 8.59 166 LYS C O 1
ATOM 5182 N N . ALA C 1 171 ? 95.710 30.912 25.331 1.00 8.17 167 ALA C N 1
ATOM 5183 C CA . ALA C 1 171 ? 95.369 31.633 24.095 1.00 8.35 167 ALA C CA 1
ATOM 5184 C C . ALA C 1 171 ? 95.150 33.128 24.370 1.00 8.72 167 ALA C C 1
ATOM 5185 O O . ALA C 1 171 ? 94.641 33.523 25.443 1.00 9.43 167 ALA C O 1
ATOM 5187 N N . THR C 1 172 ? 95.543 33.959 23.400 1.00 10.05 168 THR C N 1
ATOM 5188 C CA . THR C 1 172 ? 95.468 35.409 23.566 1.00 9.29 168 THR C CA 1
ATOM 5189 C C . THR C 1 172 ? 94.478 36.070 22.573 1.00 9.04 168 THR C C 1
ATOM 5190 O O . THR C 1 172 ? 94.216 35.512 21.474 1.00 9.14 168 THR C O 1
ATOM 5194 N N . PRO C 1 173 ? 93.922 37.242 22.942 1.00 9.23 169 PRO C N 1
ATOM 5195 C CA . PRO C 1 173 ? 92.968 37.928 22.035 1.00 9.20 169 PRO C CA 1
ATOM 5196 C C . PRO C 1 173 ? 93.741 38.609 20.906 1.00 9.51 169 PRO C C 1
ATOM 5197 O O . PRO C 1 173 ? 94.902 38.998 21.100 1.00 10.21 169 PRO C O 1
ATOM 5201 N N . GLY C 1 174 ? 93.109 38.743 19.738 1.00 9.43 170 GLY C N 1
ATOM 5202 C CA . GLY C 1 174 ? 93.750 39.430 18.577 1.00 9.45 170 GLY C CA 1
ATOM 5203 C C . GLY C 1 174 ? 94.603 38.520 17.691 1.00 10.08 170 GLY C C 1
ATOM 5204 O O . GLY C 1 174 ? 95.091 38.952 16.641 1.00 10.35 170 GLY C O 1
ATOM 5205 N N . ASN C 1 175 ? 94.791 37.264 18.104 1.00 9.54 171 ASN C N 1
ATOM 5206 C CA . ASN C 1 175 ? 95.604 36.300 17.329 1.00 9.28 171 ASN C CA 1
ATOM 5207 C C . ASN C 1 175 ? 95.173 34.830 17.576 1.00 8.99 171 ASN C C 1
ATOM 5208 O O . ASN C 1 175 ? 95.989 33.954 17.851 1.00 8.30 171 ASN C O 1
ATOM 5213 N N . GLY C 1 176 ? 93.870 34.591 17.488 1.00 9.20 172 GLY C N 1
ATOM 5214 C CA . GLY C 1 176 ? 93.294 33.227 17.631 1.00 8.57 172 GLY C CA 1
ATOM 5215 C C . GLY C 1 176 ? 93.888 32.178 16.694 1.00 7.95 172 GLY C C 1
ATOM 5216 O O . GLY C 1 176 ? 94.008 31.014 17.078 1.00 8.08 172 GLY C O 1
ATOM 5217 N N . HIS C 1 177 ? 94.212 32.581 15.464 1.00 7.07 173 HIS C N 1
ATOM 5218 C CA . HIS C 1 177 ? 94.880 31.696 14.496 1.00 7.12 173 HIS C CA 1
ATOM 5219 C C . HIS C 1 177 ? 96.279 31.337 14.974 1.00 6.90 173 HIS C C 1
ATOM 5220 O O . HIS C 1 177 ? 96.699 30.158 14.976 1.00 6.55 173 HIS C O 1
ATOM 5227 N N . TYR C 1 178 ? 97.010 32.332 15.439 1.00 6.84 174 TYR C N 1
ATOM 5228 C CA . TYR C 1 178 ? 98.354 32.047 15.959 1.00 6.93 174 TYR C CA 1
ATOM 5229 C C . TYR C 1 178 ? 98.275 31.148 17.201 1.00 7.04 174 TYR C C 1
ATOM 5230 O O . TYR C 1 178 ? 99.007 30.160 17.303 1.00 7.11 174 TYR C O 1
ATOM 5239 N N . SER C 1 179 ? 97.421 31.534 18.156 1.00 7.20 175 SER C N 1
ATOM 5240 C CA . SER C 1 179 ? 97.207 30.752 19.379 1.00 7.20 175 SER C CA 1
ATOM 5241 C C . SER C 1 179 ? 96.789 29.322 19.036 1.00 6.30 175 SER C C 1
ATOM 5242 O O . SER C 1 179 ? 97.324 28.386 19.602 1.00 6.58 175 SER C O 1
ATOM 5245 N N . ALA C 1 180 ? 95.842 29.164 18.101 1.00 6.10 176 ALA C N 1
ATOM 5246 C CA . ALA C 1 180 ? 95.477 27.803 17.641 1.00 5.40 176 ALA C CA 1
ATOM 5247 C C . ALA C 1 180 ? 96.689 27.004 17.087 1.00 6.61 176 ALA C C 1
ATOM 5248 O O . ALA C 1 180 ? 96.929 25.813 17.481 1.00 5.10 176 ALA C O 1
ATOM 5250 N N . SER C 1 181 ? 97.432 27.631 16.172 1.00 5.92 177 SER C N 1
ATOM 5251 C CA . SER C 1 181 ? 98.612 26.985 15.579 1.00 6.91 177 SER C CA 1
ATOM 5252 C C . SER C 1 181 ? 99.567 26.507 16.703 1.00 6.22 177 SER C C 1
ATOM 5253 O O . SER C 1 181 ? 100.071 25.396 16.639 1.00 6.45 177 SER C O 1
ATOM 5256 N N . LYS C 1 182 ? 99.799 27.349 17.711 1.00 5.83 178 LYS C N 1
ATOM 5257 C CA . LYS C 1 182 ? 100.783 27.046 18.767 1.00 5.80 178 LYS C CA 1
ATOM 5258 C C . LYS C 1 182 ? 100.256 26.042 19.813 1.00 5.85 178 LYS C C 1
ATOM 5259 O O . LYS C 1 182 ? 101.035 25.259 20.338 1.00 6.41 178 LYS C O 1
ATOM 5265 N N . HIS C 1 183 ? 98.952 26.065 20.113 1.00 5.95 179 HIS C N 1
ATOM 5266 C CA . HIS C 1 183 ? 98.313 24.982 20.889 1.00 6.49 179 HIS C CA 1
ATOM 5267 C C . HIS C 1 183 ? 98.419 23.640 20.129 1.00 6.52 179 HIS C C 1
ATOM 5268 O O . HIS C 1 183 ? 98.725 22.589 20.703 1.00 6.64 179 HIS C O 1
ATOM 5275 N N . GLY C 1 184 ? 98.152 23.682 18.836 1.00 5.73 180 GLY C N 1
ATOM 5276 C CA . GLY C 1 184 ? 98.368 22.501 17.990 1.00 6.16 180 GLY C CA 1
ATOM 5277 C C . GLY C 1 184 ? 99.781 21.917 18.101 1.00 7.51 180 GLY C C 1
ATOM 5278 O O . GLY C 1 184 ? 99.951 20.671 18.051 1.00 6.61 180 GLY C O 1
ATOM 5279 N N . LEU C 1 185 ? 100.783 22.792 18.216 1.00 5.76 181 LEU C N 1
ATOM 5280 C CA . LEU C 1 185 ? 102.174 22.367 18.406 1.00 6.52 181 LEU C CA 1
ATOM 5281 C C . LEU C 1 185 ? 102.363 21.706 19.774 1.00 7.17 181 LEU C C 1
ATOM 5282 O O . LEU C 1 185 ? 103.157 20.766 19.892 1.00 6.88 181 LEU C O 1
ATOM 5287 N N . THR C 1 186 ? 101.687 22.222 20.800 1.00 7.07 182 THR C N 1
ATOM 5288 C CA . THR C 1 186 ? 101.722 21.567 22.146 1.00 7.42 182 THR C CA 1
ATOM 5289 C C . THR C 1 186 ? 101.265 20.116 22.007 1.00 7.26 182 THR C C 1
ATOM 5290 O O . THR C 1 186 ? 101.869 19.210 22.550 1.00 6.37 182 THR C O 1
ATOM 5294 N N . ALA C 1 187 ? 100.178 19.909 21.286 1.00 7.77 183 ALA C N 1
ATOM 5295 C CA . ALA C 1 187 ? 99.633 18.560 21.108 1.00 8.07 183 ALA C CA 1
ATOM 5296 C C . ALA C 1 187 ? 100.573 17.681 20.288 1.00 8.67 183 ALA C C 1
ATOM 5297 O O . ALA C 1 187 ? 100.783 16.493 20.617 1.00 8.38 183 ALA C O 1
ATOM 5299 N N . LEU C 1 188 ? 101.132 18.230 19.216 1.00 8.55 184 LEU C N 1
ATOM 5300 C CA . LEU C 1 188 ? 102.081 17.460 18.407 1.00 9.59 184 LEU C CA 1
ATOM 5301 C C . LEU C 1 188 ? 103.263 17.005 19.237 1.00 9.35 184 LEU C C 1
ATOM 5302 O O . LEU C 1 188 ? 103.720 15.873 19.099 1.00 9.01 184 LEU C O 1
ATOM 5307 N N . THR C 1 189 ? 103.763 17.901 20.076 1.00 8.37 185 THR C N 1
ATOM 5308 C CA . THR C 1 189 ? 104.892 17.580 20.977 1.00 8.66 185 THR C CA 1
ATOM 5309 C C . THR C 1 189 ? 104.516 16.409 21.853 1.00 8.10 185 THR C C 1
ATOM 5310 O O . THR C 1 189 ? 105.296 15.476 22.021 1.00 8.77 185 THR C O 1
ATOM 5314 N N . ASN C 1 190 ? 103.311 16.437 22.402 1.00 7.70 186 ASN C N 1
ATOM 5315 C CA . ASN C 1 190 ? 102.969 15.397 23.391 1.00 6.20 186 ASN C CA 1
ATOM 5316 C C . ASN C 1 190 ? 102.641 14.038 22.752 1.00 6.05 186 ASN C C 1
ATOM 5317 O O . ASN C 1 190 ? 103.057 12.989 23.248 1.00 6.14 186 ASN C O 1
ATOM 5322 N N . THR C 1 191 ? 101.928 14.066 21.643 1.00 5.68 187 THR C N 1
ATOM 5323 C CA . THR C 1 191 ? 101.686 12.828 20.853 1.00 6.22 187 THR C CA 1
ATOM 5324 C C . THR C 1 191 ? 103.041 12.261 20.436 1.00 7.19 187 THR C C 1
ATOM 5325 O O . THR C 1 191 ? 103.302 11.058 20.635 1.00 7.37 187 THR C O 1
ATOM 5329 N N . LEU C 1 192 ? 103.905 13.107 19.879 1.00 6.61 188 LEU C N 1
ATOM 5330 C CA . LEU C 1 192 ? 105.244 12.594 19.418 1.00 7.55 188 LEU C CA 1
ATOM 5331 C C . LEU C 1 192 ? 106.108 12.042 20.556 1.00 7.91 188 LEU C C 1
ATOM 5332 O O . LEU C 1 192 ? 106.780 10.997 20.378 1.00 8.00 188 LEU C O 1
ATOM 5337 N N . ALA C 1 193 ? 106.097 12.718 21.711 1.00 7.75 189 ALA C N 1
ATOM 5338 C CA . ALA C 1 193 ? 106.799 12.201 22.897 1.00 8.57 189 ALA C CA 1
ATOM 5339 C C . ALA C 1 193 ? 106.412 10.755 23.222 1.00 8.80 189 ALA C C 1
ATOM 5340 O O . ALA C 1 193 ? 107.298 9.904 23.512 1.00 9.06 189 ALA C O 1
ATOM 5342 N N . ILE C 1 194 ? 105.100 10.483 23.223 1.00 8.63 190 ILE C N 1
ATOM 5343 C CA . ILE C 1 194 ? 104.584 9.136 23.481 1.00 8.70 190 ILE C CA 1
ATOM 5344 C C . ILE C 1 194 ? 105.031 8.162 22.391 1.00 9.92 190 ILE C C 1
ATOM 5345 O O . ILE C 1 194 ? 105.513 7.063 22.674 1.00 10.35 190 ILE C O 1
ATOM 5350 N N . GLU C 1 195 ? 104.865 8.563 21.139 1.00 9.32 191 GLU C N 1
ATOM 5351 C CA . GLU C 1 195 ? 105.168 7.668 20.025 1.00 9.61 191 GLU C CA 1
ATOM 5352 C C . GLU C 1 195 ? 106.673 7.407 19.876 1.00 9.56 191 GLU C C 1
ATOM 5353 O O . GLU C 1 195 ? 107.051 6.329 19.377 1.00 10.89 191 GLU C O 1
ATOM 5359 N N . LEU C 1 196 ? 107.513 8.372 20.254 1.00 9.42 192 LEU C N 1
ATOM 5360 C CA . LEU C 1 196 ? 108.967 8.175 20.095 1.00 10.41 192 LEU C CA 1
ATOM 5361 C C . LEU C 1 196 ? 109.687 7.634 21.337 1.00 11.36 192 LEU C C 1
ATOM 5362 O O . LEU C 1 196 ? 110.879 7.323 21.247 1.00 11.69 192 LEU C O 1
ATOM 5367 N N . GLY C 1 197 ? 108.982 7.507 22.465 1.00 10.89 193 GLY C N 1
ATOM 5368 C CA . GLY C 1 197 ? 109.606 7.023 23.703 1.00 13.01 193 GLY C CA 1
ATOM 5369 C C . GLY C 1 197 ? 110.371 5.709 23.510 1.00 14.48 193 GLY C C 1
ATOM 5370 O O . GLY C 1 197 ? 111.488 5.555 23.979 1.00 15.48 193 GLY C O 1
ATOM 5371 N N . GLU C 1 198 ? 109.766 4.786 22.767 1.00 15.51 194 GLU C N 1
ATOM 5372 C CA . GLU C 1 198 ? 110.369 3.484 22.533 1.00 16.51 194 GLU C CA 1
ATOM 5373 C C . GLU C 1 198 ? 111.633 3.578 21.663 1.00 16.02 194 GLU C C 1
ATOM 5374 O O . GLU C 1 198 ? 112.412 2.626 21.616 1.00 17.01 194 GLU C O 1
ATOM 5380 N N . TYR C 1 199 ? 111.820 4.696 20.952 1.00 15.10 195 TYR C N 1
ATOM 5381 C CA . TYR C 1 199 ? 113.020 4.896 20.121 1.00 13.83 195 TYR C CA 1
ATOM 5382 C C . TYR C 1 199 ? 114.137 5.685 20.806 1.00 14.43 195 TYR C C 1
ATOM 5383 O O . TYR C 1 199 ? 115.160 5.990 20.166 1.00 13.17 195 TYR C O 1
ATOM 5392 N N . GLY C 1 200 ? 113.936 6.030 22.084 1.00 14.00 196 GLY C N 1
ATOM 5393 C CA . GLY C 1 200 ? 114.923 6.780 22.874 1.00 14.05 196 GLY C CA 1
ATOM 5394 C C . GLY C 1 200 ? 115.044 8.247 22.467 1.00 13.92 196 GLY C C 1
ATOM 5395 O O . GLY C 1 200 ? 116.106 8.851 22.663 1.00 14.35 196 GLY C O 1
ATOM 5396 N N . ILE C 1 201 ? 113.977 8.807 21.865 1.00 12.00 197 ILE C N 1
ATOM 5397 C CA . ILE C 1 201 ? 113.971 10.194 21.393 1.00 11.09 197 ILE C CA 1
ATOM 5398 C C . ILE C 1 201 ? 112.992 10.983 22.247 1.00 10.08 197 ILE C C 1
ATOM 5399 O O . ILE C 1 201 ? 111.823 10.588 22.411 1.00 9.04 197 ILE C O 1
ATOM 5404 N N . ARG C 1 202 ? 113.494 12.055 22.847 1.00 9.00 198 ARG C N 1
ATOM 5405 C CA . ARG C 1 202 ? 112.698 12.910 23.713 1.00 8.42 198 ARG C CA 1
ATOM 5406 C C . ARG C 1 202 ? 112.129 14.037 22.877 1.00 7.56 198 ARG C C 1
ATOM 5407 O O . ARG C 1 202 ? 112.760 14.479 21.933 1.00 8.62 198 ARG C O 1
ATOM 5415 N N . VAL C 1 203 ? 110.933 14.492 23.231 1.00 7.94 199 VAL C N 1
ATOM 5416 C CA . VAL C 1 203 ? 110.289 15.582 22.491 1.00 7.59 199 VAL C CA 1
ATOM 5417 C C . VAL C 1 203 ? 109.717 16.541 23.524 1.00 7.58 199 VAL C C 1
ATOM 5418 O O . VAL C 1 203 ? 108.908 16.136 24.380 1.00 6.95 199 VAL C O 1
ATOM 5422 N N . ASN C 1 204 ? 110.093 17.816 23.436 1.00 6.45 200 ASN C N 1
ATOM 5423 C CA . ASN C 1 204 ? 109.665 18.799 24.427 1.00 6.70 200 ASN C CA 1
ATOM 5424 C C . ASN C 1 204 ? 109.354 20.081 23.679 1.00 7.23 200 ASN C C 1
ATOM 5425 O O . ASN C 1 204 ? 109.814 20.253 22.544 1.00 8.65 200 ASN C O 1
ATOM 5430 N N . SER C 1 205 ? 108.587 20.977 24.292 1.00 6.38 201 SER C N 1
ATOM 5431 C CA . SER C 1 205 ? 108.245 22.241 23.607 1.00 7.53 201 SER C CA 1
ATOM 5432 C C . SER C 1 205 ? 108.617 23.421 24.503 1.00 6.97 201 SER C C 1
ATOM 5433 O O . SER C 1 205 ? 108.589 23.312 25.739 1.00 7.84 201 SER C O 1
ATOM 5436 N N . ILE C 1 206 ? 109.003 24.537 23.885 1.00 7.28 202 ILE C N 1
ATOM 5437 C CA . ILE C 1 206 ? 109.264 25.762 24.648 1.00 6.74 202 ILE C CA 1
ATOM 5438 C C . ILE C 1 206 ? 108.196 26.772 24.327 1.00 7.50 202 ILE C C 1
ATOM 5439 O O . ILE C 1 206 ? 107.624 26.742 23.224 1.00 6.71 202 ILE C O 1
ATOM 5444 N N . HIS C 1 207 ? 107.894 27.644 25.292 1.00 6.26 203 HIS C N 1
ATOM 5445 C CA . HIS C 1 207 ? 106.788 28.595 25.159 1.00 7.59 203 HIS C CA 1
ATOM 5446 C C . HIS C 1 207 ? 107.295 29.994 25.527 1.00 7.13 203 HIS C C 1
ATOM 5447 O O . HIS C 1 207 ? 107.101 30.449 26.641 1.00 8.99 203 HIS C O 1
ATOM 5454 N N . PRO C 1 208 ? 107.999 30.643 24.591 1.00 8.46 204 PRO C N 1
ATOM 5455 C CA . PRO C 1 208 ? 108.572 31.974 24.881 1.00 8.79 204 PRO C CA 1
ATOM 5456 C C . PRO C 1 208 ? 107.545 33.088 24.929 1.00 9.47 204 PRO C C 1
ATOM 5457 O O . PRO C 1 208 ? 106.379 32.919 24.547 1.00 10.29 204 PRO C O 1
ATOM 5461 N N . TYR C 1 209 ? 107.974 34.208 25.489 1.00 10.56 205 TYR C N 1
ATOM 5462 C CA . TYR C 1 209 ? 107.181 35.407 25.564 1.00 11.47 205 TYR C CA 1
ATOM 5463 C C . TYR C 1 209 ? 108.171 36.584 25.517 1.00 12.11 205 TYR C C 1
ATOM 5464 O O . TYR C 1 209 ? 109.265 36.516 26.137 1.00 12.67 205 TYR C O 1
ATOM 5473 N N . SER C 1 210 ? 107.787 37.642 24.800 1.00 12.90 206 SER C N 1
ATOM 5474 C CA . SER C 1 210 ? 108.530 38.921 24.784 1.00 14.14 206 SER C CA 1
ATOM 5475 C C . SER C 1 210 ? 109.991 38.745 24.377 1.00 13.40 206 SER C C 1
ATOM 5476 O O . SER C 1 210 ? 110.912 39.238 25.060 1.00 14.35 206 SER C O 1
ATOM 5479 N N . VAL C 1 211 ? 110.221 38.070 23.258 1.00 12.63 207 VAL C N 1
ATOM 5480 C CA . VAL C 1 211 ? 111.622 37.870 22.835 1.00 11.91 207 VAL C CA 1
ATOM 5481 C C . VAL C 1 211 ? 111.922 38.942 21.791 1.00 11.91 207 VAL C C 1
ATOM 5482 O O . VAL C 1 211 ? 111.142 39.135 20.861 1.00 10.27 207 VAL C O 1
ATOM 5486 N N . GLU C 1 212 ? 113.059 39.617 21.940 1.00 12.32 208 GLU C N 1
ATOM 5487 C CA . GLU C 1 212 ? 113.400 40.758 21.079 1.00 14.18 208 GLU C CA 1
ATOM 5488 C C . GLU C 1 212 ? 113.885 40.321 19.706 1.00 13.37 208 GLU C C 1
ATOM 5489 O O . GLU C 1 212 ? 115.079 40.074 19.487 1.00 13.23 208 GLU C O 1
ATOM 5495 N N . THR C 1 213 ? 112.929 40.210 18.789 1.00 13.36 209 THR C N 1
ATOM 5496 C CA . THR C 1 213 ? 113.184 39.857 17.378 1.00 12.81 209 THR C CA 1
ATOM 5497 C C . THR C 1 213 ? 112.182 40.676 16.552 1.00 13.18 209 THR C C 1
ATOM 5498 O O . THR C 1 213 ? 111.234 41.239 17.104 1.00 12.68 209 THR C O 1
ATOM 5502 N N . PRO C 1 214 ? 112.373 40.722 15.217 1.00 13.45 210 PRO C N 1
ATOM 5503 C CA . PRO C 1 214 ? 111.458 41.478 14.387 1.00 14.37 210 PRO C CA 1
ATOM 5504 C C . PRO C 1 214 ? 109.993 41.023 14.458 1.00 14.55 210 PRO C C 1
ATOM 5505 O O . PRO C 1 214 ? 109.095 41.809 14.139 1.00 14.56 210 PRO C O 1
ATOM 5509 N N . MET C 1 215 ? 109.733 39.798 14.928 1.00 14.28 211 MET C N 1
ATOM 5510 C CA . MET C 1 215 ? 108.341 39.328 14.993 1.00 14.26 211 MET C CA 1
ATOM 5511 C C . MET C 1 215 ? 107.503 40.211 15.903 1.00 16.28 211 MET C C 1
ATOM 5512 O O . MET C 1 215 ? 106.301 40.318 15.724 1.00 16.20 211 MET C O 1
ATOM 5517 N N . ILE C 1 216 ? 108.137 40.853 16.880 1.00 19.07 212 ILE C N 1
ATOM 5518 C CA . ILE C 1 216 ? 107.385 41.721 17.771 1.00 22.16 212 ILE C CA 1
ATOM 5519 C C . ILE C 1 216 ? 107.583 43.226 17.573 1.00 24.44 212 ILE C C 1
ATOM 5520 O O . ILE C 1 216 ? 107.316 43.987 18.503 1.00 26.27 212 ILE C O 1
ATOM 5525 N N . GLU C 1 217 ? 108.042 43.661 16.400 1.00 26.00 213 GLU C N 1
ATOM 5526 C CA . GLU C 1 217 ? 107.899 45.080 16.011 1.00 28.31 213 GLU C CA 1
ATOM 5527 C C . GLU C 1 217 ? 106.509 45.581 16.527 1.00 29.39 213 GLU C C 1
ATOM 5528 O O . GLU C 1 217 ? 105.489 44.958 16.260 1.00 28.59 213 GLU C O 1
ATOM 5534 N N . PRO C 1 218 ? 106.490 46.697 17.287 1.00 30.26 214 PRO C N 1
ATOM 5535 C CA . PRO C 1 218 ? 105.395 47.057 18.209 1.00 30.82 214 PRO C CA 1
ATOM 5536 C C . PRO C 1 218 ? 104.109 47.672 17.658 1.00 31.87 214 PRO C C 1
ATOM 5537 O O . PRO C 1 218 ? 103.107 47.733 18.396 1.00 32.42 214 PRO C O 1
ATOM 5541 N N . GLU C 1 219 ? 104.108 48.117 16.402 1.00 32.29 215 GLU C N 1
ATOM 5542 C CA . GLU C 1 219 ? 102.967 48.897 15.902 1.00 33.08 215 GLU C CA 1
ATOM 5543 C C . GLU C 1 219 ? 101.683 48.077 15.756 1.00 31.87 215 GLU C C 1
ATOM 5544 O O . GLU C 1 219 ? 100.594 48.593 16.017 1.00 31.92 215 GLU C O 1
ATOM 5550 N N . ALA C 1 220 ? 101.821 46.812 15.354 1.00 31.11 216 ALA C N 1
ATOM 5551 C CA . ALA C 1 220 ? 100.660 45.921 15.217 1.00 30.05 216 ALA C CA 1
ATOM 5552 C C . ALA C 1 220 ? 99.933 45.824 16.565 1.00 29.34 216 ALA C C 1
ATOM 5553 O O . ALA C 1 220 ? 98.712 46.004 16.642 1.00 28.77 216 ALA C O 1
ATOM 5555 N N . MET C 1 221 ? 100.704 45.588 17.628 1.00 28.74 217 MET C N 1
ATOM 5556 C CA . MET C 1 221 ? 100.142 45.474 18.980 1.00 28.80 217 MET C CA 1
ATOM 5557 C C . MET C 1 221 ? 99.559 46.767 19.535 1.00 27.79 217 MET C C 1
ATOM 5558 O O . MET C 1 221 ? 98.503 46.752 20.192 1.00 28.22 217 MET C O 1
ATOM 5563 N N . MET C 1 222 ? 100.248 47.877 19.287 1.00 26.75 218 MET C N 1
ATOM 5564 C CA A MET C 1 222 ? 99.770 49.222 19.575 0.60 26.58 218 MET C CA 1
ATOM 5565 C CA B MET C 1 222 ? 99.683 49.145 19.693 0.40 26.42 218 MET C CA 1
ATOM 5566 C C . MET C 1 222 ? 98.374 49.420 18.938 1.00 26.20 218 MET C C 1
ATOM 5567 O O . MET C 1 222 ? 97.451 49.980 19.535 1.00 25.38 218 MET C O 1
ATOM 5576 N N . GLU C 1 223 ? 98.247 48.984 17.679 1.00 25.22 219 GLU C N 1
ATOM 5577 C CA . GLU C 1 223 ? 96.971 49.180 16.985 1.00 25.26 219 GLU C CA 1
ATOM 5578 C C . GLU C 1 223 ? 95.841 48.331 17.587 1.00 24.88 219 GLU C C 1
ATOM 5579 O O . GLU C 1 223 ? 94.733 48.815 17.827 1.00 24.39 219 GLU C O 1
ATOM 5585 N N . ILE C 1 224 ? 96.159 47.058 17.836 1.00 23.44 220 ILE C N 1
ATOM 5586 C CA . ILE C 1 224 ? 95.242 46.137 18.489 1.00 22.45 220 ILE C CA 1
ATOM 5587 C C . ILE C 1 224 ? 94.719 46.678 19.819 1.00 21.38 220 ILE C C 1
ATOM 5588 O O . ILE C 1 224 ? 93.495 46.656 20.053 1.00 21.16 220 ILE C O 1
ATOM 5593 N N . PHE C 1 225 ? 95.620 47.152 20.682 1.00 19.91 221 PHE C N 1
ATOM 5594 C CA . PHE C 1 225 ? 95.217 47.719 21.969 1.00 19.92 221 PHE C CA 1
ATOM 5595 C C . PHE C 1 225 ? 94.430 49.021 21.823 1.00 20.33 221 PHE C C 1
ATOM 5596 O O . PHE C 1 225 ? 93.582 49.326 22.655 1.00 20.36 221 PHE C O 1
ATOM 5604 N N . ALA C 1 226 ? 94.766 49.820 20.808 1.00 19.68 222 ALA C N 1
ATOM 5605 C CA . ALA C 1 226 ? 94.071 51.078 20.596 1.00 19.54 222 ALA C CA 1
ATOM 5606 C C . ALA C 1 226 ? 92.629 50.799 20.236 1.00 19.53 222 ALA C C 1
ATOM 5607 O O . ALA C 1 226 ? 91.736 51.511 20.678 1.00 19.20 222 ALA C O 1
ATOM 5609 N N . ARG C 1 227 ? 92.407 49.740 19.455 1.00 18.56 223 ARG C N 1
ATOM 5610 C CA . ARG C 1 227 ? 91.054 49.374 19.054 1.00 19.69 223 ARG C CA 1
ATOM 5611 C C . ARG C 1 227 ? 90.289 48.582 20.120 1.00 19.11 223 ARG C C 1
ATOM 5612 O O . ARG C 1 227 ? 89.061 48.701 20.259 1.00 18.43 223 ARG C O 1
ATOM 5620 N N . HIS C 1 228 ? 91.014 47.753 20.858 1.00 18.16 224 HIS C N 1
ATOM 5621 C CA . HIS C 1 228 ? 90.385 46.875 21.826 1.00 18.44 224 HIS C CA 1
ATOM 5622 C C . HIS C 1 228 ? 91.156 46.929 23.161 1.00 19.04 224 HIS C C 1
ATOM 5623 O O . HIS C 1 228 ? 91.956 46.040 23.476 1.00 18.74 224 HIS C O 1
ATOM 5630 N N . PRO C 1 229 ? 90.927 48.004 23.943 1.00 19.04 225 PRO C N 1
ATOM 5631 C CA . PRO C 1 229 ? 91.691 48.339 25.157 1.00 19.20 225 PRO C CA 1
ATOM 5632 C C . PRO C 1 229 ? 91.749 47.208 26.182 1.00 18.69 225 PRO C C 1
ATOM 5633 O O . PRO C 1 229 ? 92.747 47.078 26.890 1.00 18.42 225 PRO C O 1
ATOM 5637 N N . SER C 1 230 ? 90.699 46.393 26.230 1.00 17.77 226 SER C N 1
ATOM 5638 C CA . SER C 1 230 ? 90.590 45.315 27.210 1.00 17.62 226 SER C CA 1
ATOM 5639 C C . SER C 1 230 ? 91.579 44.175 26.969 1.00 16.17 226 SER C C 1
ATOM 5640 O O . SER C 1 230 ? 91.839 43.376 27.868 1.00 17.45 226 SER C O 1
ATOM 5643 N N . PHE C 1 231 ? 92.127 44.103 25.763 1.00 15.19 227 PHE C N 1
ATOM 5644 C CA . PHE C 1 231 ? 93.073 43.058 25.381 1.00 13.75 227 PHE C CA 1
ATOM 5645 C C . PHE C 1 231 ? 94.417 43.167 26.139 1.00 13.88 227 PHE C C 1
ATOM 5646 O O . PHE C 1 231 ? 95.158 42.199 26.200 1.00 13.67 227 PHE C O 1
ATOM 5654 N N . VAL C 1 232 ? 94.721 44.328 26.736 1.00 14.50 228 VAL C N 1
ATOM 5655 C CA . VAL C 1 232 ? 96.005 44.517 27.425 1.00 14.23 228 VAL C CA 1
ATOM 5656 C C . VAL C 1 232 ? 96.166 43.560 28.609 1.00 14.82 228 VAL C C 1
ATOM 5657 O O . VAL C 1 232 ? 97.292 43.171 28.931 1.00 15.07 228 VAL C O 1
ATOM 5661 N N . HIS C 1 233 ? 95.053 43.185 29.237 1.00 14.67 229 HIS C N 1
ATOM 5662 C CA . HIS C 1 233 ? 95.083 42.228 30.359 1.00 15.38 229 HIS C CA 1
ATOM 5663 C C . HIS C 1 233 ? 95.720 40.877 30.031 1.00 14.20 229 HIS C C 1
ATOM 5664 O O . HIS C 1 233 ? 96.221 40.198 30.921 1.00 14.43 229 HIS C O 1
ATOM 5671 N N . SER C 1 234 ? 95.728 40.493 28.755 1.00 13.29 230 SER C N 1
ATOM 5672 C CA . SER C 1 234 ? 96.388 39.253 28.335 1.00 12.34 230 SER C CA 1
ATOM 5673 C C . SER C 1 234 ? 97.911 39.352 28.153 1.00 12.51 230 SER C C 1
ATOM 5674 O O . SER C 1 234 ? 98.563 38.344 27.793 1.00 12.57 230 SER C O 1
ATOM 5677 N N . PHE C 1 235 ? 98.480 40.549 28.343 1.00 12.41 231 PHE C N 1
ATOM 5678 C CA . PHE C 1 235 ? 99.904 40.771 28.042 1.00 12.67 231 PHE C CA 1
ATOM 5679 C C . PHE C 1 235 ? 100.657 41.448 29.188 1.00 13.46 231 PHE C C 1
ATOM 5680 O O . PHE C 1 235 ? 101.095 42.588 29.047 1.00 13.21 231 PHE C O 1
ATOM 5688 N N . PRO C 1 236 ? 100.801 40.748 30.327 1.00 14.00 232 PRO C N 1
ATOM 5689 C CA . PRO C 1 236 ? 101.380 41.410 31.502 1.00 14.43 232 PRO C CA 1
ATOM 5690 C C . PRO C 1 236 ? 102.929 41.492 31.455 1.00 15.16 232 PRO C C 1
ATOM 5691 O O . PRO C 1 236 ? 103.566 40.878 30.571 1.00 13.99 232 PRO C O 1
ATOM 5695 N N . PRO C 1 237 ? 103.533 42.228 32.406 1.00 15.91 233 PRO C N 1
ATOM 5696 C CA . PRO C 1 237 ? 104.994 42.213 32.518 1.00 16.16 233 PRO C CA 1
ATOM 5697 C C . PRO C 1 237 ? 105.514 40.841 32.986 1.00 15.74 233 PRO C C 1
ATOM 5698 O O . PRO C 1 237 ? 104.741 40.002 33.463 1.00 15.03 233 PRO C O 1
ATOM 5702 N N . MET C 1 238 ? 106.811 40.614 32.804 1.00 15.29 234 MET C N 1
ATOM 5703 C CA . MET C 1 238 ? 107.488 39.440 33.335 1.00 14.62 234 MET C CA 1
ATOM 5704 C C . MET C 1 238 ? 107.911 39.769 34.784 1.00 15.02 234 MET C C 1
ATOM 5705 O O . MET C 1 238 ? 108.681 40.689 34.982 1.00 14.51 234 MET C O 1
ATOM 5710 N N . PRO C 1 239 ? 107.422 39.003 35.782 1.00 15.63 235 PRO C N 1
ATOM 5711 C CA . PRO C 1 239 ? 107.780 39.244 37.186 1.00 16.59 235 PRO C CA 1
ATOM 5712 C C . PRO C 1 239 ? 109.287 39.404 37.448 1.00 18.45 235 PRO C C 1
ATOM 5713 O O . PRO C 1 239 ? 109.646 40.266 38.231 1.00 18.77 235 PRO C O 1
ATOM 5717 N N . VAL C 1 240 ? 110.155 38.587 36.824 1.00 19.18 236 VAL C N 1
ATOM 5718 C CA . VAL C 1 240 ? 111.606 38.700 37.092 1.00 20.92 236 VAL C CA 1
ATOM 5719 C C . VAL C 1 240 ? 112.345 39.579 36.088 1.00 21.54 236 VAL C C 1
ATOM 5720 O O . VAL C 1 240 ? 113.565 39.701 36.172 1.00 22.63 236 VAL C O 1
ATOM 5724 N N . GLN C 1 241 ? 111.613 40.183 35.146 1.00 21.39 237 GLN C N 1
ATOM 5725 C CA . GLN C 1 241 ? 112.150 41.237 34.294 1.00 22.10 237 GLN C CA 1
ATOM 5726 C C . GLN C 1 241 ? 111.005 42.160 33.863 1.00 22.41 237 GLN C C 1
ATOM 5727 O O . GLN C 1 241 ? 110.566 42.105 32.707 1.00 21.89 237 GLN C O 1
ATOM 5733 N N . PRO C 1 242 ? 110.516 42.994 34.795 1.00 23.12 238 PRO C N 1
ATOM 5734 C CA . PRO C 1 242 ? 109.290 43.772 34.584 1.00 24.16 238 PRO C CA 1
ATOM 5735 C C . PRO C 1 242 ? 109.416 44.888 33.543 1.00 25.47 238 PRO C C 1
ATOM 5736 O O . PRO C 1 242 ? 108.400 45.475 33.154 1.00 25.12 238 PRO C O 1
ATOM 5740 N N . ASN C 1 243 ? 110.641 45.171 33.105 1.00 26.57 239 ASN C N 1
ATOM 5741 C CA . ASN C 1 243 ? 110.871 46.136 32.035 1.00 28.46 239 ASN C CA 1
ATOM 5742 C C . ASN C 1 243 ? 111.569 45.477 30.840 1.00 27.94 239 ASN C C 1
ATOM 5743 O O . ASN C 1 243 ? 112.598 44.809 31.000 1.00 28.31 239 ASN C O 1
ATOM 5748 N N . GLY C 1 244 ? 110.997 45.661 29.652 1.00 27.36 240 GLY C N 1
ATOM 5749 C CA . GLY C 1 244 ? 111.681 45.296 28.415 1.00 26.84 240 GLY C CA 1
ATOM 5750 C C . GLY C 1 244 ? 111.560 43.835 28.012 1.00 25.83 240 GLY C C 1
ATOM 5751 O O . GLY C 1 244 ? 110.616 43.140 28.397 1.00 26.87 240 GLY C O 1
ATOM 5752 N N . PHE C 1 245 ? 112.532 43.375 27.228 1.00 24.46 241 PHE C N 1
ATOM 5753 C CA . PHE C 1 245 ? 112.420 42.106 26.535 1.00 22.87 241 PHE C CA 1
ATOM 5754 C C . PHE C 1 245 ? 113.577 41.182 26.888 1.00 21.19 241 PHE C C 1
ATOM 5755 O O . PHE C 1 245 ? 114.678 41.634 27.232 1.00 21.22 241 PHE C O 1
ATOM 5763 N N . MET C 1 246 ? 113.273 39.892 26.827 1.00 18.30 242 MET C N 1
ATOM 5764 C CA . MET C 1 246 ? 114.213 38.805 26.804 1.00 17.43 242 MET C CA 1
ATOM 5765 C C . MET C 1 246 ? 114.980 38.784 25.473 1.00 15.87 242 MET C C 1
ATOM 5766 O O . MET C 1 246 ? 114.444 39.185 24.444 1.00 15.04 242 MET C O 1
ATOM 5771 N N . THR C 1 247 ? 116.199 38.249 25.468 1.00 14.78 243 THR C N 1
ATOM 5772 C CA . THR C 1 247 ? 116.955 38.151 24.218 1.00 14.30 243 THR C CA 1
ATOM 5773 C C . THR C 1 247 ? 116.843 36.766 23.585 1.00 12.60 243 THR C C 1
ATOM 5774 O O . THR C 1 247 ? 116.583 35.766 24.271 1.00 11.57 243 THR C O 1
ATOM 5778 N N . ALA C 1 248 ? 117.092 36.705 22.277 1.00 11.09 244 ALA C N 1
ATOM 5779 C CA . ALA C 1 248 ? 117.123 35.436 21.576 1.00 10.31 244 ALA C CA 1
ATOM 5780 C C . ALA C 1 248 ? 118.225 34.495 22.152 1.00 10.77 244 ALA C C 1
ATOM 5781 O O . ALA C 1 248 ? 118.006 33.289 22.268 1.00 10.24 244 ALA C O 1
ATOM 5783 N N . ASP C 1 249 ? 119.371 35.048 22.570 1.00 11.91 245 ASP C N 1
ATOM 5784 C CA . ASP C 1 249 ? 120.432 34.210 23.170 1.00 12.44 245 ASP C CA 1
ATOM 5785 C C . ASP C 1 249 ? 119.965 33.598 24.518 1.00 12.08 245 ASP C C 1
ATOM 5786 O O . ASP C 1 249 ? 120.367 32.497 24.850 1.00 12.19 245 ASP C O 1
ATOM 5791 N N . GLU C 1 250 ? 119.121 34.315 25.271 1.00 11.44 246 GLU C N 1
ATOM 5792 C CA . GLU C 1 250 ? 118.579 33.794 26.530 1.00 11.16 246 GLU C CA 1
ATOM 5793 C C . GLU C 1 250 ? 117.680 32.572 26.268 1.00 10.92 246 GLU C C 1
ATOM 5794 O O . GLU C 1 250 ? 117.698 31.588 27.035 1.00 10.59 246 GLU C O 1
ATOM 5800 N N . VAL C 1 251 ? 116.893 32.640 25.186 1.00 9.05 247 VAL C N 1
ATOM 5801 C CA . VAL C 1 251 ? 116.072 31.489 24.787 1.00 8.67 247 VAL C CA 1
ATOM 5802 C C . VAL C 1 251 ? 116.959 30.290 24.444 1.00 8.54 247 VAL C C 1
ATOM 5803 O O . VAL C 1 251 ? 116.651 29.152 24.815 1.00 8.60 247 VAL C O 1
ATOM 5807 N N . ALA C 1 252 ? 118.082 30.545 23.787 1.00 9.57 248 ALA C N 1
ATOM 5808 C CA . ALA C 1 252 ? 119.001 29.469 23.366 1.00 8.57 248 ALA C CA 1
ATOM 5809 C C . ALA C 1 252 ? 119.634 28.721 24.551 1.00 9.71 248 ALA C C 1
ATOM 5810 O O . ALA C 1 252 ? 120.045 27.563 24.402 1.00 10.02 248 ALA C O 1
ATOM 5812 N N . ASP C 1 253 ? 119.718 29.354 25.726 1.00 9.74 249 ASP C N 1
ATOM 5813 C CA . ASP C 1 253 ? 120.117 28.630 26.955 1.00 9.54 249 ASP C CA 1
ATOM 5814 C C . ASP C 1 253 ? 119.194 27.428 27.235 1.00 8.91 249 ASP C C 1
ATOM 5815 O O . ASP C 1 253 ? 119.641 26.324 27.599 1.00 8.71 249 ASP C O 1
ATOM 5820 N N . VAL C 1 254 ? 117.884 27.643 27.107 1.00 8.24 250 VAL C N 1
ATOM 5821 C CA . VAL C 1 254 ? 116.944 26.569 27.366 1.00 7.93 250 VAL C CA 1
ATOM 5822 C C . VAL C 1 254 ? 116.992 25.491 26.286 1.00 8.13 250 VAL C C 1
ATOM 5823 O O . VAL C 1 254 ? 116.916 24.281 26.577 1.00 7.88 250 VAL C O 1
ATOM 5827 N N . VAL C 1 255 ? 117.106 25.922 25.039 1.00 7.56 251 VAL C N 1
ATOM 5828 C CA . VAL C 1 255 ? 117.165 24.993 23.915 1.00 7.18 251 VAL C CA 1
ATOM 5829 C C . VAL C 1 255 ? 118.423 24.107 24.027 1.00 8.79 251 VAL C C 1
ATOM 5830 O O . VAL C 1 255 ? 118.382 22.891 23.818 1.00 8.29 251 VAL C O 1
ATOM 5834 N N . ALA C 1 256 ? 119.548 24.736 24.365 1.00 8.89 252 ALA C N 1
ATOM 5835 C CA . ALA C 1 256 ? 120.784 24.007 24.613 1.00 8.64 252 ALA C CA 1
ATOM 5836 C C . ALA C 1 256 ? 120.666 22.917 25.684 1.00 8.31 252 ALA C C 1
ATOM 5837 O O . ALA C 1 256 ? 121.173 21.813 25.511 1.00 7.64 252 ALA C O 1
ATOM 5839 N N . TRP C 1 257 ? 120.005 23.225 26.792 1.00 8.09 253 TRP C N 1
ATOM 5840 C CA . TRP C 1 257 ? 119.820 22.254 27.868 1.00 8.00 253 TRP C CA 1
ATOM 5841 C C . TRP C 1 257 ? 118.838 21.117 27.435 1.00 7.77 253 TRP C C 1
ATOM 5842 O O . TRP C 1 257 ? 119.106 19.935 27.659 1.00 7.96 253 TRP C O 1
ATOM 5853 N N . LEU C 1 258 ? 117.745 21.455 26.751 1.00 7.33 254 LEU C N 1
ATOM 5854 C CA . LEU C 1 258 ? 116.839 20.407 26.252 1.00 7.66 254 LEU C CA 1
ATOM 5855 C C . LEU C 1 258 ? 117.508 19.484 25.191 1.00 8.72 254 LEU C C 1
ATOM 5856 O O . LEU C 1 258 ? 117.178 18.300 25.098 1.00 9.34 254 LEU C O 1
ATOM 5861 N N . ALA C 1 259 ? 118.403 20.063 24.385 1.00 8.45 255 ALA C N 1
ATOM 5862 C CA . ALA C 1 259 ? 119.078 19.356 23.275 1.00 9.40 255 ALA C CA 1
ATOM 5863 C C . ALA C 1 259 ? 119.990 18.273 23.818 1.00 11.00 255 ALA C C 1
ATOM 5864 O O . ALA C 1 259 ? 120.195 17.230 23.160 1.00 12.08 255 ALA C O 1
ATOM 5866 N N . GLY C 1 260 ? 120.525 18.510 25.016 1.00 11.14 256 GLY C N 1
ATOM 5867 C CA . GLY C 1 260 ? 121.594 17.652 25.543 1.00 11.85 256 GLY C CA 1
ATOM 5868 C C . GLY C 1 260 ? 121.166 16.772 26.703 1.00 12.71 256 GLY C C 1
ATOM 5869 O O . GLY C 1 260 ? 119.999 16.760 27.111 1.00 11.79 256 GLY C O 1
ATOM 5870 N N . ASP C 1 261 ? 122.122 16.014 27.243 1.00 13.31 257 ASP C N 1
ATOM 5871 C CA . ASP C 1 261 ? 121.764 14.923 28.141 1.00 14.63 257 ASP C CA 1
ATOM 5872 C C . ASP C 1 261 ? 121.350 15.357 29.541 1.00 13.39 257 ASP C C 1
ATOM 5873 O O . ASP C 1 261 ? 120.782 14.555 30.291 1.00 12.50 257 ASP C O 1
ATOM 5878 N N . GLY C 1 262 ? 121.657 16.605 29.906 1.00 12.25 258 GLY C N 1
ATOM 5879 C CA . GLY C 1 262 ? 121.283 17.130 31.226 1.00 11.69 258 GLY C CA 1
ATOM 5880 C C . GLY C 1 262 ? 119.776 17.083 31.439 1.00 11.95 258 GLY C C 1
ATOM 5881 O O . GLY C 1 262 ? 119.291 17.087 32.597 1.00 10.57 258 GLY C O 1
ATOM 5882 N N . SER C 1 263 ? 119.026 17.077 30.317 1.00 10.49 259 SER C N 1
ATOM 5883 C CA . SER C 1 263 ? 117.568 17.036 30.390 1.00 9.43 259 SER C CA 1
ATOM 5884 C C . SER C 1 263 ? 116.974 15.655 30.061 1.00 10.29 259 SER C C 1
ATOM 5885 O O . SER C 1 263 ? 115.798 15.549 29.654 1.00 9.57 259 SER C O 1
ATOM 5888 N N . GLY C 1 264 ? 117.763 14.608 30.279 1.00 10.28 260 GLY C N 1
ATOM 5889 C CA . GLY C 1 264 ? 117.348 13.230 29.959 1.00 11.84 260 GLY C CA 1
ATOM 5890 C C . GLY C 1 264 ? 116.094 12.728 30.647 1.00 11.51 260 GLY C C 1
ATOM 5891 O O . GLY C 1 264 ? 115.498 11.757 30.188 1.00 12.21 260 GLY C O 1
ATOM 5892 N N . THR C 1 265 ? 115.683 13.358 31.745 1.00 11.44 261 THR C N 1
ATOM 5893 C CA . THR C 1 265 ? 114.446 12.941 32.412 1.00 11.02 261 THR C CA 1
ATOM 5894 C C . THR C 1 265 ? 113.185 13.594 31.814 1.00 11.46 261 THR C C 1
ATOM 5895 O O . THR C 1 265 ? 112.076 13.294 32.241 1.00 12.83 261 THR C O 1
ATOM 5899 N N . LEU C 1 266 ? 113.366 14.521 30.884 1.00 10.67 262 LEU C N 1
ATOM 5900 C CA . LEU C 1 266 ? 112.229 15.271 30.330 1.00 9.94 262 LEU C CA 1
ATOM 5901 C C . LEU C 1 266 ? 111.830 14.821 28.937 1.00 9.75 262 LEU C C 1
ATOM 5902 O O . LEU C 1 266 ? 112.620 14.873 28.007 1.00 8.75 262 LEU C O 1
ATOM 5907 N N . THR C 1 267 ? 110.575 14.404 28.806 1.00 8.57 263 THR C N 1
ATOM 5908 C CA . THR C 1 267 ? 109.948 14.263 27.530 1.00 8.24 263 THR C CA 1
ATOM 5909 C C . THR C 1 267 ? 108.464 14.603 27.706 1.00 8.36 263 THR C C 1
ATOM 5910 O O . THR C 1 267 ? 107.904 14.350 28.781 1.00 8.32 263 THR C O 1
ATOM 5914 N N . GLY C 1 268 ? 107.862 15.219 26.684 1.00 8.55 264 GLY C N 1
ATOM 5915 C CA . GLY C 1 268 ? 106.473 15.663 26.769 1.00 7.97 264 GLY C CA 1
ATOM 5916 C C . GLY C 1 268 ? 106.262 16.852 27.672 1.00 8.14 264 GLY C C 1
ATOM 5917 O O . GLY C 1 268 ? 105.142 17.102 28.134 1.00 9.47 264 GLY C O 1
ATOM 5918 N N . THR C 1 269 ? 107.313 17.606 27.947 1.00 8.80 265 THR C N 1
ATOM 5919 C CA . THR C 1 269 ? 107.144 18.738 28.858 1.00 9.03 265 THR C CA 1
ATOM 5920 C C . THR C 1 269 ? 106.971 20.029 28.064 1.00 8.68 265 THR C C 1
ATOM 5921 O O . THR C 1 269 ? 107.609 20.222 27.003 1.00 9.72 265 THR C O 1
ATOM 5925 N N . GLN C 1 270 ? 106.135 20.909 28.607 1.00 7.73 266 GLN C N 1
ATOM 5926 C CA . GLN C 1 270 ? 105.917 22.241 28.044 1.00 7.76 266 GLN C CA 1
ATOM 5927 C C . GLN C 1 270 ? 106.683 23.233 28.917 1.00 8.57 266 GLN C C 1
ATOM 5928 O O . GLN C 1 270 ? 106.291 23.446 30.068 1.00 8.36 266 GLN C O 1
ATOM 5934 N N . ILE C 1 271 ? 107.780 23.799 28.405 1.00 7.74 267 ILE C N 1
ATOM 5935 C CA . ILE C 1 271 ? 108.576 24.711 29.224 1.00 8.43 267 ILE C CA 1
ATOM 5936 C C . ILE C 1 271 ? 108.256 26.183 28.876 1.00 8.14 267 ILE C C 1
ATOM 5937 O O . ILE C 1 271 ? 108.562 26.648 27.765 1.00 9.05 267 ILE C O 1
ATOM 5942 N N . PRO C 1 272 ? 107.645 26.919 29.805 1.00 8.89 268 PRO C N 1
ATOM 5943 C CA . PRO C 1 272 ? 107.475 28.347 29.555 1.00 9.02 268 PRO C CA 1
ATOM 5944 C C . PRO C 1 272 ? 108.813 29.073 29.678 1.00 9.75 268 PRO C C 1
ATOM 5945 O O . PRO C 1 272 ? 109.593 28.852 30.634 1.00 9.05 268 PRO C O 1
ATOM 5949 N N . VAL C 1 273 ? 109.079 29.921 28.693 1.00 7.71 269 VAL C N 1
ATOM 5950 C CA . VAL C 1 273 ? 110.312 30.693 28.680 1.00 8.79 269 VAL C CA 1
ATOM 5951 C C . VAL C 1 273 ? 109.842 32.150 28.710 1.00 9.07 269 VAL C C 1
ATOM 5952 O O . VAL C 1 273 ? 109.857 32.882 27.691 1.00 8.96 269 VAL C O 1
ATOM 5956 N N . ASP C 1 274 ? 109.405 32.577 29.899 1.00 8.67 270 ASP C N 1
ATOM 5957 C CA . ASP C 1 274 ? 108.611 33.799 29.965 1.00 9.95 270 ASP C CA 1
ATOM 5958 C C . ASP C 1 274 ? 108.959 34.639 31.174 1.00 10.27 270 ASP C C 1
ATOM 5959 O O . ASP C 1 274 ? 108.250 35.613 31.467 1.00 11.42 270 ASP C O 1
ATOM 5964 N N . LYS C 1 275 ? 110.011 34.246 31.906 1.00 9.96 271 LYS C N 1
ATOM 5965 C CA . LYS C 1 275 ? 110.419 34.963 33.134 1.00 10.80 271 LYS C CA 1
ATOM 5966 C C . LYS C 1 275 ? 109.211 35.215 34.038 1.00 10.95 271 LYS C C 1
ATOM 5967 O O . LYS C 1 275 ? 109.164 36.203 34.784 1.00 11.09 271 LYS C O 1
ATOM 5973 N N . GLY C 1 276 ? 108.239 34.296 33.983 1.00 10.44 272 GLY C N 1
ATOM 5974 C CA . GLY C 1 276 ? 107.122 34.291 34.929 1.00 10.81 272 GLY C CA 1
ATOM 5975 C C . GLY C 1 276 ? 105.800 34.901 34.494 1.00 11.94 272 GLY C C 1
ATOM 5976 O O . GLY C 1 276 ? 104.826 34.895 35.238 1.00 11.59 272 GLY C O 1
ATOM 5977 N N . ALA C 1 277 ? 105.738 35.406 33.269 1.00 12.34 273 ALA C N 1
ATOM 5978 C CA . ALA C 1 277 ? 104.549 36.124 32.839 1.00 11.24 273 ALA C CA 1
ATOM 5979 C C . ALA C 1 277 ? 103.249 35.295 32.898 1.00 12.05 273 ALA C C 1
ATOM 5980 O O . ALA C 1 277 ? 102.162 35.835 33.231 1.00 12.37 273 ALA C O 1
ATOM 5982 N N . LEU C 1 278 ? 103.346 33.994 32.608 1.00 11.16 274 LEU C N 1
ATOM 5983 C CA . LEU C 1 278 ? 102.164 33.119 32.649 1.00 12.36 274 LEU C CA 1
ATOM 5984 C C . LEU C 1 278 ? 101.552 32.933 34.043 1.00 11.96 274 LEU C C 1
ATOM 5985 O O . LEU C 1 278 ? 100.422 32.455 34.170 1.00 11.75 274 LEU C O 1
ATOM 5990 N N . LYS C 1 279 ? 102.271 33.351 35.086 1.00 12.35 275 LYS C N 1
ATOM 5991 C CA . LYS C 1 279 ? 101.760 33.240 36.462 1.00 12.63 275 LYS C CA 1
ATOM 5992 C C . LYS C 1 279 ? 100.699 34.300 36.775 1.00 13.56 275 LYS C C 1
ATOM 5993 O O . LYS C 1 279 ? 99.832 34.095 37.620 1.00 12.96 275 LYS C O 1
ATOM 5999 N N . TYR C 1 280 ? 100.762 35.427 36.081 1.00 14.12 276 TYR C N 1
ATOM 6000 C CA . TYR C 1 280 ? 99.785 36.495 36.322 1.00 14.81 276 TYR C CA 1
ATOM 6001 C C . TYR C 1 280 ? 98.374 36.130 35.872 1.00 16.55 276 TYR C C 1
ATOM 6002 O O . TYR C 1 280 ? 98.168 35.410 34.881 1.00 16.32 276 TYR C O 1
ATOM 6012 N N . GLY D 1 11 ? 60.957 18.884 40.642 1.00 24.15 7 GLY D N 1
ATOM 6013 C CA . GLY D 1 11 ? 62.297 19.544 40.459 1.00 22.80 7 GLY D CA 1
ATOM 6014 C C . GLY D 1 11 ? 63.367 18.483 40.330 1.00 21.74 7 GLY D C 1
ATOM 6015 O O . GLY D 1 11 ? 63.127 17.306 40.653 1.00 22.43 7 GLY D O 1
ATOM 6016 N N . SER D 1 12 ? 64.569 18.898 39.919 1.00 20.28 8 SER D N 1
ATOM 6017 C CA . SER D 1 12 ? 65.635 17.955 39.569 1.00 19.35 8 SER D CA 1
ATOM 6018 C C . SER D 1 12 ? 66.127 17.125 40.756 1.00 18.31 8 SER D C 1
ATOM 6019 O O . SER D 1 12 ? 66.717 16.058 40.568 1.00 18.31 8 SER D O 1
ATOM 6022 N N . LEU D 1 13 ? 65.924 17.620 41.975 1.00 16.05 9 LEU D N 1
ATOM 6023 C CA . LEU D 1 13 ? 66.455 16.913 43.143 1.00 15.80 9 LEU D CA 1
ATOM 6024 C C . LEU D 1 13 ? 65.353 16.443 44.083 1.00 16.63 9 LEU D C 1
ATOM 6025 O O . LEU D 1 13 ? 65.583 16.228 45.286 1.00 16.04 9 LEU D O 1
ATOM 6030 N N . GLN D 1 14 ? 64.150 16.291 43.534 1.00 17.99 10 GLN D N 1
ATOM 6031 C CA . GLN D 1 14 ? 62.987 15.848 44.326 1.00 20.39 10 GLN D CA 1
ATOM 6032 C C . GLN D 1 14 ? 63.282 14.587 45.126 1.00 20.22 10 GLN D C 1
ATOM 6033 O O . GLN D 1 14 ? 63.749 13.585 44.576 1.00 20.67 10 GLN D O 1
ATOM 6039 N N . GLY D 1 15 ? 63.022 14.647 46.428 1.00 20.96 11 GLY D N 1
ATOM 6040 C CA . GLY D 1 15 ? 63.145 13.478 47.299 1.00 20.87 11 GLY D CA 1
ATOM 6041 C C . GLY D 1 15 ? 64.568 13.125 47.689 1.00 20.85 11 GLY D C 1
ATOM 6042 O O . GLY D 1 15 ? 64.811 12.081 48.314 1.00 22.33 11 GLY D O 1
ATOM 6043 N N . ARG D 1 16 ? 65.510 13.975 47.288 1.00 19.05 12 ARG D N 1
ATOM 6044 C CA . ARG D 1 16 ? 66.931 13.817 47.646 1.00 17.84 12 ARG D CA 1
ATOM 6045 C C . ARG D 1 16 ? 67.321 14.708 48.861 1.00 17.05 12 ARG D C 1
ATOM 6046 O O . ARG D 1 16 ? 66.513 15.526 49.337 1.00 16.67 12 ARG D O 1
ATOM 6054 N N . VAL D 1 17 ? 68.553 14.521 49.351 1.00 15.41 13 VAL D N 1
ATOM 6055 C CA . VAL D 1 17 ? 69.084 15.197 50.533 1.00 14.03 13 VAL D CA 1
ATOM 6056 C C . VAL D 1 17 ? 70.477 15.760 50.231 1.00 13.93 13 VAL D C 1
ATOM 6057 O O . VAL D 1 17 ? 71.296 15.073 49.638 1.00 11.66 13 VAL D O 1
ATOM 6061 N N . ALA D 1 18 ? 70.720 17.001 50.652 1.00 14.11 14 ALA D N 1
ATOM 6062 C CA . ALA D 1 18 ? 72.003 17.684 50.428 1.00 13.63 14 ALA D CA 1
ATOM 6063 C C . ALA D 1 18 ? 72.526 18.189 51.746 1.00 14.02 14 ALA D C 1
ATOM 6064 O O . ALA D 1 18 ? 71.759 18.656 52.590 1.00 14.74 14 ALA D O 1
ATOM 6066 N N . PHE D 1 19 ? 73.837 18.056 51.922 1.00 13.02 15 PHE D N 1
ATOM 6067 C CA . PHE D 1 19 ? 74.540 18.493 53.105 1.00 12.85 15 PHE D CA 1
ATOM 6068 C C . PHE D 1 19 ? 75.478 19.641 52.682 1.00 12.71 15 PHE D C 1
ATOM 6069 O O . PHE D 1 19 ? 76.297 19.454 51.788 1.00 12.07 15 PHE D O 1
ATOM 6077 N N . ILE D 1 20 ? 75.364 20.809 53.327 1.00 12.36 16 ILE D N 1
ATOM 6078 C CA . ILE D 1 20 ? 76.083 22.015 52.902 1.00 12.35 16 ILE D CA 1
ATOM 6079 C C . ILE D 1 20 ? 76.805 22.642 54.074 1.00 12.76 16 ILE D C 1
ATOM 6080 O O . ILE D 1 20 ? 76.181 22.914 55.093 1.00 12.89 16 ILE D O 1
ATOM 6085 N N . THR D 1 21 ? 78.112 22.897 53.937 1.00 11.89 17 THR D N 1
ATOM 6086 C CA . THR D 1 21 ? 78.848 23.582 54.994 1.00 12.01 17 THR D CA 1
ATOM 6087 C C . THR D 1 21 ? 79.012 25.059 54.652 1.00 12.62 17 THR D C 1
ATOM 6088 O O . THR D 1 21 ? 78.934 25.438 53.488 1.00 11.98 17 THR D O 1
ATOM 6092 N N . GLY D 1 22 ? 79.239 25.892 55.663 1.00 12.03 18 GLY D N 1
ATOM 6093 C CA . GLY D 1 22 ? 79.371 27.326 55.413 1.00 12.09 18 GLY D CA 1
ATOM 6094 C C . GLY D 1 22 ? 78.070 27.932 54.907 1.00 12.73 18 GLY D C 1
ATOM 6095 O O . GLY D 1 22 ? 78.098 28.866 54.124 1.00 11.77 18 GLY D O 1
ATOM 6096 N N . ALA D 1 23 ? 76.942 27.409 55.389 1.00 13.15 19 ALA D N 1
ATOM 6097 C CA . ALA D 1 23 ? 75.608 27.733 54.842 1.00 14.73 19 ALA D CA 1
ATOM 6098 C C . ALA D 1 23 ? 74.917 28.940 55.506 1.00 14.75 19 ALA D C 1
ATOM 6099 O O . ALA D 1 23 ? 73.753 29.275 55.164 1.00 14.94 19 ALA D O 1
ATOM 6101 N N . ALA D 1 24 ? 75.604 29.580 56.462 1.00 15.02 20 ALA D N 1
ATOM 6102 C CA . ALA D 1 24 ? 75.016 30.732 57.191 1.00 15.17 20 ALA D CA 1
ATOM 6103 C C . ALA D 1 24 ? 74.661 31.899 56.257 1.00 14.81 20 ALA D C 1
ATOM 6104 O O . ALA D 1 24 ? 73.661 32.599 56.480 1.00 14.59 20 ALA D O 1
ATOM 6106 N N . ARG D 1 25 ? 75.478 32.096 55.223 1.00 13.68 21 ARG D N 1
ATOM 6107 C CA . ARG D 1 25 ? 75.389 33.286 54.353 1.00 13.90 21 ARG D CA 1
ATOM 6108 C C . ARG D 1 25 ? 76.170 33.078 53.040 1.00 12.77 21 ARG D C 1
ATOM 6109 O O . ARG D 1 25 ? 76.715 32.015 52.806 1.00 11.57 21 ARG D O 1
ATOM 6117 N N . GLY D 1 26 ? 76.246 34.127 52.224 1.00 11.62 22 GLY D N 1
ATOM 6118 C CA . GLY D 1 26 ? 77.058 34.112 51.034 1.00 11.04 22 GLY D CA 1
ATOM 6119 C C . GLY D 1 26 ? 76.718 32.940 50.151 1.00 11.55 22 GLY D C 1
ATOM 6120 O O . GLY D 1 26 ? 75.550 32.561 50.024 1.00 10.98 22 GLY D O 1
ATOM 6121 N N . GLN D 1 27 ? 77.743 32.352 49.545 1.00 10.13 23 GLN D N 1
ATOM 6122 C CA . GLN D 1 27 ? 77.520 31.257 48.594 1.00 9.90 23 GLN D CA 1
ATOM 6123 C C . GLN D 1 27 ? 76.802 30.067 49.190 1.00 9.86 23 GLN D C 1
ATOM 6124 O O . GLN D 1 27 ? 75.915 29.526 48.556 1.00 9.53 23 GLN D O 1
ATOM 6130 N N . GLY D 1 28 ? 77.175 29.686 50.418 1.00 10.28 24 GLY D N 1
ATOM 6131 C CA . GLY D 1 28 ? 76.574 28.540 51.097 1.00 10.13 24 GLY D CA 1
ATOM 6132 C C . GLY D 1 28 ? 75.069 28.661 51.318 1.00 10.33 24 GLY D C 1
ATOM 6133 O O . GLY D 1 28 ? 74.352 27.703 51.147 1.00 9.97 24 GLY D O 1
ATOM 6134 N N . ARG D 1 29 ? 74.604 29.825 51.746 1.00 11.33 25 ARG D N 1
ATOM 6135 C CA . ARG D 1 29 ? 73.159 30.076 51.819 1.00 11.74 25 ARG D CA 1
ATOM 6136 C C . ARG D 1 29 ? 72.526 29.945 50.442 1.00 11.68 25 ARG D C 1
ATOM 6137 O O . ARG D 1 29 ? 71.464 29.314 50.281 1.00 10.62 25 ARG D O 1
ATOM 6145 N N . SER D 1 30 ? 73.163 30.534 49.427 1.00 12.04 26 SER D N 1
ATOM 6146 C CA . SER D 1 30 ? 72.600 30.437 48.082 1.00 11.74 26 SER D CA 1
ATOM 6147 C C . SER D 1 30 ? 72.430 28.977 47.633 1.00 11.51 26 SER D C 1
ATOM 6148 O O . SER D 1 30 ? 71.411 28.630 47.060 1.00 11.09 26 SER D O 1
ATOM 6151 N N . HIS D 1 31 ? 73.444 28.147 47.877 1.00 11.43 27 HIS D N 1
ATOM 6152 C CA . HIS D 1 31 ? 73.361 26.716 47.557 1.00 11.52 27 HIS D CA 1
ATOM 6153 C C . HIS D 1 31 ? 72.207 26.010 48.320 1.00 12.05 27 HIS D C 1
ATOM 6154 O O . HIS D 1 31 ? 71.455 25.276 47.715 1.00 11.74 27 HIS D O 1
ATOM 6161 N N . ALA D 1 32 ? 72.081 26.248 49.625 1.00 11.90 28 ALA D N 1
ATOM 6162 C CA . ALA D 1 32 ? 71.022 25.623 50.445 1.00 12.73 28 ALA D CA 1
ATOM 6163 C C . ALA D 1 32 ? 69.615 25.966 49.932 1.00 13.70 28 ALA D C 1
ATOM 6164 O O . ALA D 1 32 ? 68.782 25.064 49.741 1.00 13.99 28 ALA D O 1
ATOM 6166 N N . VAL D 1 33 ? 69.369 27.255 49.679 1.00 13.50 29 VAL D N 1
ATOM 6167 C CA . VAL D 1 33 ? 68.076 27.688 49.185 1.00 14.11 29 VAL D CA 1
ATOM 6168 C C . VAL D 1 33 ? 67.841 27.171 47.765 1.00 14.14 29 VAL D C 1
ATOM 6169 O O . VAL D 1 33 ? 66.733 26.703 47.472 1.00 13.37 29 VAL D O 1
ATOM 6173 N N . ARG D 1 34 ? 68.866 27.227 46.895 1.00 12.61 30 ARG D N 1
ATOM 6174 C CA . ARG D 1 34 ? 68.663 26.707 45.531 1.00 13.04 30 ARG D CA 1
ATOM 6175 C C . ARG D 1 34 ? 68.385 25.188 45.520 1.00 13.07 30 ARG D C 1
ATOM 6176 O O . ARG D 1 34 ? 67.448 24.715 44.846 1.00 12.73 30 ARG D O 1
ATOM 6184 N N . LEU D 1 35 ? 69.195 24.423 46.258 1.00 12.97 31 LEU D N 1
ATOM 6185 C CA . LEU D 1 35 ? 69.014 22.986 46.252 1.00 13.56 31 LEU D CA 1
ATOM 6186 C C . LEU D 1 35 ? 67.636 22.625 46.859 1.00 14.14 31 LEU D C 1
ATOM 6187 O O . LEU D 1 35 ? 66.954 21.723 46.371 1.00 14.59 31 LEU D O 1
ATOM 6192 N N . ALA D 1 36 ? 67.234 23.343 47.896 1.00 13.88 32 ALA D N 1
ATOM 6193 C CA . ALA D 1 36 ? 65.843 23.238 48.402 1.00 14.53 32 ALA D CA 1
ATOM 6194 C C . ALA D 1 36 ? 64.803 23.528 47.291 1.00 15.12 32 ALA D C 1
ATOM 6195 O O . ALA D 1 36 ? 63.805 22.791 47.150 1.00 15.28 32 ALA D O 1
ATOM 6197 N N . ALA D 1 37 ? 65.017 24.595 46.516 1.00 14.37 33 ALA D N 1
ATOM 6198 C CA . ALA D 1 37 ? 64.076 24.924 45.427 1.00 15.83 33 ALA D CA 1
ATOM 6199 C C . ALA D 1 37 ? 63.977 23.808 44.384 1.00 16.27 33 ALA D C 1
ATOM 6200 O O . ALA D 1 37 ? 62.893 23.590 43.792 1.00 16.71 33 ALA D O 1
ATOM 6202 N N . GLU D 1 38 ? 65.083 23.093 44.182 1.00 15.26 34 GLU D N 1
ATOM 6203 C CA . GLU D 1 38 ? 65.104 21.939 43.286 1.00 15.88 34 GLU D CA 1
ATOM 6204 C C . GLU D 1 38 ? 64.483 20.697 43.894 1.00 16.56 34 GLU D C 1
ATOM 6205 O O . GLU D 1 38 ? 64.402 19.650 43.231 1.00 17.17 34 GLU D O 1
ATOM 6211 N N . GLY D 1 39 ? 64.088 20.783 45.164 1.00 17.55 35 GLY D N 1
ATOM 6212 C CA . GLY D 1 39 ? 63.390 19.674 45.823 1.00 17.88 35 GLY D CA 1
ATOM 6213 C C . GLY D 1 39 ? 64.168 18.904 46.883 1.00 17.91 35 GLY D C 1
ATOM 6214 O O . GLY D 1 39 ? 63.632 17.969 47.478 1.00 17.70 35 GLY D O 1
ATOM 6215 N N . ALA D 1 40 ? 65.427 19.281 47.143 1.00 16.97 36 ALA D N 1
ATOM 6216 C CA . ALA D 1 40 ? 66.173 18.595 48.205 1.00 16.95 36 ALA D CA 1
ATOM 6217 C C . ALA D 1 40 ? 65.866 19.115 49.628 1.00 16.27 36 ALA D C 1
ATOM 6218 O O . ALA D 1 40 ? 65.811 20.324 49.847 1.00 16.73 36 ALA D O 1
ATOM 6220 N N . ASP D 1 41 ? 65.705 18.195 50.587 1.00 15.86 37 ASP D N 1
ATOM 6221 C CA . ASP D 1 41 ? 65.772 18.543 52.007 1.00 15.52 37 ASP D CA 1
ATOM 6222 C C . ASP D 1 41 ? 67.236 18.813 52.378 1.00 14.76 37 ASP D C 1
ATOM 6223 O O . ASP D 1 41 ? 68.142 18.239 51.770 1.00 14.43 37 ASP D O 1
ATOM 6228 N N . ILE D 1 42 ? 67.445 19.653 53.388 1.00 14.01 38 ILE D N 1
ATOM 6229 C CA . ILE D 1 42 ? 68.758 20.243 53.639 1.00 14.90 38 ILE D CA 1
ATOM 6230 C C . ILE D 1 42 ? 69.312 19.922 55.023 1.00 15.20 38 ILE D C 1
ATOM 6231 O O . ILE D 1 42 ? 68.602 20.054 56.020 1.00 15.87 38 ILE D O 1
ATOM 6236 N N . ILE D 1 43 ? 70.578 19.477 55.066 1.00 14.87 39 ILE D N 1
ATOM 6237 C CA . ILE D 1 43 ? 71.375 19.487 56.286 1.00 14.65 39 ILE D CA 1
ATOM 6238 C C . ILE D 1 43 ? 72.413 20.597 56.105 1.00 15.43 39 ILE D C 1
ATOM 6239 O O . ILE D 1 43 ? 73.157 20.610 55.127 1.00 13.57 39 ILE D O 1
ATOM 6244 N N . ALA D 1 44 ? 72.455 21.550 57.029 1.00 15.16 40 ALA D N 1
ATOM 6245 C CA . ALA D 1 44 ? 73.283 22.711 56.814 1.00 16.06 40 ALA D CA 1
ATOM 6246 C C . ALA D 1 44 ? 73.973 23.123 58.109 1.00 16.35 40 ALA D C 1
ATOM 6247 O O . ALA D 1 44 ? 73.395 23.014 59.192 1.00 16.86 40 ALA D O 1
ATOM 6249 N N . CYS D 1 45 ? 75.230 23.545 58.000 1.00 14.61 41 CYS D N 1
ATOM 6250 C CA . CYS D 1 45 ? 75.973 23.906 59.174 1.00 14.19 41 CYS D CA 1
ATOM 6251 C C . CYS D 1 45 ? 76.947 25.034 58.899 1.00 14.11 41 CYS D C 1
ATOM 6252 O O . CYS D 1 45 ? 77.279 25.316 57.744 1.00 12.05 41 CYS D O 1
ATOM 6255 N N . ASP D 1 46 ? 77.367 25.699 59.976 1.00 14.59 42 ASP D N 1
ATOM 6256 C CA . ASP D 1 46 ? 78.212 26.901 59.893 1.00 15.03 42 ASP D CA 1
ATOM 6257 C C . ASP D 1 46 ? 78.751 27.189 61.261 1.00 15.80 42 ASP D C 1
ATOM 6258 O O . ASP D 1 46 ? 78.074 26.912 62.267 1.00 15.67 42 ASP D O 1
ATOM 6263 N N . ILE D 1 47 ? 79.956 27.759 61.319 1.00 15.61 43 ILE D N 1
ATOM 6264 C CA . ILE D 1 47 ? 80.568 28.084 62.610 1.00 15.85 43 ILE D CA 1
ATOM 6265 C C . ILE D 1 47 ? 79.867 29.273 63.282 1.00 16.94 43 ILE D C 1
ATOM 6266 O O . ILE D 1 47 ? 79.893 29.383 64.512 1.00 16.41 43 ILE D O 1
ATOM 6271 N N . CYS D 1 48 ? 79.238 30.155 62.489 1.00 16.73 44 CYS D N 1
ATOM 6272 C CA . CYS D 1 48 ? 78.450 31.282 63.052 1.00 17.26 44 CYS D CA 1
ATOM 6273 C C . CYS D 1 48 ? 79.210 32.076 64.131 1.00 18.29 44 CYS D C 1
ATOM 6274 O O . CYS D 1 48 ? 78.620 32.511 65.140 1.00 18.25 44 CYS D O 1
ATOM 6277 N N . ALA D 1 49 ? 80.520 32.253 63.919 1.00 17.82 45 ALA D N 1
ATOM 6278 C CA . ALA D 1 49 ? 81.380 32.944 64.866 1.00 18.53 45 ALA D CA 1
ATOM 6279 C C . ALA D 1 49 ? 82.672 33.342 64.155 1.00 19.05 45 ALA D C 1
ATOM 6280 O O . ALA D 1 49 ? 82.955 32.814 63.073 1.00 17.80 45 ALA D O 1
ATOM 6282 N N . PRO D 1 50 ? 83.446 34.291 64.743 1.00 20.23 46 PRO D N 1
ATOM 6283 C CA . PRO D 1 50 ? 84.766 34.594 64.168 1.00 20.10 46 PRO D CA 1
ATOM 6284 C C . PRO D 1 50 ? 85.636 33.375 64.274 1.00 20.01 46 PRO D C 1
ATOM 6285 O O . PRO D 1 50 ? 85.583 32.651 65.277 1.00 19.90 46 PRO D O 1
ATOM 6289 N N . VAL D 1 51 ? 86.405 33.118 63.226 1.00 19.96 47 VAL D N 1
ATOM 6290 C CA . VAL D 1 51 ? 87.268 31.948 63.208 1.00 20.15 47 VAL D CA 1
ATOM 6291 C C . VAL D 1 51 ? 88.636 32.306 63.832 1.00 20.34 47 VAL D C 1
ATOM 6292 O O . VAL D 1 51 ? 89.238 31.504 64.532 1.00 20.05 47 VAL D O 1
ATOM 6296 N N . SER D 1 52 ? 89.088 33.529 63.587 1.00 20.35 48 SER D N 1
ATOM 6297 C CA . SER D 1 52 ? 90.433 33.928 63.932 1.00 21.23 48 SER D CA 1
ATOM 6298 C C . SER D 1 52 ? 90.549 35.420 63.781 1.00 21.31 48 SER D C 1
ATOM 6299 O O . SER D 1 52 ? 89.949 36.007 62.871 1.00 20.96 48 SER D O 1
ATOM 6302 N N . ALA D 1 53 ? 91.342 36.014 64.678 1.00 21.09 49 ALA D N 1
ATOM 6303 C CA . ALA D 1 53 ? 91.839 37.369 64.537 1.00 21.02 49 ALA D CA 1
ATOM 6304 C C . ALA D 1 53 ? 92.443 37.630 63.154 1.00 19.96 49 ALA D C 1
ATOM 6305 O O . ALA D 1 53 ? 92.372 38.747 62.649 1.00 19.62 49 ALA D O 1
ATOM 6307 N N . SER D 1 54 ? 93.030 36.587 62.554 1.00 20.03 50 SER D N 1
ATOM 6308 C CA . SER D 1 54 ? 93.680 36.687 61.258 1.00 19.52 50 SER D CA 1
ATOM 6309 C C . SER D 1 54 ? 92.703 36.863 60.088 1.00 19.46 50 SER D C 1
ATOM 6310 O O . SER D 1 54 ? 93.100 37.297 58.985 1.00 19.03 50 SER D O 1
ATOM 6313 N N . VAL D 1 55 ? 91.436 36.521 60.329 1.00 19.04 51 VAL D N 1
ATOM 6314 C CA . VAL D 1 55 ? 90.374 36.698 59.344 1.00 19.26 51 VAL D CA 1
ATOM 6315 C C . VAL D 1 55 ? 89.657 37.999 59.679 1.00 19.47 51 VAL D C 1
ATOM 6316 O O . VAL D 1 55 ? 88.908 38.058 60.640 1.00 19.66 51 VAL D O 1
ATOM 6320 N N . THR D 1 56 ? 89.896 39.048 58.889 1.00 19.29 52 THR D N 1
ATOM 6321 C CA . THR D 1 56 ? 89.600 40.414 59.356 1.00 19.55 52 THR D CA 1
ATOM 6322 C C . THR D 1 56 ? 88.246 40.956 58.924 1.00 19.28 52 THR D C 1
ATOM 6323 O O . THR D 1 56 ? 87.823 42.016 59.398 1.00 19.49 52 THR D O 1
ATOM 6327 N N . TYR D 1 57 ? 87.541 40.239 58.045 1.00 17.70 53 TYR D N 1
ATOM 6328 C CA . TYR D 1 57 ? 86.221 40.706 57.618 1.00 17.74 53 TYR D CA 1
ATOM 6329 C C . TYR D 1 57 ? 85.184 40.194 58.619 1.00 17.38 53 TYR D C 1
ATOM 6330 O O . TYR D 1 57 ? 85.485 39.340 59.453 1.00 17.39 53 TYR D O 1
ATOM 6339 N N . ALA D 1 58 ? 83.964 40.707 58.523 1.00 18.26 54 ALA D N 1
ATOM 6340 C CA . ALA D 1 58 ? 82.870 40.362 59.457 1.00 17.87 54 ALA D CA 1
ATOM 6341 C C . ALA D 1 58 ? 82.537 38.862 59.470 1.00 17.79 54 ALA D C 1
ATOM 6342 O O . ALA D 1 58 ? 82.380 38.239 58.395 1.00 16.83 54 ALA D O 1
ATOM 6344 N N . PRO D 1 59 ? 82.421 38.279 60.674 1.00 18.03 55 PRO D N 1
ATOM 6345 C CA . PRO D 1 59 ? 82.010 36.877 60.799 1.00 18.49 55 PRO D CA 1
ATOM 6346 C C . PRO D 1 59 ? 80.510 36.653 60.560 1.00 18.79 55 PRO D C 1
ATOM 6347 O O . PRO D 1 59 ? 79.713 37.611 60.618 1.00 17.57 55 PRO D O 1
ATOM 6351 N N . ALA D 1 60 ? 80.136 35.401 60.298 1.00 18.73 56 ALA D N 1
ATOM 6352 C CA . ALA D 1 60 ? 78.730 35.017 60.200 1.00 18.77 56 ALA D CA 1
ATOM 6353 C C . ALA D 1 60 ? 78.142 34.971 61.614 1.00 19.85 56 ALA D C 1
ATOM 6354 O O . ALA D 1 60 ? 78.883 34.852 62.586 1.00 19.78 56 ALA D O 1
ATOM 6356 N N . SER D 1 61 ? 76.821 35.091 61.725 1.00 20.26 57 SER D N 1
ATOM 6357 C CA . SER D 1 61 ? 76.136 35.008 63.028 1.00 20.30 57 SER D CA 1
ATOM 6358 C C . SER D 1 61 ? 75.219 33.778 63.105 1.00 20.03 57 SER D C 1
ATOM 6359 O O . SER D 1 61 ? 74.840 33.216 62.069 1.00 18.94 57 SER D O 1
ATOM 6362 N N . PRO D 1 62 ? 74.835 33.365 64.332 1.00 19.81 58 PRO D N 1
ATOM 6363 C CA . PRO D 1 62 ? 73.847 32.297 64.418 1.00 20.08 58 PRO D CA 1
ATOM 6364 C C . PRO D 1 62 ? 72.556 32.690 63.733 1.00 19.92 58 PRO D C 1
ATOM 6365 O O . PRO D 1 62 ? 71.895 31.831 63.163 1.00 18.90 58 PRO D O 1
ATOM 6369 N N . GLU D 1 63 ? 72.242 33.990 63.774 1.00 19.96 59 GLU D N 1
ATOM 6370 C CA . GLU D 1 63 ? 71.042 34.534 63.169 1.00 20.65 59 GLU D CA 1
ATOM 6371 C C . GLU D 1 63 ? 71.088 34.343 61.658 1.00 19.19 59 GLU D C 1
ATOM 6372 O O . GLU D 1 63 ? 70.067 34.088 61.029 1.00 19.48 59 GLU D O 1
ATOM 6378 N N . ASP D 1 64 ? 72.286 34.456 61.074 1.00 19.10 60 ASP D N 1
ATOM 6379 C CA . ASP D 1 64 ? 72.461 34.242 59.624 1.00 18.49 60 ASP D CA 1
ATOM 6380 C C . ASP D 1 64 ? 72.004 32.828 59.263 1.00 18.33 60 ASP D C 1
ATOM 6381 O O . ASP D 1 64 ? 71.252 32.625 58.296 1.00 17.97 60 ASP D O 1
ATOM 6386 N N . LEU D 1 65 ? 72.464 31.844 60.043 1.00 17.71 61 LEU D N 1
ATOM 6387 C CA . LEU D 1 65 ? 72.095 30.462 59.784 1.00 17.26 61 LEU D CA 1
ATOM 6388 C C . LEU D 1 65 ? 70.586 30.211 59.981 1.00 17.26 61 LEU D C 1
ATOM 6389 O O . LEU D 1 65 ? 69.983 29.462 59.215 1.00 17.50 61 LEU D O 1
ATOM 6394 N N . ASP D 1 66 ? 69.971 30.826 60.981 1.00 18.16 62 ASP D N 1
ATOM 6395 C CA . ASP D 1 66 ? 68.512 30.710 61.141 1.00 19.83 62 ASP D CA 1
ATOM 6396 C C . ASP D 1 66 ? 67.736 31.276 59.952 1.00 19.67 62 ASP D C 1
ATOM 6397 O O . ASP D 1 66 ? 66.670 30.760 59.622 1.00 20.72 62 ASP D O 1
ATOM 6402 N N . GLU D 1 67 ? 68.255 32.333 59.323 1.00 19.23 63 GLU D N 1
ATOM 6403 C CA . GLU D 1 67 ? 67.639 32.931 58.122 1.00 18.83 63 GLU D CA 1
ATOM 6404 C C . GLU D 1 67 ? 67.734 31.928 56.954 1.00 18.32 63 GLU D C 1
ATOM 6405 O O . GLU D 1 67 ? 66.773 31.719 56.206 1.00 17.58 63 GLU D O 1
ATOM 6411 N N . THR D 1 68 ? 68.875 31.262 56.836 1.00 16.86 64 THR D N 1
ATOM 6412 C CA . THR D 1 68 ? 69.013 30.233 55.795 1.00 15.78 64 THR D CA 1
ATOM 6413 C C . THR D 1 68 ? 67.966 29.130 55.970 1.00 14.94 64 THR D C 1
ATOM 6414 O O . THR D 1 68 ? 67.295 28.727 55.018 1.00 13.76 64 THR D O 1
ATOM 6418 N N . ALA D 1 69 ? 67.839 28.629 57.193 1.00 16.15 65 ALA D N 1
ATOM 6419 C CA . ALA D 1 69 ? 66.822 27.628 57.512 1.00 16.36 65 ALA D CA 1
ATOM 6420 C C . ALA D 1 69 ? 65.401 28.095 57.117 1.00 17.47 65 ALA D C 1
ATOM 6421 O O . ALA D 1 69 ? 64.658 27.344 56.484 1.00 17.01 65 ALA D O 1
ATOM 6423 N N . ARG D 1 70 ? 65.032 29.333 57.466 1.00 17.50 66 ARG D N 1
ATOM 6424 C CA . ARG D 1 70 ? 63.719 29.873 57.052 1.00 18.55 66 ARG D CA 1
ATOM 6425 C C . ARG D 1 70 ? 63.611 29.913 55.539 1.00 17.16 66 ARG D C 1
ATOM 6426 O O . ARG D 1 70 ? 62.563 29.569 54.984 1.00 17.19 66 ARG D O 1
ATOM 6434 N N . LEU D 1 71 ? 64.689 30.311 54.857 1.00 17.28 67 LEU D N 1
ATOM 6435 C CA . LEU D 1 71 ? 64.625 30.418 53.393 1.00 17.12 67 LEU D CA 1
ATOM 6436 C C . LEU D 1 71 ? 64.448 29.055 52.735 1.00 17.59 67 LEU D C 1
ATOM 6437 O O . LEU D 1 71 ? 63.790 28.935 51.695 1.00 17.94 67 LEU D O 1
ATOM 6442 N N . VAL D 1 72 ? 65.036 28.029 53.339 1.00 17.51 68 VAL D N 1
ATOM 6443 C CA . VAL D 1 72 ? 64.821 26.651 52.895 1.00 17.36 68 VAL D CA 1
ATOM 6444 C C . VAL D 1 72 ? 63.364 26.220 53.136 1.00 17.27 68 VAL D C 1
ATOM 6445 O O . VAL D 1 72 ? 62.720 25.649 52.261 1.00 16.88 68 VAL D O 1
ATOM 6449 N N . GLU D 1 73 ? 62.850 26.490 54.329 1.00 18.14 69 GLU D N 1
ATOM 6450 C CA . GLU D 1 73 ? 61.479 26.118 54.662 1.00 18.68 69 GLU D CA 1
ATOM 6451 C C . GLU D 1 73 ? 60.465 26.854 53.791 1.00 18.91 69 GLU D C 1
ATOM 6452 O O . GLU D 1 73 ? 59.417 26.296 53.489 1.00 18.78 69 GLU D O 1
ATOM 6458 N N . ASP D 1 74 ? 60.793 28.077 53.357 1.00 19.05 70 ASP D N 1
ATOM 6459 C CA . ASP D 1 74 ? 59.939 28.842 52.421 1.00 19.89 70 ASP D CA 1
ATOM 6460 C C . ASP D 1 74 ? 59.806 28.128 51.065 1.00 20.18 70 ASP D C 1
ATOM 6461 O O . ASP D 1 74 ? 58.833 28.347 50.312 1.00 19.29 70 ASP D O 1
ATOM 6466 N N . GLN D 1 75 ? 60.819 27.331 50.722 1.00 19.49 71 GLN D N 1
ATOM 6467 C CA . GLN D 1 75 ? 60.794 26.524 49.498 1.00 20.50 71 GLN D CA 1
ATOM 6468 C C . GLN D 1 75 ? 59.935 25.267 49.671 1.00 20.29 71 GLN D C 1
ATOM 6469 O O . GLN D 1 75 ? 59.756 24.499 48.733 1.00 20.27 71 GLN D O 1
ATOM 6475 N N . GLY D 1 76 ? 59.401 25.087 50.876 1.00 21.10 72 GLY D N 1
ATOM 6476 C CA . GLY D 1 76 ? 58.539 23.967 51.215 1.00 21.55 72 GLY D CA 1
ATOM 6477 C C . GLY D 1 76 ? 59.303 22.721 51.586 1.00 22.22 72 GLY D C 1
ATOM 6478 O O . GLY D 1 76 ? 58.750 21.635 51.574 1.00 22.96 72 GLY D O 1
ATOM 6479 N N . ARG D 1 77 ? 60.578 22.881 51.920 1.00 21.73 73 ARG D N 1
ATOM 6480 C CA . ARG D 1 77 ? 61.432 21.755 52.252 1.00 22.18 73 ARG D CA 1
ATOM 6481 C C . ARG D 1 77 ? 61.822 21.809 53.725 1.00 22.13 73 ARG D C 1
ATOM 6482 O O . ARG D 1 77 ? 61.595 22.824 54.391 1.00 22.70 73 ARG D O 1
ATOM 6490 N N . LYS D 1 78 ? 62.396 20.715 54.229 1.00 21.63 74 LYS D N 1
ATOM 6491 C CA . LYS D 1 78 ? 62.833 20.648 55.607 1.00 21.31 74 LYS D CA 1
ATOM 6492 C C . LYS D 1 78 ? 64.323 21.034 55.708 1.00 21.34 74 LYS D C 1
ATOM 6493 O O . LYS D 1 78 ? 65.105 20.792 54.766 1.00 18.70 74 LYS D O 1
ATOM 6495 N N . ALA D 1 79 ? 64.680 21.659 56.835 1.00 20.50 75 ALA D N 1
ATOM 6496 C CA . ALA D 1 79 ? 66.058 22.049 57.130 1.00 21.34 75 ALA D CA 1
ATOM 6497 C C . ALA D 1 79 ? 66.482 21.583 58.510 1.00 21.90 75 ALA D C 1
ATOM 6498 O O . ALA D 1 79 ? 65.850 21.936 59.506 1.00 22.94 75 ALA D O 1
ATOM 6500 N N . LEU D 1 80 ? 67.531 20.766 58.562 1.00 21.29 76 LEU D N 1
ATOM 6501 C CA . LEU D 1 80 ? 68.232 20.505 59.789 1.00 20.89 76 LEU D CA 1
ATOM 6502 C C . LEU D 1 80 ? 69.487 21.359 59.760 1.00 20.83 76 LEU D C 1
ATOM 6503 O O . LEU D 1 80 ? 70.369 21.160 58.896 1.00 20.29 76 LEU D O 1
ATOM 6508 N N . THR D 1 81 ? 69.577 22.314 60.687 1.00 20.66 77 THR D N 1
ATOM 6509 C CA . THR D 1 81 ? 70.773 23.153 60.765 1.00 21.42 77 THR D CA 1
ATOM 6510 C C . THR D 1 81 ? 71.491 23.025 62.100 1.00 21.31 77 THR D C 1
ATOM 6511 O O . THR D 1 81 ? 70.887 22.699 63.114 1.00 21.87 77 THR D O 1
ATOM 6515 N N . ARG D 1 82 ? 72.793 23.287 62.092 1.00 20.72 78 ARG D N 1
ATOM 6516 C CA . ARG D 1 82 ? 73.580 23.194 63.319 1.00 20.83 78 ARG D CA 1
ATOM 6517 C C . ARG D 1 82 ? 74.773 24.095 63.270 1.00 20.44 78 ARG D C 1
ATOM 6518 O O . ARG D 1 82 ? 75.444 24.199 62.227 1.00 18.83 78 ARG D O 1
ATOM 6526 N N . VAL D 1 83 ? 75.035 24.736 64.409 1.00 19.22 79 VAL D N 1
ATOM 6527 C CA . VAL D 1 83 ? 76.266 25.478 64.587 1.00 19.03 79 VAL D CA 1
ATOM 6528 C C . VAL D 1 83 ? 77.406 24.494 64.882 1.00 19.61 79 VAL D C 1
ATOM 6529 O O . VAL D 1 83 ? 77.339 23.733 65.835 1.00 18.92 79 VAL D O 1
ATOM 6533 N N . LEU D 1 84 ? 78.443 24.505 64.049 1.00 18.89 80 LEU D N 1
ATOM 6534 C CA . LEU D 1 84 ? 79.602 23.640 64.292 1.00 18.66 80 LEU D CA 1
ATOM 6535 C C . LEU D 1 84 ? 80.785 24.131 63.464 1.00 18.57 80 LEU D C 1
ATOM 6536 O O . LEU D 1 84 ? 80.595 24.895 62.512 1.00 17.76 80 LEU D O 1
ATOM 6541 N N . ASP D 1 85 ? 81.987 23.699 63.857 1.00 17.95 81 ASP D N 1
ATOM 6542 C CA . ASP D 1 85 ? 83.242 24.006 63.162 1.00 18.22 81 ASP D CA 1
ATOM 6543 C C . ASP D 1 85 ? 83.614 22.774 62.332 1.00 17.39 81 ASP D C 1
ATOM 6544 O O . ASP D 1 85 ? 83.703 21.663 62.874 1.00 17.75 81 ASP D O 1
ATOM 6549 N N . VAL D 1 86 ? 83.826 22.942 61.021 1.00 16.98 82 VAL D N 1
ATOM 6550 C CA . VAL D 1 86 ? 84.240 21.784 60.181 1.00 16.93 82 VAL D CA 1
ATOM 6551 C C . VAL D 1 86 ? 85.589 21.160 60.626 1.00 16.62 82 VAL D C 1
ATOM 6552 O O . VAL D 1 86 ? 85.935 20.074 60.178 1.00 16.84 82 VAL D O 1
ATOM 6556 N N . ARG D 1 87 ? 86.338 21.855 61.477 1.00 17.36 83 ARG D N 1
ATOM 6557 C CA . ARG D 1 87 ? 87.598 21.334 62.022 1.00 18.40 83 ARG D CA 1
ATOM 6558 C C . ARG D 1 87 ? 87.332 20.357 63.181 1.00 19.66 83 ARG D C 1
ATOM 6559 O O . ARG D 1 87 ? 88.229 19.631 63.638 1.00 19.59 83 ARG D O 1
ATOM 6567 N N . ASP D 1 88 ? 86.077 20.336 63.634 1.00 20.12 84 ASP D N 1
ATOM 6568 C CA . ASP D 1 88 ? 85.654 19.527 64.790 1.00 20.19 84 ASP D CA 1
ATOM 6569 C C . ASP D 1 88 ? 85.004 18.254 64.294 1.00 20.22 84 ASP D C 1
ATOM 6570 O O . ASP D 1 88 ? 83.814 18.235 63.903 1.00 20.39 84 ASP D O 1
ATOM 6575 N N . ASP D 1 89 ? 85.783 17.175 64.333 1.00 20.13 85 ASP D N 1
ATOM 6576 C CA . ASP D 1 89 ? 85.384 15.905 63.764 1.00 20.81 85 ASP D CA 1
ATOM 6577 C C . ASP D 1 89 ? 84.133 15.249 64.381 1.00 21.52 85 ASP D C 1
ATOM 6578 O O . ASP D 1 89 ? 83.226 14.782 63.667 1.00 21.16 85 ASP D O 1
ATOM 6583 N N . ALA D 1 90 ? 84.098 15.192 65.708 1.00 21.35 86 ALA D N 1
ATOM 6584 C CA . ALA D 1 90 ? 82.940 14.654 66.421 1.00 21.17 86 ALA D CA 1
ATOM 6585 C C . ALA D 1 90 ? 81.641 15.397 66.070 1.00 20.72 86 ALA D C 1
ATOM 6586 O O . ALA D 1 90 ? 80.608 14.765 65.905 1.00 20.80 86 ALA D O 1
ATOM 6588 N N . ALA D 1 91 ? 81.707 16.721 65.947 1.00 20.32 87 ALA D N 1
ATOM 6589 C CA . ALA D 1 91 ? 80.521 17.511 65.593 1.00 20.34 87 ALA D CA 1
ATOM 6590 C C . ALA D 1 91 ? 80.015 17.114 64.208 1.00 20.18 87 ALA D C 1
ATOM 6591 O O . ALA D 1 91 ? 78.826 16.867 64.044 1.00 20.18 87 ALA D O 1
ATOM 6593 N N . LEU D 1 92 ? 80.930 17.005 63.235 1.00 18.86 88 LEU D N 1
ATOM 6594 C CA . LEU D 1 92 ? 80.572 16.572 61.889 1.00 18.86 88 LEU D CA 1
ATOM 6595 C C . LEU D 1 92 ? 79.911 15.185 61.881 1.00 19.94 88 LEU D C 1
ATOM 6596 O O . LEU D 1 92 ? 78.835 15.020 61.304 1.00 19.65 88 LEU D O 1
ATOM 6601 N N . ARG D 1 93 ? 80.535 14.193 62.535 1.00 20.56 89 ARG D N 1
ATOM 6602 C CA . ARG D 1 93 ? 79.968 12.839 62.564 1.00 22.36 89 ARG D CA 1
ATOM 6603 C C . ARG D 1 93 ? 78.565 12.803 63.171 1.00 22.75 89 ARG D C 1
ATOM 6604 O O . ARG D 1 93 ? 77.695 12.084 62.686 1.00 23.15 89 ARG D O 1
ATOM 6612 N N . GLU D 1 94 ? 78.366 13.576 64.232 1.00 23.02 90 GLU D N 1
ATOM 6613 C CA . GLU D 1 94 ? 77.070 13.646 64.914 1.00 24.41 90 GLU D CA 1
ATOM 6614 C C . GLU D 1 94 ? 75.996 14.325 64.043 1.00 23.44 90 GLU D C 1
ATOM 6615 O O . GLU D 1 94 ? 74.844 13.892 64.028 1.00 23.44 90 GLU D O 1
ATOM 6621 N N . LEU D 1 95 ? 76.380 15.370 63.310 1.00 22.13 91 LEU D N 1
ATOM 6622 C CA . LEU D 1 95 ? 75.426 16.023 62.404 1.00 20.90 91 LEU D CA 1
ATOM 6623 C C . LEU D 1 95 ? 75.055 15.093 61.254 1.00 20.94 91 LEU D C 1
ATOM 6624 O O . LEU D 1 95 ? 73.888 15.002 60.879 1.00 21.08 91 LEU D O 1
ATOM 6629 N N . VAL D 1 96 ? 76.047 14.404 60.693 1.00 20.38 92 VAL D N 1
ATOM 6630 C CA . VAL D 1 96 ? 75.793 13.403 59.667 1.00 20.34 92 VAL D CA 1
ATOM 6631 C C . VAL D 1 96 ? 74.826 12.310 60.194 1.00 21.19 92 VAL D C 1
ATOM 6632 O O . VAL D 1 96 ? 73.884 11.913 59.500 1.00 21.03 92 VAL D O 1
ATOM 6636 N N . ALA D 1 97 ? 75.070 11.848 61.420 1.00 21.64 93 ALA D N 1
ATOM 6637 C CA . ALA D 1 97 ? 74.269 10.761 62.005 1.00 22.11 93 ALA D CA 1
ATOM 6638 C C . ALA D 1 97 ? 72.818 11.206 62.211 1.00 21.78 93 ALA D C 1
ATOM 6639 O O . ALA D 1 97 ? 71.895 10.509 61.816 1.00 21.39 93 ALA D O 1
ATOM 6641 N N . ASP D 1 98 ? 72.639 12.380 62.809 1.00 21.97 94 ASP D N 1
ATOM 6642 C CA . ASP D 1 98 ? 71.309 12.973 63.003 1.00 22.41 94 ASP D CA 1
ATOM 6643 C C . ASP D 1 98 ? 70.602 13.174 61.658 1.00 22.42 94 ASP D C 1
ATOM 6644 O O . ASP D 1 98 ? 69.410 12.899 61.518 1.00 22.64 94 ASP D O 1
ATOM 6649 N N . GLY D 1 99 ? 71.365 13.631 60.668 1.00 22.06 95 GLY D N 1
ATOM 6650 C CA . GLY D 1 99 ? 70.844 13.857 59.326 1.00 21.66 95 GLY D CA 1
ATOM 6651 C C . GLY D 1 99 ? 70.306 12.593 58.692 1.00 22.01 95 GLY D C 1
ATOM 6652 O O . GLY D 1 99 ? 69.248 12.620 58.106 1.00 21.90 95 GLY D O 1
ATOM 6653 N N . MET D 1 100 ? 71.050 11.489 58.786 1.00 22.32 96 MET D N 1
ATOM 6654 C CA . MET D 1 100 ? 70.610 10.220 58.205 1.00 22.91 96 MET D CA 1
ATOM 6655 C C . MET D 1 100 ? 69.386 9.661 58.959 1.00 24.23 96 MET D C 1
ATOM 6656 O O . MET D 1 100 ? 68.482 9.077 58.355 1.00 24.10 96 MET D O 1
ATOM 6661 N N . GLU D 1 101 ? 69.371 9.833 60.275 1.00 24.64 97 GLU D N 1
ATOM 6662 C CA . GLU D 1 101 ? 68.207 9.374 61.043 1.00 26.63 97 GLU D CA 1
ATOM 6663 C C . GLU D 1 101 ? 66.952 10.130 60.618 1.00 26.25 97 GLU D C 1
ATOM 6664 O O . GLU D 1 101 ? 65.898 9.523 60.422 1.00 26.09 97 GLU D O 1
ATOM 6670 N N . GLN D 1 102 ? 67.082 11.448 60.460 1.00 25.58 98 GLN D N 1
ATOM 6671 C CA . GLN D 1 102 ? 65.960 12.285 60.074 1.00 25.31 98 GLN D CA 1
ATOM 6672 C C . GLN D 1 102 ? 65.537 12.066 58.624 1.00 24.80 98 GLN D C 1
ATOM 6673 O O . GLN D 1 102 ? 64.348 11.930 58.346 1.00 24.66 98 GLN D O 1
ATOM 6679 N N . PHE D 1 103 ? 66.498 12.026 57.694 1.00 23.38 99 PHE D N 1
ATOM 6680 C CA . PHE D 1 103 ? 66.163 12.023 56.263 1.00 23.07 99 PHE D CA 1
ATOM 6681 C C . PHE D 1 103 ? 66.365 10.697 55.530 1.00 23.01 99 PHE D C 1
ATOM 6682 O O . PHE D 1 103 ? 65.824 10.515 54.428 1.00 23.53 99 PHE D O 1
ATOM 6690 N N . GLY D 1 104 ? 67.162 9.797 56.105 1.00 23.50 100 GLY D N 1
ATOM 6691 C CA . GLY D 1 104 ? 67.321 8.443 55.549 1.00 23.49 100 GLY D CA 1
ATOM 6692 C C . GLY D 1 104 ? 68.241 8.232 54.349 1.00 22.87 100 GLY D C 1
ATOM 6693 O O . GLY D 1 104 ? 68.454 7.088 53.930 1.00 24.14 100 GLY D O 1
ATOM 6694 N N . ARG D 1 105 ? 68.811 9.304 53.804 1.00 21.22 101 ARG D N 1
ATOM 6695 C CA . ARG D 1 105 ? 69.657 9.193 52.612 1.00 19.65 101 ARG D CA 1
ATOM 6696 C C . ARG D 1 105 ? 70.562 10.427 52.494 1.00 18.26 101 ARG D C 1
ATOM 6697 O O . ARG D 1 105 ? 70.405 11.384 53.251 1.00 16.61 101 ARG D O 1
ATOM 6705 N N . LEU D 1 106 ? 71.511 10.392 51.564 1.00 16.66 102 LEU D N 1
ATOM 6706 C CA . LEU D 1 106 ? 72.434 11.529 51.400 1.00 15.69 102 LEU D CA 1
ATOM 6707 C C . LEU D 1 106 ? 72.986 11.543 49.973 1.00 14.90 102 LEU D C 1
ATOM 6708 O O . LEU D 1 106 ? 73.779 10.686 49.600 1.00 15.04 102 LEU D O 1
ATOM 6713 N N . ASP D 1 107 ? 72.574 12.527 49.196 1.00 13.48 103 ASP D N 1
ATOM 6714 C CA . ASP D 1 107 ? 72.768 12.481 47.741 1.00 13.52 103 ASP D CA 1
ATOM 6715 C C . ASP D 1 107 ? 73.769 13.526 47.267 1.00 13.08 103 ASP D C 1
ATOM 6716 O O . ASP D 1 107 ? 74.416 13.339 46.243 1.00 12.44 103 ASP D O 1
ATOM 6721 N N . VAL D 1 108 ? 73.823 14.648 47.986 1.00 12.63 104 VAL D N 1
ATOM 6722 C CA . VAL D 1 108 ? 74.638 15.784 47.559 1.00 12.27 104 VAL D CA 1
ATOM 6723 C C . VAL D 1 108 ? 75.414 16.296 48.764 1.00 12.07 104 VAL D C 1
ATOM 6724 O O . VAL D 1 108 ? 74.859 16.434 49.846 1.00 11.32 104 VAL D O 1
ATOM 6728 N N . VAL D 1 109 ? 76.707 16.546 48.561 1.00 11.86 105 VAL D N 1
ATOM 6729 C CA . VAL D 1 109 ? 77.506 17.242 49.552 1.00 11.35 105 VAL D CA 1
ATOM 6730 C C . VAL D 1 109 ? 78.122 18.454 48.883 1.00 11.36 105 VAL D C 1
ATOM 6731 O O . VAL D 1 109 ? 78.710 18.341 47.786 1.00 10.51 105 VAL D O 1
ATOM 6735 N N . VAL D 1 110 ? 77.997 19.612 49.539 1.00 10.52 106 VAL D N 1
ATOM 6736 C CA . VAL D 1 110 ? 78.635 20.832 49.045 1.00 9.98 106 VAL D CA 1
ATOM 6737 C C . VAL D 1 110 ? 79.572 21.293 50.130 1.00 9.30 106 VAL D C 1
ATOM 6738 O O . VAL D 1 110 ? 79.151 21.859 51.157 1.00 10.46 106 VAL D O 1
ATOM 6742 N N . ALA D 1 111 ? 80.870 21.070 49.904 1.00 9.38 107 ALA D N 1
ATOM 6743 C CA . ALA D 1 111 ? 81.860 21.453 50.911 1.00 9.45 107 ALA D CA 1
ATOM 6744 C C . ALA D 1 111 ? 82.295 22.887 50.610 1.00 9.39 107 ALA D C 1
ATOM 6745 O O . ALA D 1 111 ? 83.133 23.143 49.718 1.00 9.73 107 ALA D O 1
ATOM 6747 N N . ASN D 1 112 ? 81.733 23.821 51.352 1.00 9.66 108 ASN D N 1
ATOM 6748 C CA . ASN D 1 112 ? 81.792 25.257 50.977 1.00 9.07 108 ASN D CA 1
ATOM 6749 C C . ASN D 1 112 ? 82.466 26.139 52.028 1.00 9.84 108 ASN D C 1
ATOM 6750 O O . ASN D 1 112 ? 82.959 27.228 51.705 1.00 9.48 108 ASN D O 1
ATOM 6755 N N . ALA D 1 113 ? 82.494 25.689 53.280 1.00 10.43 109 ALA D N 1
ATOM 6756 C CA . ALA D 1 113 ? 83.130 26.487 54.356 1.00 11.02 109 ALA D CA 1
ATOM 6757 C C . ALA D 1 113 ? 84.540 26.903 54.009 1.00 11.32 109 ALA D C 1
ATOM 6758 O O . ALA D 1 113 ? 85.345 26.082 53.557 1.00 11.56 109 ALA D O 1
ATOM 6760 N N . GLY D 1 114 ? 84.840 28.181 54.195 1.00 11.36 110 GLY D N 1
ATOM 6761 C CA . GLY D 1 114 ? 86.191 28.663 53.924 1.00 11.47 110 GLY D CA 1
ATOM 6762 C C . GLY D 1 114 ? 86.436 30.015 54.542 1.00 11.86 110 GLY D C 1
ATOM 6763 O O . GLY D 1 114 ? 85.474 30.744 54.874 1.00 12.68 110 GLY D O 1
ATOM 6764 N N . VAL D 1 115 ? 87.719 30.364 54.651 1.00 11.60 111 VAL D N 1
ATOM 6765 C CA . VAL D 1 115 ? 88.168 31.666 55.135 1.00 11.52 111 VAL D CA 1
ATOM 6766 C C . VAL D 1 115 ? 89.330 32.142 54.282 1.00 12.13 111 VAL D C 1
ATOM 6767 O O . VAL D 1 115 ? 90.016 31.331 53.619 1.00 10.68 111 VAL D O 1
ATOM 6771 N N . LEU D 1 116 ? 89.563 33.453 54.338 1.00 12.49 112 LEU D N 1
ATOM 6772 C CA . LEU D 1 116 ? 90.591 34.115 53.554 1.00 13.07 112 LEU D CA 1
ATOM 6773 C C . LEU D 1 116 ? 91.335 35.139 54.427 1.00 13.02 112 LEU D C 1
ATOM 6774 O O . LEU D 1 116 ? 90.717 35.819 55.237 1.00 13.26 112 LEU D O 1
ATOM 6779 N N . SER D 1 117 ? 92.659 35.194 54.280 1.00 13.36 113 SER D N 1
ATOM 6780 C CA . SER D 1 117 ? 93.481 36.268 54.828 1.00 13.40 113 SER D CA 1
ATOM 6781 C C . SER D 1 117 ? 94.638 36.543 53.858 1.00 13.59 113 SER D C 1
ATOM 6782 O O . SER D 1 117 ? 94.814 35.791 52.875 1.00 12.95 113 SER D O 1
ATOM 6785 N N . TRP D 1 118 ? 95.411 37.605 54.127 1.00 13.16 114 TRP D N 1
ATOM 6786 C CA . TRP D 1 118 ? 96.371 38.127 53.155 1.00 13.34 114 TRP D CA 1
ATOM 6787 C C . TRP D 1 118 ? 97.736 38.396 53.776 1.00 13.22 114 TRP D C 1
ATOM 6788 O O . TRP D 1 118 ? 97.816 38.909 54.895 1.00 13.20 114 TRP D O 1
ATOM 6799 N N . GLY D 1 119 ? 98.792 38.033 53.048 1.00 12.72 115 GLY D N 1
ATOM 6800 C CA . GLY D 1 119 ? 100.158 38.341 53.424 1.00 12.88 115 GLY D CA 1
ATOM 6801 C C . GLY D 1 119 ? 101.123 37.637 52.457 1.00 13.04 115 GLY D C 1
ATOM 6802 O O . GLY D 1 119 ? 100.837 36.520 51.974 1.00 13.14 115 GLY D O 1
ATOM 6803 N N . ARG D 1 120 ? 102.270 38.258 52.188 1.00 12.65 116 ARG D N 1
ATOM 6804 C CA . ARG D 1 120 ? 103.311 37.600 51.361 1.00 11.85 116 ARG D CA 1
ATOM 6805 C C . ARG D 1 120 ? 103.825 36.326 52.055 1.00 12.40 116 ARG D C 1
ATOM 6806 O O . ARG D 1 120 ? 103.798 36.223 53.302 1.00 11.68 116 ARG D O 1
ATOM 6814 N N . VAL D 1 121 ? 104.279 35.350 51.260 1.00 11.66 117 VAL D N 1
ATOM 6815 C CA . VAL D 1 121 ? 104.585 34.029 51.809 1.00 12.05 117 VAL D CA 1
ATOM 6816 C C . VAL D 1 121 ? 105.475 34.071 53.064 1.00 13.29 117 VAL D C 1
ATOM 6817 O O . VAL D 1 121 ? 105.163 33.421 54.083 1.00 13.12 117 VAL D O 1
ATOM 6821 N N . TRP D 1 122 ? 106.571 34.832 52.994 1.00 13.47 118 TRP D N 1
ATOM 6822 C CA . TRP D 1 122 ? 107.536 34.834 54.083 1.00 14.05 118 TRP D CA 1
ATOM 6823 C C . TRP D 1 122 ? 107.131 35.825 55.175 1.00 15.38 118 TRP D C 1
ATOM 6824 O O . TRP D 1 122 ? 107.836 35.954 56.182 1.00 15.97 118 TRP D O 1
ATOM 6835 N N . GLU D 1 123 ? 106.012 36.529 54.972 1.00 14.94 119 GLU D N 1
ATOM 6836 C CA . GLU D 1 123 ? 105.483 37.435 56.001 1.00 15.77 119 GLU D CA 1
ATOM 6837 C C . GLU D 1 123 ? 104.246 36.897 56.730 1.00 15.48 119 GLU D C 1
ATOM 6838 O O . GLU D 1 123 ? 103.776 37.506 57.668 1.00 16.70 119 GLU D O 1
ATOM 6844 N N . LEU D 1 124 ? 103.707 35.761 56.277 1.00 15.22 120 LEU D N 1
ATOM 6845 C CA . LEU D 1 124 ? 102.568 35.127 56.935 1.00 14.50 120 LEU D CA 1
ATOM 6846 C C . LEU D 1 124 ? 102.918 34.655 58.344 1.00 14.57 120 LEU D C 1
ATOM 6847 O O . LEU D 1 124 ? 104.013 34.123 58.569 1.00 13.88 120 LEU D O 1
ATOM 6852 N N . THR D 1 125 ? 101.985 34.863 59.277 1.00 15.10 121 THR D N 1
ATOM 6853 C CA . THR D 1 125 ? 102.150 34.396 60.651 1.00 15.54 121 THR D CA 1
ATOM 6854 C C . THR D 1 125 ? 101.698 32.959 60.763 1.00 15.86 121 THR D C 1
ATOM 6855 O O . THR D 1 125 ? 100.998 32.447 59.878 1.00 15.25 121 THR D O 1
ATOM 6859 N N . ASP D 1 126 ? 102.085 32.304 61.859 1.00 16.57 122 ASP D N 1
ATOM 6860 C CA . ASP D 1 126 ? 101.574 30.967 62.144 1.00 17.02 122 ASP D CA 1
ATOM 6861 C C . ASP D 1 126 ? 100.056 30.940 62.187 1.00 17.07 122 ASP D C 1
ATOM 6862 O O . ASP D 1 126 ? 99.457 30.027 61.621 1.00 16.53 122 ASP D O 1
ATOM 6867 N N . GLU D 1 127 ? 99.456 31.927 62.859 1.00 16.26 123 GLU D N 1
ATOM 6868 C CA . GLU D 1 127 ? 98.001 32.015 62.966 1.00 17.10 123 GLU D CA 1
ATOM 6869 C C . GLU D 1 127 ? 97.348 32.142 61.592 1.00 15.78 123 GLU D C 1
ATOM 6870 O O . GLU D 1 127 ? 96.363 31.503 61.340 1.00 15.17 123 GLU D O 1
ATOM 6876 N N . GLN D 1 128 ? 97.914 32.966 60.712 1.00 15.20 124 GLN D N 1
ATOM 6877 C CA . GLN D 1 128 ? 97.399 33.099 59.355 1.00 14.26 124 GLN D CA 1
ATOM 6878 C C . GLN D 1 128 ? 97.393 31.778 58.623 1.00 12.84 124 GLN D C 1
ATOM 6879 O O . GLN D 1 128 ? 96.358 31.366 58.095 1.00 12.32 124 GLN D O 1
ATOM 6885 N N . TRP D 1 129 ? 98.543 31.116 58.619 1.00 13.26 125 TRP D N 1
ATOM 6886 C CA . TRP D 1 129 ? 98.737 29.857 57.912 1.00 12.50 125 TRP D CA 1
ATOM 6887 C C . TRP D 1 129 ? 97.850 28.754 58.462 1.00 12.47 125 TRP D C 1
ATOM 6888 O O . TRP D 1 129 ? 97.077 28.136 57.701 1.00 11.13 125 TRP D O 1
ATOM 6899 N N . ASP D 1 130 ? 97.959 28.516 59.777 1.00 13.00 126 ASP D N 1
ATOM 6900 C CA . ASP D 1 130 ? 97.241 27.394 60.414 1.00 14.11 126 ASP D CA 1
ATOM 6901 C C . ASP D 1 130 ? 95.723 27.531 60.256 1.00 13.78 126 ASP D C 1
ATOM 6902 O O . ASP D 1 130 ? 95.041 26.535 60.069 1.00 14.33 126 ASP D O 1
ATOM 6907 N N . THR D 1 131 ? 95.210 28.759 60.322 1.00 13.92 127 THR D N 1
ATOM 6908 C CA . THR D 1 131 ? 93.778 29.019 60.155 1.00 14.64 127 THR D CA 1
ATOM 6909 C C . THR D 1 131 ? 93.320 28.659 58.732 1.00 13.84 127 THR D C 1
ATOM 6910 O O . THR D 1 131 ? 92.348 27.927 58.540 1.00 14.54 127 THR D O 1
ATOM 6914 N N . VAL D 1 132 ? 94.032 29.166 57.736 1.00 13.11 128 VAL D N 1
ATOM 6915 C CA . VAL D 1 132 ? 93.627 28.943 56.338 1.00 12.48 128 VAL D CA 1
ATOM 6916 C C . VAL D 1 132 ? 93.776 27.464 55.928 1.00 12.39 128 VAL D C 1
ATOM 6917 O O . VAL D 1 132 ? 92.860 26.867 55.308 1.00 12.12 128 VAL D O 1
ATOM 6921 N N . ILE D 1 133 ? 94.883 26.836 56.308 1.00 12.30 129 ILE D N 1
ATOM 6922 C CA . ILE D 1 133 ? 95.099 25.422 55.952 1.00 13.46 129 ILE D CA 1
ATOM 6923 C C . ILE D 1 133 ? 94.102 24.545 56.761 1.00 14.03 129 ILE D C 1
ATOM 6924 O O . ILE D 1 133 ? 93.478 23.607 56.227 1.00 14.17 129 ILE D O 1
ATOM 6929 N N . GLY D 1 134 ? 93.950 24.880 58.044 1.00 14.02 130 GLY D N 1
ATOM 6930 C CA . GLY D 1 134 ? 93.082 24.122 58.956 1.00 13.42 130 GLY D CA 1
ATOM 6931 C C . GLY D 1 134 ? 91.629 24.132 58.540 1.00 13.05 130 GLY D C 1
ATOM 6932 O O . GLY D 1 134 ? 90.995 23.073 58.522 1.00 14.06 130 GLY D O 1
ATOM 6933 N N . VAL D 1 135 ? 91.093 25.308 58.209 1.00 11.61 131 VAL D N 1
ATOM 6934 C CA . VAL D 1 135 ? 89.695 25.383 57.782 1.00 12.35 131 VAL D CA 1
ATOM 6935 C C . VAL D 1 135 ? 89.531 24.880 56.341 1.00 12.62 131 VAL D C 1
ATOM 6936 O O . VAL D 1 135 ? 88.702 24.002 56.085 1.00 12.32 131 VAL D O 1
ATOM 6940 N N . ASN D 1 136 ? 90.303 25.456 55.416 1.00 10.72 132 ASN D N 1
ATOM 6941 C CA . ASN D 1 136 ? 90.049 25.249 53.990 1.00 10.77 132 ASN D CA 1
ATOM 6942 C C . ASN D 1 136 ? 90.436 23.835 53.563 1.00 10.87 132 ASN D C 1
ATOM 6943 O O . ASN D 1 136 ? 89.714 23.180 52.815 1.00 11.17 132 ASN D O 1
ATOM 6948 N N . LEU D 1 137 ? 91.571 23.346 54.048 1.00 9.63 133 LEU D N 1
ATOM 6949 C CA . LEU D 1 137 ? 92.059 22.106 53.500 1.00 9.57 133 LEU D CA 1
ATOM 6950 C C . LEU D 1 137 ? 91.676 20.977 54.451 1.00 10.31 133 LEU D C 1
ATOM 6951 O O . LEU D 1 137 ? 90.962 20.033 54.045 1.00 10.27 133 LEU D O 1
ATOM 6956 N N . THR D 1 138 ? 92.135 21.064 55.701 1.00 10.77 134 THR D N 1
ATOM 6957 C CA . THR D 1 138 ? 91.818 20.033 56.648 1.00 12.53 134 THR D CA 1
ATOM 6958 C C . THR D 1 138 ? 90.316 19.958 56.940 1.00 12.76 134 THR D C 1
ATOM 6959 O O . THR D 1 138 ? 89.758 18.853 56.976 1.00 13.92 134 THR D O 1
ATOM 6963 N N . GLY D 1 139 ? 89.642 21.102 57.075 1.00 12.34 135 GLY D N 1
ATOM 6964 C CA . GLY D 1 139 ? 88.184 21.073 57.368 1.00 12.15 135 GLY D CA 1
ATOM 6965 C C . GLY D 1 139 ? 87.370 20.469 56.221 1.00 12.35 135 GLY D C 1
ATOM 6966 O O . GLY D 1 139 ? 86.388 19.748 56.451 1.00 12.90 135 GLY D O 1
ATOM 6967 N N . THR D 1 140 ? 87.783 20.743 54.989 1.00 10.74 136 THR D N 1
ATOM 6968 C CA . THR D 1 140 ? 87.115 20.133 53.837 1.00 11.28 136 THR D CA 1
ATOM 6969 C C . THR D 1 140 ? 87.349 18.631 53.852 1.00 10.74 136 THR D C 1
ATOM 6970 O O . THR D 1 140 ? 86.415 17.865 53.592 1.00 10.52 136 THR D O 1
ATOM 6974 N N . TRP D 1 141 ? 88.599 18.216 54.101 1.00 9.96 137 TRP D N 1
ATOM 6975 C CA . TRP D 1 141 ? 88.898 16.776 54.226 1.00 10.23 137 TRP D CA 1
ATOM 6976 C C . TRP D 1 141 ? 87.993 16.119 55.291 1.00 10.04 137 TRP D C 1
ATOM 6977 O O . TRP D 1 141 ? 87.349 15.108 55.041 1.00 9.24 137 TRP D O 1
ATOM 6988 N N . ARG D 1 142 ? 87.924 16.718 56.459 1.00 10.29 138 ARG D N 1
ATOM 6989 C CA . ARG D 1 142 ? 87.089 16.159 57.532 1.00 11.39 138 ARG D CA 1
ATOM 6990 C C . ARG D 1 142 ? 85.617 16.068 57.107 1.00 11.75 138 ARG D C 1
ATOM 6991 O O . ARG D 1 142 ? 84.952 15.098 57.418 1.00 12.13 138 ARG D O 1
ATOM 6999 N N . THR D 1 143 ? 85.126 17.086 56.401 1.00 12.42 139 THR D N 1
ATOM 7000 C CA . THR D 1 143 ? 83.768 17.093 55.868 1.00 11.93 139 THR D CA 1
ATOM 7001 C C . THR D 1 143 ? 83.553 15.914 54.938 1.00 12.88 139 THR D C 1
ATOM 7002 O O . THR D 1 143 ? 82.529 15.213 55.038 1.00 13.40 139 THR D O 1
ATOM 7006 N N . LEU D 1 144 ? 84.518 15.681 54.037 1.00 11.38 140 LEU D N 1
ATOM 7007 C CA . LEU D 1 144 ? 84.419 14.542 53.104 1.00 11.54 140 LEU D CA 1
ATOM 7008 C C . LEU D 1 144 ? 84.478 13.187 53.853 1.00 12.38 140 LEU D C 1
ATOM 7009 O O . LEU D 1 144 ? 83.671 12.285 53.611 1.00 12.84 140 LEU D O 1
ATOM 7014 N N . ARG D 1 145 ? 85.410 13.061 54.784 1.00 11.65 141 ARG D N 1
ATOM 7015 C CA . ARG D 1 145 ? 85.531 11.804 55.524 1.00 12.22 141 ARG D CA 1
ATOM 7016 C C . ARG D 1 145 ? 84.260 11.506 56.340 1.00 12.65 141 ARG D C 1
ATOM 7017 O O . ARG D 1 145 ? 83.880 10.333 56.474 1.00 11.84 141 ARG D O 1
ATOM 7025 N N . ALA D 1 146 ? 83.600 12.554 56.858 1.00 12.68 142 ALA D N 1
ATOM 7026 C CA . ALA D 1 146 ? 82.348 12.376 57.647 1.00 13.52 142 ALA D CA 1
ATOM 7027 C C . ALA D 1 146 ? 81.131 12.011 56.798 1.00 14.01 142 ALA D C 1
ATOM 7028 O O . ALA D 1 146 ? 80.226 11.319 57.283 1.00 13.62 142 ALA D O 1
ATOM 7030 N N . THR D 1 147 ? 81.078 12.518 55.560 1.00 12.50 143 THR D N 1
ATOM 7031 C CA . THR D 1 147 ? 79.890 12.365 54.717 1.00 12.80 143 THR D CA 1
ATOM 7032 C C . THR D 1 147 ? 79.952 11.197 53.728 1.00 13.42 143 THR D C 1
ATOM 7033 O O . THR D 1 147 ? 78.922 10.585 53.418 1.00 13.82 143 THR D O 1
ATOM 7037 N N . VAL D 1 148 ? 81.138 10.932 53.176 1.00 12.36 144 VAL D N 1
ATOM 7038 C CA . VAL D 1 148 ? 81.269 9.909 52.128 1.00 12.83 144 VAL D CA 1
ATOM 7039 C C . VAL D 1 148 ? 80.733 8.515 52.555 1.00 13.19 144 VAL D C 1
ATOM 7040 O O . VAL D 1 148 ? 79.997 7.878 51.798 1.00 13.12 144 VAL D O 1
ATOM 7044 N N . PRO D 1 149 ? 81.079 8.047 53.773 1.00 14.66 145 PRO D N 1
ATOM 7045 C CA . PRO D 1 149 ? 80.538 6.747 54.205 1.00 15.03 145 PRO D CA 1
ATOM 7046 C C . PRO D 1 149 ? 78.997 6.663 54.212 1.00 16.15 145 PRO D C 1
ATOM 7047 O O . PRO D 1 149 ? 78.423 5.621 53.847 1.00 15.20 145 PRO D O 1
ATOM 7051 N N . ALA D 1 150 ? 78.339 7.747 54.624 1.00 16.14 146 ALA D N 1
ATOM 7052 C CA . ALA D 1 150 ? 76.884 7.792 54.693 1.00 16.93 146 ALA D CA 1
ATOM 7053 C C . ALA D 1 150 ? 76.315 7.729 53.289 1.00 16.92 146 ALA D C 1
ATOM 7054 O O . ALA D 1 150 ? 75.289 7.085 53.050 1.00 17.15 146 ALA D O 1
ATOM 7056 N N . MET D 1 151 ? 76.977 8.421 52.360 1.00 16.27 147 MET D N 1
ATOM 7057 C CA . MET D 1 151 ? 76.554 8.413 50.954 1.00 15.57 147 MET D CA 1
ATOM 7058 C C . MET D 1 151 ? 76.710 7.023 50.354 1.00 15.94 147 MET D C 1
ATOM 7059 O O . MET D 1 151 ? 75.805 6.551 49.683 1.00 15.34 147 MET D O 1
ATOM 7064 N N . ILE D 1 152 ? 77.856 6.366 50.605 1.00 15.67 148 ILE D N 1
ATOM 7065 C CA . ILE D 1 152 ? 78.066 4.987 50.156 1.00 16.76 148 ILE D CA 1
ATOM 7066 C C . ILE D 1 152 ? 77.013 4.033 50.759 1.00 17.58 148 ILE D C 1
ATOM 7067 O O . ILE D 1 152 ? 76.377 3.240 50.036 1.00 17.44 148 ILE D O 1
ATOM 7072 N N . GLU D 1 153 ? 76.819 4.128 52.067 1.00 18.27 149 GLU D N 1
ATOM 7073 C CA . GLU D 1 153 ? 75.897 3.208 52.755 1.00 19.64 149 GLU D CA 1
ATOM 7074 C C . GLU D 1 153 ? 74.460 3.342 52.222 1.00 19.84 149 GLU D C 1
ATOM 7075 O O . GLU D 1 153 ? 73.758 2.341 52.072 1.00 19.93 149 GLU D O 1
ATOM 7077 N N . ALA D 1 154 ? 74.021 4.569 51.950 1.00 19.31 150 ALA D N 1
ATOM 7078 C CA . ALA D 1 154 ? 72.686 4.815 51.401 1.00 19.06 150 ALA D CA 1
ATOM 7079 C C . ALA D 1 154 ? 72.454 4.120 50.040 1.00 19.66 150 ALA D C 1
ATOM 7080 O O . ALA D 1 154 ? 71.331 3.700 49.727 1.00 19.88 150 ALA D O 1
ATOM 7082 N N . GLY D 1 155 ? 73.504 4.032 49.232 1.00 18.40 151 GLY D N 1
ATOM 7083 C CA . GLY D 1 155 ? 73.481 3.155 48.068 1.00 18.69 151 GLY D CA 1
ATOM 7084 C C . GLY D 1 155 ? 72.772 3.719 46.855 1.00 18.55 151 GLY D C 1
ATOM 7085 O O . GLY D 1 155 ? 72.387 2.972 45.945 1.00 18.48 151 GLY D O 1
ATOM 7086 N N . ASN D 1 156 ? 72.616 5.032 46.812 1.00 17.41 152 ASN D N 1
ATOM 7087 C CA . ASN D 1 156 ? 71.945 5.649 45.683 1.00 16.90 152 ASN D CA 1
ATOM 7088 C C . ASN D 1 156 ? 72.896 6.431 44.784 1.00 16.21 152 ASN D C 1
ATOM 7089 O O . ASN D 1 156 ? 72.437 7.245 43.962 1.00 15.14 152 ASN D O 1
ATOM 7094 N N . GLY D 1 157 ? 74.203 6.217 44.935 1.00 15.35 153 GLY D N 1
ATOM 7095 C CA . GLY D 1 157 ? 75.156 7.137 44.308 1.00 15.11 153 GLY D CA 1
ATOM 7096 C C . GLY D 1 157 ? 75.029 8.550 44.860 1.00 15.27 153 GLY D C 1
ATOM 7097 O O . GLY D 1 157 ? 74.422 8.771 45.930 1.00 15.28 153 GLY D O 1
ATOM 7098 N N . GLY D 1 158 ? 75.578 9.520 44.134 1.00 13.95 154 GLY D N 1
ATOM 7099 C CA . GLY D 1 158 ? 75.539 10.880 44.626 1.00 12.04 154 GLY D CA 1
ATOM 7100 C C . GLY D 1 158 ? 76.425 11.809 43.849 1.00 11.19 154 GLY D C 1
ATOM 7101 O O . GLY D 1 158 ? 77.052 11.403 42.852 1.00 10.28 154 GLY D O 1
ATOM 7102 N N . SER D 1 159 ? 76.472 13.052 44.319 1.00 9.89 155 SER D N 1
ATOM 7103 C CA . SER D 1 159 ? 77.298 14.070 43.672 1.00 10.10 155 SER D CA 1
ATOM 7104 C C . SER D 1 159 ? 77.900 14.970 44.756 1.00 9.55 155 SER D C 1
ATOM 7105 O O . SER D 1 159 ? 77.180 15.445 45.619 1.00 11.76 155 SER D O 1
ATOM 7108 N N . ILE D 1 160 ? 79.212 15.180 44.719 1.00 9.56 156 ILE D N 1
ATOM 7109 C CA . ILE D 1 160 ? 79.896 15.947 45.745 1.00 9.52 156 ILE D CA 1
ATOM 7110 C C . ILE D 1 160 ? 80.549 17.115 45.043 1.00 9.95 156 ILE D C 1
ATOM 7111 O O . ILE D 1 160 ? 81.202 16.916 44.005 1.00 10.00 156 ILE D O 1
ATOM 7116 N N . VAL D 1 161 ? 80.331 18.310 45.583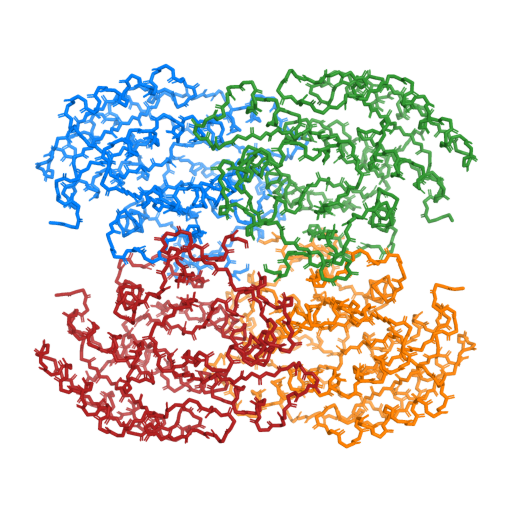 1.00 9.66 157 VAL D N 1
ATOM 7117 C CA . VAL D 1 161 ? 80.858 19.526 44.997 1.00 10.41 157 VAL D CA 1
ATOM 7118 C C . VAL D 1 161 ? 81.834 20.138 45.995 1.00 10.50 157 VAL D C 1
ATOM 7119 O O . VAL D 1 161 ? 81.464 20.450 47.131 1.00 11.66 157 VAL D O 1
ATOM 7123 N N . VAL D 1 162 ? 83.074 20.343 45.567 1.00 10.46 158 VAL D N 1
ATOM 7124 C CA . VAL D 1 162 ? 84.088 20.919 46.445 1.00 10.18 158 VAL D CA 1
ATOM 7125 C C . VAL D 1 162 ? 84.292 22.372 46.042 1.00 10.48 158 VAL D C 1
ATOM 7126 O O . VAL D 1 162 ? 84.546 22.644 44.865 1.00 10.14 158 VAL D O 1
ATOM 7130 N N . VAL D 1 163 ? 84.167 23.307 46.982 1.00 9.99 159 VAL D N 1
ATOM 7131 C CA . VAL D 1 163 ? 84.380 24.723 46.606 1.00 10.02 159 VAL D CA 1
ATOM 7132 C C . VAL D 1 163 ? 85.854 25.131 46.786 1.00 9.81 159 VAL D C 1
ATOM 7133 O O . VAL D 1 163 ? 86.334 25.327 47.908 1.00 10.64 159 VAL D O 1
ATOM 7137 N N . SER D 1 164 ? 86.573 25.232 45.672 1.00 9.86 160 SER D N 1
ATOM 7138 C CA . SER D 1 164 ? 87.967 25.645 45.660 1.00 10.44 160 SER D CA 1
ATOM 7139 C C . SER D 1 164 ? 87.886 27.137 45.344 1.00 10.98 160 SER D C 1
ATOM 7140 O O . SER D 1 164 ? 87.141 27.855 46.009 1.00 13.37 160 SER D O 1
ATOM 7143 N N . SER D 1 165 ? 88.609 27.592 44.338 1.00 11.49 161 SER D N 1
ATOM 7144 C CA . SER D 1 165 ? 88.626 28.997 43.983 1.00 10.10 161 SER D CA 1
ATOM 7145 C C . SER D 1 165 ? 89.420 29.114 42.696 1.00 9.93 161 SER D C 1
ATOM 7146 O O . SER D 1 165 ? 90.151 28.192 42.324 1.00 7.86 161 SER D O 1
ATOM 7149 N N . SER D 1 166 ? 89.308 30.261 42.008 1.00 9.76 162 SER D N 1
ATOM 7150 C CA . SER D 1 166 ? 90.211 30.499 40.886 1.00 10.42 162 SER D CA 1
ATOM 7151 C C . SER D 1 166 ? 91.655 30.374 41.340 1.00 10.64 162 SER D C 1
ATOM 7152 O O . SER D 1 166 ? 92.501 29.919 40.568 1.00 10.88 162 SER D O 1
ATOM 7155 N N . ALA D 1 167 ? 91.917 30.772 42.587 1.00 10.70 163 ALA D N 1
ATOM 7156 C CA . ALA D 1 167 ? 93.253 30.619 43.196 1.00 11.90 163 ALA D CA 1
ATOM 7157 C C . ALA D 1 167 ? 93.658 29.179 43.449 1.00 11.74 163 ALA D C 1
ATOM 7158 O O . ALA D 1 167 ? 94.817 28.924 43.765 1.00 12.13 163 ALA D O 1
ATOM 7160 N N . GLY D 1 168 ? 92.701 28.254 43.334 1.00 11.58 164 GLY D N 1
ATOM 7161 C CA . GLY D 1 168 ? 92.988 26.814 43.322 1.00 11.67 164 GLY D CA 1
ATOM 7162 C C . GLY D 1 168 ? 93.397 26.259 41.969 1.00 11.82 164 GLY D C 1
ATOM 7163 O O . GLY D 1 168 ? 93.760 25.075 41.855 1.00 12.32 164 GLY D O 1
ATOM 7164 N N . LEU D 1 169 ? 93.351 27.106 40.949 1.00 11.83 165 LEU D N 1
ATOM 7165 C CA . LEU D 1 169 ? 93.838 26.763 39.600 1.00 11.64 165 LEU D CA 1
ATOM 7166 C C . LEU D 1 169 ? 95.054 27.583 39.220 1.00 11.16 165 LEU D C 1
ATOM 7167 O O . LEU D 1 169 ? 95.948 27.073 38.537 1.00 11.07 165 LEU D O 1
ATOM 7172 N N . LYS D 1 170 ? 95.063 28.867 39.598 1.00 10.30 166 LYS D N 1
ATOM 7173 C CA . LYS D 1 170 ? 96.174 29.790 39.246 1.00 10.66 166 LYS D CA 1
ATOM 7174 C C . LYS D 1 170 ? 96.453 30.520 40.527 1.00 9.85 166 LYS D C 1
ATOM 7175 O O . LYS D 1 170 ? 95.650 31.393 40.932 1.00 8.85 166 LYS D O 1
ATOM 7181 N N . ALA D 1 171 ? 97.539 30.149 41.212 1.00 9.44 167 ALA D N 1
ATOM 7182 C CA . ALA D 1 171 ? 97.867 30.794 42.488 1.00 9.92 167 ALA D CA 1
ATOM 7183 C C . ALA D 1 171 ? 98.066 32.298 42.308 1.00 10.40 167 ALA D C 1
ATOM 7184 O O . ALA D 1 171 ? 98.583 32.744 41.259 1.00 11.10 167 ALA D O 1
ATOM 7186 N N . THR D 1 172 ? 97.751 33.047 43.365 1.00 10.49 168 THR D N 1
ATOM 7187 C CA . THR D 1 172 ? 97.776 34.499 43.353 1.00 11.34 168 THR D CA 1
ATOM 7188 C C . THR D 1 172 ? 98.753 35.042 44.389 1.00 11.23 168 THR D C 1
ATOM 7189 O O . THR D 1 172 ? 98.987 34.404 45.446 1.00 10.23 168 THR D O 1
ATOM 7193 N N . PRO D 1 173 ? 99.301 36.240 44.117 1.00 11.36 169 PRO D N 1
ATOM 7194 C CA . PRO D 1 173 ? 100.203 36.790 45.100 1.00 12.29 169 PRO D CA 1
ATOM 7195 C C . PRO D 1 173 ? 99.478 37.396 46.271 1.00 13.03 169 PRO D C 1
ATOM 7196 O O . PRO D 1 173 ? 98.342 37.881 46.133 1.00 13.81 169 PRO D O 1
ATOM 7200 N N . GLY D 1 174 ? 100.149 37.407 47.420 1.00 12.98 170 GLY D N 1
ATOM 7201 C CA . GLY D 1 174 ? 99.559 37.991 48.622 1.00 13.68 170 GLY D CA 1
ATOM 7202 C C . GLY D 1 174 ? 98.699 37.008 49.401 1.00 13.41 170 GLY D C 1
ATOM 7203 O O . GLY D 1 174 ? 98.231 37.326 50.493 1.00 14.41 170 GLY D O 1
ATOM 7204 N N . ASN D 1 175 ? 98.494 35.803 48.868 1.00 13.86 171 ASN D N 1
ATOM 7205 C CA . ASN D 1 175 ? 97.738 34.806 49.631 1.00 13.34 171 ASN D CA 1
ATOM 7206 C C . ASN D 1 175 ? 98.150 33.374 49.266 1.00 13.00 171 ASN D C 1
ATOM 7207 O O . ASN D 1 175 ? 97.314 32.515 48.971 1.00 13.19 171 ASN D O 1
ATOM 7212 N N . GLY D 1 176 ? 99.457 33.121 49.302 1.00 12.23 172 GLY D N 1
ATOM 7213 C CA . GLY D 1 176 ? 100.001 31.781 48.981 1.00 10.88 172 GLY D CA 1
ATOM 7214 C C . GLY D 1 176 ? 99.404 30.685 49.836 1.00 10.93 172 GLY D C 1
ATOM 7215 O O . GLY D 1 176 ? 99.238 29.560 49.380 1.00 9.88 172 GLY D O 1
ATOM 7216 N N . HIS D 1 177 ? 99.068 31.008 51.079 1.00 9.92 173 HIS D N 1
ATOM 7217 C CA . HIS D 1 177 ? 98.480 30.022 51.976 1.00 10.41 173 HIS D CA 1
ATOM 7218 C C . HIS D 1 177 ? 97.052 29.656 51.508 1.00 10.22 173 HIS D C 1
ATOM 7219 O O . HIS D 1 177 ? 96.691 28.471 51.442 1.00 10.30 173 HIS D O 1
ATOM 7226 N N . TYR D 1 178 ? 96.274 30.658 51.118 1.00 9.73 174 TYR D N 1
ATOM 7227 C CA . TYR D 1 178 ? 94.918 30.432 50.600 1.00 9.56 174 TYR D CA 1
ATOM 7228 C C . TYR D 1 178 ? 94.985 29.706 49.239 1.00 8.59 174 TYR D C 1
ATOM 7229 O O . TYR D 1 178 ? 94.229 28.738 48.985 1.00 8.26 174 TYR D O 1
ATOM 7238 N N . SER D 1 179 ? 95.866 30.177 48.356 1.00 8.77 175 SER D N 1
ATOM 7239 C CA . SER D 1 179 ? 96.097 29.492 47.066 1.00 8.76 175 SER D CA 1
ATOM 7240 C C . SER D 1 179 ? 96.536 28.020 47.249 1.00 8.93 175 SER D C 1
ATOM 7241 O O . SER D 1 179 ? 95.996 27.119 46.581 1.00 9.28 175 SER D O 1
ATOM 7244 N N . ALA D 1 180 ? 97.480 27.766 48.165 1.00 8.74 176 ALA D N 1
ATOM 7245 C CA . ALA D 1 180 ? 97.868 26.385 48.512 1.00 7.93 176 ALA D CA 1
ATOM 7246 C C . ALA D 1 180 ? 96.685 25.551 49.018 1.00 7.56 176 ALA D C 1
ATOM 7247 O O . ALA D 1 180 ? 96.514 24.426 48.565 1.00 6.51 176 ALA D O 1
ATOM 7249 N N . SER D 1 181 ? 95.911 26.092 49.968 1.00 8.18 177 SER D N 1
ATOM 7250 C CA . SER D 1 181 ? 94.753 25.360 50.528 1.00 8.32 177 SER D CA 1
ATOM 7251 C C . SER D 1 181 ? 93.776 25.018 49.395 1.00 9.11 177 SER D C 1
ATOM 7252 O O . SER D 1 181 ? 93.245 23.893 49.350 1.00 8.98 177 SER D O 1
ATOM 7255 N N . LYS D 1 182 ? 93.569 25.956 48.464 1.00 8.31 178 LYS D N 1
ATOM 7256 C CA . LYS D 1 182 ? 92.606 25.743 47.390 1.00 8.54 178 LYS D CA 1
ATOM 7257 C C . LYS D 1 182 ? 93.134 24.838 46.273 1.00 7.89 178 LYS D C 1
ATOM 7258 O O . LYS D 1 182 ? 92.362 24.103 45.653 1.00 7.56 178 LYS D O 1
ATOM 7264 N N . HIS D 1 183 ? 94.435 24.878 46.016 1.00 7.81 179 HIS D N 1
ATOM 7265 C CA . HIS D 1 183 ? 95.038 23.880 45.080 1.00 8.06 179 HIS D CA 1
ATOM 7266 C C . HIS D 1 183 ? 94.910 22.471 45.714 1.00 7.70 179 HIS D C 1
ATOM 7267 O O . HIS D 1 183 ? 94.702 21.464 45.039 1.00 7.42 179 HIS D O 1
ATOM 7274 N N . GLY D 1 184 ? 95.080 22.405 47.020 1.00 7.42 180 GLY D N 1
ATOM 7275 C CA . GLY D 1 184 ? 94.982 21.128 47.726 1.00 8.44 180 GLY D CA 1
ATOM 7276 C C . GLY D 1 184 ? 93.574 20.548 47.537 1.00 7.69 180 GLY D C 1
ATOM 7277 O O . GLY D 1 184 ? 93.398 19.318 47.445 1.00 8.85 180 GLY D O 1
ATOM 7278 N N . LEU D 1 185 ? 92.580 21.423 47.505 1.00 8.15 181 LEU D N 1
ATOM 7279 C CA . LEU D 1 185 ? 91.181 21.031 47.239 1.00 7.49 181 LEU D CA 1
ATOM 7280 C C . LEU D 1 185 ? 90.982 20.523 45.815 1.00 8.36 181 LEU D C 1
ATOM 7281 O O . LEU D 1 185 ? 90.214 19.575 45.593 1.00 8.43 181 LEU D O 1
ATOM 7286 N N . THR D 1 186 ? 91.651 21.144 44.834 1.00 8.44 182 THR D N 1
ATOM 7287 C CA . THR D 1 186 ? 91.643 20.574 43.480 1.00 8.10 182 THR D CA 1
ATOM 7288 C C . THR D 1 186 ? 92.093 19.104 43.523 1.00 8.09 182 THR D C 1
ATOM 7289 O O . THR D 1 186 ? 91.488 18.204 42.901 1.00 6.33 182 THR D O 1
ATOM 7293 N N . ALA D 1 187 ? 93.158 18.850 44.274 1.00 7.46 183 ALA D N 1
ATOM 7294 C CA . ALA D 1 187 ? 93.724 17.505 44.328 1.00 8.12 183 ALA D CA 1
ATOM 7295 C C . ALA D 1 187 ? 92.785 16.529 45.024 1.00 8.24 183 ALA D C 1
ATOM 7296 O O . ALA D 1 187 ? 92.575 15.405 44.522 1.00 8.31 183 ALA D O 1
ATOM 7298 N N . LEU D 1 188 ? 92.202 16.942 46.147 1.00 9.27 184 LEU D N 1
ATOM 7299 C CA . LEU D 1 188 ? 91.225 16.108 46.865 1.00 11.13 184 LEU D CA 1
ATOM 7300 C C . LEU D 1 188 ? 90.048 15.707 45.988 1.00 10.72 184 LEU D C 1
ATOM 7301 O O . LEU D 1 188 ? 89.620 14.560 46.002 1.00 10.45 184 LEU D O 1
ATOM 7306 N N . THR D 1 189 ? 89.518 16.677 45.246 1.00 8.85 185 THR D N 1
ATOM 7307 C CA . THR D 1 189 ? 88.438 16.445 44.332 1.00 8.19 185 THR D CA 1
ATOM 7308 C C . THR D 1 189 ? 88.774 15.305 43.358 1.00 8.37 185 THR D C 1
ATOM 7309 O O . THR D 1 189 ? 87.966 14.401 43.151 1.00 8.20 185 THR D O 1
ATOM 7313 N N . ASN D 1 190 ? 89.970 15.365 42.759 1.00 7.52 186 ASN D N 1
ATOM 7314 C CA . ASN D 1 190 ? 90.313 14.461 41.693 1.00 8.21 186 ASN D CA 1
ATOM 7315 C C . ASN D 1 190 ? 90.700 13.099 42.219 1.00 8.72 186 ASN D C 1
ATOM 7316 O O . ASN D 1 190 ? 90.294 12.066 41.650 1.00 7.30 186 ASN D O 1
ATOM 7321 N N . THR D 1 191 ? 91.464 13.072 43.312 1.00 8.42 187 THR D N 1
ATOM 7322 C CA . THR D 1 191 ? 91.673 11.777 44.017 1.00 8.23 187 THR D CA 1
ATOM 7323 C C . THR D 1 191 ? 90.324 11.105 44.342 1.00 9.33 187 THR D C 1
ATOM 7324 O O . THR D 1 191 ? 90.076 9.936 44.008 1.00 9.66 187 THR D O 1
ATOM 7328 N N . LEU D 1 192 ? 89.419 11.864 44.952 1.00 7.74 188 LEU D N 1
ATOM 7329 C CA . LEU D 1 192 ? 88.163 11.300 45.381 1.00 8.29 188 LEU D CA 1
ATOM 7330 C C . LEU D 1 192 ? 87.327 10.878 44.184 1.00 8.99 188 LEU D C 1
ATOM 7331 O O . LEU D 1 192 ? 86.636 9.858 44.258 1.00 10.06 188 LEU D O 1
ATOM 7336 N N . ALA D 1 193 ? 87.379 11.630 43.074 1.00 8.48 189 ALA D N 1
ATOM 7337 C CA . ALA D 1 193 ? 86.613 11.231 41.886 1.00 8.75 189 ALA D CA 1
ATOM 7338 C C . ALA D 1 193 ? 87.049 9.836 41.417 1.00 8.61 189 ALA D C 1
ATOM 7339 O O . ALA D 1 193 ? 86.216 8.998 41.087 1.00 9.25 189 ALA D O 1
ATOM 7341 N N . ILE D 1 194 ? 88.359 9.576 41.400 1.00 8.98 190 ILE D N 1
ATOM 7342 C CA . ILE D 1 194 ? 88.863 8.240 41.019 1.00 9.68 190 ILE D CA 1
ATOM 7343 C C . ILE D 1 194 ? 88.437 7.165 42.046 1.00 10.77 190 ILE D C 1
ATOM 7344 O O . ILE D 1 194 ? 87.977 6.050 41.671 1.00 10.80 190 ILE D O 1
ATOM 7349 N N . GLU D 1 195 ? 88.596 7.478 43.336 1.00 10.45 191 GLU D N 1
ATOM 7350 C CA . GLU D 1 195 ? 88.249 6.508 44.398 1.00 11.21 191 GLU D CA 1
ATOM 7351 C C . GLU D 1 195 ? 86.737 6.206 44.501 1.00 11.85 191 GLU D C 1
ATOM 7352 O O . GLU D 1 195 ? 86.357 5.100 44.901 1.00 13.27 191 GLU D O 1
ATOM 7358 N N . LEU D 1 196 ? 85.884 7.181 44.173 1.00 11.53 192 LEU D N 1
ATOM 7359 C CA . LEU D 1 196 ? 84.440 6.981 44.300 1.00 12.58 192 LEU D CA 1
ATOM 7360 C C . LEU D 1 196 ? 83.733 6.519 43.011 1.00 13.42 192 LEU D C 1
ATOM 7361 O O . LEU D 1 196 ? 82.544 6.207 43.031 1.00 15.11 192 LEU D O 1
ATOM 7366 N N . GLY D 1 197 ? 84.454 6.465 41.898 1.00 14.23 193 GLY D N 1
ATOM 7367 C CA . GLY D 1 197 ? 83.818 6.060 40.614 1.00 14.76 193 GLY D CA 1
ATOM 7368 C C . GLY D 1 197 ? 83.063 4.727 40.700 1.00 15.37 193 GLY D C 1
ATOM 7369 O O . GLY D 1 197 ? 81.922 4.581 40.188 1.00 15.26 193 GLY D O 1
ATOM 7370 N N . GLU D 1 198 ? 83.711 3.749 41.331 1.00 15.28 194 GLU D N 1
ATOM 7371 C CA . GLU D 1 198 ? 83.117 2.427 41.516 1.00 16.37 194 GLU D CA 1
ATOM 7372 C C . GLU D 1 198 ? 81.823 2.473 42.340 1.00 16.35 194 GLU D C 1
ATOM 7373 O O . GLU D 1 198 ? 81.000 1.565 42.238 1.00 16.72 194 GLU D O 1
ATOM 7379 N N . TYR D 1 199 ? 81.629 3.537 43.128 1.00 15.48 195 TYR D N 1
ATOM 7380 C CA . TYR D 1 199 ? 80.409 3.706 43.941 1.00 15.50 195 TYR D CA 1
ATOM 7381 C C . TYR D 1 199 ? 79.267 4.504 43.290 1.00 15.42 195 TYR D C 1
ATOM 7382 O O . TYR D 1 199 ? 78.217 4.715 43.916 1.00 16.20 195 TYR D O 1
ATOM 7391 N N . GLY D 1 200 ? 79.456 4.931 42.047 1.00 14.78 196 GLY D N 1
ATOM 7392 C CA . GLY D 1 200 ? 78.474 5.816 41.408 1.00 14.75 196 GLY D CA 1
ATOM 7393 C C . GLY D 1 200 ? 78.367 7.185 42.064 1.00 14.07 196 GLY D C 1
ATOM 7394 O O . GLY D 1 200 ? 77.300 7.792 42.019 1.00 14.44 196 GLY D O 1
ATOM 7395 N N . ILE D 1 201 ? 79.466 7.677 42.657 1.00 12.45 197 ILE D N 1
ATOM 7396 C CA . ILE D 1 201 ? 79.495 8.994 43.253 1.00 11.45 197 ILE D CA 1
ATOM 7397 C C . ILE D 1 201 ? 80.445 9.886 42.432 1.00 10.57 197 ILE D C 1
ATOM 7398 O O . ILE D 1 201 ? 81.621 9.550 42.227 1.00 10.45 197 ILE D O 1
ATOM 7403 N N . ARG D 1 202 ? 79.913 10.998 41.949 1.00 9.70 198 ARG D N 1
ATOM 7404 C CA . ARG D 1 202 ? 80.705 11.947 41.161 1.00 8.90 198 ARG D CA 1
ATOM 7405 C C . ARG D 1 202 ? 81.198 13.008 42.094 1.00 8.37 198 ARG D C 1
ATOM 7406 O O . ARG D 1 202 ? 80.533 13.316 43.072 1.00 9.57 198 ARG D O 1
ATOM 7414 N N . VAL D 1 203 ? 82.390 13.526 41.805 1.00 8.70 199 VAL D N 1
ATOM 7415 C CA . VAL D 1 203 ? 83.046 14.555 42.626 1.00 7.43 199 VAL D CA 1
ATOM 7416 C C . VAL D 1 203 ? 83.653 15.578 41.690 1.00 6.85 199 VAL D C 1
ATOM 7417 O O . VAL D 1 203 ? 84.466 15.244 40.820 1.00 7.11 199 VAL D O 1
ATOM 7421 N N . ASN D 1 204 ? 83.272 16.842 41.875 1.00 7.78 200 ASN D N 1
ATOM 7422 C CA . ASN D 1 204 ? 83.715 17.908 40.989 1.00 7.53 200 ASN D CA 1
ATOM 7423 C C . ASN D 1 204 ? 84.012 19.141 41.821 1.00 7.48 200 ASN D C 1
ATOM 7424 O O . ASN D 1 204 ? 83.542 19.228 42.957 1.00 10.03 200 ASN D O 1
ATOM 7429 N N . SER D 1 205 ? 84.813 20.069 41.299 1.00 7.89 201 SER D N 1
ATOM 7430 C CA . SER D 1 205 ? 85.156 21.268 42.062 1.00 7.51 201 SER D CA 1
ATOM 7431 C C . SER D 1 205 ? 84.743 22.521 41.309 1.00 7.51 201 SER D C 1
ATOM 7432 O O . SER D 1 205 ? 84.723 22.509 40.080 1.00 7.67 201 SER D O 1
ATOM 7435 N N . ILE D 1 206 ? 84.329 23.582 42.031 1.00 7.82 202 ILE D N 1
ATOM 7436 C CA . ILE D 1 206 ? 84.057 24.877 41.377 1.00 6.45 202 ILE D CA 1
ATOM 7437 C C . ILE D 1 206 ? 85.123 25.856 41.801 1.00 7.45 202 ILE D C 1
ATOM 7438 O O . ILE D 1 206 ? 85.671 25.724 42.927 1.00 7.58 202 ILE D O 1
ATOM 7443 N N . HIS D 1 207 ? 85.414 26.830 40.920 1.00 6.46 203 HIS D N 1
ATOM 7444 C CA . HIS D 1 207 ? 86.505 27.773 41.147 1.00 7.17 203 HIS D CA 1
ATOM 7445 C C . HIS D 1 207 ? 86.024 29.188 40.886 1.00 7.49 203 HIS D C 1
ATOM 7446 O O . HIS D 1 207 ? 86.192 29.726 39.767 1.00 7.70 203 HIS D O 1
ATOM 7453 N N . PRO D 1 208 ? 85.371 29.790 41.897 1.00 9.18 204 PRO D N 1
ATOM 7454 C CA . PRO D 1 208 ? 84.736 31.087 41.664 1.00 9.29 204 PRO D CA 1
ATOM 7455 C C . PRO D 1 208 ? 85.743 32.230 41.751 1.00 9.90 204 PRO D C 1
ATOM 7456 O O . PRO D 1 208 ? 86.917 32.038 42.154 1.00 9.67 204 PRO D O 1
ATOM 7460 N N . TYR D 1 209 ? 85.299 33.410 41.321 1.00 10.31 205 TYR D N 1
ATOM 7461 C CA . TYR D 1 209 ? 86.132 34.598 41.328 1.00 11.32 205 TYR D CA 1
ATOM 7462 C C . TYR D 1 209 ? 85.202 35.778 41.491 1.00 12.23 205 TYR D C 1
ATOM 7463 O O . TYR D 1 209 ? 84.125 35.787 40.857 1.00 12.35 205 TYR D O 1
ATOM 7472 N N . SER D 1 210 ? 85.599 36.768 42.288 1.00 13.39 206 SER D N 1
ATOM 7473 C CA . SER D 1 210 ? 84.794 38.020 42.436 1.00 14.85 206 SER D CA 1
ATOM 7474 C C . SER D 1 210 ? 83.315 37.780 42.743 1.00 14.96 206 SER D C 1
ATOM 7475 O O . SER D 1 210 ? 82.435 38.326 42.061 1.00 15.56 206 SER D O 1
ATOM 7478 N N . VAL D 1 211 ? 83.038 37.017 43.792 1.00 13.58 207 VAL D N 1
ATOM 7479 C CA . VAL D 1 211 ? 81.654 36.820 44.207 1.00 12.84 207 VAL D CA 1
ATOM 7480 C C . VAL D 1 211 ? 81.358 37.791 45.352 1.00 13.49 207 VAL D C 1
ATOM 7481 O O . VAL D 1 211 ? 82.157 37.897 46.302 1.00 12.64 207 VAL D O 1
ATOM 7485 N N . GLU D 1 212 ? 80.207 38.467 45.260 1.00 13.93 208 GLU D N 1
ATOM 7486 C CA . GLU D 1 212 ? 79.837 39.505 46.209 1.00 15.16 208 GLU D CA 1
ATOM 7487 C C . GLU D 1 212 ? 79.374 38.961 47.564 1.00 15.14 208 GLU D C 1
ATOM 7488 O O . GLU D 1 212 ? 78.181 38.737 47.787 1.00 15.15 208 GLU D O 1
ATOM 7494 N N . THR D 1 213 ? 80.352 38.749 48.458 1.00 15.46 209 THR D N 1
ATOM 7495 C CA . THR D 1 213 ? 80.124 38.270 49.818 1.00 15.01 209 THR D CA 1
ATOM 7496 C C . THR D 1 213 ? 81.054 39.044 50.775 1.00 16.00 209 THR D C 1
ATOM 7497 O O . THR D 1 213 ? 82.015 39.675 50.326 1.00 15.26 209 THR D O 1
ATOM 7501 N N . PRO D 1 214 ? 80.812 38.935 52.097 1.00 16.82 210 PRO D N 1
ATOM 7502 C CA . PRO D 1 214 ? 81.677 39.590 53.077 1.00 18.22 210 PRO D CA 1
ATOM 7503 C C . PRO D 1 214 ? 83.155 39.177 52.984 1.00 18.93 210 PRO D C 1
ATOM 7504 O O . PRO D 1 214 ? 84.019 39.923 53.431 1.00 19.00 210 PRO D O 1
ATOM 7508 N N . MET D 1 215 ? 83.453 38.024 52.366 1.00 19.22 211 MET D N 1
ATOM 7509 C CA . MET D 1 215 ? 84.845 37.566 52.213 1.00 20.11 211 MET D CA 1
ATOM 7510 C C . MET D 1 215 ? 85.741 38.519 51.413 1.00 21.85 211 MET D C 1
ATOM 7511 O O . MET D 1 215 ? 86.943 38.596 51.650 1.00 21.58 211 MET D O 1
ATOM 7516 N N . ILE D 1 216 ? 85.150 39.223 50.451 1.00 23.69 212 ILE D N 1
ATOM 7517 C CA . ILE D 1 216 ? 85.889 40.205 49.689 1.00 25.78 212 ILE D CA 1
ATOM 7518 C C . ILE D 1 216 ? 85.924 41.481 50.534 1.00 26.88 212 ILE D C 1
ATOM 7519 O O . ILE D 1 216 ? 84.907 42.135 50.740 1.00 27.73 212 ILE D O 1
ATOM 7524 N N . GLU D 1 217 ? 87.080 41.789 51.098 1.00 28.05 213 GLU D N 1
ATOM 7525 C CA . GLU D 1 217 ? 87.184 43.002 51.913 1.00 28.80 213 GLU D CA 1
ATOM 7526 C C . GLU D 1 217 ? 87.910 44.044 51.084 1.00 28.16 213 GLU D C 1
ATOM 7527 O O . GLU D 1 217 ? 89.126 43.949 50.918 1.00 27.59 213 GLU D O 1
ATOM 7533 N N . PRO D 1 218 ? 87.165 45.038 50.535 1.00 28.50 214 PRO D N 1
ATOM 7534 C CA . PRO D 1 218 ? 87.838 46.043 49.703 1.00 28.34 214 PRO D CA 1
ATOM 7535 C C . PRO D 1 218 ? 89.087 46.620 50.386 1.00 28.56 214 PRO D C 1
ATOM 7536 O O . PRO D 1 218 ? 90.101 46.786 49.728 1.00 28.23 214 PRO D O 1
ATOM 7540 N N . GLU D 1 219 ? 89.017 46.856 51.697 1.00 28.91 215 GLU D N 1
ATOM 7541 C CA . GLU D 1 219 ? 90.131 47.420 52.478 1.00 29.78 215 GLU D CA 1
ATOM 7542 C C . GLU D 1 219 ? 91.437 46.593 52.459 1.00 29.00 215 GLU D C 1
ATOM 7543 O O . GLU D 1 219 ? 92.536 47.145 52.368 1.00 28.63 215 GLU D O 1
ATOM 7549 N N . ALA D 1 220 ? 91.315 45.273 52.559 1.00 28.25 216 ALA D N 1
ATOM 7550 C CA . ALA D 1 220 ? 92.485 44.409 52.552 1.00 27.62 216 ALA D CA 1
ATOM 7551 C C . ALA D 1 220 ? 93.145 44.426 51.160 1.00 27.49 216 ALA D C 1
ATOM 7552 O O . ALA D 1 220 ? 94.376 44.411 51.057 1.00 27.08 216 ALA D O 1
ATOM 7554 N N . MET D 1 221 ? 92.332 44.468 50.097 1.00 26.88 217 MET D N 1
ATOM 7555 C CA . MET D 1 221 ? 92.868 44.508 48.722 1.00 26.57 217 MET D CA 1
ATOM 7556 C C . MET D 1 221 ? 93.635 45.801 48.478 1.00 26.69 217 MET D C 1
ATOM 7557 O O . MET D 1 221 ? 94.771 45.779 47.976 1.00 26.28 217 MET D O 1
ATOM 7562 N N . MET D 1 222 ? 92.985 46.918 48.804 1.00 26.13 218 MET D N 1
ATOM 7563 C CA . MET D 1 222 ? 93.620 48.229 48.732 1.00 26.31 218 MET D CA 1
ATOM 7564 C C . MET D 1 222 ? 94.932 48.256 49.506 1.00 25.30 218 MET D C 1
ATOM 7565 O O . MET D 1 222 ? 95.891 48.853 49.030 1.00 24.91 218 MET D O 1
ATOM 7570 N N . GLU D 1 223 ? 94.984 47.618 50.683 1.00 25.61 219 GLU D N 1
ATOM 7571 C CA . GLU D 1 223 ? 96.237 47.597 51.471 1.00 25.70 219 GLU D CA 1
ATOM 7572 C C . GLU D 1 223 ? 97.318 46.809 50.749 1.00 25.01 219 GLU D C 1
ATOM 7573 O O . GLU D 1 223 ? 98.495 47.196 50.741 1.00 25.02 219 GLU D O 1
ATOM 7575 N N . ILE D 1 224 ? 96.910 45.708 50.133 1.00 24.15 220 ILE D N 1
ATOM 7576 C CA . ILE D 1 224 ? 97.838 44.851 49.379 1.00 23.13 220 ILE D CA 1
ATOM 7577 C C . ILE D 1 224 ? 98.390 45.564 48.157 1.00 21.99 220 ILE D C 1
ATOM 7578 O O . ILE D 1 224 ? 99.597 45.567 47.946 1.00 22.26 220 ILE D O 1
ATOM 7583 N N . PHE D 1 225 ? 97.525 46.196 47.367 1.00 21.22 221 PHE D N 1
ATOM 7584 C CA . PHE D 1 225 ? 98.006 46.890 46.159 1.00 20.78 221 PHE D CA 1
ATOM 7585 C C . PHE D 1 225 ? 98.760 48.183 46.478 1.00 20.58 221 PHE D C 1
ATOM 7586 O O . PHE D 1 225 ? 99.667 48.586 45.725 1.00 19.93 221 PHE D O 1
ATOM 7594 N N . ALA D 1 226 ? 98.373 48.818 47.588 1.00 20.47 222 ALA D N 1
ATOM 7595 C CA . ALA D 1 226 ? 99.115 49.956 48.120 1.00 21.10 222 ALA D CA 1
ATOM 7596 C C . ALA D 1 226 ? 100.587 49.596 48.346 1.00 21.46 222 ALA D C 1
ATOM 7597 O O . ALA D 1 226 ? 101.472 50.383 48.021 1.00 22.48 222 ALA D O 1
ATOM 7599 N N . ARG D 1 227 ? 100.859 48.414 48.906 1.00 20.41 223 ARG D N 1
ATOM 7600 C CA . ARG D 1 227 ? 102.245 48.034 49.213 1.00 20.26 223 ARG D CA 1
ATOM 7601 C C . ARG D 1 227 ? 102.959 47.353 48.028 1.00 20.17 223 ARG D C 1
ATOM 7602 O O . ARG D 1 227 ? 104.176 47.504 47.859 1.00 19.41 223 ARG D O 1
ATOM 7604 N N . HIS D 1 228 ? 102.194 46.620 47.208 1.00 19.09 224 HIS D N 1
ATOM 7605 C CA . HIS D 1 228 ? 102.768 45.839 46.102 1.00 19.35 224 HIS D CA 1
ATOM 7606 C C . HIS D 1 228 ? 101.961 46.046 44.807 1.00 19.07 224 HIS D C 1
ATOM 7607 O O . HIS D 1 228 ? 101.152 45.198 44.406 1.00 19.43 224 HIS D O 1
ATOM 7614 N N . PRO D 1 229 ? 102.166 47.201 44.152 1.00 19.86 225 PRO D N 1
ATOM 7615 C CA . PRO D 1 229 ? 101.346 47.570 43.000 1.00 19.83 225 PRO D CA 1
ATOM 7616 C C . PRO D 1 229 ? 101.348 46.519 41.879 1.00 19.70 225 PRO D C 1
ATOM 7617 O O . PRO D 1 229 ? 100.351 46.397 41.170 1.00 19.56 225 PRO D O 1
ATOM 7621 N N . SER D 1 230 ? 102.443 45.783 41.715 1.00 19.36 226 SER D N 1
ATOM 7622 C CA . SER D 1 230 ? 102.509 44.810 40.609 1.00 19.45 226 SER D CA 1
ATOM 7623 C C . SER D 1 230 ? 101.526 43.654 40.771 1.00 18.05 226 SER D C 1
ATOM 7624 O O . SER D 1 230 ? 101.209 42.975 39.807 1.00 18.48 226 SER D O 1
ATOM 7627 N N . PHE D 1 231 ? 101.053 43.420 41.992 1.00 17.04 227 PHE D N 1
ATOM 7628 C CA . PHE D 1 231 ? 100.097 42.344 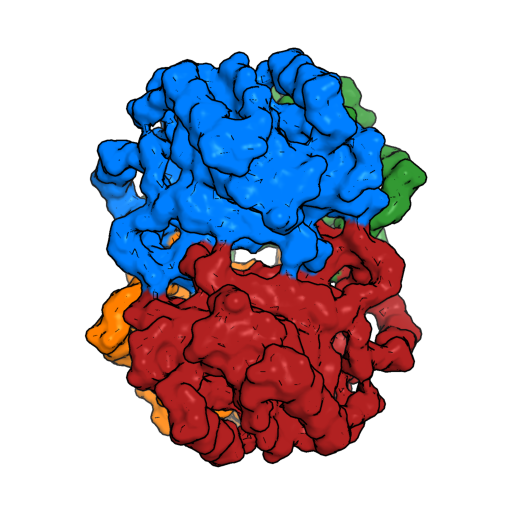42.240 1.00 15.29 227 PHE D CA 1
ATOM 7629 C C . PHE D 1 231 ? 98.776 42.497 41.500 1.00 15.28 227 PHE D C 1
ATOM 7630 O O . PHE D 1 231 ? 98.050 41.511 41.350 1.00 13.69 227 PHE D O 1
ATOM 7638 N N . VAL D 1 232 ? 98.445 43.713 41.048 1.00 16.16 228 VAL D N 1
ATOM 7639 C CA . VAL D 1 232 ? 97.155 43.940 40.349 1.00 16.83 228 VAL D CA 1
ATOM 7640 C C . VAL D 1 232 ? 97.025 43.091 39.086 1.00 15.60 228 VAL D C 1
ATOM 7641 O O . VAL D 1 232 ? 95.916 42.751 38.685 1.00 15.09 228 VAL D O 1
ATOM 7645 N N . HIS D 1 233 ? 98.151 42.759 38.457 1.00 15.38 229 HIS D N 1
ATOM 7646 C CA . HIS D 1 233 ? 98.124 41.930 37.237 1.00 14.73 229 HIS D CA 1
ATOM 7647 C C . HIS D 1 233 ? 97.501 40.541 37.421 1.00 13.85 229 HIS D C 1
ATOM 7648 O O . HIS D 1 233 ? 97.046 39.922 36.435 1.00 14.43 229 HIS D O 1
ATOM 7655 N N . SER D 1 234 ? 97.471 40.051 38.666 1.00 13.27 230 SER D N 1
ATOM 7656 C CA . SER D 1 234 ? 96.837 38.735 38.973 1.00 12.57 230 SER D CA 1
ATOM 7657 C C . SER D 1 234 ? 95.309 38.806 39.138 1.00 12.92 230 SER D C 1
ATOM 7658 O O . SER D 1 234 ? 94.637 37.771 39.268 1.00 12.27 230 SER D O 1
ATOM 7661 N N . PHE D 1 235 ? 94.754 40.019 39.116 1.00 12.87 231 PHE D N 1
ATOM 7662 C CA . PHE D 1 235 ? 93.333 40.194 39.419 1.00 13.73 231 PHE D CA 1
ATOM 7663 C C . PHE D 1 235 ? 92.624 40.982 38.335 1.00 14.21 231 PHE D C 1
ATOM 7664 O O . PHE D 1 235 ? 92.256 42.138 38.540 1.00 14.61 231 PHE D O 1
ATOM 7672 N N . PRO D 1 236 ? 92.427 40.349 37.179 1.00 13.94 232 PRO D N 1
ATOM 7673 C CA . PRO D 1 236 ? 91.841 41.089 36.051 1.00 14.18 232 PRO D CA 1
ATOM 7674 C C . PRO D 1 236 ? 90.309 41.209 36.104 1.00 14.94 232 PRO D C 1
ATOM 7675 O O . PRO D 1 236 ? 89.650 40.584 36.964 1.00 14.97 232 PRO D O 1
ATOM 7679 N N . PRO D 1 237 ? 89.734 42.006 35.196 1.00 15.32 233 PRO D N 1
ATOM 7680 C CA . PRO D 1 237 ? 88.278 42.029 35.070 1.00 14.48 233 PRO D CA 1
ATOM 7681 C C . PRO D 1 237 ? 87.744 40.749 34.443 1.00 14.36 233 PRO D C 1
ATOM 7682 O O . PRO D 1 237 ? 88.495 39.986 33.807 1.00 13.86 233 PRO D O 1
ATOM 7686 N N . MET D 1 238 ? 86.447 40.519 34.620 1.00 13.45 234 MET D N 1
ATOM 7687 C CA . MET D 1 238 ? 85.779 39.352 34.030 1.00 12.69 234 MET D CA 1
ATOM 7688 C C . MET D 1 238 ? 85.308 39.743 32.635 1.00 12.08 234 MET D C 1
ATOM 7689 O O . MET D 1 238 ? 84.508 40.667 32.495 1.00 12.09 234 MET D O 1
ATOM 7694 N N . PRO D 1 239 ? 85.804 39.063 31.587 1.00 12.58 235 PRO D N 1
ATOM 7695 C CA . PRO D 1 239 ? 85.487 39.507 30.220 1.00 12.64 235 PRO D CA 1
ATOM 7696 C C . PRO D 1 239 ? 83.990 39.637 29.894 1.00 14.01 235 PRO D C 1
ATOM 7697 O O . PRO D 1 239 ? 83.623 40.550 29.137 1.00 13.74 235 PRO D O 1
ATOM 7701 N N . VAL D 1 240 ? 83.133 38.755 30.445 1.00 15.14 236 VAL D N 1
ATOM 7702 C CA . VAL D 1 240 ? 81.671 38.908 30.205 1.00 16.68 236 VAL D CA 1
ATOM 7703 C C . VAL D 1 240 ? 80.937 39.682 31.286 1.00 17.36 236 VAL D C 1
ATOM 7704 O O . VAL D 1 240 ? 79.741 39.874 31.193 1.00 18.65 236 VAL D O 1
ATOM 7708 N N . GLN D 1 241 ? 81.642 40.114 32.325 1.00 17.62 237 GLN D N 1
ATOM 7709 C CA . GLN D 1 241 ? 81.071 41.124 33.230 1.00 18.38 237 GLN D CA 1
ATOM 7710 C C . GLN D 1 241 ? 82.192 42.031 33.728 1.00 19.00 237 GLN D C 1
ATOM 7711 O O . GLN D 1 241 ? 82.661 41.885 34.863 1.00 18.69 237 GLN D O 1
ATOM 7717 N N . PRO D 1 242 ? 82.641 42.957 32.861 1.00 20.21 238 PRO D N 1
ATOM 7718 C CA . PRO D 1 242 ? 83.867 43.712 33.153 1.00 21.60 238 PRO D CA 1
ATOM 7719 C C . PRO D 1 242 ? 83.729 44.703 34.295 1.00 23.45 238 PRO D C 1
ATOM 7720 O O . PRO D 1 242 ? 84.731 45.222 34.769 1.00 23.70 238 PRO D O 1
ATOM 7724 N N . ASN D 1 243 ? 82.503 44.954 34.740 1.00 25.05 239 ASN D N 1
ATOM 7725 C CA . ASN D 1 243 ? 82.295 45.806 35.895 1.00 27.32 239 ASN D CA 1
ATOM 7726 C C . ASN D 1 243 ? 81.544 45.104 37.031 1.00 27.42 239 ASN D C 1
ATOM 7727 O O . ASN D 1 243 ? 80.528 44.422 36.802 1.00 27.91 239 ASN D O 1
ATOM 7732 N N . GLY D 1 244 ? 82.060 45.266 38.247 1.00 27.75 240 GLY D N 1
ATOM 7733 C CA . GLY D 1 244 ? 81.382 44.770 39.445 1.00 27.50 240 GLY D CA 1
ATOM 7734 C C . GLY D 1 244 ? 81.630 43.295 39.719 1.00 26.96 240 GLY D C 1
ATOM 7735 O O . GLY D 1 244 ? 82.624 42.721 39.249 1.00 27.37 240 GLY D O 1
ATOM 7736 N N . PHE D 1 245 ? 80.712 42.690 40.475 1.00 25.68 241 PHE D N 1
ATOM 7737 C CA . PHE D 1 245 ? 80.885 41.346 41.013 1.00 24.88 241 PHE D CA 1
ATOM 7738 C C . PHE D 1 245 ? 79.725 40.458 40.572 1.00 22.63 241 PHE D C 1
ATOM 7739 O O . PHE D 1 245 ? 78.619 40.940 40.309 1.00 22.73 241 PHE D O 1
ATOM 7747 N N . MET D 1 246 ? 79.980 39.160 40.497 1.00 19.62 242 MET D N 1
ATOM 7748 C CA . MET D 1 246 ? 78.901 38.205 40.289 1.00 16.71 242 MET D CA 1
ATOM 7749 C C . MET D 1 246 ? 78.252 37.950 41.644 1.00 15.72 242 MET D C 1
ATOM 7750 O O . MET D 1 246 ? 78.843 38.252 42.683 1.00 14.87 242 MET D O 1
ATOM 7755 N N . THR D 1 247 ? 77.044 37.396 41.649 1.00 14.84 243 THR D N 1
ATOM 7756 C CA . THR D 1 247 ? 76.336 37.170 42.927 1.00 13.75 243 THR D CA 1
ATOM 7757 C C . THR D 1 247 ? 76.404 35.721 43.433 1.00 13.13 243 THR D C 1
ATOM 7758 O O . THR D 1 247 ? 76.650 34.778 42.663 1.00 11.10 243 THR D O 1
ATOM 7762 N N . ALA D 1 248 ? 76.151 35.536 44.726 1.00 12.28 244 ALA D N 1
ATOM 7763 C CA . ALA D 1 248 ? 76.125 34.175 45.294 1.00 13.26 244 ALA D CA 1
ATOM 7764 C C . ALA D 1 248 ? 75.075 33.307 44.585 1.00 12.18 244 ALA D C 1
ATOM 7765 O O . ALA D 1 248 ? 75.330 32.145 44.312 1.00 11.40 244 ALA D O 1
ATOM 7767 N N . ASP D 1 249 ? 73.921 33.888 44.235 1.00 12.66 245 ASP D N 1
ATOM 7768 C CA . ASP D 1 249 ? 72.877 33.112 43.526 1.00 12.38 245 ASP D CA 1
ATOM 7769 C C . ASP D 1 249 ? 73.361 32.650 42.153 1.00 11.32 245 ASP D C 1
ATOM 7770 O O . ASP D 1 249 ? 72.952 31.606 41.694 1.00 12.08 245 ASP D O 1
ATOM 7775 N N . GLU D 1 250 ? 74.219 33.425 41.494 1.00 10.46 246 GLU D N 1
ATOM 7776 C CA . GLU D 1 250 ? 74.746 33.016 40.168 1.00 10.12 246 GLU D CA 1
ATOM 7777 C C . GLU D 1 250 ? 75.669 31.786 40.304 1.00 8.65 246 GLU D C 1
ATOM 7778 O O . GLU D 1 250 ? 75.626 30.887 39.490 1.00 8.95 246 GLU D O 1
ATOM 7784 N N . VAL D 1 251 ? 76.473 31.732 41.363 1.00 9.33 247 VAL D N 1
ATOM 7785 C CA . VAL D 1 251 ? 77.301 30.524 41.666 1.00 8.48 247 VAL D CA 1
ATOM 7786 C C . VAL D 1 251 ? 76.403 29.291 41.909 1.00 9.18 247 VAL D C 1
ATOM 7787 O O . VAL D 1 251 ? 76.722 28.164 41.489 1.00 7.86 247 VAL D O 1
ATOM 7791 N N . ALA D 1 252 ? 75.268 29.511 42.578 1.00 7.62 248 ALA D N 1
ATOM 7792 C CA . ALA D 1 252 ? 74.356 28.428 42.908 1.00 8.58 248 ALA D CA 1
ATOM 7793 C C . ALA D 1 252 ? 73.756 27.766 41.668 1.00 8.05 248 ALA D C 1
ATOM 7794 O O . ALA D 1 252 ? 73.448 26.579 41.740 1.00 7.77 248 ALA D O 1
ATOM 7796 N N . ASP D 1 253 ? 73.608 28.492 40.547 1.00 7.72 249 ASP D N 1
ATOM 7797 C CA . ASP D 1 253 ? 73.207 27.857 39.258 1.00 8.85 249 ASP D CA 1
ATOM 7798 C C . ASP D 1 253 ? 74.157 26.700 38.886 1.00 8.96 249 ASP D C 1
ATOM 7799 O O . ASP D 1 253 ? 73.714 25.668 38.358 1.00 10.89 249 ASP D O 1
ATOM 7804 N N . VAL D 1 254 ? 75.465 26.884 39.117 1.00 9.27 250 VAL D N 1
ATOM 7805 C CA . VAL D 1 254 ? 76.462 25.874 38.727 1.00 8.75 250 VAL D CA 1
ATOM 7806 C C . VAL D 1 254 ? 76.394 24.678 39.687 1.00 8.83 250 VAL D C 1
ATOM 7807 O O . VAL D 1 254 ? 76.387 23.512 39.261 1.00 8.86 250 VAL D O 1
ATOM 7811 N N . VAL D 1 255 ? 76.285 24.968 40.981 1.00 9.24 251 VAL D N 1
ATOM 7812 C CA . VAL D 1 255 ? 76.182 23.927 42.011 1.00 9.14 251 VAL D CA 1
ATOM 7813 C C . VAL D 1 255 ? 74.914 23.105 41.830 1.00 9.32 251 VAL D C 1
ATOM 7814 O O . VAL D 1 255 ? 74.954 21.881 41.911 1.00 9.29 251 VAL D O 1
ATOM 7818 N N . ALA D 1 256 ? 73.809 23.766 41.495 1.00 10.01 252 ALA D N 1
ATOM 7819 C CA . ALA D 1 256 ? 72.537 23.045 41.261 1.00 9.63 252 ALA D CA 1
ATOM 7820 C C . ALA D 1 256 ? 72.680 22.088 40.081 1.00 9.33 252 ALA D C 1
ATOM 7821 O O . ALA D 1 256 ? 72.240 20.944 40.145 1.00 8.52 252 ALA D O 1
ATOM 7823 N N . TRP D 1 257 ? 73.334 22.534 39.020 1.00 8.28 253 TRP D N 1
ATOM 7824 C CA . TRP D 1 257 ? 73.560 21.653 37.850 1.00 7.86 253 TRP D CA 1
ATOM 7825 C C . TRP D 1 257 ? 74.487 20.439 38.190 1.00 7.06 253 TRP D C 1
ATOM 7826 O O . TRP D 1 257 ? 74.198 19.274 37.849 1.00 7.15 253 TRP D O 1
ATOM 7837 N N . LEU D 1 258 ? 75.573 20.704 38.890 1.00 7.27 254 LEU D N 1
ATOM 7838 C CA . LEU D 1 258 ? 76.492 19.640 39.311 1.00 7.93 254 LEU D CA 1
ATOM 7839 C C . LEU D 1 258 ? 75.833 18.652 40.272 1.00 8.39 254 LEU D C 1
ATOM 7840 O O . LEU D 1 258 ? 76.149 17.460 40.256 1.00 9.15 254 LEU D O 1
ATOM 7845 N N . ALA D 1 259 ? 74.919 19.153 41.106 1.00 9.53 255 ALA D N 1
ATOM 7846 C CA . ALA D 1 259 ? 74.266 18.328 42.111 1.00 9.75 255 ALA D CA 1
ATOM 7847 C C . ALA D 1 259 ? 73.355 17.316 41.438 1.00 11.02 255 ALA D C 1
ATOM 7848 O O . ALA D 1 259 ? 73.143 16.232 41.994 1.00 11.30 255 ALA D O 1
ATOM 7850 N N . GLY D 1 260 ? 72.823 17.670 40.260 1.00 10.84 256 GLY D N 1
ATOM 7851 C CA . GLY D 1 260 ? 71.777 16.873 39.595 1.00 10.45 256 GLY D CA 1
ATOM 7852 C C . GLY D 1 260 ? 72.258 16.057 38.411 1.00 11.81 256 GLY D C 1
ATOM 7853 O O . GLY D 1 260 ? 73.455 16.100 38.040 1.00 11.74 256 GLY D O 1
ATOM 7854 N N . ASP D 1 261 ? 71.322 15.305 37.817 1.00 11.55 257 ASP D N 1
ATOM 7855 C CA . ASP D 1 261 ? 71.649 14.260 36.830 1.00 11.99 257 ASP D CA 1
ATOM 7856 C C . ASP D 1 261 ? 72.055 14.804 35.458 1.00 11.24 257 ASP D C 1
ATOM 7857 O O . ASP D 1 261 ? 72.629 14.068 34.650 1.00 11.83 257 ASP D O 1
ATOM 7862 N N . GLY D 1 262 ? 71.767 16.086 35.206 1.00 11.20 258 GLY D N 1
ATOM 7863 C CA . GLY D 1 262 ? 72.150 16.767 33.953 1.00 10.85 258 GLY D CA 1
ATOM 7864 C C . GLY D 1 262 ? 73.665 16.812 33.770 1.00 10.36 258 GLY D C 1
ATOM 7865 O O . GLY D 1 262 ? 74.149 16.997 32.658 1.00 10.28 258 GLY D O 1
ATOM 7866 N N . SER D 1 263 ? 74.413 16.651 34.875 1.00 9.78 259 SER D N 1
ATOM 7867 C CA . SER D 1 263 ? 75.881 16.605 34.843 1.00 9.45 259 SER D CA 1
ATOM 7868 C C . SER D 1 263 ? 76.441 15.195 35.047 1.00 9.50 259 SER D C 1
ATOM 7869 O O . SER D 1 263 ? 77.619 15.029 35.376 1.00 9.56 259 SER D O 1
ATOM 7872 N N . GLY D 1 264 ? 75.623 14.174 34.783 1.00 9.68 260 GLY D N 1
ATOM 7873 C CA . GLY D 1 264 ? 76.019 12.779 34.971 1.00 10.91 260 GLY D CA 1
ATOM 7874 C C . GLY D 1 264 ? 77.300 12.348 34.237 1.00 10.85 260 GLY D C 1
ATOM 7875 O O . GLY D 1 264 ? 77.893 11.318 34.582 1.00 11.96 260 GLY D O 1
ATOM 7876 N N . THR D 1 265 ? 77.723 13.119 33.226 1.00 10.36 261 THR D N 1
ATOM 7877 C CA . THR D 1 265 ? 78.956 12.807 32.492 1.00 9.66 261 THR D CA 1
ATOM 7878 C C . THR D 1 265 ? 80.211 13.443 33.109 1.00 10.18 261 THR D C 1
ATOM 7879 O O . THR D 1 265 ? 81.334 13.199 32.633 1.00 9.22 261 THR D O 1
ATOM 7883 N N . LEU D 1 266 ? 80.033 14.285 34.130 1.00 9.45 262 LEU D N 1
ATOM 7884 C CA . LEU D 1 266 ? 81.183 14.973 34.754 1.00 9.69 262 LEU D CA 1
ATOM 7885 C C . LEU D 1 266 ? 81.590 14.362 36.105 1.00 9.39 262 LEU D C 1
ATOM 7886 O O . LEU D 1 266 ? 80.768 14.294 37.028 1.00 9.89 262 LEU D O 1
ATOM 7891 N N . THR D 1 267 ? 82.840 13.913 36.214 1.00 9.90 263 THR D N 1
ATOM 7892 C CA . THR D 1 267 ? 83.449 13.647 37.522 1.00 9.22 263 THR D CA 1
ATOM 7893 C C . THR D 1 267 ? 84.934 13.987 37.330 1.00 9.51 263 THR D C 1
ATOM 7894 O O . THR D 1 267 ? 85.478 13.825 36.231 1.00 9.35 263 THR D O 1
ATOM 7898 N N . GLY D 1 268 ? 85.540 14.513 38.389 1.00 8.95 264 GLY D N 1
ATOM 7899 C CA . GLY D 1 268 ? 86.925 14.996 38.375 1.00 8.87 264 GLY D CA 1
ATOM 7900 C C . GLY D 1 268 ? 87.112 16.286 37.607 1.00 8.85 264 GLY D C 1
ATOM 7901 O O . GLY D 1 268 ? 88.213 16.584 37.175 1.00 8.93 264 GLY D O 1
ATOM 7902 N N . THR D 1 269 ? 86.043 17.048 37.378 1.00 9.19 265 THR D N 1
ATOM 7903 C CA . THR D 1 269 ? 86.222 18.307 36.624 1.00 9.33 265 THR D CA 1
ATOM 7904 C C . THR D 1 269 ? 86.397 19.539 37.511 1.00 8.24 265 THR D C 1
ATOM 7905 O O . THR D 1 269 ? 85.813 19.634 38.613 1.00 9.47 265 THR D O 1
ATOM 7909 N N . GLN D 1 270 ? 87.198 20.471 37.015 1.00 7.24 266 GLN D N 1
ATOM 7910 C CA . GLN D 1 270 ? 87.441 21.750 37.676 1.00 7.04 266 GLN D CA 1
ATOM 7911 C C . GLN D 1 270 ? 86.662 22.754 36.879 1.00 7.36 266 GLN D C 1
ATOM 7912 O O . GLN D 1 270 ? 87.032 23.032 35.737 1.00 7.63 266 GLN D O 1
ATOM 7918 N N . ILE D 1 271 ? 85.545 23.238 37.429 1.00 7.00 267 ILE D N 1
ATOM 7919 C CA . ILE D 1 271 ? 84.717 24.205 36.702 1.00 9.13 267 ILE D CA 1
ATOM 7920 C C . ILE D 1 271 ? 85.004 25.656 37.177 1.00 9.30 267 ILE D C 1
ATOM 7921 O O . ILE D 1 271 ? 84.685 26.008 38.333 1.00 9.46 267 ILE D O 1
ATOM 7926 N N . PRO D 1 272 ? 85.631 26.494 36.320 1.00 9.35 268 PRO D N 1
ATOM 7927 C CA . PRO D 1 272 ? 85.847 27.895 36.716 1.00 9.70 268 PRO D CA 1
ATOM 7928 C C . PRO D 1 272 ? 84.528 28.656 36.692 1.00 10.74 268 PRO D C 1
ATOM 7929 O O . PRO D 1 272 ? 83.758 28.538 35.725 1.00 10.96 268 PRO D O 1
ATOM 7933 N N . VAL D 1 273 ? 84.249 29.400 37.758 1.00 9.55 269 VAL D N 1
ATOM 7934 C CA . VAL D 1 273 ? 83.010 30.181 37.825 1.00 9.85 269 VAL D CA 1
ATOM 7935 C C . VAL D 1 273 ? 83.481 31.641 37.924 1.00 9.53 269 VAL D C 1
ATOM 7936 O O . VAL D 1 273 ? 83.488 32.254 39.015 1.00 10.92 269 VAL D O 1
ATOM 7940 N N . ASP D 1 274 ? 83.894 32.194 36.780 1.00 9.26 270 ASP D N 1
ATOM 7941 C CA . ASP D 1 274 ? 84.712 33.409 36.801 1.00 9.07 270 ASP D CA 1
ATOM 7942 C C . ASP D 1 274 ? 84.392 34.366 35.667 1.00 8.71 270 ASP D C 1
ATOM 7943 O O . ASP D 1 274 ? 85.117 35.351 35.466 1.00 8.92 270 ASP D O 1
ATOM 7948 N N . LYS D 1 275 ? 83.379 34.027 34.873 1.00 7.65 271 LYS D N 1
ATOM 7949 C CA . LYS D 1 275 ? 82.954 34.844 33.733 1.00 8.23 271 LYS D CA 1
ATOM 7950 C C . LYS D 1 275 ? 84.115 35.210 32.836 1.00 8.98 271 LYS D C 1
ATOM 7951 O O . LYS D 1 275 ? 84.162 36.302 32.234 1.00 9.20 271 LYS D O 1
ATOM 7957 N N . GLY D 1 276 ? 85.050 34.281 32.753 1.00 9.04 272 GLY D N 1
ATOM 7958 C CA . GLY D 1 276 ? 86.186 34.411 31.838 1.00 9.58 272 GLY D CA 1
ATOM 7959 C C . GLY D 1 276 ? 87.477 34.936 32.398 1.00 10.26 272 GLY D C 1
ATOM 7960 O O . GLY D 1 276 ? 88.475 34.980 31.674 1.00 9.68 272 GLY D O 1
ATOM 7961 N N . ALA D 1 277 ? 87.503 35.315 33.675 1.00 11.22 273 ALA D N 1
ATOM 7962 C CA . ALA D 1 277 ? 88.678 36.031 34.199 1.00 10.69 273 ALA D CA 1
ATOM 7963 C C . ALA D 1 277 ? 89.978 35.224 34.032 1.00 11.60 273 ALA D C 1
ATOM 7964 O O . ALA D 1 277 ? 91.027 35.808 33.703 1.00 10.57 273 ALA D O 1
ATOM 7966 N N . LEU D 1 278 ? 89.896 33.906 34.246 1.00 10.55 274 LEU D N 1
ATOM 7967 C CA . LEU D 1 278 ? 91.088 33.031 34.129 1.00 11.85 274 LEU D CA 1
ATOM 7968 C C . LEU D 1 278 ? 91.680 32.988 32.708 1.00 11.64 274 LEU D C 1
ATOM 7969 O O . LEU D 1 278 ? 92.792 32.513 32.525 1.00 10.59 274 LEU D O 1
ATOM 7974 N N . LYS D 1 279 ? 90.955 33.496 31.712 1.00 10.06 275 LYS D N 1
ATOM 7975 C CA . LYS D 1 279 ? 91.466 33.489 30.330 1.00 10.98 275 LYS D CA 1
ATOM 7976 C C . LYS D 1 279 ? 92.532 34.542 30.068 1.00 11.16 275 LYS D C 1
ATOM 7977 O O . LYS D 1 279 ? 93.353 34.383 29.162 1.00 12.20 275 LYS D O 1
ATOM 7983 N N . TYR D 1 280 ? 92.497 35.644 30.821 1.00 11.10 276 TYR D N 1
ATOM 7984 C CA . TYR D 1 280 ? 93.503 36.700 30.678 1.00 12.96 276 TYR D CA 1
ATOM 7985 C C . TYR D 1 280 ? 94.887 36.262 31.137 1.00 13.79 276 TYR D C 1
ATOM 7986 O O . TYR D 1 280 ? 95.030 35.523 32.113 1.00 13.28 276 TYR D O 1
#

Solvent-accessible surface area: 32433 Å² total; per-residue (Å²): 67,62,0,105,55,58,4,0,0,0,2,13,0,0,52,21,34,0,56,11,0,0,35,72,0,1,53,32,3,0,33,0,0,0,0,14,51,9,38,98,36,12,106,20,17,96,27,63,68,13,37,76,129,34,4,69,57,0,14,132,53,0,94,112,77,58,74,40,22,31,37,71,85,12,36,11,84,67,29,72,22,0,100,106,0,10,61,49,0,41,160,98,36,58,74,0,7,0,0,0,2,19,23,23,9,11,5,44,13,23,0,24,92,2,70,64,87,27,0,75,7,0,7,15,9,0,0,18,0,6,0,24,1,0,27,6,0,0,59,18,1,46,88,36,62,82,15,17,3,0,0,0,9,3,10,14,6,2,64,36,2,10,0,0,5,0,0,24,0,0,0,6,11,0,2,12,0,0,0,10,0,0,1,3,0,0,4,96,73,42,0,21,0,0,0,0,0,12,34,26,8,122,24,57,43,58,43,78,111,16,31,132,111,20,50,82,69,29,91,44,0,67,76,1,50,18,42,4,8,29,46,76,126,50,102,0,63,14,96,49,0,2,39,0,0,6,27,0,3,3,96,29,0,28,4,0,2,1,2,34,0,16,0,2,21,0,5,27,35,14,75,63,0,98,48,59,3,0,0,0,2,13,0,0,52,21,33,0,56,11,0,0,32,74,0,1,57,34,2,0,31,0,3,0,1,14,49,9,38,95,32,14,107,21,18,117,29,50,66,14,36,67,124,39,4,93,55,0,15,121,49,0,97,91,74,57,66,41,21,30,37,72,85,11,36,12,83,64,50,78,21,0,52,107,0,12,59,53,0,48,94,99,40,56,74,3,9,0,0,0,3,19,22,21,9,14,7,45,12,22,0,26,91,2,72,65,86,28,0,73,6,0,9,14,8,0,0,16,0,5,0,25,1,0,42,20,0,0,59,15,1,47,88,31,61,89,14,17,3,0,0,0,10,3,12,14,6,2,64,42,3,12,0,0,5,0,0,22,0,0,0,7,11,0,1,12,0,0,0,11,0,0,0,3,0,0,3,98,74,40,1,20,0,0,0,0,0,10,36,28,8,104,22,44,49,62,79,85,73,31,66,127,91,16,47,81,162,25,93,45,0,75,72,6,39,21,40,4,6,30,41,81,122,52,96,0,60,13,97,46,0,2,41,0,0,7,27,0,4,3,95,30,0,28,4,0,1,0,2,35,1,14,0,2,22,0,4,30,32,11,80,61,0,118,49,60,4,0,0,0,2,12,0,0,50,20,33,0,57,12,0,0,32,75,0,0,45,36,4,0,38,0,0,0,0,15,46,7,38,97,33,13,105,18,18,114,27,51,69,14,40,76,65,39,3,73,50,1,14,127,58,1,92,113,67,63,53,36,21,30,35,64,83,12,35,10,84,67,27,75,20,0,100,100,0,9,60,52,0,42,160,102,39,58,73,1,8,0,0,0,3,19,20,23,9,14,6,40,13,23,0,24,93,2,70,62,90,30,0,73,6,0,9,16,8,0,0,17,0,6,0,23,1,0,23,10,0,0,58,18,0,49,88,34,61,82,14,20,1,0,0,0,8,3,12,13,6,2,67,39,2,9,0,0,5,0,0,21,0,0,0,7,12,0,0,12,0,0,0,12,0,0,0,3,0,0,3,96,72,43,0,21,0,0,0,0,0,10,36,26,9,117,23,44,48,47,66,77,108,30,45,103,91,16,49,80,161,25,93,44,0,67,74,1,43,16,40,4,7,28,43,77,123,51,102,0,67,13,99,50,0,2,37,0,0,6,28,0,4,3,97,30,0,28,4,0,1,0,1,34,1,18,0,2,20,0,4,30,32,12,87,62,0,138,52,59,4,0,1,0,2,13,0,0,50,21,34,0,56,11,0,0,31,75,1,0,52,34,7,0,38,0,1,0,1,14,46,8,40,97,34,12,102,17,19,96,25,65,68,14,35,62,116,38,4,75,55,0,15,127,53,0,96,111,76,60,84,42,22,30,38,73,84,13,34,11,82,66,26,57,24,0,140,108,0,12,58,48,0,43,156,100,35,56,73,2,8,1,0,0,3,20,20,22,10,12,5,43,12,22,0,24,93,2,72,61,92,31,0,75,6,0,9,15,8,0,0,16,0,5,0,28,1,0,43,14,0,0,58,13,1,46,89,33,60,81,14,18,2,0,0,0,10,2,10,14,5,2,65,38,1,10,0,0,4,0,0,22,0,0,0,8,11,0,1,13,0,0,0,10,0,0,0,3,0,0,5,102,70,41,1,22,0,0,0,0,0,11,35,26,8,118,25,57,46,57,44,90,107,20,36,119,59,19,50,84,68,29,93,44,0,68,76,2,47,17,42,4,7,29,44,73,124,53,95,0,60,14,98,50,0,2,40,0,0,6,28,0,3,3,96,27,0,27,3,0,1,0,2,33,0,17,0,2,19,0,5,29,33,13

B-factor: mean 15.01, std 6.75, range [2.12, 44.57]

Organism: Mycolicibacterium paratuberculosis (strain ATCC BAA-968 / K-10) (NCBI:txid262316)

InterPro domains:
  IPR002347 Short-chain dehydrogenase/reductase SDR [PF13561] (17-271)
  IPR002347 Short-chain dehydrogenase/reductase SDR [PR00080] (99-110)
  IPR002347 Short-chain dehydrogenase/reductase SDR [PR00080] (153-161)
  IPR002347 Short-chain dehydrogenase/reductase SDR [PR00080] (173-192)
  IPR002347 Short-chain dehydrogenase/reductase SDR [PR00081] (12-29)
  IPR002347 Short-chain dehydrogenase/reductase SDR [PR00081] (99-110)
  IPR002347 Short-chain dehydrogenase/reductase SDR [PR00081] (147-163)
  IPR002347 Short-chain dehydrogenase/reductase SDR [PR00081] (173-192)
  IPR002347 Short-chain dehydrogenase/reductase SDR [PR00081] (194-211)
  IPR002347 Short-chain dehydrogenase/reductase SDR [PR00081] (236-256)
  IPR020904 Short-chain dehydrogenase/reductase, conserved site [PS00061] (160-188)
  IPR023985 Mycofactocin-dependent oxidoreductase [TIGR03971] (8-273)
  IPR036291 NAD(P)-binding domain superfamily [SSF51735] (6-274)
  IPR057326 Ketoreductase domain [SM00822] (11-214)

Secondary structure (DSSP, 8-state):
-TTTT-EEEEESTTSHHHHHHHHHHHHTT-EEEEEE--S---TT--SPPP-HHHHHHHHHHHHTTT--EEEEE--TT-HHHHHHHHHHHHHHH----EEEE-------B-GGG--HHHHHHHIIIIIIHHHHHHHHHHHHHHHH-S-EEEEEE--GGGTS--TTBHHHHHHHHHHHHHHHHHHHHHGGGTEEEEEEEE-SB-STT--HHHHHHHHHH-GGGGGGSPPBTTB-SS-B-HHHHHHHHHHHHSGGGTT-SS-EEEESTTGGG-/-TTTT-EEEEESTTSHHHHHHHHHHHHTT-EEEEEE--S---TT--SPPP-HHHHHHHHHHHHTTT--EEEEE--TT-HHHHHHHHHHHHHHHS---EEEE-------B-GGG--HHHHHHHIIIIIIIHHHHHHHHHHHHHHH-S-EEEEEE--GGGTS--TTBHHHHHHHHHHHHHHHHHHHHHGGGTEEEEEEEE-SB-SGGG-THHHHHHHHH-GGGGGGSPPBTTB-SS-B-HHHHHHHHHHHHSGGGTT-SS-EEEESTTGGG-/-TTTT-EEEEESTTSHHHHHHHHHHHHTT-EEEEEE--S---TT--SPPP-HHHHHHHHHHHHHTT--EEEEE--TT-HHHHHHHHHHHHHHHS---EEEE-------B-GGG--HHHHHHHIIIIIIHHHHHHHHHHHHHHHHTS-EEEEEE--GGGTS--TTBHHHHHHHHHHHHHHHHHHHHHGGGTEEEEEEEE-SB-SGGG-THHHHHHHHH-GGGGGGSPPBTTB-SS-B-HHHHHHHHHHHHSGGGTT-SS-EEEESTTGGG-/-TTTT-EEEEESTTSHHHHHHHHHHHHTT-EEEEEE--S---TT--SPPP-HHHHHHHHHHHHHTT--EEEEE--TT-HHHHHHHHHHHHHHHS---EEEE-------B-GGG--HHHHHHHIIIIIIIHHHHHHHHHHHHHHHTS-EEEEEE--GGGTS--TTBHHHHHHHHHHHHHHHHHHHHHGGGTEEEEEEEE-SB-STT--HHHHHHHHHH-GGGGGGSPPBTTB-SS-B-HHHHHHHHHHHHSGGGTT-SS-EEEESTTGGG-